Protein AF-A0A8J5NIU8-F1 (afdb_monomer)

Secondary structure (DSSP, 8-state):
-HHHHHHT--TTS-HHHHHHHTTPPPHHHHHHHHHHHHHHHHHTS-TTSHHHH------SS---HHHHHHHTTTTT--SBPP--S-SS-TTPPPPPEEE--STTHHHHHHH-----S---PEEEEEEEEEEEETTEEEEEEEEEE--S-SSS--EEEEEEEEEEETTT--HHHHHHHHHHHHHHHS-TT--SEEEEEEES-HHHHHHHHS--S-TTHHHHHHHHHHHHHHHTTT-EEEEEE--TT-TT-HHHHHHHHHHHHTTSTT---SS-PPBPHHHHHHHHHHHHHHHHS-SSS---HHHHHHSPPPPPHHHHHHHHHHHHHS---TTTTPPPPPS-EEEEETTTSHHHHHHHHHHHHTT--GGGEEEEESS----GGGSSTTGGGSEEEE--TT-HHHHHHHHHSPPPTTTTTS-EEEEE------SS---GGG-HHHHIIIIIIHHHHHHHHHHTT-SEEEEE--GGGSPPPPB----TTSPPBTSEEEE-STTTTSPPPPGGGSSSHHHHHHHHHHHHHHHT-BTTBEEEEEEE-SSEE-STTSTTTHHHHT-SEEEES-TT-EE--EEHHHHHHHHHHHHHHHTSTT-SSTT-EEEE--BSS-EEHHHHHHHHHHH-SS--EEEEPPHHHHHHHHHHHHHHHHHHHHSGGGTTTSPP--THHHH-SHHHHHHTSEEEE--HHHHS-GGGTS-----SSBHHHHHHHHHHHHHHHTTT--STT-------HHHHHHHHHHHHHSS--

Nearest PDB structures (foldseek):
  6wja-assembly1_B  TM=7.773E-01  e=9.728E-11  Pseudomonas protegens Pf-5
  4e5y-assembly1_B  TM=6.923E-01  e=1.668E-08  Homo sapiens
  4bl5-assembly6_C  TM=6.868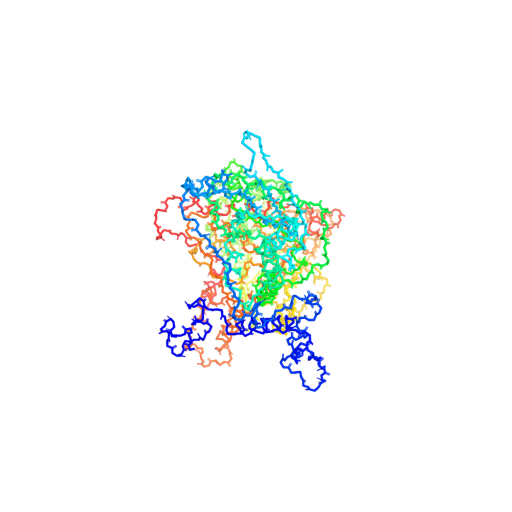E-01  e=4.290E-08  Homo sapiens
  4h8k-assembly1_B  TM=7.868E-01  e=2.751E-04  uncultured organism
  1yo6-assembly1_A  TM=6.611E-01  e=6.326E-05  Caenorhabditis elegans

Radius of gyration: 36.67 Å; Cα contacts (8 Å, |Δi|>4): 1417; chains: 1; bounding box: 88×66×106 Å

Mean predicted aligned error: 16.16 Å

InterPro domains:
  IPR002225 3-beta hydroxysteroid dehydrogenase/isomerase [PF01073] (343-615)
  IPR050425 NAD(P)-dependent dehydratase-like [PTHR10366] (341-588)

Structure (mmCIF, N/CA/C/O backbone):
data_AF-A0A8J5NIU8-F1
#
_entry.id   AF-A0A8J5NIU8-F1
#
loop_
_atom_site.group_PDB
_atom_site.id
_atom_site.type_symbol
_atom_site.label_atom_id
_atom_site.label_alt_id
_atom_site.label_comp_id
_atom_site.label_asym_id
_atom_site.label_entity_id
_atom_site.label_seq_id
_atom_site.pdbx_PDB_ins_code
_atom_site.Cartn_x
_atom_site.Cartn_y
_atom_site.Cartn_z
_atom_site.occupancy
_atom_site.B_iso_or_equiv
_atom_site.auth_seq_id
_atom_site.auth_comp_id
_atom_site.auth_asym_id
_atom_site.auth_atom_id
_atom_site.pdbx_PDB_model_num
ATOM 1 N N . MET A 1 1 ? 12.118 -25.922 -29.603 1.00 59.16 1 MET A N 1
ATOM 2 C CA . MET A 1 1 ? 13.255 -26.561 -30.304 1.00 59.16 1 MET A CA 1
ATOM 3 C C . MET A 1 1 ? 14.558 -25.790 -30.135 1.00 59.16 1 MET A C 1
ATOM 5 O O . MET A 1 1 ? 15.396 -26.284 -29.405 1.00 59.16 1 MET A O 1
ATOM 9 N N . GLY A 1 2 ? 14.747 -24.597 -30.721 1.00 68.94 2 GLY A N 1
ATOM 10 C CA . GLY A 1 2 ? 16.026 -23.865 -30.598 1.00 68.94 2 GLY A CA 1
ATOM 11 C C . GLY A 1 2 ? 16.422 -23.512 -29.156 1.00 68.94 2 GLY A C 1
ATOM 12 O O . GLY A 1 2 ? 17.541 -23.787 -28.751 1.00 68.94 2 GLY A O 1
ATOM 13 N N . ALA A 1 3 ? 15.480 -22.996 -28.360 1.00 67.81 3 ALA A N 1
ATOM 14 C CA . ALA A 1 3 ? 15.717 -22.670 -26.951 1.00 67.81 3 ALA A CA 1
ATOM 15 C C . ALA A 1 3 ? 16.052 -23.911 -26.102 1.00 67.81 3 ALA A C 1
ATOM 17 O O . ALA A 1 3 ? 17.012 -23.901 -25.348 1.00 67.81 3 ALA A O 1
ATOM 18 N N . GLN A 1 4 ? 15.328 -25.013 -26.316 1.00 75.69 4 GLN A N 1
ATOM 19 C CA . GLN A 1 4 ? 15.574 -26.304 -25.656 1.00 75.69 4 GLN A CA 1
ATOM 20 C C . GLN A 1 4 ? 16.931 -26.917 -26.041 1.00 75.69 4 GLN A C 1
ATOM 22 O O . GLN A 1 4 ? 17.578 -27.537 -25.210 1.00 75.69 4 GLN A O 1
ATOM 27 N N . ALA A 1 5 ? 17.381 -26.732 -27.286 1.00 75.69 5 ALA A N 1
ATOM 28 C CA . ALA A 1 5 ? 18.701 -27.185 -27.724 1.00 75.69 5 ALA A CA 1
ATOM 29 C C . ALA A 1 5 ? 19.840 -26.364 -27.096 1.00 75.69 5 ALA A C 1
ATOM 31 O O . ALA A 1 5 ? 20.907 -26.909 -26.845 1.00 75.69 5 ALA A O 1
ATOM 32 N N . ILE A 1 6 ? 19.608 -25.074 -26.831 1.00 74.31 6 ILE A N 1
ATOM 33 C CA . ILE A 1 6 ? 20.578 -24.176 -26.185 1.00 74.31 6 ILE A CA 1
ATOM 34 C C . ILE A 1 6 ? 20.682 -24.463 -24.684 1.00 74.31 6 ILE A C 1
ATOM 36 O O . ILE A 1 6 ? 21.781 -24.467 -24.143 1.00 74.31 6 ILE A O 1
ATOM 40 N N . THR A 1 7 ? 19.557 -24.730 -24.020 1.00 74.06 7 THR A N 1
ATOM 41 C CA . THR A 1 7 ? 19.513 -24.964 -22.567 1.00 74.06 7 THR A CA 1
ATOM 42 C C . THR A 1 7 ? 19.687 -26.429 -22.174 1.00 74.06 7 THR A C 1
ATOM 44 O O . THR A 1 7 ? 19.810 -26.730 -20.992 1.00 74.06 7 THR A O 1
ATOM 47 N N . GLY A 1 8 ? 19.656 -27.361 -23.133 1.00 75.19 8 GLY A N 1
ATOM 48 C CA . GLY A 1 8 ? 19.636 -28.802 -22.856 1.00 75.19 8 GLY A CA 1
ATOM 49 C C . GLY A 1 8 ? 18.342 -29.284 -22.186 1.00 75.19 8 GLY A C 1
ATOM 50 O O . GLY A 1 8 ? 18.283 -30.408 -21.693 1.00 75.19 8 GLY A O 1
ATOM 51 N N . ALA A 1 9 ? 17.301 -28.446 -22.151 1.00 72.88 9 ALA A N 1
ATOM 52 C CA . ALA A 1 9 ? 16.047 -28.743 -21.475 1.00 72.88 9 ALA A CA 1
ATOM 53 C C . ALA A 1 9 ? 15.277 -29.888 -22.156 1.00 72.88 9 ALA A C 1
ATOM 55 O O . ALA A 1 9 ? 15.188 -29.967 -23.387 1.00 72.88 9 ALA A O 1
ATOM 56 N N . PHE A 1 10 ? 14.656 -30.752 -21.346 1.00 74.94 10 PHE A N 1
ATOM 57 C CA . PHE A 1 10 ? 13.794 -31.828 -21.838 1.00 74.94 10 PHE A CA 1
ATOM 58 C C . PHE A 1 10 ? 12.667 -31.279 -22.726 1.00 74.94 10 PHE A C 1
ATOM 60 O O . PHE A 1 10 ? 12.157 -30.178 -22.511 1.00 74.94 10 PHE A O 1
ATOM 67 N N . LYS A 1 11 ? 12.208 -32.074 -23.703 1.00 69.75 11 LYS A N 1
ATOM 68 C CA . LYS A 1 11 ? 11.111 -31.682 -24.615 1.00 69.75 11 LYS A CA 1
ATOM 69 C C . LYS A 1 11 ? 9.807 -31.316 -23.888 1.00 69.75 11 LYS A C 1
ATOM 71 O O . LYS A 1 11 ? 8.988 -30.606 -24.461 1.00 69.75 11 LYS A O 1
ATOM 76 N N . THR A 1 12 ? 9.630 -31.800 -22.658 1.00 74.12 12 THR A N 1
ATOM 77 C CA . THR A 1 12 ? 8.483 -31.544 -21.773 1.00 74.12 12 THR A CA 1
ATOM 78 C C . THR A 1 12 ? 8.540 -30.187 -21.068 1.00 74.12 12 THR A C 1
ATOM 80 O O . THR A 1 12 ? 7.523 -29.741 -20.543 1.00 74.12 12 THR A O 1
ATOM 83 N N . VAL A 1 13 ? 9.694 -29.511 -21.059 1.00 63.22 13 VAL A N 1
ATOM 84 C CA . VAL A 1 13 ? 9.833 -28.171 -20.479 1.00 63.22 13 VAL A CA 1
ATOM 85 C C . VAL A 1 13 ? 9.058 -27.171 -21.330 1.00 63.22 13 VAL A C 1
ATOM 87 O O . VAL A 1 13 ? 9.212 -27.127 -22.555 1.00 63.22 13 VAL A O 1
ATOM 90 N N . SER A 1 14 ? 8.235 -26.359 -20.660 1.00 74.31 14 SER A N 1
ATOM 91 C CA . SER A 1 14 ? 7.465 -25.281 -21.284 1.00 74.31 14 SER A CA 1
ATOM 92 C C . SER A 1 14 ? 8.365 -24.409 -22.158 1.00 74.31 14 SER A C 1
ATOM 94 O O . SER A 1 14 ? 9.436 -23.975 -21.730 1.00 74.31 14 SER A O 1
ATOM 96 N N . MET A 1 15 ? 7.913 -24.121 -23.383 1.00 67.94 15 MET A N 1
ATOM 97 C CA . MET A 1 15 ? 8.676 -23.318 -24.342 1.00 67.94 15 MET A CA 1
ATOM 98 C C . MET A 1 15 ? 9.039 -21.946 -23.766 1.00 67.94 15 MET A C 1
ATOM 100 O O . MET A 1 15 ? 10.155 -21.496 -23.979 1.00 67.94 15 MET A O 1
ATOM 104 N N . ALA A 1 16 ? 8.140 -21.331 -22.992 1.00 62.81 16 ALA A N 1
ATOM 105 C CA . ALA A 1 16 ? 8.372 -20.027 -22.374 1.00 62.81 16 ALA A CA 1
ATOM 106 C C . ALA A 1 16 ? 9.516 -20.060 -21.344 1.00 62.81 16 ALA A C 1
ATOM 108 O O . ALA A 1 16 ? 10.327 -19.141 -21.301 1.00 62.81 16 ALA A O 1
ATOM 109 N N . VAL A 1 17 ? 9.622 -21.144 -20.565 1.00 61.44 17 VAL A N 1
ATOM 110 C CA . VAL A 1 17 ? 10.709 -21.347 -19.592 1.00 61.44 17 VAL A CA 1
ATOM 111 C C . VAL A 1 17 ? 12.023 -21.609 -20.320 1.00 61.44 17 VAL A C 1
ATOM 113 O O . VAL A 1 17 ? 13.028 -20.979 -20.022 1.00 61.44 17 VAL A O 1
ATOM 116 N N . ALA A 1 18 ? 12.009 -22.478 -21.335 1.00 73.44 18 ALA A N 1
ATOM 117 C CA . ALA A 1 18 ? 13.200 -22.736 -22.139 1.00 73.44 18 ALA A CA 1
ATOM 118 C C . ALA A 1 18 ? 13.691 -21.473 -22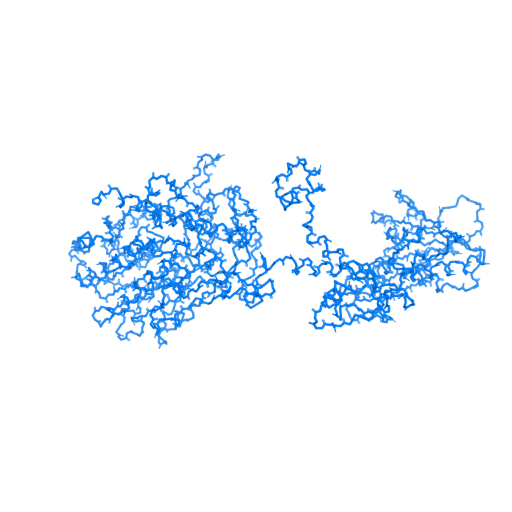.871 1.00 73.44 18 ALA A C 1
ATOM 120 O O . ALA A 1 18 ? 14.894 -21.277 -22.997 1.00 73.44 18 ALA A O 1
ATOM 121 N N . GLU A 1 19 ? 12.780 -20.626 -23.363 1.00 73.44 19 GLU A N 1
ATOM 122 C CA . GLU A 1 19 ? 13.100 -19.345 -24.004 1.00 73.44 19 GLU A CA 1
ATOM 123 C C . GLU A 1 19 ? 13.697 -18.341 -23.008 1.00 73.44 19 GLU A C 1
ATOM 125 O O . GLU A 1 19 ? 14.727 -17.745 -23.324 1.00 73.44 19 GLU A O 1
ATOM 130 N N . ALA A 1 20 ? 13.132 -18.219 -21.802 1.00 69.19 20 ALA A N 1
ATOM 131 C CA . ALA A 1 20 ? 13.665 -17.359 -20.745 1.00 69.19 20 ALA A CA 1
ATOM 132 C C . ALA A 1 20 ? 15.078 -17.782 -20.304 1.00 69.19 20 ALA A C 1
ATOM 134 O O . ALA A 1 20 ? 15.988 -16.955 -20.301 1.00 69.19 20 ALA A O 1
ATOM 135 N N . GLU A 1 21 ? 15.281 -19.073 -20.030 1.00 64.50 21 GLU A N 1
ATOM 136 C CA . GLU A 1 21 ? 16.586 -19.639 -19.652 1.00 64.50 21 GLU A CA 1
ATOM 137 C C . GLU A 1 21 ? 17.627 -19.513 -20.777 1.00 64.50 21 GLU A C 1
ATOM 139 O O . GLU A 1 21 ? 18.812 -19.308 -20.529 1.00 64.50 21 GLU A O 1
ATOM 144 N N . ALA A 1 22 ? 17.199 -19.577 -22.042 1.00 74.25 22 ALA A N 1
ATOM 145 C CA . ALA A 1 22 ? 18.083 -19.381 -23.191 1.00 74.25 22 ALA A CA 1
ATOM 146 C C . ALA A 1 22 ? 18.411 -17.899 -23.470 1.00 74.25 22 ALA A C 1
ATOM 148 O O . ALA A 1 22 ? 19.167 -17.611 -24.402 1.00 74.25 22 ALA A O 1
ATOM 149 N N . GLY A 1 23 ? 17.798 -16.951 -22.747 1.00 70.69 23 GLY A N 1
ATOM 150 C CA . GLY A 1 23 ? 17.877 -15.520 -23.055 1.00 70.69 23 GLY A CA 1
ATOM 151 C C . GLY A 1 23 ? 17.248 -15.154 -24.408 1.00 70.69 23 GLY A C 1
ATOM 152 O O . GLY A 1 23 ? 17.662 -14.189 -25.055 1.00 70.69 23 GLY A O 1
ATOM 153 N N . ILE A 1 24 ? 16.274 -15.940 -24.879 1.00 76.00 24 ILE A N 1
ATOM 154 C CA . ILE A 1 24 ? 15.608 -15.770 -26.174 1.00 76.00 24 ILE A CA 1
ATOM 155 C C . ILE A 1 24 ? 14.226 -15.158 -25.955 1.00 76.00 24 ILE A C 1
ATOM 157 O O . ILE A 1 24 ? 13.450 -15.614 -25.124 1.00 76.00 24 ILE A O 1
ATOM 161 N N . LEU A 1 25 ? 13.880 -14.152 -26.761 1.00 74.12 25 LEU A N 1
ATOM 162 C CA . LEU A 1 25 ? 12.541 -13.561 -26.721 1.00 74.12 25 LEU A CA 1
ATOM 163 C C . LEU A 1 25 ? 11.454 -14.587 -27.093 1.00 74.12 25 LEU A C 1
ATOM 165 O O . LEU A 1 25 ? 11.675 -15.389 -28.015 1.00 74.12 25 LEU A O 1
ATOM 169 N N . PRO A 1 26 ? 10.259 -14.506 -26.480 1.00 73.94 26 PRO A N 1
ATOM 170 C CA . PRO A 1 26 ? 9.149 -15.392 -26.794 1.00 73.94 26 PRO A CA 1
ATOM 171 C C . PRO A 1 26 ? 8.846 -15.471 -28.291 1.00 73.94 26 PRO A C 1
ATOM 173 O O . PRO A 1 26 ? 8.957 -14.484 -29.027 1.00 73.94 26 PRO A O 1
ATOM 176 N N . ILE A 1 27 ? 8.424 -16.642 -28.769 1.00 74.31 27 ILE A N 1
ATOM 177 C CA . ILE A 1 27 ? 8.133 -16.857 -30.197 1.00 74.31 27 ILE A CA 1
ATOM 178 C C . ILE A 1 27 ? 7.150 -15.824 -30.780 1.00 74.31 27 ILE A C 1
ATOM 180 O O . ILE A 1 27 ? 7.362 -15.335 -31.892 1.00 74.31 27 ILE A O 1
ATOM 184 N N . GLY A 1 28 ? 6.131 -15.419 -30.014 1.00 72.81 28 GLY A N 1
ATOM 185 C CA . GLY A 1 28 ? 5.175 -14.381 -30.411 1.00 72.81 28 GLY A CA 1
ATOM 186 C C . GLY A 1 28 ? 5.841 -13.025 -30.653 1.00 72.81 28 GLY A C 1
ATOM 187 O O . GLY A 1 28 ? 5.580 -12.379 -31.670 1.00 72.81 28 GLY A O 1
ATOM 188 N N . GLU A 1 29 ? 6.774 -12.628 -29.785 1.00 73.38 29 GLU A N 1
ATOM 189 C CA . GLU A 1 29 ? 7.573 -11.417 -29.974 1.00 73.38 29 GLU A CA 1
ATOM 190 C C . GLU A 1 29 ? 8.483 -11.521 -31.190 1.00 73.38 29 GLU A C 1
ATOM 192 O O . GLU A 1 29 ? 8.580 -10.577 -31.972 1.00 73.38 29 GLU A O 1
ATOM 197 N N . ARG A 1 30 ? 9.131 -12.668 -31.395 1.00 80.81 30 ARG A N 1
ATOM 198 C CA . ARG A 1 30 ? 10.005 -12.871 -32.556 1.00 80.81 30 ARG A CA 1
ATOM 199 C C . ARG A 1 30 ? 9.223 -12.776 -33.865 1.00 80.81 30 ARG A C 1
ATOM 201 O O . ARG A 1 30 ? 9.678 -12.096 -34.786 1.00 80.81 30 ARG A O 1
ATOM 208 N N . HIS A 1 31 ? 8.025 -13.360 -33.937 1.00 79.94 31 HIS A N 1
ATOM 209 C CA . HIS A 1 31 ? 7.132 -13.215 -35.092 1.00 79.94 31 HIS A CA 1
ATOM 210 C C . HIS A 1 31 ? 6.662 -11.777 -35.292 1.00 79.94 31 HIS A C 1
ATOM 212 O O . HIS A 1 31 ? 6.659 -11.276 -36.413 1.00 79.94 31 HIS A O 1
ATOM 218 N N . ALA A 1 32 ? 6.312 -11.092 -34.211 1.00 76.19 32 ALA A N 1
ATOM 219 C CA . ALA A 1 32 ? 5.931 -9.691 -34.233 1.00 76.19 32 ALA A CA 1
ATOM 220 C C . ALA A 1 32 ? 7.065 -8.776 -34.735 1.00 76.19 32 ALA A C 1
ATOM 222 O O . ALA A 1 32 ? 6.846 -7.944 -35.617 1.00 76.19 32 ALA A O 1
ATOM 223 N N . GLN A 1 33 ? 8.289 -8.958 -34.232 1.00 83.94 33 GLN A N 1
ATOM 224 C CA . GLN A 1 33 ? 9.471 -8.222 -34.687 1.00 83.94 33 GLN A CA 1
ATOM 225 C C . GLN A 1 33 ? 9.806 -8.546 -36.147 1.00 83.94 33 GLN A C 1
ATOM 227 O O . GLN A 1 33 ? 10.169 -7.646 -36.908 1.00 83.94 33 GLN A O 1
ATOM 232 N N . ALA A 1 34 ? 9.658 -9.810 -36.557 1.00 86.62 34 ALA A N 1
ATOM 233 C CA . ALA A 1 34 ? 9.805 -10.221 -37.949 1.00 86.62 34 ALA A CA 1
ATOM 234 C C . ALA A 1 34 ? 8.753 -9.551 -38.847 1.00 86.62 34 ALA A C 1
ATOM 236 O O . ALA A 1 34 ? 9.105 -9.055 -39.914 1.00 86.62 34 ALA A O 1
ATOM 237 N N . GLY A 1 35 ? 7.501 -9.453 -38.389 1.00 86.06 35 GLY A N 1
ATOM 238 C CA . GLY A 1 35 ? 6.416 -8.753 -39.077 1.00 86.06 35 GLY A CA 1
ATOM 239 C C . GLY A 1 35 ? 6.693 -7.259 -39.251 1.00 86.06 35 GLY A C 1
ATOM 240 O O . GLY A 1 35 ? 6.623 -6.750 -40.367 1.00 86.06 35 GLY A O 1
ATOM 241 N N . THR A 1 36 ? 7.104 -6.564 -38.185 1.00 86.38 36 THR A N 1
ATOM 242 C CA . THR A 1 36 ? 7.497 -5.144 -38.259 1.00 86.38 36 THR A CA 1
ATOM 243 C C . THR A 1 36 ? 8.701 -4.943 -39.184 1.00 86.38 36 THR A C 1
ATOM 245 O O . THR A 1 36 ? 8.710 -4.020 -39.995 1.00 86.38 36 THR A O 1
ATOM 248 N N . ARG A 1 37 ? 9.702 -5.833 -39.137 1.00 89.88 37 ARG A N 1
ATOM 249 C CA . ARG A 1 37 ? 10.855 -5.784 -40.049 1.00 89.88 37 ARG A CA 1
ATOM 250 C C . ARG A 1 37 ? 10.445 -6.000 -41.505 1.00 89.88 37 ARG A C 1
ATOM 252 O O . ARG A 1 37 ? 10.936 -5.281 -42.370 1.00 89.88 37 ARG A O 1
ATOM 259 N N . LEU A 1 38 ? 9.567 -6.965 -41.771 1.00 88.31 38 LEU A N 1
ATOM 260 C CA . LEU A 1 38 ? 9.036 -7.237 -43.104 1.00 88.31 38 LEU A CA 1
ATOM 261 C C . LEU A 1 38 ? 8.291 -6.017 -43.651 1.00 88.31 38 LEU A C 1
ATOM 263 O O . LEU A 1 38 ? 8.582 -5.587 -44.763 1.00 88.31 38 LEU A O 1
ATOM 267 N N . TYR A 1 39 ? 7.399 -5.429 -42.852 1.00 86.25 39 TYR A N 1
ATOM 268 C CA . TYR A 1 39 ? 6.626 -4.261 -43.260 1.00 86.25 39 TYR A CA 1
ATOM 269 C C . TYR A 1 39 ? 7.526 -3.061 -43.573 1.00 86.25 39 TYR A C 1
ATOM 271 O O . TYR A 1 39 ? 7.442 -2.497 -44.659 1.00 86.25 39 TYR A O 1
ATOM 279 N N . VAL A 1 40 ? 8.469 -2.730 -42.681 1.00 88.38 40 VAL A N 1
ATOM 280 C CA . VAL A 1 40 ? 9.448 -1.657 -42.923 1.00 88.38 40 VAL A CA 1
ATOM 281 C C . VAL A 1 40 ? 10.265 -1.926 -44.190 1.00 88.38 40 VAL A C 1
ATOM 283 O O . VAL A 1 40 ? 10.489 -1.010 -44.974 1.00 88.38 40 VAL A O 1
ATOM 286 N N . ASN A 1 41 ? 10.687 -3.173 -44.428 1.00 88.56 41 ASN A N 1
ATOM 287 C CA . ASN A 1 41 ? 11.424 -3.523 -45.642 1.00 88.56 41 ASN A CA 1
ATOM 288 C C . ASN A 1 41 ? 10.585 -3.300 -46.906 1.00 88.56 41 ASN A C 1
ATOM 290 O O . ASN A 1 41 ? 11.114 -2.759 -47.874 1.00 88.56 41 ASN A O 1
ATOM 294 N N . MET A 1 42 ? 9.300 -3.669 -46.897 1.00 86.44 42 MET A N 1
ATOM 295 C CA . MET A 1 42 ? 8.398 -3.443 -48.033 1.00 86.44 42 MET A CA 1
ATOM 296 C C . MET A 1 42 ? 8.282 -1.955 -48.377 1.00 86.44 42 MET A C 1
ATOM 298 O O . MET A 1 42 ? 8.332 -1.604 -49.552 1.00 86.44 42 MET A O 1
ATOM 302 N N . GLN A 1 43 ? 8.224 -1.089 -47.361 1.00 85.75 43 GLN A N 1
ATOM 303 C CA . GLN A 1 43 ? 8.151 0.366 -47.542 1.00 85.75 43 GLN A CA 1
ATOM 304 C C . GLN A 1 43 ? 9.456 0.990 -48.065 1.00 85.75 43 GLN A C 1
ATOM 306 O O . GLN A 1 43 ? 9.447 2.121 -48.540 1.00 85.75 43 GLN A O 1
ATOM 311 N N . THR A 1 44 ? 10.578 0.267 -47.995 1.00 90.00 44 THR A N 1
ATOM 312 C CA . THR A 1 44 ? 11.870 0.723 -48.539 1.00 90.00 44 THR A CA 1
ATOM 313 C C . THR A 1 44 ? 12.148 0.234 -49.958 1.00 90.00 44 THR A C 1
ATOM 315 O O . THR A 1 44 ? 13.189 0.559 -50.520 1.00 90.00 44 THR A O 1
ATOM 318 N N . LEU A 1 45 ? 11.264 -0.566 -50.556 1.00 90.06 45 LEU A N 1
ATOM 319 C CA . LEU A 1 45 ? 11.469 -1.074 -51.913 1.00 90.06 45 LEU A CA 1
ATOM 320 C C . LEU A 1 45 ? 11.253 0.030 -52.965 1.00 90.06 45 LEU A C 1
ATOM 322 O O . LEU A 1 45 ? 10.517 0.989 -52.720 1.00 90.06 45 LEU A O 1
ATOM 326 N N . PRO A 1 46 ? 11.853 -0.098 -54.165 1.00 87.31 46 PRO A N 1
ATOM 327 C CA . PRO A 1 46 ? 11.547 0.788 -55.283 1.00 87.31 46 PRO A CA 1
ATOM 328 C C . PRO A 1 46 ? 10.045 0.826 -55.568 1.00 87.31 46 PRO A C 1
ATOM 330 O O . PRO A 1 46 ? 9.380 -0.208 -55.528 1.00 87.31 46 PRO A O 1
ATOM 333 N N . LYS A 1 47 ? 9.509 1.998 -55.929 1.00 83.06 47 LYS A N 1
ATOM 334 C CA . LYS A 1 47 ? 8.072 2.165 -56.234 1.00 83.06 47 LYS A CA 1
ATOM 335 C C . LYS A 1 47 ? 7.580 1.286 -57.389 1.00 83.06 47 LYS A C 1
ATOM 337 O O . LYS A 1 47 ? 6.386 1.070 -57.517 1.00 83.06 47 LYS A O 1
ATOM 342 N N . THR A 1 48 ? 8.484 0.788 -58.228 1.00 84.31 48 THR A N 1
ATOM 343 C CA . THR A 1 48 ? 8.199 -0.156 -59.317 1.00 84.31 48 THR A CA 1
ATOM 344 C C . THR A 1 48 ? 8.071 -1.608 -58.842 1.00 84.31 48 THR A C 1
ATOM 346 O O . THR A 1 48 ? 7.648 -2.467 -59.610 1.00 84.31 48 THR A O 1
ATOM 349 N N . HIS A 1 49 ? 8.426 -1.910 -57.590 1.00 84.56 49 HIS A N 1
ATOM 350 C CA . HIS A 1 49 ? 8.378 -3.258 -57.040 1.00 84.56 49 HIS A CA 1
ATOM 351 C C . HIS A 1 49 ? 6.923 -3.675 -56.731 1.00 84.56 49 HIS A C 1
ATOM 353 O O . HIS A 1 49 ? 6.200 -2.913 -56.080 1.00 84.56 49 HIS A O 1
ATOM 359 N N . PRO A 1 50 ? 6.479 -4.898 -57.090 1.00 81.44 50 PRO A N 1
ATOM 360 C CA . PRO A 1 50 ? 5.110 -5.364 -56.827 1.00 81.44 50 PRO A CA 1
ATOM 361 C C . PRO A 1 50 ? 4.696 -5.243 -55.353 1.00 81.44 50 PRO A C 1
ATOM 363 O O . PRO A 1 50 ? 3.608 -4.785 -55.033 1.00 81.44 50 PRO A O 1
ATOM 366 N N . LEU A 1 51 ? 5.606 -5.565 -54.427 1.00 80.38 51 LEU A N 1
ATOM 367 C CA . LEU A 1 51 ? 5.350 -5.433 -52.986 1.00 80.38 51 LEU A CA 1
ATOM 368 C C . LEU A 1 51 ? 5.230 -3.985 -52.475 1.00 80.38 51 LEU A C 1
ATOM 370 O O . LEU A 1 51 ? 4.619 -3.783 -51.432 1.00 80.38 51 LEU A O 1
ATOM 374 N N . ALA A 1 52 ? 5.787 -2.998 -53.185 1.00 74.81 52 ALA A N 1
ATOM 375 C CA . ALA A 1 52 ? 5.653 -1.577 -52.842 1.00 74.81 52 ALA A CA 1
ATOM 376 C C . ALA A 1 52 ? 4.349 -0.968 -53.389 1.00 74.81 52 ALA A C 1
ATOM 378 O O . ALA A 1 52 ? 3.879 0.053 -52.897 1.00 74.81 52 ALA A O 1
ATOM 379 N N . THR A 1 53 ? 3.767 -1.595 -54.416 1.00 67.44 53 THR A N 1
ATOM 380 C CA . THR A 1 53 ? 2.530 -1.156 -55.086 1.00 67.44 53 THR A CA 1
ATOM 381 C C . THR A 1 53 ? 1.283 -1.885 -54.589 1.00 67.44 53 THR A C 1
ATOM 383 O O . THR A 1 53 ? 0.165 -1.493 -54.933 1.00 67.44 53 THR A O 1
ATOM 386 N N . LEU A 1 54 ? 1.451 -2.914 -53.750 1.00 66.44 54 LEU A N 1
ATOM 387 C CA . LEU A 1 54 ? 0.360 -3.629 -53.095 1.00 66.44 54 LEU A CA 1
ATOM 388 C C . LEU A 1 54 ? -0.450 -2.677 -52.207 1.00 66.44 54 LEU A C 1
ATOM 390 O O . LEU A 1 54 ? -0.092 -2.395 -51.064 1.00 66.44 54 LEU A O 1
ATOM 394 N N . ARG A 1 55 ? -1.595 -2.224 -52.722 1.00 60.69 55 ARG A N 1
ATOM 395 C CA . ARG A 1 55 ? -2.633 -1.602 -51.902 1.00 60.69 55 ARG A CA 1
ATOM 396 C C . ARG A 1 55 ? -3.339 -2.689 -51.116 1.00 60.69 55 ARG A C 1
ATOM 398 O O . ARG A 1 55 ? -4.022 -3.545 -51.682 1.00 60.69 55 ARG A O 1
ATOM 405 N N . VAL A 1 56 ? -3.179 -2.638 -49.805 1.00 63.44 56 VAL A N 1
ATOM 406 C CA . VAL A 1 56 ? -3.934 -3.476 -48.888 1.00 63.44 56 VAL A CA 1
ATOM 407 C C . VAL A 1 56 ? -5.417 -3.135 -49.031 1.00 63.44 56 VAL A C 1
ATOM 409 O O . VAL A 1 56 ? -5.837 -2.024 -48.727 1.00 63.44 56 VAL A O 1
ATOM 412 N N . ARG A 1 57 ? -6.210 -4.083 -49.538 1.00 59.56 57 ARG A N 1
ATOM 413 C CA . ARG A 1 57 ? -7.671 -3.968 -49.566 1.00 59.56 57 ARG A CA 1
ATOM 414 C C . ARG A 1 57 ? -8.238 -4.546 -48.279 1.00 59.56 57 ARG A C 1
ATOM 416 O O . ARG A 1 57 ? -7.957 -5.695 -47.934 1.00 59.56 57 ARG A O 1
ATOM 423 N N . GLU A 1 58 ? -9.054 -3.762 -47.592 1.00 59.00 58 GLU A N 1
ATOM 424 C CA . GLU A 1 58 ? -9.866 -4.257 -46.490 1.00 59.00 58 GLU A CA 1
ATOM 425 C C . GLU A 1 58 ? -11.008 -5.095 -47.062 1.00 59.00 58 GLU A C 1
ATOM 427 O O . GLU A 1 58 ? -11.842 -4.604 -47.822 1.00 59.00 58 GLU A O 1
ATOM 432 N N . THR A 1 59 ? -11.048 -6.382 -46.723 1.00 59.19 59 THR A N 1
ATOM 433 C CA . THR A 1 59 ? -12.228 -7.205 -46.999 1.00 59.19 59 THR A CA 1
ATOM 434 C C . THR A 1 59 ? -12.886 -7.551 -45.673 1.00 59.19 59 THR A C 1
ATOM 436 O O . THR A 1 59 ? -12.233 -8.059 -44.763 1.00 59.19 59 THR A O 1
ATOM 439 N N . ARG A 1 60 ? -14.191 -7.276 -45.554 1.00 56.00 60 ARG A N 1
ATOM 440 C CA . ARG A 1 60 ? -14.957 -7.471 -44.309 1.00 56.00 60 ARG A CA 1
ATOM 441 C C . ARG A 1 60 ? -15.033 -8.935 -43.853 1.00 56.00 60 ARG A C 1
ATOM 443 O O . ARG A 1 60 ? -15.367 -9.189 -42.704 1.00 56.00 60 ARG A O 1
ATOM 450 N N . ARG A 1 61 ? -14.745 -9.893 -44.744 1.00 65.44 61 ARG A N 1
ATOM 451 C CA . ARG A 1 61 ? -14.891 -11.335 -44.484 1.00 65.44 61 ARG A CA 1
ATOM 452 C C . ARG A 1 61 ? -13.589 -12.008 -44.038 1.00 65.44 61 ARG A C 1
ATOM 454 O O . ARG A 1 61 ? -13.645 -12.886 -43.187 1.00 65.44 61 ARG A O 1
ATOM 461 N N . TYR A 1 62 ? -12.433 -11.595 -44.577 1.00 66.19 62 TYR A N 1
ATOM 462 C CA . TYR A 1 62 ? -11.123 -12.158 -44.228 1.00 66.19 62 TYR A CA 1
ATOM 463 C C . TYR A 1 62 ? -10.015 -11.095 -44.257 1.00 66.19 62 TYR A C 1
ATOM 465 O O . TYR A 1 62 ? -9.694 -10.514 -45.294 1.00 66.19 62 TYR A O 1
ATOM 473 N N . MET A 1 63 ? -9.369 -10.879 -43.112 1.00 70.31 63 MET A N 1
ATOM 474 C CA . MET A 1 63 ? -8.194 -10.011 -43.003 1.00 70.31 63 MET A CA 1
ATOM 475 C C . MET A 1 63 ? -6.918 -10.815 -43.253 1.00 70.31 63 MET A C 1
ATOM 477 O O . MET A 1 63 ? -6.537 -11.648 -42.425 1.00 70.31 63 MET A O 1
ATOM 481 N N . SER A 1 64 ? -6.245 -10.555 -44.378 1.00 76.12 64 SER A N 1
ATOM 482 C CA . SER A 1 64 ? -4.968 -11.208 -44.689 1.00 76.12 64 SER A CA 1
ATOM 483 C C . SER A 1 64 ? -3.876 -10.814 -43.673 1.00 76.12 64 SER A C 1
ATOM 485 O O . SER A 1 64 ? -3.937 -9.719 -43.106 1.00 76.12 64 SER A O 1
ATOM 487 N N . PRO A 1 65 ? -2.845 -11.648 -43.438 1.00 75.06 65 PRO A N 1
ATOM 488 C CA . PRO A 1 65 ? -1.726 -11.283 -42.563 1.00 75.06 65 PRO A CA 1
ATOM 489 C C . PRO A 1 65 ? -1.022 -9.983 -42.979 1.00 75.06 65 PRO A C 1
ATOM 491 O O . PRO A 1 65 ? -0.663 -9.181 -42.121 1.00 75.06 65 PRO A O 1
ATOM 494 N N . LEU A 1 66 ? -0.889 -9.734 -44.288 1.00 76.56 66 LEU A N 1
ATOM 495 C CA . LEU A 1 66 ? -0.349 -8.477 -44.817 1.00 76.56 66 LEU A CA 1
ATOM 496 C C . LEU A 1 66 ? -1.268 -7.290 -44.507 1.00 76.56 66 LEU A C 1
ATOM 498 O O . LEU A 1 66 ? -0.780 -6.229 -44.131 1.00 76.56 66 LEU A O 1
ATOM 502 N N . THR A 1 67 ? -2.588 -7.486 -44.590 1.00 76.62 67 THR A N 1
ATOM 503 C CA . THR A 1 67 ? -3.578 -6.467 -44.217 1.00 76.62 67 THR A CA 1
ATOM 504 C C . THR A 1 67 ? -3.471 -6.098 -42.743 1.00 76.62 67 THR A C 1
ATOM 506 O O . THR A 1 67 ? -3.415 -4.921 -42.405 1.00 76.62 67 THR A O 1
ATOM 509 N N . LYS A 1 68 ? -3.359 -7.100 -41.865 1.00 74.56 68 LYS A N 1
ATOM 510 C CA . LYS A 1 68 ? -3.180 -6.890 -40.422 1.00 74.56 68 LYS A CA 1
ATOM 511 C C . LYS A 1 68 ? -1.885 -6.139 -40.104 1.00 74.56 68 LYS A C 1
ATOM 513 O O . LYS A 1 68 ? -1.889 -5.266 -39.244 1.00 74.56 68 LYS A O 1
ATOM 518 N N . LEU A 1 69 ? -0.788 -6.469 -40.791 1.00 76.31 69 LEU A N 1
ATOM 519 C CA . LEU A 1 69 ? 0.498 -5.784 -40.617 1.00 76.31 69 LEU A CA 1
ATOM 520 C C . LEU A 1 69 ? 0.456 -4.331 -41.097 1.00 76.31 69 LEU A C 1
ATOM 522 O O . LEU A 1 69 ? 1.041 -3.477 -40.440 1.00 76.31 69 LEU A O 1
ATOM 526 N N . ALA A 1 70 ? -0.232 -4.056 -42.206 1.00 75.56 70 ALA A N 1
ATOM 527 C CA . ALA A 1 70 ? -0.378 -2.698 -42.714 1.00 75.56 70 ALA A CA 1
ATOM 528 C C . ALA A 1 70 ? -1.232 -1.826 -41.792 1.00 75.56 70 ALA A C 1
ATOM 530 O O . ALA A 1 70 ? -0.793 -0.742 -41.431 1.00 75.56 70 ALA A O 1
ATOM 531 N N . LEU A 1 71 ? -2.380 -2.331 -41.328 1.00 74.94 71 LEU A N 1
ATOM 532 C CA . LEU A 1 71 ? -3.234 -1.621 -40.368 1.00 74.94 71 LEU A CA 1
ATOM 533 C C . LEU A 1 71 ? -2.515 -1.337 -39.045 1.00 74.94 71 LEU A C 1
ATOM 535 O O . LEU A 1 71 ? -2.653 -0.258 -38.482 1.00 74.94 71 LEU A O 1
ATOM 539 N N . ALA A 1 72 ? -1.693 -2.275 -38.565 1.00 71.44 72 ALA A N 1
ATOM 540 C CA . ALA A 1 72 ? -0.911 -2.094 -37.340 1.00 71.44 72 ALA A CA 1
ATOM 541 C C . ALA A 1 72 ? 0.171 -0.998 -37.441 1.00 71.44 72 ALA A C 1
ATOM 543 O O . ALA A 1 72 ? 0.776 -0.636 -36.431 1.00 71.44 72 ALA A O 1
ATOM 544 N N . HIS A 1 73 ? 0.463 -0.512 -38.647 1.00 72.81 73 HIS A N 1
ATOM 545 C CA . HIS A 1 73 ? 1.521 0.454 -38.926 1.00 72.81 73 HIS A CA 1
ATOM 546 C C . HIS A 1 73 ? 1.040 1.605 -39.828 1.00 72.81 73 HIS A C 1
ATOM 548 O O . HIS A 1 73 ? 1.869 2.306 -40.417 1.00 72.81 73 HIS A O 1
ATOM 554 N N . ASP A 1 74 ? -0.278 1.792 -39.943 1.00 67.25 74 ASP A N 1
ATOM 555 C CA . ASP A 1 74 ? -0.890 2.838 -40.759 1.00 67.25 74 ASP A CA 1
ATOM 556 C C . ASP A 1 74 ? -0.551 4.233 -40.206 1.00 67.25 74 ASP A C 1
ATOM 558 O O . ASP A 1 74 ? -0.466 4.428 -38.993 1.00 67.25 74 ASP A O 1
ATOM 562 N N . GLY A 1 75 ? -0.240 5.183 -41.090 1.00 63.38 75 GLY A N 1
ATOM 563 C CA . GLY A 1 75 ? 0.221 6.537 -40.730 1.00 63.38 75 GLY A CA 1
ATOM 564 C C . GLY A 1 75 ? 1.586 6.643 -40.016 1.00 63.38 75 GLY A C 1
ATOM 565 O O . GLY A 1 75 ? 2.101 7.742 -39.835 1.00 63.38 75 GLY A O 1
ATOM 566 N N . ALA A 1 76 ? 2.223 5.534 -39.618 1.00 64.94 76 ALA A N 1
ATOM 567 C CA . ALA A 1 76 ? 3.485 5.562 -38.863 1.00 64.94 76 ALA A CA 1
ATOM 568 C C . ALA A 1 76 ? 4.741 5.706 -39.750 1.00 64.94 76 ALA A C 1
ATOM 570 O O . ALA A 1 76 ? 5.821 6.088 -39.276 1.00 64.94 76 ALA A O 1
ATOM 571 N N . ILE A 1 77 ? 4.618 5.367 -41.034 1.00 70.75 77 ILE A N 1
ATOM 572 C CA . ILE A 1 77 ? 5.724 5.283 -41.988 1.00 70.75 77 ILE A CA 1
ATOM 573 C C . ILE A 1 77 ? 5.409 6.148 -43.204 1.00 70.75 77 ILE A C 1
ATOM 575 O O . ILE A 1 77 ? 4.516 5.831 -43.982 1.00 70.75 77 ILE A O 1
ATOM 579 N N . GLU A 1 78 ? 6.196 7.202 -43.404 1.00 70.25 78 GLU A N 1
ATOM 580 C CA . GLU A 1 78 ? 6.037 8.127 -44.524 1.00 70.25 78 GLU A CA 1
ATOM 581 C C . GLU A 1 78 ? 7.408 8.507 -45.088 1.00 70.25 78 GLU A C 1
ATOM 583 O O . GLU A 1 78 ? 8.376 8.656 -44.350 1.00 70.25 78 GLU A O 1
ATOM 588 N N . ARG A 1 79 ? 7.517 8.701 -46.409 1.00 83.31 79 ARG A N 1
ATOM 589 C CA . ARG A 1 79 ? 8.755 9.206 -47.045 1.00 83.31 79 ARG A CA 1
ATOM 590 C C . ARG A 1 79 ? 9.999 8.341 -46.740 1.00 83.31 79 ARG A C 1
ATOM 592 O O . ARG A 1 79 ? 11.090 8.870 -46.533 1.00 83.31 79 ARG A O 1
ATOM 599 N N . MET A 1 80 ? 9.846 7.014 -46.703 1.00 87.38 80 MET A N 1
ATOM 600 C CA . MET A 1 80 ? 10.958 6.079 -46.469 1.00 87.38 80 MET A CA 1
ATOM 601 C C . MET A 1 80 ? 12.031 6.163 -47.555 1.00 87.38 80 MET A C 1
ATOM 603 O O . MET A 1 80 ? 11.734 6.393 -48.729 1.00 87.38 80 MET A O 1
ATOM 607 N N . GLU A 1 81 ? 13.286 5.931 -47.166 1.00 90.44 81 GLU A N 1
ATOM 608 C CA . GLU A 1 81 ? 14.369 5.750 -48.133 1.00 90.44 81 GLU A CA 1
ATOM 609 C C . GLU A 1 81 ? 14.121 4.549 -49.056 1.00 90.44 81 GLU A C 1
ATOM 611 O O . GLU A 1 81 ? 13.561 3.531 -48.648 1.00 90.44 81 GLU A O 1
ATOM 616 N N . THR A 1 82 ? 14.595 4.648 -50.298 1.00 90.94 82 THR A N 1
ATOM 617 C CA . THR A 1 82 ? 14.586 3.527 -51.242 1.00 90.94 82 THR A CA 1
ATOM 618 C C . THR A 1 82 ? 15.896 2.749 -51.147 1.00 90.94 82 THR A C 1
ATOM 620 O O . THR A 1 82 ? 16.972 3.312 -51.356 1.00 90.94 82 THR A O 1
ATOM 623 N N . ILE A 1 83 ? 15.793 1.453 -50.858 1.00 90.31 83 ILE A N 1
ATOM 624 C CA . ILE A 1 83 ? 16.903 0.508 -50.758 1.00 90.31 83 ILE A CA 1
ATOM 625 C C . ILE A 1 83 ? 16.801 -0.480 -51.916 1.00 90.31 83 ILE A C 1
ATOM 627 O O . ILE A 1 83 ? 15.876 -1.288 -52.006 1.00 90.31 83 ILE A O 1
ATOM 631 N N . GLU A 1 84 ? 17.787 -0.417 -52.797 1.00 88.44 84 GLU A N 1
ATOM 632 C CA . GLU A 1 84 ? 17.956 -1.328 -53.918 1.00 88.44 84 GLU A CA 1
ATOM 633 C C . GLU A 1 84 ? 18.718 -2.593 -53.476 1.00 88.44 84 GLU A C 1
ATOM 635 O O . GLU A 1 84 ? 19.478 -2.556 -52.496 1.00 88.44 84 GLU A O 1
ATOM 640 N N . PRO A 1 85 ? 18.553 -3.726 -54.190 1.00 84.56 85 PRO A N 1
ATOM 641 C CA . PRO A 1 85 ? 19.299 -4.956 -53.909 1.00 84.56 85 PRO A CA 1
ATOM 642 C C . PRO A 1 85 ? 20.818 -4.742 -53.870 1.00 84.56 85 PRO A C 1
ATOM 644 O O . PRO A 1 85 ? 21.502 -5.301 -53.013 1.00 84.56 85 PRO A O 1
ATOM 647 N N . TYR A 1 86 ? 21.328 -3.872 -54.746 1.00 83.81 86 TYR A N 1
ATOM 648 C CA . TYR A 1 86 ? 22.731 -3.484 -54.806 1.00 83.81 86 TYR A CA 1
ATOM 649 C C . TYR A 1 86 ? 22.848 -1.961 -54.745 1.00 83.81 86 TYR A C 1
ATOM 651 O O . TYR A 1 86 ? 22.275 -1.259 -55.571 1.00 83.81 86 TYR A O 1
ATOM 659 N N . ALA A 1 87 ? 23.608 -1.445 -53.775 1.00 84.62 87 ALA A N 1
ATOM 660 C CA . ALA A 1 87 ? 23.854 -0.006 -53.647 1.00 84.62 87 ALA A CA 1
ATOM 661 C C . ALA A 1 87 ? 24.704 0.542 -54.808 1.00 84.62 87 ALA A C 1
ATOM 663 O O . ALA A 1 87 ? 24.574 1.703 -55.190 1.00 84.62 87 ALA A O 1
ATOM 664 N N . LEU A 1 88 ? 25.595 -0.302 -55.337 1.00 87.56 88 LEU A N 1
ATOM 665 C CA . LEU A 1 88 ? 26.490 -0.039 -56.458 1.00 87.56 88 LEU A CA 1
ATOM 666 C C . LEU A 1 88 ? 26.532 -1.280 -57.363 1.00 87.56 88 LEU A C 1
ATOM 668 O O . LEU A 1 88 ? 26.319 -2.388 -56.867 1.00 87.56 88 LEU A O 1
ATOM 672 N N . PRO A 1 89 ? 26.835 -1.130 -58.663 1.00 84.69 89 PRO A N 1
ATOM 673 C CA . PRO A 1 89 ? 27.019 -2.274 -59.548 1.00 84.69 89 PRO A CA 1
ATOM 674 C C . PRO A 1 89 ? 28.119 -3.230 -59.041 1.00 84.69 89 PRO A C 1
ATOM 676 O O . PRO A 1 89 ? 29.129 -2.747 -58.530 1.00 84.69 89 PRO A O 1
ATOM 679 N N . PRO A 1 90 ? 27.991 -4.559 -59.215 1.00 78.50 90 PRO A N 1
ATOM 680 C CA . PRO A 1 90 ? 28.956 -5.536 -58.689 1.00 78.50 90 PRO A CA 1
ATOM 681 C C . PRO A 1 90 ? 30.402 -5.359 -59.174 1.00 78.50 90 PRO A C 1
ATOM 683 O O . PRO A 1 90 ? 31.340 -5.706 -58.467 1.00 78.50 90 PRO A O 1
ATOM 686 N N . TRP A 1 91 ? 30.589 -4.810 -60.375 1.00 79.81 91 TRP A N 1
ATOM 687 C CA . TRP A 1 91 ? 31.900 -4.520 -60.968 1.00 79.81 91 TRP A CA 1
ATOM 688 C C . TRP A 1 91 ? 32.489 -3.177 -60.510 1.00 79.81 91 TRP A C 1
ATOM 690 O O . TRP A 1 91 ? 33.499 -2.720 -61.045 1.00 79.81 91 TRP A O 1
ATOM 700 N N . HIS A 1 92 ? 31.843 -2.490 -59.566 1.00 81.81 92 HIS A N 1
ATOM 701 C CA . HIS A 1 92 ? 32.301 -1.194 -59.102 1.00 81.81 92 HIS A CA 1
ATOM 702 C C . HIS A 1 92 ? 33.452 -1.327 -58.099 1.00 81.81 92 HIS A C 1
ATOM 704 O O . HIS A 1 92 ? 33.346 -2.053 -57.114 1.00 81.81 92 HIS A O 1
ATOM 710 N N . ARG A 1 93 ? 34.555 -0.600 -58.320 1.00 81.69 93 ARG A N 1
ATOM 711 C CA . ARG A 1 93 ? 35.698 -0.607 -57.398 1.00 81.69 93 ARG A CA 1
ATOM 712 C C . ARG A 1 93 ? 35.304 0.068 -56.084 1.00 81.69 93 ARG A C 1
ATOM 714 O O . ARG A 1 93 ? 34.832 1.201 -56.092 1.00 81.69 93 ARG A O 1
ATOM 721 N N . HIS A 1 94 ? 35.486 -0.632 -54.968 1.00 84.88 94 HIS A N 1
ATOM 722 C CA . HIS A 1 94 ? 35.197 -0.091 -53.641 1.00 84.88 94 HIS A CA 1
ATOM 723 C C . HIS A 1 94 ? 36.309 0.850 -53.167 1.00 84.88 94 HIS A C 1
ATOM 725 O O . HIS A 1 94 ? 37.483 0.639 -53.477 1.00 84.88 94 HIS A O 1
ATOM 731 N N . MET A 1 95 ? 35.931 1.873 -52.400 1.00 83.31 95 MET A N 1
ATOM 732 C CA . MET A 1 95 ? 36.880 2.817 -51.804 1.00 83.31 95 MET A CA 1
ATOM 733 C C . MET A 1 95 ? 37.735 2.127 -50.738 1.00 83.31 95 MET A C 1
ATOM 735 O O . MET A 1 95 ? 37.249 1.278 -49.986 1.00 83.31 95 MET A O 1
ATOM 739 N N . VAL A 1 96 ? 39.006 2.517 -50.663 1.00 78.75 96 VAL A N 1
ATOM 740 C CA . VAL A 1 96 ? 39.941 2.015 -49.652 1.00 78.75 96 VAL A CA 1
ATOM 741 C C . VAL A 1 96 ? 39.653 2.710 -48.320 1.00 78.75 96 VAL A C 1
ATOM 743 O O . VAL A 1 96 ? 39.575 3.938 -48.262 1.00 78.75 96 VAL A O 1
ATOM 746 N N . VAL A 1 97 ? 39.468 1.912 -47.264 1.00 83.38 97 VAL A N 1
ATOM 747 C CA . VAL A 1 97 ? 39.282 2.390 -45.888 1.00 83.38 97 VAL A CA 1
ATOM 748 C C . VAL A 1 97 ? 40.420 1.873 -45.020 1.00 83.38 97 VAL A C 1
ATOM 750 O O . VAL A 1 97 ? 40.579 0.660 -44.875 1.00 83.38 97 VAL A O 1
ATOM 753 N N . GLU A 1 98 ? 41.155 2.793 -44.411 1.00 82.56 98 GLU A N 1
ATOM 754 C CA . GLU A 1 98 ? 42.210 2.518 -43.438 1.00 82.56 98 GLU A CA 1
ATOM 755 C C . GLU A 1 98 ? 41.634 2.591 -42.014 1.00 82.56 98 GLU A C 1
ATOM 757 O O . GLU A 1 98 ? 40.844 3.484 -41.690 1.00 82.56 98 GLU A O 1
ATOM 762 N N . TYR A 1 99 ? 41.994 1.622 -41.167 1.00 77.00 99 TYR A N 1
ATOM 763 C CA . TYR A 1 99 ? 41.591 1.575 -39.760 1.00 77.00 99 TYR A CA 1
ATOM 764 C C . TYR A 1 99 ? 42.831 1.723 -38.887 1.00 77.00 99 TYR A C 1
ATOM 766 O O . TYR A 1 99 ? 43.556 0.749 -38.692 1.00 77.00 99 TYR A O 1
ATOM 774 N N . ASP A 1 100 ? 43.044 2.915 -38.339 1.00 65.00 100 ASP A N 1
ATOM 775 C CA . ASP A 1 100 ? 44.173 3.154 -37.445 1.00 65.00 100 ASP A CA 1
ATOM 776 C C . ASP A 1 100 ? 43.886 2.573 -36.061 1.00 65.00 100 ASP A C 1
ATOM 778 O O . ASP A 1 100 ? 42.927 2.970 -35.389 1.00 65.00 100 ASP A O 1
ATOM 782 N N . LEU A 1 101 ? 44.721 1.627 -35.633 1.00 54.53 101 LEU A N 1
ATOM 783 C CA . LEU A 1 101 ? 44.703 1.070 -34.278 1.00 54.53 101 LEU A CA 1
ATOM 784 C C . LEU A 1 101 ? 45.721 1.760 -33.350 1.00 54.53 101 LEU A C 1
ATOM 786 O O . LEU A 1 101 ? 45.557 1.695 -32.132 1.00 54.53 101 LEU A O 1
ATOM 790 N N . ASP A 1 102 ? 46.699 2.480 -33.911 1.00 56.09 102 ASP A N 1
ATOM 791 C CA . ASP A 1 102 ? 47.819 3.073 -33.175 1.00 56.09 102 ASP A CA 1
ATOM 792 C C . ASP A 1 102 ? 47.595 4.554 -32.831 1.00 56.09 102 ASP A C 1
ATOM 794 O O . ASP A 1 102 ? 47.001 5.327 -33.589 1.00 56.09 102 ASP A O 1
ATOM 798 N N . LYS A 1 103 ? 48.071 4.971 -31.648 1.00 52.56 103 LYS A N 1
ATOM 799 C CA . LYS A 1 103 ? 47.873 6.335 -31.121 1.00 52.56 103 LYS A CA 1
ATOM 800 C C . LYS A 1 103 ? 48.606 7.412 -31.933 1.00 52.56 103 LYS A C 1
ATOM 802 O O . LYS A 1 103 ? 48.120 8.540 -32.007 1.00 52.56 103 LYS A O 1
ATOM 807 N N . GLU A 1 104 ? 49.729 7.067 -32.553 1.00 51.50 104 GLU A N 1
ATOM 808 C CA . GLU A 1 104 ? 50.586 7.993 -33.308 1.00 51.50 104 GLU A CA 1
ATOM 809 C C . GLU A 1 104 ? 49.967 8.358 -34.669 1.00 51.50 104 GLU A C 1
ATOM 811 O O . GLU A 1 104 ? 49.964 9.524 -35.057 1.00 51.50 104 GLU A O 1
ATOM 816 N N . ALA A 1 105 ? 49.290 7.403 -35.316 1.00 55.06 105 ALA A N 1
ATOM 817 C CA . ALA A 1 105 ? 48.643 7.541 -36.624 1.00 55.06 105 ALA A CA 1
ATOM 818 C C . ALA A 1 105 ? 47.635 8.711 -36.721 1.00 55.06 105 ALA A C 1
ATOM 820 O O . ALA A 1 105 ? 47.542 9.369 -37.753 1.00 55.06 105 ALA A O 1
ATOM 821 N N . ALA A 1 106 ? 46.913 9.036 -35.641 1.00 54.81 106 ALA A N 1
ATOM 822 C CA . ALA A 1 106 ? 45.919 10.117 -35.659 1.00 54.81 106 ALA A CA 1
ATOM 823 C C . ALA A 1 106 ? 46.515 11.533 -35.588 1.00 54.81 106 ALA A C 1
ATOM 825 O O . ALA A 1 106 ? 45.864 12.474 -36.043 1.00 54.81 106 ALA A O 1
ATOM 826 N N . ALA A 1 107 ? 47.724 11.687 -35.031 1.00 53.94 107 ALA A N 1
ATOM 827 C CA . ALA A 1 107 ? 48.445 12.959 -35.050 1.00 53.94 107 ALA A CA 1
ATOM 828 C C . ALA A 1 107 ? 48.929 13.271 -36.476 1.00 53.94 107 ALA A C 1
ATOM 830 O O . ALA A 1 107 ? 48.777 14.399 -36.940 1.00 53.94 107 ALA A O 1
ATOM 831 N N . TYR A 1 108 ? 49.375 12.243 -37.210 1.00 56.75 108 TYR A N 1
ATOM 832 C CA . TYR A 1 108 ? 49.741 12.342 -38.628 1.00 56.75 108 TYR A CA 1
ATOM 833 C C . TYR A 1 108 ? 48.556 12.708 -39.534 1.00 56.75 108 TYR A C 1
ATOM 835 O O . TYR A 1 108 ? 48.725 13.457 -40.491 1.00 56.75 108 TYR A O 1
ATOM 843 N N . VAL A 1 109 ? 47.331 12.269 -39.208 1.00 58.91 109 VAL A N 1
ATOM 844 C CA . VAL A 1 109 ? 46.105 12.702 -39.917 1.00 58.91 109 VAL A CA 1
ATOM 845 C C . VAL A 1 109 ? 45.816 14.196 -39.720 1.00 58.91 109 VAL A C 1
ATOM 847 O O . VAL A 1 109 ? 45.127 14.798 -40.540 1.00 58.91 109 VAL A O 1
ATOM 850 N N . ASP A 1 110 ? 46.313 14.807 -38.642 1.00 56.66 110 ASP A N 1
ATOM 851 C CA . ASP A 1 110 ? 46.105 16.224 -38.333 1.00 56.66 110 ASP A CA 1
ATOM 852 C C . ASP A 1 110 ? 47.195 17.123 -38.950 1.00 56.66 110 ASP A C 1
ATOM 854 O O . ASP A 1 110 ? 46.891 18.240 -39.388 1.00 56.66 110 ASP A O 1
ATOM 858 N N . THR A 1 111 ? 48.441 16.632 -39.020 1.00 55.81 111 THR A N 1
ATOM 859 C CA . THR A 1 111 ? 49.611 17.354 -39.559 1.00 55.81 111 THR A CA 1
ATOM 860 C C . THR A 1 111 ? 49.865 17.108 -41.050 1.00 55.81 111 THR A C 1
ATOM 862 O O . THR A 1 111 ? 50.353 18.009 -41.728 1.00 55.81 111 THR A O 1
ATOM 865 N N . GLY A 1 112 ? 49.463 15.950 -41.588 1.00 54.31 112 GLY A N 1
ATOM 866 C CA . GLY A 1 112 ? 49.688 15.540 -42.982 1.00 54.31 112 GLY A CA 1
ATOM 867 C C . GLY A 1 112 ? 51.011 14.801 -43.244 1.00 54.31 112 GLY A C 1
ATOM 868 O O . GLY A 1 112 ? 51.305 14.466 -44.392 1.00 54.31 112 GLY A O 1
ATOM 869 N N . ASP A 1 113 ? 51.802 14.508 -42.210 1.00 48.06 113 ASP A N 1
ATOM 870 C CA . ASP A 1 113 ? 53.166 13.966 -42.347 1.00 48.06 113 ASP A CA 1
ATOM 871 C C . ASP A 1 113 ? 53.222 12.428 -42.407 1.00 48.06 113 ASP A C 1
ATOM 873 O O . ASP A 1 113 ? 53.953 11.795 -41.654 1.00 48.06 113 ASP A O 1
ATOM 877 N N . ASP A 1 114 ? 52.462 11.808 -43.311 1.00 43.09 114 ASP A N 1
ATOM 878 C CA . ASP A 1 114 ? 52.638 10.385 -43.659 1.00 43.09 114 ASP A CA 1
ATOM 879 C C . ASP A 1 114 ? 53.247 10.241 -45.064 1.00 43.09 114 ASP A C 1
ATOM 881 O O . ASP A 1 114 ? 52.697 9.588 -45.952 1.00 43.09 114 ASP A O 1
ATOM 885 N N . VAL A 1 115 ? 54.365 10.936 -45.312 1.00 41.88 115 VAL A N 1
ATOM 886 C CA . VAL A 1 115 ? 55.138 10.778 -46.550 1.00 41.88 115 VAL A CA 1
ATOM 887 C C . VAL A 1 115 ? 56.632 10.755 -46.243 1.00 41.88 115 VAL A C 1
ATOM 889 O O . VAL A 1 115 ? 57.263 11.781 -46.007 1.00 41.88 115 VAL A O 1
ATOM 892 N N . THR A 1 116 ? 57.223 9.571 -46.367 1.00 38.69 116 THR A N 1
ATOM 893 C CA . THR A 1 116 ? 58.611 9.400 -46.804 1.00 38.69 116 THR A CA 1
ATOM 894 C C . THR A 1 116 ? 58.830 10.184 -48.102 1.00 38.69 116 THR A C 1
ATOM 896 O O . THR A 1 116 ? 58.404 9.691 -49.138 1.00 38.69 116 THR A O 1
ATOM 899 N N . GLU A 1 117 ? 59.392 11.397 -48.048 1.00 39.53 117 GLU A N 1
ATOM 900 C CA . GLU A 1 117 ? 60.114 12.208 -49.069 1.00 39.53 117 GLU A CA 1
ATOM 901 C C . GLU A 1 117 ? 59.898 12.011 -50.605 1.00 39.53 117 GLU A C 1
ATOM 903 O O . GLU A 1 117 ? 60.662 12.544 -51.403 1.00 39.53 117 GLU A O 1
ATOM 908 N N . THR A 1 118 ? 58.866 11.319 -51.096 1.00 40.00 118 THR A N 1
ATOM 909 C CA . THR A 1 118 ? 58.770 10.881 -52.505 1.00 40.00 118 THR A CA 1
ATOM 910 C C . THR A 1 118 ? 57.440 11.171 -53.203 1.00 40.00 118 THR A C 1
ATOM 912 O O . THR A 1 118 ? 57.324 10.889 -54.394 1.00 40.00 118 THR A O 1
ATOM 915 N N . SER A 1 119 ? 56.449 11.809 -52.562 1.00 46.59 119 SER A N 1
ATOM 916 C CA . SER A 1 119 ? 55.218 12.230 -53.259 1.00 46.59 119 SER A CA 1
ATOM 917 C C . SER A 1 119 ? 55.063 13.754 -53.339 1.00 46.59 119 SER A C 1
ATOM 919 O O . SER A 1 119 ? 54.682 14.400 -52.369 1.00 46.59 119 SER A O 1
ATOM 921 N N . ASN A 1 120 ? 55.249 14.323 -54.535 1.00 49.81 120 ASN A N 1
ATOM 922 C CA . ASN A 1 120 ? 55.008 15.738 -54.881 1.00 49.81 120 ASN A CA 1
ATOM 923 C C . ASN A 1 120 ? 53.513 16.175 -54.840 1.00 49.81 120 ASN A C 1
ATOM 925 O O . ASN A 1 120 ? 53.154 17.219 -55.391 1.00 49.81 120 ASN A O 1
ATOM 929 N N . MET A 1 121 ? 52.609 15.391 -54.238 1.00 54.88 121 MET A N 1
ATOM 930 C CA . MET A 1 121 ? 51.167 15.679 -54.185 1.00 54.88 121 MET A CA 1
ATOM 931 C C . MET A 1 121 ? 50.795 16.466 -52.924 1.00 54.88 121 MET A C 1
ATOM 933 O O . MET A 1 121 ? 51.078 16.055 -51.804 1.00 54.88 121 MET A O 1
ATOM 937 N N . ARG A 1 122 ? 50.094 17.591 -53.096 1.00 68.62 122 ARG A N 1
ATOM 938 C CA . ARG A 1 122 ? 49.581 18.402 -51.979 1.00 68.62 122 ARG A CA 1
ATOM 939 C C . ARG A 1 122 ? 48.356 17.721 -51.344 1.00 68.62 122 ARG A C 1
ATOM 941 O O . ARG A 1 122 ? 47.440 17.340 -52.077 1.00 68.62 122 ARG A O 1
ATOM 948 N N . GLN A 1 123 ? 48.293 17.633 -50.014 1.00 77.00 123 GLN A N 1
ATOM 949 C CA . GLN A 1 123 ? 47.208 16.932 -49.312 1.00 77.00 123 GLN A CA 1
ATOM 950 C C . GLN A 1 123 ? 46.026 17.846 -48.938 1.00 77.00 123 GLN A C 1
ATOM 952 O O . GLN A 1 123 ? 46.182 19.037 -48.648 1.00 77.00 123 GLN A O 1
ATOM 957 N N . VAL A 1 124 ? 44.822 17.269 -48.924 1.00 84.88 124 VAL A N 1
ATOM 958 C CA . VAL A 1 124 ? 43.602 17.890 -48.398 1.00 84.88 124 VAL A CA 1
ATOM 959 C C . VAL A 1 124 ? 42.998 16.979 -47.335 1.00 84.88 124 VAL A C 1
ATOM 961 O O . VAL A 1 124 ? 42.571 15.863 -47.624 1.00 84.88 124 VAL A O 1
ATOM 964 N N . LEU A 1 125 ? 42.944 17.478 -46.104 1.00 86.44 125 LEU A N 1
ATOM 965 C CA . LEU A 1 125 ? 42.464 16.757 -44.932 1.00 86.44 125 LEU A CA 1
ATOM 966 C C . LEU A 1 125 ? 41.030 17.182 -44.622 1.00 86.44 125 LEU A C 1
ATOM 968 O O . LEU A 1 125 ? 40.733 18.368 -44.469 1.00 86.44 125 LEU A O 1
ATOM 972 N N . ILE A 1 126 ? 40.127 16.216 -44.520 1.00 89.75 126 ILE A N 1
ATOM 973 C CA . ILE A 1 126 ? 38.712 16.438 -44.229 1.00 89.75 126 ILE A CA 1
ATOM 974 C C . ILE A 1 126 ? 38.371 15.693 -42.949 1.00 89.75 126 ILE A C 1
ATOM 976 O O . ILE A 1 126 ? 38.528 14.481 -42.884 1.00 89.75 126 ILE A O 1
ATOM 980 N N . ALA A 1 127 ? 37.828 16.389 -41.955 1.00 91.12 127 ALA A N 1
ATOM 981 C CA . ALA A 1 127 ? 37.246 15.754 -40.780 1.00 91.12 127 ALA A CA 1
ATOM 982 C C . ALA A 1 127 ? 35.732 15.913 -40.786 1.00 91.12 127 ALA A C 1
ATOM 984 O O . ALA A 1 127 ? 35.217 17.023 -40.931 1.00 91.12 127 ALA A O 1
ATOM 985 N N . THR A 1 128 ? 35.024 14.806 -40.589 1.00 93.75 128 THR A N 1
ATOM 986 C CA . THR A 1 128 ? 33.559 14.768 -40.540 1.00 93.75 128 THR A CA 1
ATOM 987 C C . THR A 1 128 ? 33.073 14.286 -39.172 1.00 93.75 128 THR A C 1
ATOM 989 O O . THR A 1 128 ? 33.803 13.608 -38.440 1.00 93.75 128 THR A O 1
ATOM 992 N N . SER A 1 129 ? 31.879 14.726 -38.766 1.00 93.38 129 SER A N 1
ATOM 993 C CA . SER A 1 129 ? 31.251 14.289 -37.521 1.00 93.38 129 SER A CA 1
ATOM 994 C C . SER A 1 129 ? 29.730 14.433 -37.542 1.00 93.38 129 SER A C 1
ATOM 996 O O . SER A 1 129 ? 29.177 15.324 -38.187 1.00 93.38 129 SER A O 1
ATOM 998 N N . ALA A 1 130 ? 29.052 13.608 -36.748 1.00 93.19 130 ALA A N 1
ATOM 999 C CA . ALA A 1 130 ? 27.620 13.690 -36.487 1.00 93.19 130 ALA A CA 1
ATOM 1000 C C . ALA A 1 130 ? 27.292 14.057 -35.029 1.00 93.19 130 ALA A C 1
ATOM 1002 O O . ALA A 1 130 ? 28.015 13.719 -34.087 1.00 93.19 130 ALA A O 1
ATOM 1003 N N . SER A 1 131 ? 26.142 14.694 -34.810 1.00 92.56 131 SER A N 1
ATOM 1004 C CA . SER A 1 131 ? 25.565 14.993 -33.494 1.00 92.56 131 SER A CA 1
ATOM 1005 C C . SER A 1 131 ? 24.102 14.558 -33.450 1.00 92.56 131 SER A C 1
ATOM 1007 O O . SER A 1 131 ? 23.378 14.720 -34.426 1.00 92.56 131 SER A O 1
ATOM 1009 N N . ALA A 1 132 ? 23.659 14.016 -32.315 1.00 91.00 132 ALA A N 1
ATOM 1010 C CA . ALA A 1 132 ? 22.261 13.669 -32.072 1.00 91.00 132 ALA A CA 1
ATOM 1011 C C . ALA A 1 132 ? 21.866 14.111 -30.655 1.00 91.00 132 ALA A C 1
ATOM 1013 O O . ALA A 1 132 ? 22.128 13.398 -29.685 1.00 91.00 132 ALA A O 1
ATOM 1014 N N . ARG A 1 133 ? 21.280 15.305 -30.533 1.00 88.25 133 ARG A N 1
ATOM 1015 C CA . ARG A 1 133 ? 20.862 15.933 -29.265 1.00 88.25 133 ARG A CA 1
ATOM 1016 C C . ARG A 1 133 ? 19.652 16.838 -29.501 1.00 88.25 133 ARG A C 1
ATOM 1018 O O . ARG A 1 133 ? 19.361 17.166 -30.643 1.00 88.25 133 ARG A O 1
ATOM 1025 N N . ASN A 1 134 ? 18.948 17.220 -28.436 1.00 85.88 134 ASN A N 1
ATOM 1026 C CA . ASN A 1 134 ? 17.794 18.133 -28.503 1.00 85.88 134 ASN A CA 1
ATOM 1027 C C . ASN A 1 134 ? 16.697 17.685 -29.492 1.00 85.88 134 ASN A C 1
ATOM 1029 O O . ASN A 1 134 ? 16.086 18.500 -30.169 1.00 85.88 134 ASN A O 1
ATOM 1033 N N . GLY A 1 135 ? 16.490 16.370 -29.636 1.00 86.06 135 GLY A N 1
ATOM 1034 C CA . GLY A 1 135 ? 15.526 15.814 -30.595 1.00 86.06 135 GLY A CA 1
ATOM 1035 C C . GLY A 1 135 ? 15.950 15.893 -32.068 1.00 86.06 135 GLY A C 1
ATOM 1036 O O . GLY A 1 135 ? 15.238 15.367 -32.917 1.00 86.06 135 GLY A O 1
ATOM 1037 N N . LEU A 1 136 ? 17.120 16.458 -32.374 1.00 90.19 136 LEU A N 1
ATOM 1038 C CA . LEU A 1 136 ? 17.635 16.652 -33.727 1.00 90.19 136 LEU A CA 1
ATOM 1039 C C . LEU A 1 136 ? 18.887 15.814 -33.991 1.00 90.19 136 LEU A C 1
ATOM 1041 O O . LEU A 1 136 ? 19.619 15.413 -33.081 1.00 90.19 136 LEU A O 1
ATOM 1045 N N . VAL A 1 137 ? 19.140 15.579 -35.272 1.00 91.31 137 VAL A N 1
ATOM 1046 C CA . VAL A 1 137 ? 20.355 14.971 -35.800 1.00 91.31 137 VAL A CA 1
ATOM 1047 C C . VAL A 1 137 ? 20.969 15.933 -36.807 1.00 91.31 137 VAL A C 1
ATOM 1049 O O . VAL A 1 137 ? 20.303 16.397 -37.732 1.00 91.31 137 VAL A O 1
ATOM 1052 N N . GLY A 1 138 ? 22.248 16.230 -36.619 1.00 92.00 138 GLY A N 1
ATOM 1053 C CA . GLY A 1 138 ? 23.004 17.164 -37.440 1.00 92.00 138 GLY A CA 1
ATOM 1054 C C . GLY A 1 138 ? 24.371 16.612 -37.801 1.00 92.00 138 GLY A C 1
ATOM 1055 O O . GLY A 1 138 ? 24.896 15.708 -37.145 1.00 92.00 138 GLY A O 1
ATOM 1056 N N . MET A 1 139 ? 24.933 17.170 -38.861 1.00 93.44 139 MET A N 1
ATOM 1057 C CA . MET A 1 139 ? 26.230 16.808 -39.405 1.00 93.44 139 MET A CA 1
ATOM 1058 C C . MET A 1 139 ? 27.128 18.037 -39.470 1.00 93.44 139 MET A C 1
ATOM 1060 O O . MET A 1 139 ? 26.649 19.163 -39.617 1.00 93.44 139 MET A O 1
ATOM 1064 N N . GLY A 1 140 ? 28.430 17.820 -39.377 1.00 92.25 140 GLY A N 1
ATOM 1065 C CA . GLY A 1 140 ? 29.406 18.884 -39.509 1.00 92.25 140 GLY A CA 1
ATOM 1066 C C . GLY A 1 140 ? 30.751 18.372 -39.979 1.00 92.25 140 GLY A C 1
ATOM 1067 O O . GLY A 1 140 ? 31.025 17.169 -39.972 1.00 92.25 140 GLY A O 1
ATOM 1068 N N . GLY A 1 141 ? 31.590 19.306 -40.396 1.00 92.06 141 GLY A N 1
ATOM 1069 C CA . GLY A 1 141 ? 32.963 18.991 -40.721 1.00 92.06 141 GLY A CA 1
ATOM 1070 C C . GLY A 1 141 ? 33.778 20.165 -41.212 1.00 92.06 141 GLY A C 1
ATOM 1071 O O . GLY A 1 141 ? 33.307 21.298 -41.336 1.00 92.06 141 GLY A O 1
ATOM 1072 N N . ILE A 1 142 ? 35.051 19.858 -41.401 1.00 90.19 142 ILE A N 1
ATOM 1073 C CA . ILE A 1 142 ? 36.141 20.807 -41.549 1.00 90.19 142 ILE A CA 1
ATOM 1074 C C . ILE A 1 142 ? 37.031 20.319 -42.683 1.00 90.19 142 ILE A C 1
ATOM 1076 O O . ILE A 1 142 ? 37.392 19.144 -42.717 1.00 90.19 142 ILE A O 1
ATOM 1080 N N . VAL A 1 143 ? 37.397 21.225 -43.583 1.00 88.56 143 VAL A N 1
ATOM 1081 C CA . VAL A 1 143 ? 38.346 20.968 -44.670 1.00 88.56 143 VAL A CA 1
ATOM 1082 C C . VAL A 1 143 ? 39.595 21.804 -44.426 1.00 88.56 143 VAL A C 1
ATOM 1084 O O . VAL A 1 143 ? 39.499 23.023 -44.287 1.00 88.56 143 VAL A O 1
ATOM 1087 N N . ARG A 1 144 ? 40.760 21.161 -44.389 1.00 85.94 144 ARG A N 1
ATOM 1088 C CA . ARG A 1 144 ? 42.081 21.779 -44.237 1.00 85.94 144 ARG A CA 1
ATOM 1089 C C . ARG A 1 144 ? 42.947 21.440 -45.450 1.00 85.94 144 ARG A C 1
ATOM 1091 O O . ARG A 1 144 ? 42.935 20.312 -45.929 1.00 85.94 144 ARG A O 1
ATOM 1098 N N . ASN A 1 145 ? 43.707 22.412 -45.943 1.00 79.88 145 ASN A N 1
ATOM 1099 C CA . ASN A 1 145 ? 44.665 22.227 -47.037 1.00 79.88 145 ASN A CA 1
ATOM 1100 C C . ASN A 1 145 ? 46.084 22.435 -46.496 1.00 79.88 145 ASN A C 1
ATOM 1102 O O . ASN A 1 145 ? 46.346 23.459 -45.867 1.00 79.88 145 ASN A O 1
ATOM 1106 N N . THR A 1 146 ? 46.988 21.480 -46.723 1.00 68.94 146 THR A N 1
ATOM 1107 C CA . THR A 1 146 ? 48.353 21.502 -46.161 1.00 68.94 146 THR A CA 1
ATOM 1108 C C . THR A 1 146 ? 49.365 22.265 -47.027 1.00 68.94 146 THR A C 1
ATOM 1110 O O . THR A 1 146 ? 50.539 22.340 -46.692 1.00 68.94 146 THR A O 1
ATOM 1113 N N . ALA A 1 147 ? 48.933 22.893 -48.128 1.00 57.50 147 ALA A N 1
ATOM 1114 C CA . ALA A 1 147 ? 49.824 23.509 -49.119 1.00 57.50 147 ALA A CA 1
ATOM 1115 C C . ALA A 1 147 ? 50.507 24.844 -48.723 1.00 57.50 147 ALA A C 1
ATOM 1117 O O . ALA A 1 147 ? 51.224 25.395 -49.557 1.00 57.50 147 ALA A O 1
ATOM 1118 N N . SER A 1 148 ? 50.317 25.366 -47.505 1.00 48.38 148 SER A N 1
ATOM 1119 C CA . SER A 1 148 ? 50.910 26.641 -47.062 1.00 48.38 148 SER A CA 1
ATOM 1120 C C . SER A 1 148 ? 51.590 26.480 -45.700 1.00 48.38 148 SER A C 1
ATOM 1122 O O . SER A 1 148 ? 50.914 26.400 -44.677 1.00 48.38 148 SER A O 1
ATOM 1124 N N . GLY A 1 149 ? 52.925 26.424 -45.693 1.00 46.53 149 GLY A N 1
ATOM 1125 C CA . GLY A 1 149 ? 53.766 26.247 -44.502 1.00 46.53 149 GLY A CA 1
ATOM 1126 C C . GLY A 1 149 ? 53.776 27.453 -43.556 1.00 46.53 149 GLY A C 1
ATOM 1127 O O . GLY A 1 149 ? 54.755 28.188 -43.496 1.00 46.53 149 GLY A O 1
ATOM 1128 N N . GLY A 1 150 ? 52.696 27.653 -42.802 1.00 41.94 150 GLY A N 1
ATOM 1129 C CA . GLY A 1 150 ? 52.617 28.645 -41.730 1.00 41.94 150 GLY A CA 1
ATOM 1130 C C . GLY A 1 150 ? 51.672 28.193 -40.618 1.00 41.94 150 GLY A C 1
ATOM 1131 O O . GLY A 1 150 ? 50.610 27.645 -40.892 1.00 41.94 150 GLY A O 1
ATOM 1132 N N . ALA A 1 151 ? 52.065 28.436 -39.366 1.00 41.75 151 ALA A N 1
ATOM 1133 C CA . ALA A 1 151 ? 51.474 27.930 -38.120 1.00 41.75 151 ALA A CA 1
ATOM 1134 C C . ALA A 1 151 ? 50.054 28.440 -37.761 1.00 41.75 151 ALA A C 1
ATOM 1136 O O . ALA A 1 151 ? 49.674 28.412 -36.593 1.00 41.75 151 ALA A O 1
ATOM 1137 N N . ASN A 1 152 ? 49.247 28.876 -38.733 1.00 48.44 152 ASN A N 1
ATOM 1138 C CA . ASN A 1 152 ? 47.842 29.223 -38.518 1.00 48.44 152 ASN A CA 1
ATOM 1139 C C . ASN A 1 152 ? 46.919 28.175 -39.149 1.00 48.44 152 ASN A C 1
ATOM 1141 O O . ASN A 1 152 ? 47.173 27.650 -40.227 1.00 48.44 152 ASN A O 1
ATOM 1145 N N . ASP A 1 153 ? 45.839 27.869 -38.434 1.00 56.38 153 ASP A N 1
ATOM 1146 C CA . ASP A 1 153 ? 44.824 26.853 -38.719 1.00 56.38 153 ASP A CA 1
ATOM 1147 C C . ASP A 1 153 ? 44.212 27.036 -40.130 1.00 56.38 153 ASP A C 1
ATOM 1149 O O . ASP A 1 153 ? 43.193 27.705 -40.283 1.00 56.38 153 ASP A O 1
ATOM 1153 N N . ASN A 1 154 ? 44.849 26.455 -41.162 1.00 68.06 154 ASN A N 1
ATOM 1154 C CA . ASN A 1 154 ? 44.506 26.533 -42.598 1.00 68.06 154 ASN A CA 1
ATOM 1155 C C . ASN A 1 154 ? 43.183 25.814 -42.947 1.00 68.06 154 ASN A C 1
ATOM 1157 O O . ASN A 1 154 ? 43.110 24.974 -43.851 1.00 68.06 154 ASN A O 1
ATOM 1161 N N . ILE A 1 155 ? 42.119 26.101 -42.199 1.00 75.81 155 ILE A N 1
ATOM 1162 C CA . ILE A 1 155 ? 40.765 25.629 -42.459 1.00 75.81 155 ILE A CA 1
ATOM 1163 C C . ILE A 1 155 ? 40.212 26.412 -43.649 1.00 75.81 155 ILE A C 1
ATOM 1165 O O . ILE A 1 155 ? 39.934 27.604 -43.552 1.00 75.81 155 ILE A O 1
ATOM 1169 N N . VAL A 1 156 ? 40.024 25.718 -44.766 1.00 80.19 156 VAL A N 1
ATOM 1170 C CA . VAL A 1 156 ? 39.537 26.286 -46.029 1.00 80.19 156 VAL A CA 1
ATOM 1171 C C . VAL A 1 156 ? 38.012 26.341 -46.060 1.00 80.19 156 VAL A C 1
ATOM 1173 O O . VAL A 1 156 ? 37.434 27.229 -46.678 1.00 80.19 156 VAL A O 1
ATOM 1176 N N . ALA A 1 157 ? 37.343 25.405 -45.383 1.00 83.81 157 ALA A N 1
ATOM 1177 C CA . ALA A 1 157 ? 35.890 25.387 -45.296 1.00 83.81 157 ALA A CA 1
ATOM 1178 C C . ALA A 1 157 ? 35.406 24.723 -44.007 1.00 83.81 157 ALA A C 1
ATOM 1180 O O . ALA A 1 157 ? 36.009 23.772 -43.501 1.00 83.81 157 ALA A O 1
ATOM 1181 N N . LYS A 1 158 ? 34.271 25.212 -43.507 1.00 90.38 158 LYS A N 1
ATOM 1182 C CA . LYS A 1 158 ? 33.498 24.604 -42.423 1.00 90.38 158 LYS A CA 1
ATOM 1183 C C . LYS A 1 158 ? 32.084 24.391 -42.917 1.00 90.38 158 LYS A C 1
ATOM 1185 O O . LYS A 1 158 ? 31.561 25.213 -43.666 1.00 90.38 158 LYS A O 1
ATOM 1190 N N . TYR A 1 159 ? 31.459 23.318 -42.470 1.00 87.12 159 TYR A N 1
ATOM 1191 C CA . TYR A 1 159 ? 30.061 23.083 -42.764 1.00 87.12 159 TYR A CA 1
ATOM 1192 C C . TYR A 1 159 ? 29.336 22.535 -41.548 1.00 87.12 159 TYR A C 1
ATOM 1194 O O . TYR A 1 159 ? 29.888 21.784 -40.744 1.00 87.12 159 TYR A O 1
ATOM 1202 N N . SER A 1 160 ? 28.074 22.926 -41.448 1.00 91.44 160 SER A N 1
ATOM 1203 C CA . SER A 1 160 ? 27.154 22.556 -40.387 1.00 91.44 160 SER A CA 1
ATOM 1204 C C . SER A 1 160 ? 25.765 22.508 -41.005 1.00 91.44 160 SER A C 1
ATOM 1206 O O . SER A 1 160 ? 25.346 23.466 -41.654 1.00 91.44 160 SER A O 1
ATOM 1208 N N . ALA A 1 161 ? 25.081 21.375 -40.880 1.00 90.94 161 ALA A N 1
ATOM 1209 C CA . ALA A 1 161 ? 23.748 21.208 -41.442 1.00 90.94 161 ALA A CA 1
ATOM 1210 C C . ALA A 1 161 ? 22.905 20.259 -40.593 1.00 90.94 161 ALA A C 1
ATOM 1212 O O . ALA A 1 161 ? 23.340 19.167 -40.216 1.00 90.94 161 ALA A O 1
ATOM 1213 N N . THR A 1 162 ? 21.671 20.666 -40.309 1.00 92.12 162 THR A N 1
ATOM 1214 C CA . THR A 1 162 ? 20.685 19.819 -39.635 1.00 92.12 162 THR A CA 1
ATOM 1215 C C . THR A 1 162 ? 20.086 18.850 -40.646 1.00 92.12 162 THR A C 1
ATOM 1217 O O . THR A 1 162 ? 19.544 19.269 -41.676 1.00 92.12 162 THR A O 1
ATOM 1220 N N . LEU A 1 163 ? 20.193 17.554 -40.346 1.00 87.81 163 LEU A N 1
ATOM 1221 C CA . LEU A 1 163 ? 19.719 16.479 -41.211 1.00 87.81 163 LEU A CA 1
ATOM 1222 C C . LEU A 1 163 ? 18.232 16.194 -40.984 1.00 87.81 163 LEU A C 1
ATOM 1224 O O . LEU A 1 163 ? 17.501 15.983 -41.943 1.00 87.81 163 LEU A O 1
ATOM 1228 N N . GLY A 1 164 ? 17.776 16.186 -39.730 1.00 89.81 164 GLY A N 1
ATOM 1229 C CA . GLY A 1 164 ? 16.382 15.887 -39.411 1.00 89.81 164 GLY A CA 1
ATOM 1230 C C . GLY A 1 164 ? 16.146 15.538 -37.944 1.00 89.81 164 GLY A C 1
ATOM 1231 O O . GLY A 1 164 ? 17.074 15.608 -37.134 1.00 89.81 164 GLY A O 1
ATOM 1232 N N . PRO A 1 165 ? 14.915 15.154 -37.584 1.00 88.31 165 PRO A N 1
ATOM 1233 C CA . PRO A 1 165 ? 14.581 14.758 -36.225 1.00 88.31 165 PRO A CA 1
ATOM 1234 C C . PRO A 1 165 ? 15.128 13.357 -35.888 1.00 88.31 165 PRO A C 1
ATOM 1236 O O . PRO A 1 165 ? 15.383 12.518 -36.757 1.00 88.31 165 PRO A O 1
ATOM 1239 N N . ARG A 1 166 ? 15.351 13.095 -34.595 1.00 88.75 166 ARG A N 1
ATOM 1240 C CA . ARG A 1 166 ? 16.013 11.879 -34.069 1.00 88.75 166 ARG A CA 1
ATOM 1241 C C . ARG A 1 166 ? 15.184 10.596 -34.210 1.00 88.75 166 ARG A C 1
ATOM 1243 O O . ARG A 1 166 ? 15.716 9.493 -34.057 1.00 88.75 166 ARG A O 1
ATOM 1250 N N . ASP A 1 167 ? 13.890 10.720 -34.462 1.00 86.06 167 ASP A N 1
ATOM 1251 C CA . ASP A 1 167 ? 12.976 9.611 -34.736 1.00 86.06 167 ASP A CA 1
ATOM 1252 C C . ASP A 1 167 ? 12.944 9.211 -36.225 1.00 86.06 167 ASP A C 1
ATOM 1254 O O . ASP A 1 167 ? 12.464 8.123 -36.556 1.00 86.06 167 ASP A O 1
ATOM 1258 N N . GLU A 1 168 ? 13.497 10.040 -37.114 1.00 87.69 168 GLU A N 1
ATOM 1259 C CA . GLU A 1 168 ? 13.626 9.759 -38.551 1.00 87.69 168 GLU A CA 1
ATOM 1260 C C . GLU A 1 168 ? 15.080 9.483 -38.964 1.00 87.69 168 GLU A C 1
ATOM 1262 O O . GLU A 1 168 ? 15.339 8.626 -39.812 1.00 87.69 168 GLU A O 1
ATOM 1267 N N . GLN A 1 169 ? 16.042 10.152 -38.324 1.00 89.62 169 GLN A N 1
ATOM 1268 C CA . GLN A 1 169 ? 17.465 10.116 -38.661 1.00 89.62 169 GLN A CA 1
ATOM 1269 C C . GLN A 1 169 ? 18.331 9.635 -37.490 1.00 89.62 169 GLN A C 1
ATOM 1271 O O . GLN A 1 169 ? 17.916 9.614 -36.332 1.00 89.62 169 GLN A O 1
ATOM 1276 N N . ASN A 1 170 ? 19.563 9.216 -37.783 1.00 90.62 170 ASN A N 1
ATOM 1277 C CA . ASN A 1 170 ? 20.524 8.793 -36.764 1.00 90.62 170 ASN A CA 1
ATOM 1278 C C . ASN A 1 170 ? 21.943 9.288 -37.081 1.00 90.62 170 ASN A C 1
ATOM 1280 O O . ASN A 1 170 ? 22.224 9.751 -38.184 1.00 90.62 170 ASN A O 1
ATOM 1284 N N . ALA A 1 171 ? 22.846 9.186 -36.103 1.00 90.69 171 ALA A N 1
ATOM 1285 C CA . ALA A 1 171 ? 24.218 9.675 -36.243 1.00 90.69 171 ALA A CA 1
ATOM 1286 C C . ALA A 1 171 ? 25.000 8.989 -37.381 1.00 90.69 171 ALA A C 1
ATOM 1288 O O . ALA A 1 171 ? 25.881 9.601 -37.968 1.00 90.69 171 ALA A O 1
ATOM 1289 N N . TYR A 1 172 ? 24.669 7.739 -37.721 1.00 92.69 172 TYR A N 1
ATOM 1290 C CA . TYR A 1 172 ? 25.256 7.045 -38.870 1.00 92.69 172 TYR A CA 1
ATOM 1291 C C . TYR A 1 172 ? 24.834 7.686 -40.203 1.00 92.69 172 TYR A C 1
ATOM 1293 O O . TYR A 1 172 ? 25.691 7.929 -41.047 1.00 92.69 172 TYR A O 1
ATOM 1301 N N . MET A 1 173 ? 23.555 8.040 -40.362 1.00 91.81 173 MET A N 1
ATOM 1302 C CA . MET A 1 173 ? 23.061 8.741 -41.555 1.00 91.81 173 MET A CA 1
ATOM 1303 C C . MET A 1 173 ? 23.682 10.130 -41.698 1.00 91.81 173 MET A C 1
ATOM 1305 O O . MET A 1 173 ? 24.127 10.497 -42.781 1.00 91.81 173 MET A O 1
ATOM 1309 N N . ALA A 1 174 ? 23.773 10.874 -40.594 1.00 92.19 174 ALA A N 1
ATOM 1310 C CA . ALA A 1 174 ? 24.418 12.185 -40.576 1.00 92.19 174 ALA A CA 1
ATOM 1311 C C . ALA A 1 174 ? 25.894 12.134 -40.958 1.00 92.19 174 ALA A C 1
ATOM 1313 O O . ALA A 1 174 ? 26.370 13.045 -41.627 1.00 92.19 174 ALA A O 1
ATOM 1314 N N . GLU A 1 175 ? 26.608 11.071 -40.599 1.00 93.81 175 GLU A N 1
ATOM 1315 C CA . GLU A 1 175 ? 27.996 10.930 -41.022 1.00 93.81 175 GLU A CA 1
ATOM 1316 C C . GLU A 1 175 ? 28.125 10.678 -42.531 1.00 93.81 175 GLU A C 1
ATOM 1318 O O . GLU A 1 175 ? 28.947 11.308 -43.194 1.00 93.81 175 GLU A O 1
ATOM 1323 N N . LEU A 1 176 ? 27.297 9.786 -43.091 1.00 93.31 176 LEU A N 1
ATOM 1324 C CA . LEU A 1 176 ? 27.304 9.506 -44.530 1.00 93.31 176 LEU A CA 1
ATOM 1325 C C . LEU A 1 176 ? 26.974 10.760 -45.347 1.00 93.31 176 LEU A C 1
ATOM 1327 O O . LEU A 1 176 ? 27.652 11.060 -46.327 1.00 93.31 176 LEU A O 1
ATOM 1331 N N . GLU A 1 177 ? 25.963 11.513 -44.921 1.00 92.12 177 GLU A N 1
ATOM 1332 C CA . GLU A 1 177 ? 25.575 12.770 -45.564 1.00 92.12 177 GLU A CA 1
ATOM 1333 C C . GLU A 1 177 ? 26.655 13.852 -45.407 1.00 92.12 177 GLU A C 1
ATOM 1335 O O . GLU A 1 177 ? 26.882 14.626 -46.336 1.00 92.12 177 GLU A O 1
ATOM 1340 N N . ALA A 1 178 ? 27.392 13.875 -44.287 1.00 92.62 178 ALA A N 1
ATOM 1341 C CA . ALA A 1 178 ? 28.529 14.780 -44.115 1.00 92.62 178 ALA A CA 1
ATOM 1342 C C . ALA A 1 178 ? 29.625 14.495 -45.147 1.00 92.62 178 ALA A C 1
ATOM 1344 O O . ALA A 1 178 ? 30.102 15.422 -45.800 1.00 92.62 178 ALA A O 1
ATOM 1345 N N . ILE A 1 179 ? 30.003 13.226 -45.318 1.00 93.94 179 ILE A N 1
ATOM 1346 C CA . ILE A 1 179 ? 31.020 12.822 -46.298 1.00 93.94 179 ILE A CA 1
ATOM 1347 C C . ILE A 1 179 ? 30.539 13.134 -47.722 1.00 93.94 179 ILE A C 1
ATOM 1349 O O . ILE A 1 179 ? 31.283 13.721 -48.511 1.00 93.94 179 ILE A O 1
ATOM 1353 N N . ALA A 1 180 ? 29.282 12.803 -48.043 1.00 93.00 180 ALA A N 1
ATOM 1354 C CA . ALA A 1 180 ? 28.679 13.110 -49.339 1.00 93.00 180 ALA A CA 1
ATOM 1355 C C . ALA A 1 180 ? 28.705 14.616 -49.630 1.00 93.00 180 ALA A C 1
ATOM 1357 O O . ALA A 1 180 ? 29.091 15.038 -50.722 1.00 93.00 180 ALA A O 1
ATOM 1358 N N . MET A 1 181 ? 28.339 15.432 -48.638 1.00 90.19 181 MET A N 1
ATOM 1359 C CA . MET A 1 181 ? 28.300 16.879 -48.775 1.00 90.19 181 MET A CA 1
ATOM 1360 C C . MET A 1 181 ? 29.683 17.472 -49.023 1.00 90.19 181 MET A C 1
ATOM 1362 O O . MET A 1 181 ? 29.804 18.324 -49.902 1.00 90.19 181 MET A O 1
ATOM 1366 N N . VAL A 1 182 ? 30.721 17.023 -48.310 1.00 90.56 182 VAL A N 1
ATOM 1367 C CA . VAL A 1 182 ? 32.077 17.539 -48.548 1.00 90.56 182 VAL A CA 1
ATOM 1368 C C . VAL A 1 182 ? 32.523 17.244 -49.964 1.00 90.56 182 VAL A C 1
ATOM 1370 O O . VAL A 1 182 ? 32.888 18.167 -50.683 1.00 90.56 182 VAL A O 1
ATOM 1373 N N . LEU A 1 183 ? 32.442 15.983 -50.394 1.00 90.94 183 LEU A N 1
ATOM 1374 C CA . LEU A 1 183 ? 32.894 15.589 -51.728 1.00 90.94 183 LEU A CA 1
ATOM 1375 C C . LEU A 1 183 ? 32.104 16.295 -52.837 1.00 90.94 183 LEU A C 1
ATOM 1377 O O . LEU A 1 183 ? 32.666 16.603 -53.890 1.00 90.94 183 LEU A O 1
ATOM 1381 N N . ARG A 1 184 ? 30.818 16.585 -52.601 1.00 90.50 184 ARG A N 1
ATOM 1382 C CA . ARG A 1 184 ? 29.973 17.373 -53.506 1.00 90.50 184 ARG A CA 1
ATOM 1383 C C . ARG A 1 184 ? 30.452 18.818 -53.629 1.00 90.50 184 ARG A C 1
ATOM 1385 O O . ARG A 1 184 ? 30.532 19.322 -54.747 1.00 90.50 184 ARG A O 1
ATOM 1392 N N . CYS A 1 185 ? 30.777 19.464 -52.512 1.00 87.50 185 CYS A N 1
ATOM 1393 C CA . CYS A 1 185 ? 31.175 20.873 -52.470 1.00 87.50 185 CYS A CA 1
ATOM 1394 C C . CYS A 1 185 ? 32.631 21.130 -52.896 1.00 87.50 185 CYS A C 1
ATOM 1396 O O . CYS A 1 185 ? 33.024 22.288 -53.018 1.00 87.50 185 CYS A O 1
ATOM 1398 N N . MET A 1 186 ? 33.432 20.087 -53.135 1.00 87.00 186 MET A N 1
ATOM 1399 C CA . MET A 1 186 ? 34.785 20.243 -53.678 1.00 87.00 186 MET A CA 1
ATOM 1400 C C . MET A 1 186 ? 34.751 20.811 -55.110 1.00 87.00 186 MET A C 1
ATOM 1402 O O . MET A 1 186 ? 33.899 20.392 -55.901 1.00 87.00 186 MET A O 1
ATOM 1406 N N . PRO A 1 187 ? 35.671 21.733 -55.457 1.00 83.94 187 PRO A N 1
ATOM 1407 C CA . PRO A 1 187 ? 35.687 22.392 -56.760 1.00 83.94 187 PRO A CA 1
ATOM 1408 C C . PRO A 1 187 ? 36.073 21.427 -57.889 1.00 83.94 187 PRO A C 1
ATOM 1410 O O . PRO A 1 187 ? 36.980 20.611 -57.737 1.00 83.94 187 PRO A O 1
ATOM 1413 N N . ASP A 1 188 ? 35.428 21.571 -59.050 1.00 75.69 188 ASP A N 1
ATOM 1414 C CA . ASP A 1 188 ? 35.634 20.691 -60.214 1.00 75.69 188 ASP A CA 1
ATOM 1415 C C . ASP A 1 188 ? 37.041 20.809 -60.836 1.00 75.69 188 ASP A C 1
ATOM 1417 O O . ASP A 1 188 ? 37.501 19.889 -61.507 1.00 75.69 188 ASP A O 1
ATOM 1421 N N . GLY A 1 189 ? 37.751 21.916 -60.590 1.00 75.81 189 GLY A N 1
ATOM 1422 C CA . GLY A 1 189 ? 39.124 22.149 -61.059 1.00 75.81 189 GLY A CA 1
ATOM 1423 C C . GLY A 1 189 ? 40.227 21.590 -60.151 1.00 75.81 189 GLY A C 1
ATOM 1424 O O . GLY A 1 189 ? 41.402 21.856 -60.396 1.00 75.81 189 GLY A O 1
ATOM 1425 N N . LEU A 1 190 ? 39.886 20.865 -59.078 1.00 81.94 190 LEU A N 1
ATOM 1426 C CA . LEU A 1 190 ? 40.881 20.283 -58.176 1.00 81.94 190 LEU A CA 1
ATOM 1427 C C . LEU A 1 190 ? 41.637 19.158 -58.893 1.00 81.94 190 LEU A C 1
ATOM 1429 O O . LEU A 1 190 ? 41.023 18.183 -59.323 1.00 81.94 190 LEU A O 1
ATOM 1433 N N . GLN A 1 191 ? 42.959 19.277 -59.012 1.00 82.81 191 GLN A N 1
ATOM 1434 C CA . GLN A 1 191 ? 43.795 18.268 -59.662 1.00 82.81 191 GLN A CA 1
ATOM 1435 C C . GLN A 1 191 ? 45.047 17.949 -58.844 1.00 82.81 191 GLN A C 1
ATOM 1437 O O . GLN A 1 191 ? 45.579 18.821 -58.145 1.00 82.81 191 GLN A O 1
ATOM 1442 N N . HIS A 1 192 ? 45.528 16.712 -58.987 1.00 82.50 192 HIS A N 1
ATOM 1443 C CA . HIS A 1 192 ? 46.771 16.204 -58.399 1.00 82.50 192 HIS A CA 1
ATOM 1444 C C . HIS A 1 192 ? 46.859 16.362 -56.863 1.00 82.50 192 HIS A C 1
ATOM 1446 O O . HIS A 1 192 ? 47.865 16.844 -56.334 1.00 82.50 192 HIS A O 1
ATOM 1452 N N . ARG A 1 193 ? 45.794 15.997 -56.134 1.00 83.06 193 ARG A N 1
ATOM 1453 C CA . ARG A 1 193 ? 45.727 16.030 -54.659 1.00 83.06 193 ARG A CA 1
ATOM 1454 C C . ARG A 1 193 ? 45.520 14.649 -54.047 1.00 83.06 193 ARG A C 1
ATOM 1456 O O . ARG A 1 193 ? 44.825 13.822 -54.630 1.00 83.06 193 ARG A O 1
ATOM 1463 N N . ASP A 1 194 ? 46.048 14.450 -52.839 1.00 85.31 194 ASP A N 1
ATOM 1464 C CA . ASP A 1 194 ? 45.656 13.329 -51.970 1.00 85.31 194 ASP A CA 1
ATOM 1465 C C . ASP A 1 194 ? 44.608 13.821 -50.960 1.00 85.31 194 ASP A C 1
ATOM 1467 O O . ASP A 1 194 ? 44.863 14.739 -50.179 1.00 85.31 194 ASP A O 1
ATOM 1471 N N . ILE A 1 195 ? 43.393 13.282 -51.037 1.00 88.25 195 ILE A N 1
ATOM 1472 C CA . ILE A 1 195 ? 42.232 13.702 -50.250 1.00 88.25 195 ILE A CA 1
ATOM 1473 C C . ILE A 1 195 ? 41.962 12.640 -49.188 1.00 88.25 195 ILE A C 1
ATOM 1475 O O . ILE A 1 195 ? 41.524 11.533 -49.503 1.00 88.25 195 ILE A O 1
ATOM 1479 N N . ILE A 1 196 ? 42.155 12.995 -47.920 1.00 88.31 196 ILE A N 1
ATOM 1480 C CA . ILE A 1 196 ? 41.940 12.091 -46.788 1.00 88.31 196 ILE A CA 1
ATOM 1481 C C . ILE A 1 196 ? 40.681 12.527 -46.044 1.00 88.31 196 ILE A C 1
ATOM 1483 O O . ILE A 1 196 ? 40.614 13.632 -45.507 1.00 88.31 196 ILE A O 1
ATOM 1487 N N . VAL A 1 197 ? 39.678 11.651 -45.992 1.00 90.62 197 VAL A N 1
ATOM 1488 C CA . VAL A 1 197 ? 38.443 11.866 -45.229 1.00 90.62 197 VAL A CA 1
ATOM 1489 C C . VAL A 1 197 ? 38.487 11.049 -43.944 1.00 90.62 197 VAL A C 1
ATOM 1491 O O . VAL A 1 197 ? 38.366 9.826 -43.963 1.00 90.62 197 VAL A O 1
ATOM 1494 N N . ALA A 1 198 ? 38.623 11.739 -42.819 1.00 89.94 198 ALA A N 1
ATOM 1495 C CA . ALA A 1 198 ? 38.705 11.168 -41.488 1.00 89.94 198 ALA A CA 1
ATOM 1496 C C . ALA A 1 198 ? 37.370 11.270 -40.730 1.00 89.94 198 ALA A C 1
ATOM 1498 O O . ALA A 1 198 ? 36.706 12.314 -40.700 1.00 89.94 198 ALA A O 1
ATOM 1499 N N . THR A 1 199 ? 36.978 10.179 -40.071 1.00 89.38 199 THR A N 1
ATOM 1500 C CA . THR A 1 199 ? 35.793 10.129 -39.199 1.00 89.38 199 THR A CA 1
ATOM 1501 C C . THR A 1 199 ? 35.993 9.174 -38.026 1.00 89.38 199 THR A C 1
ATOM 1503 O O . THR A 1 199 ? 36.701 8.171 -38.113 1.00 89.38 199 THR A O 1
ATOM 1506 N N . ARG A 1 200 ? 35.304 9.462 -36.915 1.00 88.25 200 ARG A N 1
ATOM 1507 C CA . ARG A 1 200 ? 35.210 8.562 -35.754 1.00 88.25 200 ARG A CA 1
ATOM 1508 C C . ARG A 1 200 ? 34.100 7.512 -35.896 1.00 88.25 200 ARG A C 1
ATOM 1510 O O . ARG A 1 200 ? 34.022 6.582 -35.093 1.00 88.25 200 ARG A O 1
ATOM 1517 N N . ASN A 1 201 ? 33.233 7.619 -36.904 1.00 89.50 201 ASN A N 1
ATOM 1518 C CA . ASN A 1 201 ? 32.096 6.723 -37.090 1.00 89.50 201 ASN A CA 1
ATOM 1519 C C . ASN A 1 201 ? 32.482 5.491 -37.920 1.00 89.50 201 ASN A C 1
ATOM 1521 O O . ASN A 1 201 ? 32.357 5.457 -39.147 1.00 89.50 201 ASN A O 1
ATOM 1525 N N . ARG A 1 202 ? 32.919 4.439 -37.222 1.00 89.12 202 ARG A N 1
ATOM 1526 C CA . ARG A 1 202 ? 33.338 3.175 -37.843 1.00 89.12 202 ARG A CA 1
ATOM 1527 C C . ARG A 1 202 ? 32.251 2.561 -38.728 1.00 89.12 202 ARG A C 1
ATOM 1529 O O . ARG A 1 202 ? 32.554 2.040 -39.797 1.00 89.12 202 ARG A O 1
ATOM 1536 N N . SER A 1 203 ? 30.990 2.642 -38.302 1.00 89.31 203 SER A N 1
ATOM 1537 C CA . SER A 1 203 ? 29.855 2.053 -39.018 1.00 89.31 203 SER A CA 1
ATOM 1538 C C . SER A 1 203 ? 29.625 2.711 -40.380 1.00 89.31 203 SER A C 1
ATOM 1540 O O . SER A 1 203 ? 29.332 2.014 -41.349 1.00 89.31 203 SER A O 1
ATOM 1542 N N . ALA A 1 204 ? 29.793 4.036 -40.475 1.00 90.81 204 ALA A N 1
ATOM 1543 C CA . ALA A 1 204 ? 29.669 4.771 -41.734 1.00 90.81 204 ALA A CA 1
ATOM 1544 C C . ALA A 1 204 ? 30.748 4.342 -42.740 1.00 90.81 204 ALA A C 1
ATOM 1546 O O . ALA A 1 204 ? 30.437 4.011 -43.884 1.00 90.81 204 ALA A O 1
ATOM 1547 N N . LEU A 1 205 ? 32.003 4.241 -42.292 1.00 90.94 205 LEU A N 1
ATOM 1548 C CA . LEU A 1 205 ? 33.109 3.789 -43.139 1.00 90.94 205 LEU A CA 1
ATOM 1549 C C . LEU A 1 205 ? 32.974 2.328 -43.569 1.00 90.94 205 LEU A C 1
ATOM 1551 O O . LEU A 1 205 ? 33.221 2.004 -44.728 1.00 90.94 205 LEU A O 1
ATOM 1555 N N . GLN A 1 206 ? 32.518 1.445 -42.678 1.00 90.19 206 GLN A N 1
ATOM 1556 C CA . GLN A 1 206 ? 32.227 0.054 -43.033 1.00 90.19 206 GLN A CA 1
ATOM 1557 C C . GLN A 1 206 ? 31.143 -0.047 -44.112 1.00 90.19 206 GLN A C 1
ATOM 1559 O O . GLN A 1 206 ? 31.269 -0.858 -45.032 1.00 90.19 206 GLN A O 1
ATOM 1564 N N . ALA A 1 207 ? 30.106 0.791 -44.030 1.00 90.44 207 ALA A N 1
ATOM 1565 C CA . ALA A 1 207 ? 29.045 0.838 -45.028 1.00 90.44 207 ALA A CA 1
ATOM 1566 C C . ALA A 1 207 ? 29.535 1.351 -46.392 1.00 90.44 207 ALA A C 1
ATOM 1568 O O . ALA A 1 207 ? 29.088 0.840 -47.419 1.00 90.44 207 ALA A O 1
ATOM 1569 N N . ILE A 1 208 ? 30.472 2.307 -46.412 1.00 90.69 208 ILE A N 1
ATOM 1570 C CA . ILE A 1 208 ? 31.123 2.801 -47.637 1.00 90.69 208 ILE A CA 1
ATOM 1571 C C . ILE A 1 208 ? 32.071 1.746 -48.222 1.00 90.69 208 ILE A C 1
ATOM 1573 O O . ILE A 1 208 ? 32.048 1.522 -49.430 1.00 90.69 208 ILE A O 1
ATOM 1577 N N . ALA A 1 209 ? 32.874 1.070 -47.392 1.00 89.62 209 ALA A N 1
ATOM 1578 C CA . ALA A 1 209 ? 33.819 0.035 -47.826 1.00 89.62 209 ALA A CA 1
ATOM 1579 C C . ALA A 1 209 ? 33.120 -1.188 -48.430 1.00 89.62 209 ALA A C 1
ATOM 1581 O O . ALA A 1 209 ? 33.630 -1.827 -49.351 1.00 89.62 209 ALA A O 1
ATOM 1582 N N . LYS A 1 210 ? 31.960 -1.553 -47.872 1.00 88.06 210 LYS A N 1
ATOM 1583 C CA . LYS A 1 210 ? 31.155 -2.697 -48.314 1.00 88.06 210 LYS A CA 1
ATOM 1584 C C . LYS A 1 210 ? 29.693 -2.272 -48.492 1.00 88.06 210 LYS A C 1
ATOM 1586 O O . LYS A 1 210 ? 28.870 -2.557 -47.619 1.00 88.06 210 LYS A O 1
ATOM 1591 N N . PRO A 1 211 ? 29.347 -1.621 -49.617 1.00 88.25 211 PRO A N 1
ATOM 1592 C CA . PRO A 1 211 ? 27.982 -1.185 -49.901 1.00 88.25 211 PRO A CA 1
ATOM 1593 C C . PRO A 1 211 ? 27.040 -2.376 -50.140 1.00 88.25 211 PRO A C 1
ATOM 1595 O O . PRO A 1 211 ? 26.971 -2.915 -51.241 1.00 88.25 211 PRO A O 1
ATOM 1598 N N . ARG A 1 212 ? 26.315 -2.819 -49.105 1.00 84.50 212 ARG A N 1
ATOM 1599 C CA . ARG A 1 212 ? 25.315 -3.901 -49.187 1.00 84.50 212 ARG A CA 1
ATOM 1600 C C . ARG A 1 212 ? 23.887 -3.335 -49.212 1.00 84.50 212 ARG A C 1
ATOM 1602 O O . ARG A 1 212 ? 23.658 -2.136 -49.392 1.00 84.50 212 ARG A O 1
ATOM 1609 N N . GLN A 1 213 ? 22.904 -4.210 -49.011 1.00 87.50 213 GLN A N 1
ATOM 1610 C CA . GLN A 1 213 ? 21.505 -3.849 -48.799 1.00 87.50 213 GLN A CA 1
ATOM 1611 C C . GLN A 1 213 ? 21.299 -3.266 -47.384 1.00 87.50 213 GLN A C 1
ATOM 1613 O O . GLN A 1 213 ? 20.961 -3.973 -46.433 1.00 87.50 213 GLN A O 1
ATOM 1618 N N . GLN A 1 214 ? 21.544 -1.965 -47.229 1.00 88.94 214 GLN A N 1
ATOM 1619 C CA . GLN A 1 214 ? 21.569 -1.270 -45.936 1.00 88.94 214 GLN A CA 1
ATOM 1620 C C . GLN A 1 214 ? 20.939 0.127 -45.999 1.00 88.94 214 GLN A C 1
ATOM 1622 O O . GLN A 1 214 ? 20.592 0.614 -47.066 1.00 88.94 214 GLN A O 1
ATOM 1627 N N . SER A 1 215 ? 20.784 0.763 -44.839 1.00 91.88 215 SER A N 1
ATOM 1628 C CA . SER A 1 215 ? 20.301 2.147 -44.715 1.00 91.88 215 SER A CA 1
ATOM 1629 C C . SER A 1 215 ? 21.379 3.127 -45.203 1.00 91.88 215 SER A C 1
ATOM 1631 O O . SER A 1 215 ? 22.568 2.886 -44.964 1.00 91.88 215 SER A O 1
ATOM 1633 N N . GLY A 1 216 ? 20.992 4.209 -45.880 1.00 90.44 216 GLY A N 1
ATOM 1634 C CA . GLY A 1 216 ? 21.913 5.236 -46.380 1.00 90.44 216 GLY A CA 1
ATOM 1635 C C . GLY A 1 216 ? 22.465 4.996 -47.788 1.00 90.44 216 GLY A C 1
ATOM 1636 O O . GLY A 1 216 ? 23.439 5.638 -48.176 1.00 90.44 216 GLY A O 1
ATOM 1637 N N . GLN A 1 217 ? 21.859 4.108 -48.587 1.00 91.94 217 GLN A N 1
ATOM 1638 C CA . GLN A 1 217 ? 22.315 3.850 -49.964 1.00 91.94 217 GLN A CA 1
ATOM 1639 C C . GLN A 1 217 ? 22.292 5.094 -50.862 1.00 91.94 217 GLN A C 1
ATOM 1641 O O . GLN A 1 217 ? 23.111 5.200 -51.773 1.00 91.94 217 GLN A O 1
ATOM 1646 N N . GLY A 1 218 ? 21.368 6.033 -50.627 1.00 90.12 218 GLY A N 1
ATOM 1647 C CA . GLY A 1 218 ? 21.345 7.322 -51.325 1.00 90.12 218 GLY A CA 1
ATOM 1648 C C . GLY A 1 218 ? 22.656 8.086 -51.133 1.00 90.12 218 GLY A C 1
ATOM 1649 O O . GLY A 1 218 ? 23.368 8.326 -52.107 1.00 90.12 218 GLY A O 1
ATOM 1650 N N . ALA A 1 219 ? 23.017 8.354 -49.876 1.00 91.44 219 ALA A N 1
ATOM 1651 C CA . ALA A 1 219 ? 24.259 9.028 -49.510 1.00 91.44 219 ALA A CA 1
ATOM 1652 C C . ALA A 1 219 ? 25.501 8.280 -50.022 1.00 91.44 219 ALA A C 1
ATOM 1654 O O . ALA A 1 219 ? 26.385 8.890 -50.612 1.00 91.44 219 ALA A O 1
ATOM 1655 N N . ILE A 1 220 ? 25.550 6.947 -49.894 1.00 93.12 220 ILE A N 1
ATOM 1656 C CA . ILE A 1 220 ? 26.677 6.143 -50.402 1.00 93.12 220 ILE A CA 1
ATOM 1657 C C . ILE A 1 220 ? 26.841 6.316 -51.920 1.00 93.12 220 ILE A C 1
ATOM 1659 O O . ILE A 1 220 ? 27.955 6.516 -52.400 1.00 93.12 220 ILE A O 1
ATOM 1663 N N . ARG A 1 221 ? 25.749 6.299 -52.695 1.00 92.19 221 ARG A N 1
ATOM 1664 C CA . ARG A 1 221 ? 25.816 6.547 -54.146 1.00 92.19 221 ARG A CA 1
ATOM 1665 C C . ARG A 1 221 ? 26.323 7.950 -54.468 1.00 92.19 221 ARG A C 1
ATOM 1667 O O . ARG A 1 221 ? 27.087 8.096 -55.420 1.00 92.19 221 ARG A O 1
ATOM 1674 N N . GLU A 1 222 ? 25.933 8.963 -53.694 1.00 92.38 222 GLU A N 1
ATOM 1675 C CA . GLU A 1 222 ? 26.470 10.321 -53.851 1.00 92.38 222 GLU A CA 1
ATOM 1676 C C . GLU A 1 222 ? 27.972 10.376 -53.558 1.00 92.38 222 GLU A C 1
ATOM 1678 O O . GLU A 1 222 ? 28.717 10.917 -54.374 1.00 92.38 222 GLU A O 1
ATOM 1683 N N . ILE A 1 223 ? 28.432 9.748 -52.468 1.00 93.88 223 ILE A N 1
ATOM 1684 C CA . ILE A 1 223 ? 29.858 9.648 -52.113 1.00 93.88 223 ILE A CA 1
ATOM 1685 C C . ILE A 1 223 ? 30.652 9.069 -53.285 1.00 93.88 223 ILE A C 1
ATOM 1687 O O . ILE A 1 223 ? 31.579 9.709 -53.772 1.00 93.88 223 ILE A O 1
ATOM 1691 N N . TYR A 1 224 ? 30.252 7.904 -53.801 1.00 93.06 224 TYR A N 1
ATOM 1692 C CA . TYR A 1 224 ? 30.951 7.247 -54.911 1.00 93.06 224 TYR A CA 1
ATOM 1693 C C . TYR A 1 224 ? 30.871 8.029 -56.229 1.00 93.06 224 TYR A C 1
ATOM 1695 O O . TYR A 1 224 ? 31.795 7.972 -57.043 1.00 93.06 224 TYR A O 1
ATOM 1703 N N . ARG A 1 225 ? 29.773 8.755 -56.474 1.00 92.19 225 ARG A N 1
ATOM 1704 C CA . ARG A 1 225 ? 29.622 9.616 -57.656 1.00 92.19 225 ARG A CA 1
ATOM 1705 C C . ARG A 1 225 ? 30.586 10.800 -57.595 1.00 92.19 225 ARG A C 1
ATOM 1707 O O . ARG A 1 225 ? 31.278 11.070 -58.574 1.00 92.19 225 ARG A O 1
ATOM 1714 N N . HIS A 1 226 ? 30.632 11.496 -56.460 1.00 92.50 226 HIS A N 1
ATOM 1715 C CA . HIS A 1 226 ? 31.483 12.670 -56.278 1.00 92.50 226 HIS A CA 1
ATOM 1716 C C . HIS A 1 226 ? 32.958 12.302 -56.122 1.00 92.50 226 HIS A C 1
ATOM 1718 O O . HIS A 1 226 ? 33.809 13.016 -56.645 1.00 92.50 226 HIS A O 1
ATOM 1724 N N . ALA A 1 227 ? 33.262 11.159 -55.509 1.00 90.81 227 ALA A N 1
ATOM 1725 C CA . ALA A 1 227 ? 34.611 10.617 -55.473 1.00 90.81 227 ALA A CA 1
ATOM 1726 C C . ALA A 1 227 ? 35.149 10.360 -56.885 1.00 90.81 227 ALA A C 1
ATOM 1728 O O . ALA A 1 227 ? 36.178 10.913 -57.254 1.00 90.81 227 ALA A O 1
ATOM 1729 N N . ARG A 1 228 ? 34.392 9.646 -57.729 1.00 88.94 228 ARG A N 1
ATOM 1730 C CA . ARG A 1 228 ? 34.776 9.414 -59.131 1.00 88.94 228 ARG A CA 1
ATOM 1731 C C . ARG A 1 228 ? 34.945 10.694 -59.936 1.00 88.94 228 ARG A C 1
ATOM 1733 O O . ARG A 1 228 ? 35.800 10.763 -60.814 1.00 88.94 228 ARG A O 1
ATOM 1740 N N . ARG A 1 229 ? 34.108 11.703 -59.677 1.00 89.88 229 ARG A N 1
ATOM 1741 C CA . ARG A 1 229 ? 34.255 13.025 -60.302 1.00 89.88 229 ARG A CA 1
ATOM 1742 C C . ARG A 1 229 ? 35.628 13.619 -59.983 1.00 89.88 229 ARG A C 1
ATOM 1744 O O . ARG A 1 229 ? 36.279 14.114 -60.892 1.00 89.88 229 ARG A O 1
ATOM 1751 N N . LEU A 1 230 ? 36.057 13.539 -58.726 1.00 88.81 230 LEU A N 1
ATOM 1752 C CA . LEU A 1 230 ? 37.348 14.051 -58.273 1.00 88.81 230 LEU A CA 1
ATOM 1753 C C . LEU A 1 230 ? 38.520 13.185 -58.761 1.00 88.81 230 LEU A C 1
ATOM 1755 O O . LEU A 1 230 ? 39.543 13.732 -59.157 1.00 88.81 230 LEU A O 1
ATOM 1759 N N . GLU A 1 231 ? 38.377 11.861 -58.827 1.00 87.69 231 GLU A N 1
ATOM 1760 C CA . GLU A 1 231 ? 39.418 10.953 -59.343 1.00 87.69 231 GLU A CA 1
ATOM 1761 C C . GLU A 1 231 ? 39.791 11.244 -60.809 1.00 87.69 231 GLU A C 1
ATOM 1763 O O . GLU A 1 231 ? 40.948 11.084 -61.191 1.00 87.69 231 GLU A O 1
ATOM 1768 N N . LYS A 1 232 ? 38.855 11.757 -61.628 1.00 86.44 232 LYS A N 1
ATOM 1769 C CA . LYS A 1 232 ? 39.144 12.195 -63.011 1.00 86.44 232 LYS A CA 1
ATOM 1770 C C . LYS A 1 232 ? 40.190 13.314 -63.096 1.00 86.44 232 LYS A C 1
ATOM 1772 O O . LYS A 1 232 ? 40.815 13.462 -64.139 1.00 86.44 232 LYS A O 1
ATOM 1777 N N . GLY A 1 233 ? 40.377 14.089 -62.027 1.00 82.69 233 GLY A N 1
ATOM 1778 C CA . GLY A 1 233 ? 41.410 15.123 -61.915 1.00 82.69 233 GLY A CA 1
ATOM 1779 C C . GLY A 1 233 ? 42.769 14.599 -61.439 1.00 82.69 233 GLY A C 1
ATOM 1780 O O . GLY A 1 233 ? 43.562 15.379 -60.916 1.00 82.69 233 GLY A O 1
ATOM 1781 N N . SER A 1 234 ? 43.029 13.291 -61.540 1.00 83.50 234 SER A N 1
ATOM 1782 C CA . SER A 1 234 ? 44.220 12.638 -60.970 1.00 83.50 234 SER A CA 1
ATOM 1783 C C . SER A 1 234 ? 44.345 12.843 -59.452 1.00 83.50 234 SER A C 1
ATOM 1785 O O . SER A 1 234 ? 45.449 12.980 -58.931 1.00 83.50 234 SER A O 1
ATOM 1787 N N . ASN A 1 235 ? 43.215 12.916 -58.737 1.00 87.19 235 ASN A N 1
ATOM 1788 C CA . ASN A 1 235 ? 43.199 12.970 -57.274 1.00 87.19 235 ASN A CA 1
ATOM 1789 C C . ASN A 1 235 ? 43.065 11.561 -56.689 1.00 87.19 235 ASN A C 1
ATOM 1791 O O . ASN A 1 235 ? 42.320 10.737 -57.223 1.00 87.19 235 ASN A O 1
ATOM 1795 N N . THR A 1 236 ? 43.711 11.319 -55.554 1.00 86.38 236 THR A N 1
ATOM 1796 C CA . THR A 1 236 ? 43.543 10.096 -54.759 1.00 86.38 236 THR A CA 1
ATOM 1797 C C . THR A 1 236 ? 42.596 10.387 -53.601 1.00 86.38 236 THR A C 1
ATOM 1799 O O . THR A 1 236 ? 42.665 11.462 -53.012 1.00 86.38 236 THR A O 1
ATOM 1802 N N . ILE A 1 237 ? 41.681 9.466 -53.283 1.00 88.69 237 ILE A N 1
ATOM 1803 C CA . ILE A 1 237 ? 40.758 9.615 -52.149 1.00 88.69 237 ILE A CA 1
ATOM 1804 C C . ILE A 1 237 ? 40.922 8.429 -51.209 1.00 88.69 237 ILE A C 1
ATOM 1806 O O . ILE A 1 237 ? 40.699 7.282 -51.602 1.00 88.69 237 ILE A O 1
ATOM 1810 N N . LYS A 1 238 ? 41.250 8.717 -49.951 1.00 88.56 238 LYS A N 1
ATOM 1811 C CA . LYS A 1 238 ? 41.368 7.734 -48.875 1.00 88.56 238 LYS A CA 1
ATOM 1812 C C . LYS A 1 238 ? 40.376 8.052 -47.770 1.00 88.56 238 LYS A C 1
ATOM 1814 O O . LYS A 1 238 ? 40.140 9.208 -47.422 1.00 88.56 238 LYS A O 1
ATOM 1819 N N . MET A 1 239 ? 39.788 7.006 -47.212 1.00 89.62 239 MET A N 1
ATOM 1820 C CA . MET A 1 239 ? 38.874 7.103 -46.081 1.00 89.62 239 MET A CA 1
ATOM 1821 C C . MET A 1 239 ? 39.578 6.544 -44.850 1.00 89.62 239 MET A C 1
ATOM 1823 O O . MET A 1 239 ? 40.106 5.436 -44.906 1.00 89.62 239 MET A O 1
ATOM 1827 N N . ARG A 1 240 ? 39.573 7.273 -43.735 1.00 87.50 240 ARG A N 1
ATOM 1828 C CA . ARG A 1 240 ? 40.347 6.897 -42.550 1.00 87.50 240 ARG A CA 1
ATOM 1829 C C . ARG A 1 240 ? 39.489 6.903 -41.296 1.00 87.50 240 ARG A C 1
ATOM 1831 O O . ARG A 1 240 ? 38.820 7.889 -40.976 1.00 87.50 240 ARG A O 1
ATOM 1838 N N . TRP A 1 241 ? 39.473 5.775 -40.594 1.00 87.62 241 TRP A N 1
ATOM 1839 C CA . TRP A 1 241 ? 38.829 5.683 -39.291 1.00 87.62 241 TRP A CA 1
ATOM 1840 C C . TRP A 1 241 ? 39.803 6.104 -38.197 1.00 87.62 241 TRP A C 1
ATOM 1842 O O . TRP A 1 241 ? 40.897 5.558 -38.106 1.00 87.62 241 TRP A O 1
ATOM 1852 N N . VAL A 1 242 ? 39.366 7.021 -37.335 1.00 82.50 242 VAL A N 1
ATOM 1853 C CA . VAL A 1 242 ? 40.146 7.481 -36.182 1.00 82.50 242 VAL A CA 1
ATOM 1854 C C . VAL A 1 242 ? 39.430 7.087 -34.894 1.00 82.50 242 VAL A C 1
ATOM 1856 O O . VAL A 1 242 ? 38.232 7.341 -34.736 1.00 82.50 242 VAL A O 1
ATOM 1859 N N . SER A 1 243 ? 40.155 6.483 -33.948 1.00 74.56 243 SER A N 1
ATOM 1860 C CA . SER A 1 243 ? 39.582 6.088 -32.657 1.00 74.56 243 SER A CA 1
ATOM 1861 C C . SER A 1 243 ? 39.066 7.288 -31.852 1.00 74.56 243 SER A C 1
ATOM 1863 O O . SER A 1 243 ? 39.651 8.373 -31.842 1.00 74.56 243 SER A O 1
ATOM 1865 N N . SER A 1 244 ? 37.972 7.086 -31.113 1.00 65.62 244 SER A N 1
ATOM 1866 C CA . SER A 1 244 ? 37.416 8.090 -30.200 1.00 65.62 244 SER A CA 1
ATOM 1867 C C . SER A 1 244 ? 38.282 8.352 -28.967 1.00 65.62 244 SER A C 1
ATOM 1869 O O . SER A 1 244 ? 38.114 9.396 -28.347 1.00 65.62 244 SER A O 1
ATOM 1871 N N . THR A 1 245 ? 39.174 7.422 -28.611 1.00 63.53 245 THR A N 1
ATOM 1872 C CA . THR A 1 245 ? 40.100 7.531 -27.468 1.00 63.53 245 THR A CA 1
ATOM 1873 C C . THR A 1 245 ? 41.347 8.353 -27.776 1.00 63.53 245 THR A C 1
ATOM 1875 O O . THR A 1 245 ? 42.168 8.564 -26.889 1.00 63.53 245 THR A O 1
ATOM 1878 N N . ASN A 1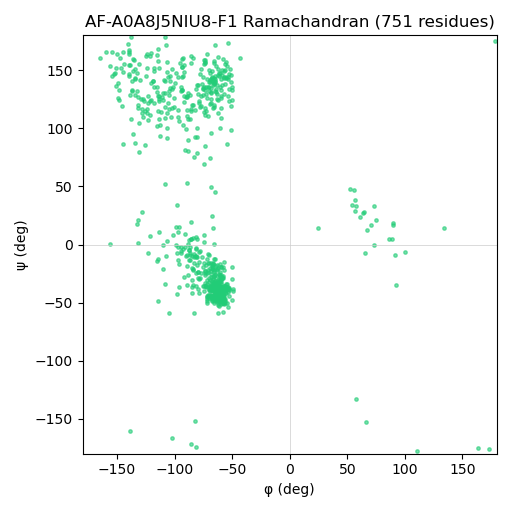 246 ? 41.510 8.797 -29.025 1.00 64.62 246 ASN A N 1
ATOM 1879 C CA . ASN A 1 246 ? 42.678 9.553 -29.437 1.00 64.62 246 ASN A CA 1
ATOM 1880 C C . ASN A 1 246 ? 42.397 11.062 -29.389 1.00 64.62 246 ASN A C 1
ATOM 1882 O O . ASN A 1 246 ? 41.651 11.604 -30.217 1.00 64.62 246 ASN A O 1
ATOM 1886 N N . GLU A 1 247 ? 42.965 11.727 -28.384 1.00 62.38 247 GLU A N 1
ATOM 1887 C CA . GLU A 1 247 ? 42.797 13.164 -28.135 1.00 62.38 247 GLU A CA 1
ATOM 1888 C C . GLU A 1 247 ? 43.593 14.037 -29.117 1.00 62.38 247 GLU A C 1
ATOM 1890 O O . GLU A 1 247 ? 43.259 15.206 -29.291 1.00 62.38 247 GLU A O 1
ATOM 1895 N N . SER A 1 248 ? 44.566 13.459 -29.831 1.00 65.69 248 SER A N 1
ATOM 1896 C CA . SER A 1 248 ? 45.405 14.162 -30.811 1.00 65.69 248 SER A CA 1
ATOM 1897 C C . SER A 1 248 ? 44.685 14.538 -32.113 1.00 65.69 248 SER A C 1
ATOM 1899 O O . SER A 1 248 ? 45.200 15.348 -32.871 1.00 65.69 248 SER A O 1
ATOM 1901 N N . PHE A 1 249 ? 43.480 14.011 -32.376 1.00 74.62 249 PHE A N 1
ATOM 1902 C CA . PHE A 1 249 ? 42.697 14.338 -33.576 1.00 74.62 249 PHE A CA 1
ATOM 1903 C C . PHE A 1 249 ? 41.897 15.642 -33.400 1.00 74.62 249 PHE A C 1
ATOM 1905 O O . PHE A 1 249 ? 40.671 15.629 -33.207 1.00 74.62 249 PHE A O 1
ATOM 1912 N N . THR A 1 250 ? 42.581 16.787 -33.461 1.00 79.19 250 THR A N 1
ATOM 1913 C CA . THR A 1 250 ? 41.994 18.110 -33.185 1.00 79.19 250 THR A CA 1
ATOM 1914 C C . THR A 1 250 ? 40.988 18.540 -34.256 1.00 79.19 250 THR A C 1
ATOM 1916 O O . THR A 1 250 ? 39.947 19.123 -33.929 1.00 79.19 250 THR A O 1
ATOM 1919 N N . LEU A 1 251 ? 41.214 18.184 -35.528 1.00 81.19 251 LEU A N 1
ATOM 1920 C CA . LEU A 1 251 ? 40.247 18.399 -36.612 1.00 81.19 251 LEU A CA 1
ATOM 1921 C C . LEU A 1 251 ? 38.898 17.715 -36.345 1.00 81.19 251 LEU A C 1
ATOM 1923 O O . LEU A 1 251 ? 37.844 18.303 -36.603 1.00 81.19 251 LEU A O 1
ATOM 1927 N N . GLY A 1 252 ? 38.905 16.510 -35.769 1.00 83.88 252 GLY A N 1
ATOM 1928 C CA . GLY A 1 252 ? 37.684 15.800 -35.383 1.00 83.88 252 GLY A CA 1
ATOM 1929 C C . GLY A 1 252 ? 36.888 16.507 -34.295 1.00 83.88 252 GLY A C 1
ATOM 1930 O O . GLY A 1 252 ? 35.657 16.518 -34.337 1.00 83.88 252 GLY A O 1
ATOM 1931 N N . VAL A 1 253 ? 37.574 17.136 -33.336 1.00 85.81 253 VAL A N 1
ATOM 1932 C CA . VAL A 1 253 ? 36.928 17.948 -32.293 1.00 85.81 253 VAL A CA 1
ATOM 1933 C C . VAL A 1 253 ? 36.243 19.161 -32.920 1.00 85.81 253 VAL A C 1
ATOM 1935 O O . VAL A 1 253 ? 35.082 19.436 -32.617 1.00 85.81 253 VAL A O 1
ATOM 1938 N N . LYS A 1 254 ? 36.905 19.839 -33.864 1.00 87.62 254 LYS A N 1
ATOM 1939 C CA . LYS A 1 254 ? 36.322 20.977 -34.595 1.00 87.62 254 LYS A CA 1
ATOM 1940 C C . LYS A 1 254 ? 35.115 20.554 -35.441 1.00 87.62 254 LYS A C 1
ATOM 1942 O O . LYS A 1 254 ? 34.071 21.198 -35.366 1.00 87.62 254 LYS A O 1
ATOM 1947 N N . ALA A 1 255 ? 35.205 19.429 -36.153 1.00 89.25 255 ALA A N 1
ATOM 1948 C CA . ALA A 1 255 ? 34.080 18.847 -36.891 1.00 89.25 255 ALA A CA 1
ATOM 1949 C C . ALA A 1 255 ? 32.896 18.502 -35.971 1.00 89.25 255 ALA A C 1
ATOM 1951 O O . ALA A 1 255 ? 31.739 18.759 -36.310 1.00 89.25 255 ALA A O 1
ATOM 1952 N N . LYS A 1 256 ? 33.175 17.980 -34.769 1.00 92.25 256 LYS A N 1
ATOM 1953 C CA . LYS A 1 256 ? 32.152 17.698 -33.754 1.00 92.25 256 LYS A CA 1
ATOM 1954 C C . LYS A 1 256 ? 31.475 18.967 -33.242 1.00 92.25 256 LYS A C 1
ATOM 1956 O O . LYS A 1 256 ? 30.267 18.944 -32.999 1.00 92.25 256 LYS A O 1
ATOM 1961 N N . THR A 1 257 ? 32.221 20.057 -33.079 1.00 91.50 257 THR A N 1
ATOM 1962 C CA . THR A 1 257 ? 31.669 21.364 -32.697 1.00 91.50 257 THR A CA 1
ATOM 1963 C C . THR A 1 257 ? 30.712 21.890 -33.762 1.00 91.50 257 THR A C 1
ATOM 1965 O O . THR A 1 257 ? 29.601 22.291 -33.422 1.00 91.50 257 THR A O 1
ATOM 1968 N N . GLU A 1 258 ? 31.070 21.802 -35.045 1.00 92.56 258 GLU A N 1
ATOM 1969 C CA . GLU A 1 258 ? 30.155 22.183 -36.130 1.00 92.56 258 GLU A CA 1
ATOM 1970 C C . GLU A 1 258 ? 28.903 21.291 -36.161 1.00 92.56 258 GLU A C 1
ATOM 1972 O O . GLU A 1 258 ? 27.784 21.798 -36.213 1.00 92.56 258 GLU A O 1
ATOM 1977 N N . ALA A 1 259 ? 29.050 19.973 -35.989 1.00 91.56 259 ALA A N 1
ATOM 1978 C CA . ALA A 1 259 ? 27.902 19.067 -35.901 1.00 91.56 259 ALA A CA 1
ATOM 1979 C C . ALA A 1 259 ? 26.987 19.383 -34.700 1.00 91.56 259 ALA A C 1
ATOM 1981 O O . ALA A 1 259 ? 25.770 19.198 -34.761 1.00 91.56 259 ALA A O 1
ATOM 1982 N N . ARG A 1 260 ? 27.554 19.869 -33.586 1.00 92.19 260 ARG A N 1
ATOM 1983 C CA . ARG A 1 260 ? 26.789 20.315 -32.414 1.00 92.19 260 ARG A CA 1
ATOM 1984 C C . ARG A 1 260 ? 25.981 21.575 -32.717 1.00 92.19 260 ARG A C 1
ATOM 1986 O O . ARG A 1 260 ? 24.811 21.593 -32.331 1.00 92.19 260 ARG A O 1
ATOM 1993 N N . LYS A 1 261 ? 26.535 22.554 -33.440 1.00 91.19 261 LYS A N 1
ATOM 1994 C CA . LYS A 1 261 ? 25.787 23.751 -33.875 1.00 91.19 261 LYS A CA 1
ATOM 1995 C C . LYS A 1 261 ? 24.534 23.374 -34.667 1.00 91.19 261 LYS A C 1
ATOM 1997 O O . LYS A 1 261 ? 23.456 23.867 -34.378 1.00 91.19 261 LYS A O 1
ATOM 2002 N N . ALA A 1 262 ? 24.633 22.378 -35.552 1.00 89.00 262 ALA A N 1
ATOM 2003 C CA . ALA A 1 262 ? 23.499 21.840 -36.318 1.00 89.00 262 ALA A CA 1
ATOM 2004 C C . ALA A 1 262 ? 22.406 21.130 -35.482 1.00 89.00 262 ALA A C 1
ATOM 2006 O O . ALA A 1 262 ? 21.448 20.592 -36.039 1.00 89.00 262 ALA A O 1
ATOM 2007 N N . THR A 1 263 ? 22.553 21.064 -34.158 1.00 89.38 263 THR A N 1
ATOM 2008 C CA . THR A 1 263 ? 21.604 20.423 -33.228 1.00 89.38 263 THR A CA 1
ATOM 2009 C C . THR A 1 263 ? 21.276 21.322 -32.033 1.00 89.38 263 THR A C 1
ATOM 2011 O O . THR A 1 263 ? 20.898 20.837 -30.965 1.00 89.38 263 THR A O 1
ATOM 2014 N N . GLU A 1 264 ? 21.482 22.630 -32.170 1.00 90.00 264 GLU A N 1
ATOM 2015 C CA . GLU A 1 264 ? 21.032 23.620 -31.190 1.00 90.00 264 GLU A CA 1
ATOM 2016 C C . GLU A 1 264 ? 19.511 23.817 -31.260 1.00 90.00 264 GLU A C 1
ATOM 2018 O O . GLU A 1 264 ? 18.856 23.474 -32.248 1.00 90.00 264 GLU A O 1
ATOM 2023 N N . SER A 1 265 ? 18.930 24.301 -30.163 1.00 77.25 265 SER A N 1
ATOM 2024 C CA . SER A 1 265 ? 17.486 24.516 -30.062 1.00 77.25 265 SER A CA 1
ATOM 2025 C C . SER A 1 265 ? 17.038 25.568 -31.082 1.00 77.25 265 SER A C 1
ATOM 2027 O O . SER A 1 265 ? 17.565 26.675 -31.091 1.00 77.25 265 SER A O 1
ATOM 2029 N N . GLY A 1 266 ? 16.068 25.224 -31.933 1.00 77.06 266 GLY A N 1
ATOM 2030 C CA . GLY A 1 266 ? 15.544 26.110 -32.983 1.00 77.06 266 GLY A CA 1
ATOM 2031 C C . GLY A 1 266 ? 16.098 25.857 -34.392 1.00 77.06 266 GLY A C 1
ATOM 2032 O O . GLY A 1 266 ? 15.583 26.432 -35.349 1.00 77.06 266 GLY A O 1
ATOM 2033 N N . CYS A 1 267 ? 17.088 24.972 -34.561 1.00 82.31 267 CYS A N 1
ATOM 2034 C CA . CYS A 1 267 ? 17.562 24.583 -35.891 1.00 82.31 267 CYS A CA 1
ATOM 2035 C C . CYS A 1 267 ? 16.493 23.794 -36.670 1.00 82.31 267 CYS A C 1
ATOM 2037 O O . CYS A 1 267 ? 15.864 22.881 -36.134 1.00 82.31 267 CYS A O 1
ATOM 2039 N N . GLN A 1 268 ? 16.329 24.107 -37.959 1.00 77.81 268 GLN A N 1
ATOM 2040 C CA . GLN A 1 268 ? 15.409 23.407 -38.860 1.00 77.81 268 GLN A CA 1
ATOM 2041 C C . GLN A 1 268 ? 16.163 22.521 -39.856 1.00 77.81 268 GLN A C 1
ATOM 2043 O O . GLN A 1 268 ? 17.287 22.8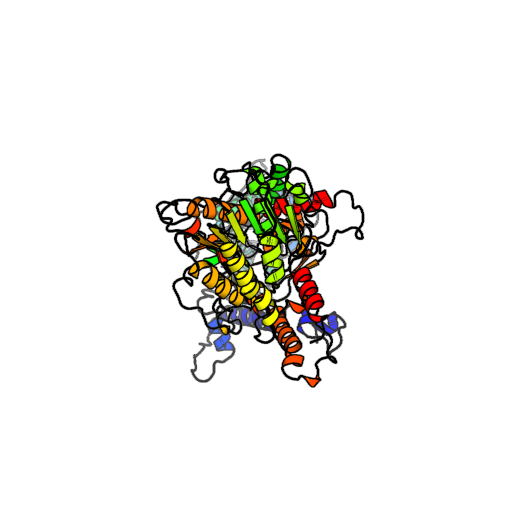22 -40.258 1.00 77.81 268 GLN A O 1
ATOM 2048 N N . ALA A 1 269 ? 15.536 21.414 -40.257 1.00 76.50 269 ALA A N 1
ATOM 2049 C CA . ALA A 1 269 ? 16.106 20.500 -41.237 1.00 76.50 269 ALA A CA 1
ATOM 2050 C C . ALA A 1 269 ? 16.261 21.190 -42.601 1.00 76.50 269 ALA A C 1
ATOM 2052 O O . ALA A 1 269 ? 15.340 21.832 -43.099 1.00 76.50 269 ALA A O 1
ATOM 2053 N N . THR A 1 270 ? 17.428 21.024 -43.222 1.00 62.91 270 THR A N 1
ATOM 2054 C CA . THR A 1 270 ? 17.776 21.699 -44.488 1.00 62.91 270 THR A CA 1
ATOM 2055 C C . THR A 1 270 ? 17.030 21.149 -45.713 1.00 62.91 270 THR A C 1
ATOM 2057 O O . THR A 1 270 ? 16.957 21.813 -46.744 1.00 62.91 270 THR A O 1
ATOM 2060 N N . LYS A 1 271 ? 16.452 19.945 -45.611 1.00 64.12 271 LYS A N 1
ATOM 2061 C CA . LYS A 1 271 ? 15.554 19.303 -46.589 1.00 64.12 271 LYS A CA 1
ATOM 2062 C C . LYS A 1 271 ? 14.491 18.508 -45.823 1.00 64.12 271 LYS A C 1
ATOM 2064 O O . LYS A 1 271 ? 14.801 18.080 -44.713 1.00 64.12 271 LYS A O 1
ATOM 2069 N N . PRO A 1 272 ? 13.291 18.243 -46.383 1.00 59.38 272 PRO A N 1
ATOM 2070 C CA . PRO A 1 272 ? 12.354 17.302 -45.774 1.00 59.38 272 PRO A CA 1
ATOM 2071 C C . PRO A 1 272 ? 13.042 15.931 -45.692 1.00 59.38 272 PRO A C 1
ATOM 2073 O O . PRO A 1 272 ? 13.286 15.316 -46.736 1.00 59.38 272 PRO A O 1
ATOM 2076 N N . PRO A 1 273 ? 13.416 15.457 -44.492 1.00 65.62 273 PRO A N 1
ATOM 2077 C CA . PRO A 1 273 ? 14.240 14.270 -44.387 1.00 65.62 273 PRO A CA 1
ATOM 2078 C C . PRO A 1 273 ? 13.415 13.060 -44.803 1.00 65.62 273 PRO A C 1
ATOM 2080 O O . PRO A 1 273 ? 12.255 12.925 -44.417 1.00 65.62 273 PRO A O 1
ATOM 2083 N N . HIS A 1 274 ? 14.008 12.182 -45.608 1.00 80.62 274 HIS A N 1
ATOM 2084 C CA . HIS A 1 274 ? 13.461 10.842 -45.757 1.00 80.62 274 HIS A CA 1
ATOM 2085 C C . HIS A 1 274 ? 13.587 10.114 -44.417 1.00 80.62 274 HIS A C 1
ATOM 2087 O O . HIS A 1 274 ? 14.455 10.426 -43.601 1.00 80.62 274 HIS A O 1
ATOM 2093 N N . GLN A 1 275 ? 12.754 9.113 -44.192 1.00 88.12 275 GLN A N 1
ATOM 2094 C CA . GLN A 1 275 ? 12.858 8.279 -43.006 1.00 88.12 275 GLN A CA 1
ATOM 2095 C C . GLN A 1 275 ? 13.888 7.173 -43.246 1.00 88.12 275 GLN A C 1
ATOM 2097 O O . GLN A 1 275 ? 13.748 6.359 -44.163 1.00 88.12 275 GLN A O 1
ATOM 2102 N N . ALA A 1 276 ? 14.945 7.142 -42.430 1.00 89.19 276 ALA A N 1
ATOM 2103 C CA . ALA A 1 276 ? 15.964 6.107 -42.531 1.00 89.19 276 ALA A CA 1
ATOM 2104 C C . ALA A 1 276 ? 15.406 4.774 -42.012 1.00 89.19 276 ALA A C 1
ATOM 2106 O O . ALA A 1 276 ? 14.907 4.691 -40.883 1.00 89.19 276 ALA A O 1
ATOM 2107 N N . ARG A 1 277 ? 15.552 3.700 -42.799 1.00 91.44 277 ARG A N 1
ATOM 2108 C CA . ARG A 1 277 ? 15.100 2.340 -42.467 1.00 91.44 277 ARG A CA 1
ATOM 2109 C C . ARG A 1 277 ? 15.578 1.917 -41.090 1.00 91.44 277 ARG A C 1
ATOM 2111 O O . ARG A 1 277 ? 14.807 1.391 -40.293 1.00 91.44 277 ARG A O 1
ATOM 2118 N N . SER A 1 278 ? 16.865 2.126 -40.826 1.00 88.00 278 SER A N 1
ATOM 2119 C CA . SER A 1 278 ? 17.507 1.744 -39.569 1.00 88.00 278 SER A CA 1
ATOM 2120 C C . SER A 1 278 ? 16.881 2.456 -38.364 1.00 88.00 278 SER A C 1
ATOM 2122 O O . SER A 1 278 ? 16.628 1.825 -37.337 1.00 88.00 278 SER A O 1
ATOM 2124 N N . THR A 1 279 ? 16.568 3.747 -38.501 1.00 87.75 279 THR A N 1
ATOM 2125 C CA . THR A 1 279 ? 15.943 4.547 -37.442 1.00 87.75 279 THR A CA 1
ATOM 2126 C C . THR A 1 279 ? 14.489 4.155 -37.238 1.00 87.75 279 THR A C 1
ATOM 2128 O O . THR A 1 279 ? 14.119 3.840 -36.108 1.00 87.75 279 THR A O 1
ATOM 2131 N N . ARG A 1 280 ? 13.683 4.094 -38.306 1.00 88.69 280 ARG A N 1
ATOM 2132 C CA . ARG A 1 280 ? 12.262 3.738 -38.193 1.00 88.69 280 ARG A CA 1
ATOM 2133 C C . ARG A 1 280 ? 12.050 2.325 -37.689 1.00 88.69 280 ARG A C 1
ATOM 2135 O O . ARG A 1 280 ? 11.234 2.126 -36.797 1.00 88.69 280 ARG A O 1
ATOM 2142 N N . LEU A 1 281 ? 12.839 1.360 -38.163 1.00 88.38 281 LEU A N 1
ATOM 2143 C CA . LEU A 1 281 ? 12.791 0.001 -37.633 1.00 88.38 281 LEU A CA 1
ATOM 2144 C C . LEU A 1 281 ? 13.096 -0.014 -36.131 1.00 88.38 281 LEU A C 1
ATOM 2146 O O . LEU A 1 281 ? 12.372 -0.642 -35.368 1.00 88.38 281 LEU A O 1
ATOM 2150 N N . ARG A 1 282 ? 14.135 0.702 -35.687 1.00 88.50 282 ARG A N 1
ATOM 2151 C CA . ARG A 1 282 ? 14.485 0.792 -34.263 1.00 88.50 282 ARG A CA 1
ATOM 2152 C C . ARG A 1 282 ? 13.375 1.448 -33.437 1.00 88.50 282 ARG A C 1
ATOM 2154 O O . ARG A 1 282 ? 13.070 0.944 -32.361 1.00 88.50 282 ARG A O 1
ATOM 2161 N N . VAL A 1 283 ? 12.782 2.541 -33.923 1.00 85.44 283 VAL A N 1
ATOM 2162 C CA . VAL A 1 283 ? 11.686 3.253 -33.243 1.00 85.44 283 VAL A CA 1
ATOM 2163 C C . VAL A 1 283 ? 10.450 2.365 -33.133 1.00 85.44 283 VAL A C 1
ATOM 2165 O O . VAL A 1 283 ? 9.941 2.197 -32.031 1.00 85.44 283 VAL A O 1
ATOM 2168 N N . LEU A 1 284 ? 10.024 1.726 -34.225 1.00 83.31 284 LEU A N 1
ATOM 2169 C CA . LEU A 1 284 ? 8.854 0.845 -34.234 1.00 83.31 284 LEU A CA 1
ATOM 2170 C C . LEU A 1 284 ? 9.064 -0.398 -33.366 1.00 83.31 284 LEU A C 1
ATOM 2172 O O . LEU A 1 284 ? 8.164 -0.792 -32.633 1.00 83.31 284 LEU A O 1
ATOM 2176 N N . LEU A 1 285 ? 10.258 -0.999 -33.385 1.00 82.75 285 LEU A N 1
ATOM 2177 C CA . LEU A 1 285 ? 10.581 -2.112 -32.489 1.00 82.75 285 LEU A CA 1
ATOM 2178 C C . LEU A 1 285 ? 10.610 -1.669 -31.017 1.00 82.75 285 LEU A C 1
ATOM 2180 O O . LEU A 1 285 ? 10.185 -2.433 -30.156 1.00 82.75 285 LEU A O 1
ATOM 2184 N N . ALA A 1 286 ? 11.070 -0.450 -30.715 1.00 76.19 286 ALA A N 1
ATOM 2185 C CA . ALA A 1 286 ? 11.072 0.093 -29.356 1.00 76.19 286 ALA A CA 1
ATOM 2186 C C . ALA A 1 286 ? 9.658 0.444 -28.861 1.00 76.19 286 ALA A C 1
ATOM 2188 O O . ALA A 1 286 ? 9.301 0.070 -27.749 1.00 76.19 286 ALA A O 1
ATOM 2189 N N . GLN A 1 287 ? 8.836 1.100 -29.686 1.00 72.25 287 GLN A N 1
ATOM 2190 C CA . GLN A 1 287 ? 7.414 1.340 -29.406 1.00 72.25 287 GLN A CA 1
ATOM 2191 C C . GLN A 1 287 ? 6.673 0.020 -29.207 1.00 72.25 287 GLN A C 1
ATOM 2193 O O . GLN A 1 287 ? 5.894 -0.124 -28.275 1.00 72.25 287 GLN A O 1
ATOM 2198 N N . ARG A 1 288 ? 6.970 -0.984 -30.031 1.00 67.06 288 ARG A N 1
ATOM 2199 C CA . ARG A 1 288 ? 6.358 -2.301 -29.910 1.00 67.06 288 ARG A CA 1
ATOM 2200 C C . ARG A 1 288 ? 6.793 -3.055 -28.661 1.00 67.06 288 ARG A C 1
ATOM 2202 O O . ARG A 1 288 ? 5.965 -3.731 -28.071 1.00 67.06 288 ARG A O 1
ATOM 2209 N N . ARG A 1 289 ? 8.052 -2.933 -28.234 1.00 59.94 289 ARG A N 1
ATOM 2210 C CA . ARG A 1 289 ? 8.476 -3.441 -26.920 1.00 59.94 289 ARG A CA 1
ATOM 2211 C C . ARG A 1 289 ? 7.684 -2.781 -25.793 1.00 59.94 289 ARG A C 1
ATOM 2213 O O . ARG A 1 289 ? 7.323 -3.478 -24.866 1.00 59.94 289 ARG A O 1
ATOM 2220 N N . ARG A 1 290 ? 7.350 -1.490 -25.902 1.00 51.59 290 ARG A N 1
ATOM 2221 C CA . ARG A 1 290 ? 6.465 -0.817 -24.932 1.00 51.59 290 ARG A CA 1
ATOM 2222 C C . ARG A 1 290 ? 5.015 -1.316 -24.996 1.00 51.59 290 ARG A C 1
ATOM 2224 O O . ARG A 1 290 ? 4.388 -1.430 -23.963 1.00 51.59 290 ARG A O 1
ATOM 2231 N N . LEU A 1 291 ? 4.509 -1.639 -26.190 1.00 45.22 291 LEU A N 1
ATOM 2232 C CA . LEU A 1 291 ? 3.126 -2.100 -26.412 1.00 45.22 291 LEU A CA 1
ATOM 2233 C C . LEU A 1 291 ? 2.898 -3.611 -26.201 1.00 45.22 291 LEU A C 1
ATOM 2235 O O . LEU A 1 291 ? 1.752 -4.034 -26.111 1.00 45.22 291 LEU A O 1
ATOM 2239 N N . MET A 1 292 ? 3.951 -4.437 -26.244 1.00 39.72 292 MET A N 1
ATOM 2240 C CA . MET A 1 292 ? 3.878 -5.905 -26.087 1.00 39.72 292 MET A CA 1
ATOM 2241 C C . MET A 1 292 ? 4.488 -6.410 -24.781 1.00 39.72 292 MET A C 1
ATOM 2243 O O . MET A 1 292 ? 4.419 -7.603 -24.500 1.00 39.72 292 MET A O 1
ATOM 2247 N N . VAL A 1 293 ? 5.012 -5.508 -23.953 1.00 33.38 293 VAL A N 1
ATOM 2248 C CA . VAL A 1 293 ? 4.751 -5.649 -22.525 1.00 33.38 293 VAL A CA 1
ATOM 2249 C C . VAL A 1 293 ? 3.224 -5.581 -22.451 1.00 33.38 293 VAL A C 1
ATOM 2251 O O . VAL A 1 293 ? 2.632 -4.599 -22.898 1.00 33.38 293 VAL A O 1
ATOM 2254 N N . LEU A 1 294 ? 2.563 -6.649 -21.988 1.00 31.16 294 LEU A N 1
ATOM 2255 C CA . LEU A 1 294 ? 1.199 -6.519 -21.462 1.00 31.16 294 LEU A CA 1
ATOM 2256 C C . LEU A 1 294 ? 1.165 -5.257 -20.566 1.00 31.16 294 LEU A C 1
ATOM 2258 O O . LEU A 1 294 ? 2.224 -4.842 -20.096 1.00 31.16 294 LEU A O 1
ATOM 2262 N N . PRO A 1 295 ? 0.025 -4.638 -20.237 1.00 37.34 295 PRO A N 1
ATOM 2263 C CA . PRO A 1 295 ? -0.028 -3.660 -19.143 1.00 37.34 295 PRO A CA 1
ATOM 2264 C C . PRO A 1 295 ? 0.267 -4.321 -17.767 1.00 37.34 295 PRO A C 1
ATOM 2266 O O . PRO A 1 295 ? -0.427 -4.112 -16.786 1.00 37.34 295 PRO A O 1
ATOM 2269 N N . GLU A 1 296 ? 1.300 -5.158 -17.689 1.00 38.91 296 GLU A N 1
ATOM 2270 C CA . GLU A 1 296 ? 1.877 -5.815 -16.530 1.00 38.91 296 GLU A CA 1
ATOM 2271 C C . GLU A 1 296 ? 2.920 -4.919 -15.834 1.00 38.91 296 GLU A C 1
ATOM 2273 O O . GLU A 1 296 ? 3.551 -5.372 -14.885 1.00 38.91 296 GLU A O 1
ATOM 2278 N N . SER A 1 297 ? 3.118 -3.659 -16.257 1.00 48.78 297 SER A N 1
ATOM 2279 C CA . SER A 1 297 ? 4.066 -2.755 -15.577 1.00 48.78 297 SER A CA 1
ATOM 2280 C C . SER A 1 297 ? 3.840 -1.244 -15.723 1.00 48.78 297 SER A C 1
ATOM 2282 O O . SER A 1 297 ? 4.609 -0.474 -15.144 1.00 48.78 297 SER A O 1
ATOM 2284 N N . GLU A 1 298 ? 2.809 -0.773 -16.435 1.00 58.94 298 GLU A N 1
ATOM 2285 C CA . GLU A 1 298 ? 2.531 0.668 -16.521 1.00 58.94 298 GLU A CA 1
ATOM 2286 C C . GLU A 1 298 ? 1.315 1.048 -15.673 1.00 58.94 298 GLU A C 1
ATOM 2288 O O . GLU A 1 298 ? 0.209 0.540 -15.843 1.00 58.94 298 GLU A O 1
ATOM 2293 N N . THR A 1 299 ? 1.541 1.960 -14.727 1.00 75.69 299 THR A N 1
ATOM 2294 C CA . THR A 1 299 ? 0.487 2.652 -13.985 1.00 75.69 299 THR A CA 1
ATOM 2295 C C . THR A 1 299 ? -0.409 3.419 -14.976 1.00 75.69 299 THR A C 1
ATOM 2297 O O . THR A 1 299 ? 0.140 4.216 -15.746 1.00 75.69 299 THR A O 1
ATOM 2300 N N . PRO A 1 300 ? -1.751 3.263 -14.952 1.00 81.38 300 PRO A N 1
ATOM 2301 C CA . PRO A 1 300 ? -2.655 4.025 -15.813 1.00 81.38 300 PRO A CA 1
ATOM 2302 C C . PRO A 1 300 ? -2.380 5.535 -15.723 1.00 81.38 300 PRO A C 1
ATOM 2304 O O . PRO A 1 300 ? -2.135 6.023 -14.616 1.00 81.38 300 PRO A O 1
ATOM 2307 N N . PRO A 1 301 ? -2.427 6.310 -16.827 1.00 80.06 301 PRO A N 1
ATOM 2308 C CA . PRO A 1 301 ? -2.035 7.723 -16.823 1.00 80.06 301 PRO A CA 1
ATOM 2309 C C . PRO A 1 301 ? -2.742 8.573 -15.761 1.00 80.06 301 PRO A C 1
ATOM 2311 O O . PRO A 1 301 ? -2.117 9.443 -15.161 1.00 80.06 301 PRO A O 1
ATOM 2314 N N . GLN A 1 302 ? -4.021 8.297 -15.497 1.00 84.81 302 GLN A N 1
ATOM 2315 C CA . GLN A 1 302 ? -4.830 8.972 -14.479 1.00 84.81 302 GLN A CA 1
ATOM 2316 C C . GLN A 1 302 ? -4.265 8.737 -13.073 1.00 84.81 302 GLN A C 1
ATOM 2318 O O . GLN A 1 302 ? -4.117 9.669 -12.290 1.00 84.81 302 GLN A O 1
ATOM 2323 N N . VAL A 1 303 ? -3.879 7.497 -12.773 1.00 87.50 303 VAL A N 1
ATOM 2324 C CA . VAL A 1 303 ? -3.252 7.124 -11.499 1.00 87.50 303 VAL A CA 1
ATOM 2325 C C . VAL A 1 303 ? -1.812 7.649 -11.434 1.00 87.50 303 VAL A C 1
ATOM 2327 O O . VAL A 1 303 ? -1.352 8.111 -10.391 1.00 87.50 303 VAL A O 1
ATOM 2330 N N . GLY A 1 304 ? -1.107 7.654 -12.567 1.00 85.88 304 GLY A N 1
ATOM 2331 C CA . GLY A 1 304 ? 0.245 8.192 -12.700 1.00 85.88 304 GLY A CA 1
ATOM 2332 C C . GLY A 1 304 ? 0.351 9.698 -12.438 1.00 85.88 304 GLY A C 1
ATOM 2333 O O . GLY A 1 304 ? 1.437 10.167 -12.113 1.00 85.88 304 GLY A O 1
ATOM 2334 N N . GLN A 1 305 ? -0.749 10.450 -12.539 1.00 87.94 305 GLN A N 1
ATOM 2335 C CA . GLN A 1 305 ? -0.810 11.869 -12.158 1.00 87.94 305 GLN A CA 1
ATOM 2336 C C . GLN A 1 305 ? -0.993 12.076 -10.649 1.00 87.94 305 GLN A C 1
ATOM 2338 O O . GLN A 1 305 ? -0.625 13.128 -10.134 1.00 87.94 305 GLN A O 1
ATOM 2343 N N . LEU A 1 306 ? -1.555 11.087 -9.947 1.00 89.56 306 LEU A N 1
ATOM 2344 C CA . LEU A 1 306 ? -1.811 11.145 -8.506 1.00 89.56 306 LEU A CA 1
ATOM 2345 C C . LEU A 1 306 ? -0.613 10.660 -7.682 1.00 89.56 306 LEU A C 1
ATOM 2347 O O . LEU A 1 306 ? -0.468 11.054 -6.527 1.00 89.56 306 LEU A O 1
ATOM 2351 N N . ARG A 1 307 ? 0.235 9.797 -8.255 1.00 88.81 307 ARG A N 1
ATOM 2352 C CA . ARG A 1 307 ? 1.377 9.207 -7.544 1.00 88.81 307 ARG A CA 1
ATOM 2353 C C . ARG A 1 307 ? 2.455 10.236 -7.193 1.00 88.81 307 ARG A C 1
ATOM 2355 O O . ARG A 1 307 ? 2.714 11.179 -7.944 1.00 88.81 307 ARG A O 1
ATOM 2362 N N . GLY A 1 308 ? 3.140 9.992 -6.079 1.00 87.75 308 GLY A N 1
ATOM 2363 C CA . GLY A 1 308 ? 4.327 10.740 -5.681 1.00 87.75 308 GLY A CA 1
ATOM 2364 C C . GLY A 1 308 ? 5.508 10.563 -6.638 1.00 87.75 308 GLY A C 1
ATOM 2365 O O . GLY A 1 308 ? 5.499 9.736 -7.553 1.00 87.75 308 GLY A O 1
ATOM 2366 N N . LYS A 1 309 ? 6.565 11.355 -6.423 1.00 89.62 309 LYS A N 1
ATOM 2367 C CA . LYS A 1 309 ? 7.841 11.131 -7.115 1.00 89.62 309 LYS A CA 1
ATOM 2368 C C . LYS A 1 309 ? 8.436 9.791 -6.652 1.00 89.62 309 LYS A C 1
ATOM 2370 O O . LYS A 1 309 ? 8.398 9.544 -5.446 1.00 89.62 309 LYS A O 1
ATOM 2375 N N . PRO A 1 310 ? 9.016 8.984 -7.561 1.00 91.00 310 PRO A N 1
ATOM 2376 C CA . PRO A 1 310 ? 9.684 7.744 -7.181 1.00 91.00 310 PRO A CA 1
ATOM 2377 C C . PRO A 1 310 ? 10.779 7.979 -6.140 1.00 91.00 310 PRO A C 1
ATOM 2379 O O . PRO A 1 310 ? 11.485 8.993 -6.202 1.00 91.00 310 PRO A O 1
ATOM 2382 N N . TRP A 1 311 ? 10.936 7.045 -5.209 1.00 95.38 311 TRP A N 1
ATOM 2383 C CA . TRP A 1 311 ? 11.956 7.133 -4.168 1.00 95.38 311 TRP A CA 1
ATOM 2384 C C . TRP A 1 311 ? 13.324 6.731 -4.719 1.00 95.38 311 TRP A C 1
ATOM 2386 O O . TRP A 1 311 ? 13.506 5.622 -5.218 1.00 95.38 311 TRP A O 1
ATOM 2396 N N . THR A 1 312 ? 14.305 7.635 -4.641 1.00 94.88 312 THR A N 1
ATOM 2397 C CA . THR A 1 312 ? 15.687 7.324 -5.036 1.00 94.88 312 THR A CA 1
ATOM 2398 C C . THR A 1 312 ? 16.496 6.825 -3.838 1.00 94.88 312 THR A C 1
ATOM 2400 O O . THR A 1 312 ? 16.192 7.196 -2.699 1.00 94.88 312 THR A O 1
ATOM 2403 N N . PRO A 1 313 ? 17.562 6.032 -4.053 1.00 96.19 313 PRO A N 1
ATOM 2404 C CA . PRO A 1 313 ? 18.448 5.611 -2.969 1.00 96.19 313 PRO A CA 1
ATOM 2405 C C . PRO A 1 313 ? 19.032 6.780 -2.163 1.00 96.19 313 PRO A C 1
ATOM 2407 O O . PRO A 1 313 ? 19.223 6.663 -0.957 1.00 96.19 313 PRO A O 1
ATOM 2410 N N . GLU A 1 314 ? 19.306 7.919 -2.803 1.00 97.44 314 GLU A N 1
ATOM 2411 C CA . GLU A 1 314 ? 19.815 9.125 -2.137 1.00 97.44 314 GLU A CA 1
ATOM 2412 C C . GLU A 1 314 ? 18.763 9.740 -1.214 1.00 97.44 314 GLU A C 1
ATOM 2414 O O . GLU A 1 314 ? 19.086 10.086 -0.080 1.00 97.44 314 GLU A O 1
ATOM 2419 N N . LEU A 1 315 ? 17.509 9.833 -1.675 1.00 97.44 315 LEU A N 1
ATOM 2420 C CA . LEU A 1 315 ? 16.395 10.311 -0.855 1.00 97.44 315 LEU A CA 1
ATOM 2421 C C . LEU A 1 315 ? 16.220 9.426 0.381 1.00 97.44 315 LEU A C 1
ATOM 2423 O O . LEU A 1 315 ? 16.137 9.938 1.489 1.00 97.44 315 LEU A O 1
ATOM 2427 N N . LEU A 1 316 ? 16.217 8.107 0.188 1.00 98.38 316 LEU A N 1
ATOM 2428 C CA . LEU A 1 316 ? 16.024 7.128 1.256 1.00 98.38 316 LEU A CA 1
ATOM 2429 C C . LEU A 1 316 ? 17.114 7.214 2.330 1.00 98.38 316 LEU A C 1
ATOM 2431 O O . LEU A 1 316 ? 16.797 7.298 3.514 1.00 98.38 316 LEU A O 1
ATOM 2435 N N . ARG A 1 317 ? 18.393 7.245 1.928 1.00 97.88 317 ARG A N 1
ATOM 2436 C CA . ARG A 1 317 ? 19.515 7.389 2.873 1.00 97.88 317 ARG A CA 1
ATOM 2437 C C . ARG A 1 317 ? 19.469 8.725 3.602 1.00 97.88 317 ARG A C 1
ATOM 2439 O O . ARG A 1 317 ? 19.653 8.760 4.811 1.00 97.88 317 ARG A O 1
ATOM 2446 N N . HIS A 1 318 ? 19.157 9.806 2.888 1.00 98.00 318 HIS A N 1
ATOM 2447 C CA . HIS A 1 318 ? 19.011 11.114 3.510 1.00 98.00 318 HIS A CA 1
ATOM 2448 C C . HIS A 1 318 ? 17.880 11.130 4.548 1.00 98.00 318 HIS A C 1
ATOM 2450 O O . HIS A 1 318 ? 18.082 11.610 5.659 1.00 98.00 318 HIS A O 1
ATOM 2456 N N . THR A 1 319 ? 16.709 10.570 4.227 1.00 98.06 319 THR A N 1
ATOM 2457 C CA . THR A 1 319 ? 15.604 10.451 5.187 1.00 98.06 319 THR A CA 1
ATOM 2458 C C . THR A 1 319 ? 16.004 9.609 6.399 1.00 98.06 319 THR A C 1
ATOM 2460 O O . THR A 1 319 ? 15.699 10.006 7.519 1.00 98.06 319 THR A O 1
ATOM 2463 N N . TYR A 1 320 ? 16.728 8.503 6.202 1.00 98.00 320 TYR A N 1
ATOM 2464 C CA . TYR A 1 320 ? 17.246 7.676 7.297 1.00 98.00 320 TYR A CA 1
ATOM 2465 C C . TYR A 1 320 ? 18.153 8.489 8.235 1.00 98.00 320 TYR A C 1
ATOM 2467 O O . TYR A 1 320 ? 17.927 8.516 9.441 1.00 98.00 320 TYR A O 1
ATOM 2475 N N . GLU A 1 321 ? 19.132 9.218 7.690 1.00 97.44 321 GLU A N 1
ATOM 2476 C CA . GLU A 1 321 ? 20.039 10.078 8.471 1.00 97.44 321 GLU A CA 1
ATOM 2477 C C . GLU A 1 321 ? 19.299 11.196 9.222 1.00 97.44 321 GLU A C 1
ATOM 2479 O O . GLU A 1 321 ? 19.678 11.568 10.336 1.00 97.44 321 GLU A O 1
ATOM 2484 N N . VAL A 1 322 ? 18.257 11.767 8.610 1.00 97.56 322 VAL A N 1
ATOM 2485 C CA . VAL A 1 322 ? 17.428 12.803 9.238 1.00 97.56 322 VAL A CA 1
ATOM 2486 C C . VAL A 1 322 ? 16.642 12.222 10.408 1.00 97.56 322 VAL A C 1
ATOM 2488 O O . VAL A 1 322 ? 16.674 12.801 11.493 1.00 97.56 322 VAL A O 1
ATOM 2491 N N . LEU A 1 323 ? 15.985 11.076 10.218 1.00 96.88 323 LEU A N 1
ATOM 2492 C CA . LEU A 1 323 ? 15.193 10.421 11.262 1.00 96.88 323 LEU A CA 1
ATOM 2493 C C . LEU A 1 323 ? 16.055 9.857 12.395 1.00 96.88 323 LEU A C 1
ATOM 2495 O O . LEU A 1 323 ? 15.604 9.791 13.536 1.00 96.88 323 LEU A O 1
ATOM 2499 N N . GLU A 1 324 ? 17.305 9.490 12.116 1.00 94.56 324 GLU A N 1
ATOM 2500 C CA . GLU A 1 324 ? 18.252 9.081 13.154 1.00 94.56 324 GLU A CA 1
ATOM 2501 C C . GLU A 1 324 ? 18.593 10.243 14.097 1.00 94.56 324 GLU A C 1
ATOM 2503 O O . GLU A 1 324 ? 18.682 10.053 15.309 1.00 94.56 324 GLU A O 1
ATOM 2508 N N . LYS A 1 325 ? 18.727 11.459 13.553 1.00 95.38 325 LYS A N 1
ATOM 2509 C CA . LYS A 1 325 ? 19.015 12.678 14.327 1.00 95.38 325 LYS A CA 1
ATOM 2510 C C . LYS A 1 325 ? 17.773 13.286 14.974 1.00 95.38 325 LYS A C 1
ATOM 2512 O O . LYS A 1 325 ? 17.864 13.847 16.061 1.00 95.38 325 LYS A O 1
ATOM 2517 N N . SER A 1 326 ? 16.633 13.213 14.295 1.00 94.25 326 SER A N 1
ATOM 2518 C CA . SER A 1 326 ? 15.357 13.773 14.731 1.00 94.25 326 SER A CA 1
ATOM 2519 C C . SER A 1 326 ? 14.253 12.736 14.512 1.00 94.25 326 SER A C 1
ATOM 2521 O O . SER A 1 326 ? 13.613 12.757 13.457 1.00 94.25 326 SER A O 1
ATOM 2523 N N . PRO A 1 327 ? 14.018 11.836 15.487 1.00 91.94 327 PRO A N 1
ATOM 2524 C CA . PRO A 1 327 ? 12.963 10.832 15.397 1.00 91.94 327 PRO A CA 1
ATOM 2525 C C . PRO A 1 327 ? 11.582 11.453 15.170 1.00 91.94 327 PRO A C 1
ATOM 2527 O O . PRO A 1 327 ? 11.330 12.606 15.535 1.00 91.94 327 PRO A O 1
ATOM 2530 N N . ILE A 1 328 ? 10.672 10.668 14.589 1.00 92.75 328 ILE A N 1
ATOM 2531 C CA . ILE A 1 328 ? 9.295 11.102 14.340 1.00 92.75 328 ILE A CA 1
ATOM 2532 C C . ILE A 1 328 ? 8.630 11.457 15.671 1.00 92.75 328 ILE A C 1
ATOM 2534 O O . ILE A 1 328 ? 8.572 10.649 16.596 1.00 92.75 328 ILE A O 1
ATOM 2538 N N . ASN A 1 329 ? 8.087 12.670 15.751 1.00 90.19 329 ASN A N 1
ATOM 2539 C CA . ASN A 1 329 ? 7.315 13.101 16.905 1.00 90.19 329 ASN A CA 1
ATOM 2540 C C . ASN A 1 329 ? 5.868 12.597 16.796 1.00 90.19 329 ASN A C 1
ATOM 2542 O O . ASN A 1 329 ? 5.004 13.272 16.232 1.00 90.19 329 ASN A O 1
ATOM 2546 N N . PHE A 1 330 ? 5.596 11.424 17.369 1.00 88.44 330 PHE A N 1
ATOM 2547 C CA . PHE A 1 330 ? 4.243 10.859 17.434 1.00 88.44 330 PHE A CA 1
ATOM 2548 C C . PHE A 1 330 ? 3.295 11.615 18.380 1.00 88.44 330 PHE A C 1
ATOM 2550 O O . PHE A 1 330 ? 2.086 11.376 18.346 1.00 88.44 330 PHE A O 1
ATOM 2557 N N . ASP A 1 331 ? 3.823 12.556 19.161 1.00 86.62 331 ASP A N 1
ATOM 2558 C CA . ASP A 1 331 ? 3.071 13.384 20.106 1.00 86.62 331 ASP A CA 1
ATOM 2559 C C . ASP A 1 331 ? 2.660 14.730 19.479 1.00 86.62 331 ASP A C 1
ATOM 2561 O O . ASP A 1 331 ? 1.931 15.531 20.077 1.00 86.62 331 ASP A O 1
ATOM 2565 N N . GLY A 1 332 ? 3.119 15.002 18.252 1.00 74.44 332 GLY A N 1
ATOM 2566 C CA . GLY A 1 332 ? 2.809 16.223 17.522 1.00 74.44 332 GLY A CA 1
ATOM 2567 C C . GLY A 1 332 ? 1.315 16.339 17.225 1.00 74.44 332 GLY A C 1
ATOM 2568 O O . GLY A 1 332 ? 0.708 15.434 16.677 1.00 74.44 332 GLY A O 1
ATOM 2569 N N . HIS A 1 333 ? 0.693 17.475 17.545 1.00 80.81 333 HIS A N 1
ATOM 2570 C CA . HIS A 1 333 ? -0.714 17.749 17.204 1.00 80.81 333 HIS A CA 1
ATOM 2571 C C . HIS A 1 333 ? -1.740 16.721 17.727 1.00 80.81 333 HIS A C 1
ATOM 2573 O O . HIS A 1 333 ? -2.803 16.560 17.119 1.00 80.81 333 HIS A O 1
ATOM 2579 N N . LEU A 1 334 ? -1.476 16.053 18.855 1.00 94.56 334 LEU A N 1
ATOM 2580 C CA . LEU A 1 334 ? -2.506 15.259 19.527 1.00 94.56 334 LEU A CA 1
ATOM 2581 C C . LEU A 1 334 ? -3.644 16.168 20.038 1.00 94.56 334 LEU A C 1
ATOM 2583 O O . LEU A 1 334 ? -3.376 17.257 20.559 1.00 94.56 334 LEU A O 1
ATOM 2587 N N . PRO A 1 335 ? -4.920 15.747 19.936 1.00 93.88 335 PRO A N 1
ATOM 2588 C CA . PRO A 1 335 ? -6.020 16.459 20.577 1.00 93.88 335 PRO A CA 1
ATOM 2589 C C . PRO A 1 335 ? -5.804 16.580 22.094 1.00 93.88 335 PRO A C 1
ATOM 2591 O O . PRO A 1 335 ? -5.225 15.666 22.694 1.00 93.88 335 PRO A O 1
ATOM 2594 N N . PRO A 1 336 ? -6.304 17.652 22.739 1.00 93.62 336 PRO A N 1
ATOM 2595 C CA . PRO A 1 336 ? -6.167 17.833 24.179 1.00 93.62 336 PRO A CA 1
ATOM 2596 C C . PRO A 1 336 ? -6.646 16.616 24.972 1.00 93.62 336 PRO A C 1
ATOM 2598 O O . PRO A 1 336 ? -7.606 15.938 24.596 1.00 93.62 336 PRO A O 1
ATOM 2601 N N . LYS A 1 337 ? -5.990 16.364 26.105 1.00 95.94 337 LYS A N 1
ATOM 2602 C CA . LYS A 1 337 ? -6.408 15.336 27.057 1.00 95.94 337 LYS A CA 1
ATOM 2603 C C . LYS A 1 337 ? -7.869 15.515 27.457 1.00 95.94 337 LYS A C 1
ATOM 2605 O O . LYS A 1 337 ? -8.265 16.596 27.890 1.00 95.94 337 LYS A O 1
ATOM 2610 N N . LEU A 1 338 ? -8.620 14.418 27.445 1.00 96.62 338 LEU A N 1
ATOM 2611 C CA . LEU A 1 338 ? -9.931 14.342 28.079 1.00 96.62 338 LEU A CA 1
ATOM 2612 C C . LEU A 1 338 ? -9.841 13.567 29.403 1.00 96.62 338 LEU A C 1
ATOM 2614 O O . LEU A 1 338 ? -9.137 12.557 29.504 1.00 96.62 338 LEU A O 1
ATOM 2618 N N . ASN A 1 339 ? -10.572 14.025 30.422 1.00 96.44 339 ASN A N 1
ATOM 2619 C CA . ASN A 1 339 ? -10.659 13.366 31.731 1.00 96.44 339 ASN A CA 1
ATOM 2620 C C . ASN A 1 339 ? -11.646 12.195 31.675 1.00 96.44 339 ASN A C 1
ATOM 2622 O O . ASN A 1 339 ? -12.805 12.325 32.064 1.00 96.44 339 ASN A O 1
ATOM 2626 N N . ARG A 1 340 ? -11.189 11.069 31.123 1.00 97.75 340 ARG A N 1
ATOM 2627 C CA . ARG A 1 340 ? -12.021 9.905 30.797 1.00 97.75 340 ARG A CA 1
ATOM 2628 C C . ARG A 1 340 ? -11.296 8.603 31.137 1.00 97.75 340 ARG A C 1
ATOM 2630 O O . ARG A 1 340 ? -10.079 8.595 31.341 1.00 97.75 340 ARG A O 1
ATOM 2637 N N . ARG A 1 341 ? -12.061 7.517 31.205 1.00 98.38 341 ARG A N 1
ATOM 2638 C CA . ARG A 1 341 ? -11.574 6.134 31.182 1.00 98.38 341 ARG A CA 1
ATOM 2639 C C . ARG A 1 341 ? -11.592 5.618 29.748 1.00 98.38 341 ARG A C 1
ATOM 2641 O O . ARG A 1 341 ? -12.411 6.063 28.943 1.00 98.38 341 ARG A O 1
ATOM 2648 N N . TYR A 1 342 ? -10.716 4.668 29.451 1.00 98.81 342 TYR A N 1
ATOM 2649 C CA . TYR A 1 342 ? -10.517 4.139 28.110 1.00 98.81 342 TYR A CA 1
ATOM 2650 C C . TYR A 1 342 ? -10.444 2.622 28.137 1.00 98.81 342 TYR A C 1
ATOM 2652 O O . TYR A 1 342 ? -9.630 2.057 28.864 1.00 98.81 342 TYR A O 1
ATOM 2660 N N . ILE A 1 343 ? -11.244 1.968 27.299 1.00 98.88 343 ILE A N 1
ATOM 2661 C CA . ILE A 1 343 ? -11.045 0.557 26.958 1.00 98.88 343 ILE A CA 1
ATOM 2662 C C . ILE A 1 343 ? -10.592 0.489 25.503 1.00 98.88 343 ILE A C 1
ATOM 2664 O O . ILE A 1 343 ? -11.276 0.997 24.615 1.00 98.88 343 ILE A O 1
ATOM 2668 N N . VAL A 1 344 ? -9.446 -0.143 25.257 1.00 98.88 344 VAL A N 1
ATOM 2669 C CA . VAL A 1 344 ? -8.904 -0.353 23.911 1.00 98.88 344 VAL A CA 1
ATOM 2670 C C . VAL A 1 344 ? -8.936 -1.844 23.610 1.00 98.88 344 VAL A C 1
ATOM 2672 O O . VAL A 1 344 ? -8.103 -2.608 24.099 1.00 98.88 344 VAL A O 1
ATOM 2675 N N . THR A 1 345 ? -9.915 -2.271 22.810 1.00 98.75 345 THR A N 1
ATOM 2676 C CA . THR A 1 345 ? -9.948 -3.662 22.333 1.00 98.75 345 THR A CA 1
ATOM 2677 C C . THR A 1 345 ? -9.013 -3.818 21.136 1.00 98.75 345 THR A C 1
ATOM 2679 O O . THR A 1 345 ? -9.023 -2.978 20.228 1.00 98.75 345 THR A O 1
ATOM 2682 N N . GLY A 1 346 ? -8.197 -4.873 21.124 1.00 97.12 346 GLY A N 1
ATOM 2683 C CA . GLY A 1 346 ? -7.076 -4.990 20.185 1.00 97.12 346 GLY A CA 1
ATOM 2684 C C . GLY A 1 346 ? -5.897 -4.082 20.564 1.00 97.12 346 GLY A C 1
ATOM 2685 O O . GLY A 1 346 ? -5.111 -3.693 19.699 1.00 97.12 346 GLY A O 1
ATOM 2686 N N . GLY A 1 347 ? -5.821 -3.664 21.835 1.00 96.81 347 GLY A N 1
ATOM 2687 C CA . GLY A 1 347 ? -4.849 -2.683 22.327 1.00 96.81 347 GLY A CA 1
ATOM 2688 C C . GLY A 1 347 ? -3.394 -3.154 22.308 1.00 96.81 347 GLY A C 1
ATOM 2689 O O . GLY A 1 347 ? -2.509 -2.308 22.326 1.00 96.81 347 GLY A O 1
ATOM 2690 N N . ASN A 1 348 ? -3.138 -4.459 22.187 1.00 94.88 348 ASN A N 1
ATOM 2691 C CA . ASN A 1 348 ? -1.789 -4.999 21.980 1.00 94.88 348 ASN A CA 1
ATOM 2692 C C . ASN A 1 348 ? -1.437 -5.141 20.484 1.00 94.88 348 ASN A C 1
ATOM 2694 O O . ASN A 1 348 ? -0.333 -5.557 20.131 1.00 94.88 348 ASN A O 1
ATOM 2698 N N . GLY A 1 349 ? -2.369 -4.809 19.585 1.00 92.94 349 GLY A N 1
ATOM 2699 C CA . GLY A 1 349 ? -2.166 -4.805 18.139 1.00 92.94 349 GLY A CA 1
ATOM 2700 C C . GLY A 1 349 ? -1.476 -3.544 17.603 1.00 92.94 349 GLY A C 1
ATOM 2701 O O . GLY A 1 349 ? -1.055 -2.651 18.338 1.00 92.94 349 GLY A O 1
ATOM 2702 N N . LEU A 1 350 ? -1.385 -3.444 16.272 1.00 93.56 350 LEU A N 1
ATOM 2703 C CA . LEU A 1 350 ? -0.725 -2.321 15.596 1.00 93.56 350 LEU A CA 1
ATOM 2704 C C . LEU A 1 350 ? -1.419 -0.977 15.882 1.00 93.56 350 LEU A C 1
ATOM 2706 O O . LEU A 1 350 ? -0.806 -0.064 16.427 1.00 93.56 350 LEU A O 1
ATOM 2710 N N . VAL A 1 351 ? -2.703 -0.855 15.533 1.00 96.44 351 VAL A N 1
ATOM 2711 C CA . VAL A 1 351 ? -3.467 0.393 15.716 1.00 96.44 351 VAL A CA 1
ATOM 2712 C C . VAL A 1 351 ? -3.773 0.637 17.192 1.00 96.44 351 VAL A C 1
ATOM 2714 O O . VAL A 1 351 ? -3.523 1.730 17.693 1.00 96.44 351 VAL A O 1
ATOM 2717 N N . GLY A 1 352 ? -4.279 -0.380 17.899 1.00 97.38 352 GLY A N 1
ATOM 2718 C CA . GLY A 1 352 ? -4.625 -0.268 19.315 1.00 97.38 352 GLY A CA 1
ATOM 2719 C C . GLY A 1 352 ? -3.434 0.118 20.194 1.00 97.38 352 GLY A C 1
ATOM 2720 O O . GLY A 1 352 ? -3.586 0.986 21.051 1.00 97.38 352 GLY A O 1
ATOM 2721 N N . GLY A 1 353 ? -2.241 -0.418 19.915 1.00 96.69 353 GLY A N 1
ATOM 2722 C CA . GLY A 1 353 ? -1.019 -0.048 20.628 1.00 96.69 353 GLY A CA 1
ATOM 2723 C C . GLY A 1 353 ? -0.676 1.431 20.473 1.00 96.69 353 GLY A C 1
ATOM 2724 O O . GLY A 1 353 ? -0.446 2.120 21.462 1.00 96.69 353 GLY A O 1
ATOM 2725 N N . TYR A 1 354 ? -0.757 1.969 19.252 1.00 97.44 354 TYR A N 1
ATOM 2726 C CA . TYR A 1 354 ? -0.553 3.404 19.036 1.00 97.44 354 TYR A CA 1
ATOM 2727 C C . TYR A 1 354 ? -1.630 4.275 19.696 1.00 97.44 354 TYR A C 1
ATOM 2729 O O . TYR A 1 354 ? -1.309 5.371 20.147 1.00 97.44 354 TYR A O 1
ATOM 2737 N N . ILE A 1 355 ? -2.881 3.805 19.812 1.00 98.50 355 ILE A N 1
ATOM 2738 C CA . ILE A 1 355 ? -3.912 4.513 20.592 1.00 98.50 355 ILE A CA 1
ATOM 2739 C C . ILE A 1 355 ? -3.491 4.594 22.061 1.00 98.50 355 ILE A C 1
ATOM 2741 O O . ILE A 1 355 ? -3.547 5.674 22.644 1.00 98.50 355 ILE A O 1
ATOM 2745 N N . VAL A 1 356 ? -3.038 3.486 22.658 1.00 98.44 356 VAL A N 1
ATOM 2746 C CA . VAL A 1 356 ? -2.554 3.467 24.050 1.00 98.44 356 VAL A CA 1
ATOM 2747 C C . VAL A 1 356 ? -1.385 4.436 24.228 1.00 98.44 356 VAL A C 1
ATOM 2749 O O . VAL A 1 356 ? -1.435 5.290 25.114 1.00 98.44 356 VAL A O 1
ATOM 2752 N N . LEU A 1 357 ? -0.377 4.363 23.356 1.00 97.12 357 LEU A N 1
ATOM 2753 C CA . LEU A 1 357 ? 0.801 5.233 23.407 1.00 97.12 357 LEU A CA 1
ATOM 2754 C C . LEU A 1 357 ? 0.425 6.716 23.294 1.00 97.12 357 LEU A C 1
ATOM 2756 O O . LEU A 1 357 ? 0.854 7.520 24.115 1.00 97.12 357 LEU A O 1
ATOM 2760 N N . GLN A 1 358 ? -0.443 7.085 22.350 1.00 97.94 358 GLN A N 1
ATOM 2761 C CA . GLN A 1 358 ? -0.859 8.480 22.169 1.00 97.94 358 GLN A CA 1
ATOM 2762 C C . GLN A 1 358 ? -1.783 8.984 23.288 1.00 97.94 358 GLN A C 1
ATOM 2764 O O . GLN A 1 358 ? -1.743 10.164 23.642 1.00 97.94 358 GLN A O 1
ATOM 2769 N N . LEU A 1 359 ? -2.600 8.112 23.893 1.00 98.44 359 LEU A N 1
ATOM 2770 C CA . LEU A 1 359 ? -3.364 8.456 25.096 1.00 98.44 359 LEU A CA 1
ATOM 2771 C C . LEU A 1 359 ? -2.423 8.821 26.249 1.00 98.44 359 LEU A C 1
ATOM 2773 O O . LEU A 1 359 ? -2.647 9.839 26.915 1.00 98.44 359 LEU A O 1
ATOM 2777 N N . LEU A 1 360 ? -1.381 8.017 26.470 1.00 97.88 360 LEU A N 1
ATOM 2778 C CA . LEU A 1 360 ? -0.352 8.276 27.478 1.00 97.88 360 LEU A CA 1
ATOM 2779 C C . LEU A 1 360 ? 0.421 9.561 27.161 1.00 97.88 360 LEU A C 1
ATOM 2781 O O . LEU A 1 360 ? 0.566 10.407 28.043 1.00 97.88 360 LEU A O 1
ATOM 2785 N N . ALA A 1 361 ? 0.822 9.753 25.902 1.00 96.62 361 ALA A N 1
ATOM 2786 C CA . ALA A 1 361 ? 1.555 10.928 25.436 1.00 96.62 361 ALA A CA 1
ATOM 2787 C C . ALA A 1 361 ? 0.792 12.242 25.658 1.00 96.62 361 ALA A C 1
ATOM 2789 O O . ALA A 1 361 ? 1.363 13.219 26.138 1.00 96.62 361 ALA A O 1
ATOM 2790 N N . ARG A 1 362 ? -0.532 12.267 25.431 1.00 95.94 362 ARG A N 1
ATOM 2791 C CA . ARG A 1 362 ? -1.362 13.441 25.772 1.00 95.94 362 ARG A CA 1
ATOM 2792 C C . ARG A 1 362 ? -1.621 13.600 27.280 1.00 95.94 362 ARG A C 1
ATOM 2794 O O . ARG A 1 362 ? -2.435 14.427 27.677 1.00 95.94 362 ARG A O 1
ATOM 2801 N N . GLY A 1 363 ? -0.974 12.814 28.141 1.00 96.44 363 GLY A N 1
ATOM 2802 C CA . GLY A 1 363 ? -1.028 12.935 29.601 1.00 96.44 363 GLY A CA 1
ATOM 2803 C C . GLY A 1 363 ? -2.149 12.143 30.282 1.00 96.44 363 GLY A C 1
ATOM 2804 O O . GLY A 1 363 ? -2.523 12.455 31.423 1.00 96.44 363 GLY A O 1
ATOM 2805 N N . THR A 1 364 ? -2.737 11.148 29.612 1.00 97.56 364 THR A N 1
ATOM 2806 C CA . THR A 1 364 ? -3.704 10.235 30.247 1.00 97.56 364 THR A CA 1
ATOM 2807 C C . THR A 1 364 ? -2.962 9.304 31.212 1.00 97.56 364 THR A C 1
ATOM 2809 O O . THR A 1 364 ? -2.010 8.654 30.796 1.00 97.56 364 THR A O 1
ATOM 2812 N N . PRO A 1 365 ? -3.358 9.204 32.494 1.00 97.62 365 PRO A N 1
ATOM 2813 C CA . PRO A 1 365 ? -2.709 8.280 33.422 1.00 97.62 365 PRO A CA 1
ATOM 2814 C C . PRO A 1 365 ? -2.924 6.812 33.007 1.00 97.62 365 PRO A C 1
ATOM 2816 O O . PRO A 1 365 ? -4.054 6.481 32.642 1.00 97.62 365 PRO A O 1
ATOM 2819 N N . PRO A 1 366 ? -1.930 5.913 33.164 1.00 98.00 366 PRO A N 1
ATOM 2820 C CA . PRO A 1 366 ? -2.070 4.491 32.821 1.00 98.00 366 PRO A CA 1
ATOM 2821 C C . PRO A 1 366 ? -3.282 3.817 33.468 1.00 98.00 366 PRO A C 1
ATOM 2823 O O . PRO A 1 366 ? -4.016 3.097 32.806 1.00 98.00 366 PRO A O 1
ATOM 2826 N N . ARG A 1 367 ? -3.575 4.153 34.735 1.00 97.25 367 ARG A N 1
ATOM 2827 C CA . ARG A 1 367 ? -4.748 3.646 35.475 1.00 97.25 367 ARG A CA 1
ATOM 2828 C C . ARG A 1 367 ? -6.102 3.950 34.819 1.00 97.25 367 ARG A C 1
ATOM 2830 O O . ARG A 1 367 ? -7.094 3.328 35.177 1.00 97.25 367 ARG A O 1
ATOM 2837 N N . CYS A 1 368 ? -6.169 4.932 33.918 1.00 98.44 368 CYS A N 1
ATOM 2838 C CA . CYS A 1 368 ? -7.387 5.275 33.184 1.00 98.44 368 CYS A CA 1
ATOM 2839 C C . CYS A 1 368 ? -7.550 4.465 31.894 1.00 98.44 368 CYS A C 1
ATOM 2841 O O . CYS A 1 368 ? -8.566 4.625 31.224 1.00 98.44 368 CYS A O 1
ATOM 2843 N N . ILE A 1 369 ? -6.571 3.641 31.523 1.00 98.69 369 ILE A N 1
ATOM 2844 C CA . ILE A 1 369 ? -6.554 2.874 30.281 1.00 98.69 369 ILE A CA 1
ATOM 2845 C C . ILE A 1 369 ? -6.596 1.388 30.636 1.00 98.69 369 ILE A C 1
ATOM 2847 O O . ILE A 1 369 ? -5.891 0.929 31.533 1.00 98.69 369 ILE A O 1
ATOM 2851 N N . ARG A 1 370 ? -7.426 0.639 29.914 1.00 98.56 370 ARG A N 1
ATOM 2852 C CA . ARG A 1 370 ? -7.481 -0.819 29.962 1.00 98.56 370 ARG A CA 1
ATOM 2853 C C . ARG A 1 370 ? -7.358 -1.382 28.555 1.00 98.56 370 ARG A C 1
ATOM 2855 O O . ARG A 1 370 ? -8.147 -1.044 27.671 1.00 98.56 370 ARG A O 1
ATOM 2862 N N . ILE A 1 371 ? -6.392 -2.265 28.363 1.00 98.81 371 ILE A N 1
ATOM 2863 C CA . ILE A 1 371 ? -6.216 -3.057 27.153 1.00 98.81 371 ILE A CA 1
ATOM 2864 C C . ILE A 1 371 ? -7.025 -4.343 27.290 1.00 98.81 371 ILE A C 1
ATOM 2866 O O . ILE A 1 371 ? -6.928 -5.060 28.285 1.00 98.81 371 ILE A O 1
ATOM 2870 N N . VAL A 1 372 ? -7.807 -4.641 26.258 1.00 98.69 372 VAL A N 1
ATOM 2871 C CA . VAL A 1 372 ? -8.560 -5.888 26.118 1.00 98.69 372 VAL A CA 1
ATOM 2872 C C . VAL A 1 372 ? -8.089 -6.552 24.832 1.00 98.69 372 VAL A C 1
ATOM 2874 O O . VAL A 1 372 ? -8.310 -6.031 23.740 1.00 98.69 372 VAL A O 1
ATOM 2877 N N . ASP A 1 373 ? -7.393 -7.674 24.936 1.00 98.00 373 ASP A N 1
ATOM 2878 C CA . ASP A 1 373 ? -6.790 -8.326 23.771 1.00 98.00 373 ASP A CA 1
ATOM 2879 C C . ASP A 1 373 ? -6.692 -9.834 23.984 1.00 98.00 373 ASP A C 1
ATOM 2881 O O . ASP A 1 373 ? -6.564 -10.290 25.117 1.00 98.00 373 ASP A O 1
ATOM 2885 N N . VAL A 1 374 ? -6.720 -10.617 22.910 1.00 95.38 374 VAL A N 1
ATOM 2886 C CA . VAL A 1 374 ? -6.650 -12.084 22.983 1.00 95.38 374 VAL A CA 1
ATOM 2887 C C . VAL A 1 374 ? -5.259 -12.575 23.397 1.00 95.38 374 VAL A C 1
ATOM 2889 O O . VAL A 1 374 ? -5.129 -13.683 23.921 1.00 95.38 374 VAL A O 1
ATOM 2892 N N . ARG A 1 375 ? -4.227 -11.742 23.200 1.00 91.25 375 ARG A N 1
ATOM 2893 C CA . ARG A 1 375 ? -2.828 -12.042 23.530 1.00 91.25 375 ARG A CA 1
ATOM 2894 C C . ARG A 1 375 ? -2.116 -10.874 24.205 1.00 91.25 375 ARG A C 1
ATOM 2896 O O . ARG A 1 375 ? -2.525 -9.721 24.061 1.00 91.25 375 ARG A O 1
ATOM 2903 N N . GLU A 1 376 ? -1.024 -11.177 24.899 1.00 90.81 376 GLU A N 1
ATOM 2904 C CA . GLU A 1 376 ? -0.084 -10.176 25.409 1.00 90.81 376 GLU A CA 1
ATOM 2905 C C . GLU A 1 376 ? 0.628 -9.434 24.266 1.00 90.81 376 GLU A C 1
ATOM 2907 O O . GLU A 1 376 ? 0.701 -9.917 23.133 1.00 90.81 376 GLU A O 1
ATOM 2912 N N . THR A 1 377 ? 1.149 -8.238 24.555 1.00 88.25 377 THR A N 1
ATOM 2913 C CA . THR A 1 377 ? 1.890 -7.448 23.564 1.00 88.25 377 THR A CA 1
ATOM 2914 C C . THR A 1 377 ? 3.215 -8.111 23.207 1.00 88.25 377 THR A C 1
ATOM 2916 O O . THR A 1 377 ? 3.969 -8.518 24.086 1.00 88.25 377 THR A O 1
ATOM 2919 N N . GLU A 1 378 ? 3.527 -8.165 21.913 1.00 83.81 378 GLU A N 1
ATOM 2920 C CA . GLU A 1 378 ? 4.856 -8.500 21.376 1.00 83.81 378 GLU A CA 1
ATOM 2921 C C . GLU A 1 378 ? 5.671 -7.243 21.030 1.00 83.81 378 GLU A C 1
ATOM 2923 O O . GLU A 1 378 ? 6.802 -7.360 20.567 1.00 83.81 378 GLU A O 1
ATOM 2928 N N . ARG A 1 379 ? 5.087 -6.052 21.209 1.00 86.88 379 ARG A N 1
ATOM 2929 C CA . ARG A 1 379 ? 5.731 -4.772 20.920 1.00 86.88 379 ARG A CA 1
ATOM 2930 C C . ARG A 1 379 ? 6.488 -4.286 22.146 1.00 86.88 379 ARG A C 1
ATOM 2932 O O . ARG A 1 379 ? 5.893 -4.173 23.222 1.00 86.88 379 ARG A O 1
ATOM 2939 N N . ASP A 1 380 ? 7.760 -3.964 21.967 1.00 87.19 380 ASP A N 1
ATOM 2940 C CA . ASP A 1 380 ? 8.623 -3.518 23.062 1.00 87.19 380 ASP A CA 1
ATOM 2941 C C . ASP A 1 380 ? 8.224 -2.123 23.572 1.00 87.19 380 ASP A C 1
ATOM 2943 O O . ASP A 1 380 ? 8.249 -1.872 24.775 1.00 87.19 380 ASP A O 1
ATOM 2947 N N . ASP A 1 381 ? 7.688 -1.265 22.696 1.00 89.00 381 ASP A N 1
ATOM 2948 C CA . ASP A 1 381 ? 7.172 0.065 23.053 1.00 89.00 381 ASP A CA 1
ATOM 2949 C C . ASP A 1 381 ? 5.987 0.045 24.042 1.00 89.00 381 ASP A C 1
ATOM 2951 O O . ASP A 1 381 ? 5.743 1.029 24.741 1.00 89.00 381 ASP A O 1
ATOM 2955 N N . LEU A 1 382 ? 5.275 -1.080 24.158 1.00 93.06 382 LEU A N 1
ATOM 2956 C CA . LEU A 1 382 ? 4.210 -1.288 25.144 1.00 93.06 382 LEU A CA 1
ATOM 2957 C C . LEU A 1 382 ? 4.690 -1.985 26.429 1.00 93.06 382 LEU A C 1
ATOM 2959 O O . LEU A 1 382 ? 3.917 -2.095 27.381 1.00 93.06 382 LEU A O 1
ATOM 2963 N N . ARG A 1 383 ? 5.939 -2.463 26.472 1.00 92.62 383 ARG A N 1
ATOM 2964 C CA . ARG A 1 383 ? 6.522 -3.214 27.603 1.00 92.62 383 ARG A CA 1
ATOM 2965 C C . ARG A 1 383 ? 7.382 -2.356 28.526 1.00 92.62 383 ARG A C 1
ATOM 2967 O O . ARG A 1 383 ? 7.870 -2.850 29.540 1.00 92.62 383 ARG A O 1
ATOM 2974 N N . GLU A 1 384 ? 7.522 -1.071 28.221 1.00 89.50 384 GLU A N 1
ATOM 2975 C CA . GLU A 1 384 ? 8.362 -0.143 28.972 1.00 89.50 384 GLU A CA 1
ATOM 2976 C C . GLU A 1 384 ? 7.580 1.084 29.476 1.00 89.50 384 GLU A C 1
ATOM 2978 O O . GLU A 1 384 ? 6.460 1.388 29.051 1.00 89.50 384 GLU A O 1
ATOM 2983 N N . GLY A 1 385 ? 8.173 1.803 30.435 1.00 94.19 385 GLY A N 1
ATOM 2984 C CA . GLY A 1 385 ? 7.682 3.097 30.912 1.00 94.19 385 GLY A CA 1
ATOM 2985 C C . GLY A 1 385 ? 6.248 3.088 31.461 1.00 94.19 385 GLY A C 1
ATOM 2986 O O . GLY A 1 385 ? 5.878 2.268 32.304 1.00 94.19 385 GLY A O 1
ATOM 2987 N N . LEU A 1 386 ? 5.445 4.066 31.028 1.00 96.19 386 LEU A N 1
ATOM 2988 C CA . LEU A 1 386 ? 4.039 4.197 31.429 1.00 96.19 386 LEU A CA 1
ATOM 2989 C C . LEU A 1 386 ? 3.132 3.155 30.760 1.00 96.19 386 LEU A C 1
ATOM 2991 O O . LEU A 1 386 ? 2.093 2.822 31.328 1.00 96.19 386 LEU A O 1
ATOM 2995 N N . ALA A 1 387 ? 3.506 2.645 29.583 1.00 96.31 387 ALA A N 1
ATOM 2996 C CA . ALA A 1 387 ? 2.700 1.674 28.847 1.00 96.31 387 ALA A CA 1
ATOM 2997 C C . ALA A 1 387 ? 2.651 0.319 29.566 1.00 96.31 387 ALA A C 1
ATOM 2999 O O . ALA A 1 387 ? 1.568 -0.240 29.719 1.00 96.31 387 ALA A O 1
ATOM 3000 N N . ALA A 1 388 ? 3.770 -0.122 30.150 1.00 96.38 388 ALA A N 1
ATOM 3001 C CA . ALA A 1 388 ? 3.829 -1.321 30.994 1.00 96.38 388 ALA A CA 1
ATOM 3002 C C . ALA A 1 388 ? 2.934 -1.275 32.247 1.00 96.38 388 ALA A C 1
ATOM 3004 O O . ALA A 1 388 ? 2.678 -2.306 32.863 1.00 96.38 388 ALA A O 1
ATOM 3005 N N . GLN A 1 389 ? 2.468 -0.089 32.653 1.00 97.31 389 GLN A N 1
ATOM 3006 C CA . GLN A 1 389 ? 1.584 0.091 33.811 1.00 97.31 389 GLN A CA 1
ATOM 3007 C C . GLN A 1 389 ? 0.095 0.074 33.435 1.00 97.31 389 GLN A C 1
ATOM 3009 O O . GLN A 1 389 ? -0.760 0.208 34.313 1.00 97.31 389 GLN A O 1
ATOM 3014 N N . VAL A 1 390 ? -0.231 -0.013 32.142 1.00 98.00 390 VAL A N 1
ATOM 3015 C CA . VAL A 1 390 ? -1.612 -0.055 31.656 1.00 98.00 390 VAL A CA 1
ATOM 3016 C C . VAL A 1 390 ? -2.229 -1.412 31.987 1.00 98.00 390 VAL A C 1
ATOM 3018 O O . VAL A 1 390 ? -1.614 -2.455 31.790 1.00 98.00 390 VAL A O 1
ATOM 3021 N N . ASP A 1 391 ? -3.466 -1.399 32.488 1.00 97.50 391 ASP A N 1
ATOM 3022 C CA . ASP A 1 391 ? -4.179 -2.624 32.844 1.00 97.50 391 ASP A CA 1
ATOM 3023 C C . ASP A 1 391 ? -4.434 -3.484 31.598 1.00 97.50 391 ASP A C 1
ATOM 3025 O O . ASP A 1 391 ? -4.960 -2.982 30.605 1.00 97.50 391 ASP A O 1
ATOM 3029 N N . TYR A 1 392 ? -4.119 -4.776 31.658 1.00 97.81 392 TYR A N 1
ATOM 3030 C CA . TYR A 1 392 ? -4.356 -5.731 30.576 1.00 97.81 392 TYR A CA 1
ATOM 3031 C C . TYR A 1 392 ? -5.325 -6.829 31.025 1.00 97.81 392 TYR A C 1
ATOM 3033 O O . TYR A 1 392 ? -5.207 -7.381 32.120 1.00 97.81 392 TYR A O 1
ATOM 3041 N N . VAL A 1 393 ? -6.297 -7.153 30.168 1.00 98.00 393 VAL A N 1
ATOM 3042 C CA . VAL A 1 393 ? -7.227 -8.268 30.362 1.00 98.00 393 VAL A CA 1
ATOM 3043 C C . VAL A 1 393 ? -7.245 -9.145 29.114 1.00 98.00 393 VAL A C 1
ATOM 3045 O O . VAL A 1 393 ? -7.735 -8.731 28.057 1.00 98.00 393 VAL A O 1
ATOM 3048 N N . GLN A 1 394 ? -6.754 -10.378 29.246 1.00 97.75 394 GLN A N 1
ATOM 3049 C CA . GLN A 1 394 ? -6.799 -11.356 28.165 1.00 97.75 394 GLN A CA 1
ATOM 3050 C C . GLN A 1 394 ? -8.246 -11.733 27.842 1.00 97.75 394 GLN A C 1
ATOM 3052 O O . GLN A 1 394 ? -8.967 -12.230 28.703 1.00 97.75 394 GLN A O 1
ATOM 3057 N N . THR A 1 395 ? -8.692 -11.460 26.617 1.00 97.62 395 THR A N 1
ATOM 3058 C CA . THR A 1 395 ? -10.101 -11.600 26.231 1.00 97.62 395 THR A CA 1
ATOM 3059 C C . THR A 1 395 ? -10.246 -11.968 24.760 1.00 97.62 395 THR A C 1
ATOM 3061 O O . THR A 1 395 ? -9.782 -11.241 23.882 1.00 97.62 395 THR A O 1
ATOM 3064 N N . ASP A 1 396 ? -10.976 -13.047 24.485 1.00 96.50 396 ASP A N 1
ATOM 3065 C CA . ASP A 1 396 ? -11.498 -13.333 23.149 1.00 96.50 396 ASP A CA 1
ATOM 3066 C C . ASP A 1 396 ? -12.842 -12.615 22.953 1.00 96.50 396 ASP A C 1
ATOM 3068 O O . ASP A 1 396 ? -13.833 -12.911 23.628 1.00 96.50 396 ASP A O 1
ATOM 3072 N N . ILE A 1 397 ? -12.888 -11.681 21.998 1.00 97.88 397 ILE A N 1
ATOM 3073 C CA . ILE A 1 397 ? -14.089 -10.888 21.717 1.00 97.88 397 ILE A CA 1
ATOM 3074 C C . ILE A 1 397 ? -15.254 -11.716 21.156 1.00 97.88 397 ILE A C 1
ATOM 3076 O O . ILE A 1 397 ? -16.400 -11.261 21.197 1.00 97.88 397 ILE A O 1
ATOM 3080 N N . THR A 1 398 ? -15.004 -12.931 20.658 1.00 97.06 398 THR A N 1
ATOM 3081 C CA . THR A 1 398 ? -16.071 -13.838 20.210 1.00 97.06 398 THR A CA 1
ATOM 3082 C C . THR A 1 398 ? -16.920 -14.345 21.382 1.00 97.06 398 THR A C 1
ATOM 3084 O O . THR A 1 398 ? -18.111 -14.622 21.208 1.00 97.06 398 THR A O 1
ATOM 3087 N N . SER A 1 399 ? -16.358 -14.373 22.597 1.00 97.69 399 SER A N 1
ATOM 3088 C CA . SER A 1 399 ? -17.052 -14.763 23.821 1.00 97.69 399 SER A CA 1
ATOM 3089 C C . SER A 1 399 ? -17.734 -13.566 24.481 1.00 97.69 399 SER A C 1
ATOM 3091 O O . SER A 1 399 ? -17.098 -12.710 25.097 1.00 97.69 399 SER A O 1
ATOM 3093 N N . LYS A 1 400 ? -19.070 -13.528 24.415 1.00 97.44 400 LYS A N 1
ATOM 3094 C CA . LYS A 1 400 ? -19.877 -12.483 25.070 1.00 97.44 400 LYS A CA 1
ATOM 3095 C C . LYS A 1 400 ? -19.601 -12.389 26.577 1.00 97.44 400 LYS A C 1
ATOM 3097 O O . LYS A 1 400 ? -19.562 -11.284 27.109 1.00 97.44 400 LYS A O 1
ATOM 3102 N N . ALA A 1 401 ? -19.420 -13.530 27.246 1.00 97.81 401 ALA A N 1
ATOM 3103 C CA . ALA A 1 401 ? -19.133 -13.582 28.678 1.00 97.81 401 ALA A CA 1
ATOM 3104 C C . ALA A 1 401 ? -17.765 -12.961 28.993 1.00 97.81 401 ALA A C 1
ATOM 3106 O O . ALA A 1 401 ? -17.698 -12.035 29.793 1.00 97.81 401 ALA A O 1
ATOM 3107 N N . ALA A 1 402 ? -16.712 -13.371 28.275 1.00 98.00 402 ALA A N 1
ATOM 3108 C CA . ALA A 1 402 ? -15.362 -12.850 28.497 1.00 98.00 402 ALA A CA 1
ATOM 3109 C C . ALA A 1 402 ? -15.285 -11.330 28.269 1.00 98.00 402 ALA A C 1
ATOM 3111 O O . ALA A 1 402 ? -14.674 -10.609 29.055 1.00 98.00 402 ALA A O 1
ATOM 3112 N N . VAL A 1 403 ? -15.958 -10.822 27.228 1.00 98.62 403 VAL A N 1
ATOM 3113 C CA . VAL A 1 403 ? -16.068 -9.374 26.989 1.00 98.62 403 VAL A CA 1
ATOM 3114 C C . VAL A 1 403 ? -16.810 -8.682 28.133 1.00 98.62 403 VAL A C 1
ATOM 3116 O O . VAL A 1 403 ? -16.365 -7.634 28.599 1.00 98.62 403 VAL A O 1
ATOM 3119 N N . GLY A 1 404 ? -17.919 -9.259 28.605 1.00 98.38 404 GLY A N 1
ATOM 3120 C CA . GLY A 1 404 ? -18.674 -8.733 29.743 1.00 98.38 404 GLY A CA 1
ATOM 3121 C C . GLY A 1 404 ? -17.817 -8.617 31.005 1.00 98.38 404 GLY A C 1
ATOM 3122 O O . GLY A 1 404 ? -17.808 -7.557 31.634 1.00 98.38 404 GLY A O 1
ATOM 3123 N N . ASP A 1 405 ? -17.039 -9.652 31.319 1.00 98.19 405 ASP A N 1
ATOM 3124 C CA . ASP A 1 405 ? -16.155 -9.693 32.488 1.00 98.19 405 ASP A CA 1
ATOM 3125 C C . ASP A 1 405 ? -15.030 -8.652 32.378 1.00 98.19 405 ASP A C 1
ATOM 3127 O O . ASP A 1 405 ? -14.788 -7.878 33.309 1.00 98.19 405 ASP A O 1
ATOM 3131 N N . ALA A 1 406 ? -14.389 -8.553 31.209 1.00 98.38 406 ALA A N 1
ATOM 3132 C CA . ALA A 1 406 ? -13.320 -7.586 30.960 1.00 98.38 406 ALA A CA 1
ATOM 3133 C C . ALA A 1 406 ? -13.797 -6.126 31.068 1.00 98.38 406 ALA A C 1
ATOM 3135 O O . ALA A 1 406 ? -13.097 -5.264 31.617 1.00 98.38 406 ALA A O 1
ATOM 3136 N N . PHE A 1 407 ? -15.003 -5.840 30.570 1.00 98.56 407 PHE A N 1
ATOM 3137 C CA . PHE A 1 407 ? -15.603 -4.505 30.621 1.00 98.56 407 PHE A CA 1
ATOM 3138 C C . PHE A 1 407 ? -16.104 -4.156 32.027 1.00 98.56 407 PHE A C 1
ATOM 3140 O O . PHE A 1 407 ? -15.964 -3.010 32.457 1.00 98.56 407 PHE A O 1
ATOM 3147 N N . SER A 1 408 ? -16.619 -5.142 32.765 1.00 97.69 408 SER A N 1
ATOM 3148 C CA . SER A 1 408 ? -17.156 -4.961 34.122 1.00 97.69 408 SER A CA 1
ATOM 3149 C C . SER A 1 408 ? -16.082 -4.950 35.209 1.00 97.69 408 SER A C 1
ATOM 3151 O O . SER A 1 408 ? -16.377 -4.586 36.349 1.00 97.69 408 SER A O 1
ATOM 3153 N N . LYS A 1 409 ? -14.832 -5.315 34.879 1.00 97.62 409 LYS A N 1
ATOM 3154 C CA . LYS A 1 409 ? -13.709 -5.283 35.823 1.00 97.62 409 LYS A CA 1
ATOM 3155 C C . LYS A 1 409 ? -13.647 -3.910 36.524 1.00 97.62 409 LYS A C 1
ATOM 3157 O O . LYS A 1 409 ? -13.573 -2.884 35.832 1.00 97.62 409 LYS A O 1
ATOM 3162 N N . PRO A 1 410 ? -13.666 -3.861 37.871 1.00 96.94 410 PRO A N 1
ATOM 3163 C CA . PRO A 1 410 ? -13.728 -2.607 38.613 1.00 96.94 410 PRO A CA 1
ATOM 3164 C C . PRO A 1 410 ? -12.602 -1.639 38.245 1.00 96.94 410 PRO A C 1
ATOM 3166 O O . PRO A 1 410 ? -11.474 -2.045 37.964 1.00 96.94 410 PRO A O 1
ATOM 3169 N N . TRP A 1 411 ? -12.919 -0.348 38.239 1.00 97.62 411 TRP A N 1
ATOM 3170 C CA . TRP A 1 411 ? -11.937 0.728 38.104 1.00 97.62 411 TRP A CA 1
ATOM 3171 C C . TRP A 1 411 ? -11.507 1.219 39.487 1.00 97.62 411 TRP A C 1
ATOM 3173 O O . TRP A 1 411 ? -12.240 1.037 40.460 1.00 97.62 411 TRP A O 1
ATOM 3183 N N . ASP A 1 412 ? -10.351 1.884 39.575 1.00 93.94 412 ASP A N 1
ATOM 3184 C CA . ASP A 1 412 ? -9.963 2.605 40.794 1.00 93.94 412 ASP A CA 1
ATOM 3185 C C . ASP A 1 412 ? -11.103 3.575 41.189 1.00 93.94 412 ASP A C 1
ATOM 3187 O O . ASP A 1 412 ? -11.546 4.367 40.343 1.00 93.94 412 ASP A O 1
ATOM 3191 N N . PRO A 1 413 ? -11.595 3.535 42.447 1.00 95.06 413 PRO A N 1
ATOM 3192 C CA . PRO A 1 413 ? -12.681 4.392 42.919 1.00 95.06 413 PRO A CA 1
ATOM 3193 C C . PRO A 1 413 ? -12.488 5.882 42.612 1.00 95.06 413 PRO A C 1
ATOM 3195 O O . PRO A 1 413 ? -13.466 6.589 42.380 1.00 95.06 413 PRO A O 1
ATOM 3198 N N . LYS A 1 414 ? -11.238 6.363 42.544 1.00 95.06 414 LYS A N 1
ATOM 3199 C CA . LYS A 1 414 ? -10.906 7.764 42.234 1.00 95.06 414 LYS A CA 1
ATOM 3200 C C . LYS A 1 414 ? -11.251 8.180 40.803 1.00 95.06 414 LYS A C 1
ATOM 3202 O O . LYS A 1 414 ? -11.339 9.374 40.530 1.00 95.06 414 LYS A O 1
ATOM 3207 N N . ILE A 1 415 ? -11.386 7.225 39.884 1.00 96.06 415 ILE A N 1
ATOM 3208 C CA . ILE A 1 415 ? -11.659 7.474 38.459 1.00 96.06 415 ILE A CA 1
ATOM 3209 C C . ILE A 1 415 ? -12.932 6.782 37.964 1.00 96.06 415 ILE A C 1
ATOM 3211 O O . ILE A 1 415 ? -13.335 7.012 36.828 1.00 96.06 415 ILE A O 1
ATOM 3215 N N . ALA A 1 416 ? -13.566 5.942 38.787 1.00 95.00 416 ALA A N 1
ATOM 3216 C CA . ALA A 1 416 ? -14.729 5.142 38.406 1.00 95.00 416 ALA A CA 1
ATOM 3217 C C . ALA A 1 416 ? -15.922 5.985 37.918 1.00 95.00 416 ALA A C 1
ATOM 3219 O O . ALA A 1 416 ? -16.694 5.517 37.086 1.00 95.00 416 ALA A O 1
ATOM 3220 N N . SER A 1 417 ? -16.048 7.229 38.391 1.00 95.62 417 SER A N 1
ATOM 3221 C CA . SER A 1 417 ? -17.091 8.177 37.976 1.00 95.62 417 SER A CA 1
ATOM 3222 C C . SER A 1 417 ? -16.799 8.906 36.661 1.00 95.62 417 SER A C 1
ATOM 3224 O O . SER A 1 417 ? -17.677 9.595 36.147 1.00 95.62 417 SER A O 1
ATOM 3226 N N . LEU A 1 418 ? -15.587 8.789 36.105 1.00 97.81 418 LEU A N 1
ATOM 3227 C CA . LEU A 1 418 ? -15.249 9.457 34.851 1.00 97.81 418 LEU A CA 1
ATOM 3228 C C . LEU A 1 418 ? -16.007 8.822 33.669 1.00 97.81 418 LEU A C 1
ATOM 3230 O O . LEU A 1 418 ? -16.190 7.597 33.655 1.00 97.81 418 LEU A O 1
ATOM 3234 N N . PRO A 1 419 ? -16.372 9.612 32.641 1.00 98.12 419 PRO A N 1
ATOM 3235 C CA . PRO A 1 419 ? -16.935 9.096 31.393 1.00 98.12 419 PRO A CA 1
ATOM 3236 C C . PRO A 1 419 ? -16.032 8.051 30.731 1.00 98.12 419 PRO A C 1
ATOM 3238 O O . PRO A 1 419 ? -14.819 8.038 30.968 1.00 98.12 419 PRO A O 1
ATOM 3241 N N . LEU A 1 420 ? -16.601 7.194 29.885 1.00 98.69 420 LEU A N 1
ATOM 3242 C CA . LEU A 1 420 ? -15.891 6.061 29.294 1.00 98.69 420 LEU A CA 1
ATOM 3243 C C . LEU A 1 420 ? -15.907 6.141 27.764 1.00 98.69 420 LEU A C 1
ATOM 3245 O O . LEU A 1 420 ? -16.957 6.205 27.128 1.00 98.69 420 LEU A O 1
ATOM 3249 N N . THR A 1 421 ? -14.711 6.125 27.180 1.00 98.81 421 THR A N 1
ATOM 3250 C CA . THR A 1 421 ? -14.486 5.976 25.739 1.00 98.81 421 THR A CA 1
ATOM 3251 C C . THR A 1 421 ? -14.051 4.542 25.442 1.00 98.81 421 THR A C 1
ATOM 3253 O O . THR A 1 421 ? -13.152 4.011 26.097 1.00 98.81 421 THR A O 1
ATOM 3256 N N . VAL A 1 422 ? -14.634 3.924 24.417 1.00 98.94 422 VAL A N 1
ATOM 3257 C CA . VAL A 1 422 ? -14.188 2.622 23.909 1.00 98.94 422 VAL A CA 1
ATOM 3258 C C . VAL A 1 422 ? -13.616 2.781 22.506 1.00 98.94 422 VAL A C 1
ATOM 3260 O O . VAL A 1 422 ? -14.294 3.251 21.591 1.00 98.94 422 VAL A O 1
ATOM 3263 N N . PHE A 1 423 ? -12.365 2.357 22.334 1.00 98.94 423 PHE A N 1
ATOM 3264 C CA . PHE A 1 423 ? -11.726 2.221 21.031 1.00 98.94 423 PHE A CA 1
ATOM 3265 C C . PHE A 1 423 ? -11.743 0.750 20.613 1.00 98.94 423 PHE A C 1
ATOM 3267 O O . PHE A 1 423 ? -11.178 -0.113 21.293 1.00 98.94 423 PHE A O 1
ATOM 3274 N N . HIS A 1 424 ? -12.413 0.448 19.500 1.00 98.88 424 HIS A N 1
ATOM 3275 C CA . HIS A 1 424 ? -12.546 -0.921 19.007 1.00 98.88 424 HIS A CA 1
ATOM 3276 C C . HIS A 1 424 ? -11.693 -1.181 17.771 1.00 98.88 424 HIS A C 1
ATOM 3278 O O . HIS A 1 424 ? -12.093 -0.824 16.663 1.00 98.88 424 HIS A O 1
ATOM 3284 N N . THR A 1 425 ? -10.535 -1.821 17.967 1.00 98.19 425 THR A N 1
ATOM 3285 C CA . THR A 1 425 ? -9.556 -2.102 16.899 1.00 98.19 425 THR A CA 1
ATOM 3286 C C . THR A 1 425 ? -9.366 -3.598 16.617 1.00 98.19 425 THR A C 1
ATOM 3288 O O . THR A 1 425 ? -8.827 -3.960 15.572 1.00 98.19 425 THR A O 1
ATOM 3291 N N . ALA A 1 426 ? -9.844 -4.471 17.512 1.00 97.00 426 ALA A N 1
ATOM 3292 C CA . ALA A 1 426 ? -9.743 -5.921 17.368 1.00 97.00 426 ALA A CA 1
ATOM 3293 C C . ALA A 1 426 ? -10.496 -6.428 16.127 1.00 97.00 426 ALA A C 1
ATOM 3295 O O . ALA A 1 426 ? -11.693 -6.187 15.968 1.00 97.00 426 ALA A O 1
ATOM 3296 N N . ALA A 1 427 ? -9.784 -7.139 15.254 1.00 94.19 427 ALA A N 1
ATOM 3297 C CA . ALA A 1 427 ? -10.321 -7.787 14.065 1.00 94.19 427 ALA A CA 1
ATOM 3298 C C . ALA A 1 427 ? -9.318 -8.807 13.516 1.00 94.19 427 ALA A C 1
ATOM 3300 O O . ALA A 1 427 ? -8.117 -8.695 13.756 1.00 94.19 427 ALA A O 1
ATOM 3301 N N . ILE A 1 428 ? -9.805 -9.742 12.706 1.00 92.12 428 ILE A N 1
ATOM 3302 C CA . ILE A 1 428 ? -8.965 -10.588 11.855 1.00 92.12 428 ILE A CA 1
ATOM 3303 C C . ILE A 1 428 ? -9.029 -10.130 10.403 1.00 92.12 428 ILE A C 1
ATOM 3305 O O . ILE A 1 428 ? -10.069 -9.693 9.897 1.00 92.12 428 ILE A O 1
ATOM 3309 N N . ILE A 1 429 ? -7.893 -10.255 9.724 1.00 89.69 429 ILE A N 1
ATOM 3310 C CA . ILE A 1 429 ? -7.726 -9.875 8.326 1.00 89.69 429 ILE A CA 1
ATOM 3311 C C . ILE A 1 429 ? -7.245 -11.111 7.578 1.00 89.69 429 ILE A C 1
ATOM 3313 O O . ILE A 1 429 ? -6.095 -11.510 7.714 1.00 89.69 429 ILE A O 1
ATOM 3317 N N . ILE A 1 430 ? -8.130 -11.708 6.782 1.00 87.00 430 ILE A N 1
ATOM 3318 C CA . ILE A 1 430 ? -7.788 -12.805 5.871 1.00 87.00 430 ILE A CA 1
ATOM 3319 C C . ILE A 1 430 ? -7.943 -12.261 4.445 1.00 87.00 430 ILE A C 1
ATOM 3321 O O . ILE A 1 430 ? -9.060 -12.222 3.915 1.00 87.00 430 ILE A O 1
ATOM 3325 N N . PRO A 1 431 ? -6.856 -11.752 3.839 1.00 76.38 431 PRO A N 1
ATOM 3326 C CA . PRO A 1 431 ? -6.884 -11.219 2.492 1.00 76.38 431 PRO A CA 1
ATOM 3327 C C . PRO A 1 431 ? -7.110 -12.363 1.500 1.00 76.38 431 PRO A C 1
ATOM 3329 O O . PRO A 1 431 ? -6.627 -13.479 1.676 1.00 76.38 431 PRO A O 1
ATOM 3332 N N . GLY A 1 432 ? -7.879 -12.092 0.449 1.00 84.19 432 GLY A N 1
ATOM 3333 C CA . GLY A 1 432 ? -8.072 -13.023 -0.662 1.00 84.19 432 GLY A CA 1
ATOM 3334 C C . GLY A 1 432 ? -9.270 -13.965 -0.561 1.00 84.19 432 GLY A C 1
ATOM 3335 O O . GLY A 1 432 ? -9.901 -14.227 -1.587 1.00 84.19 432 GLY A O 1
ATOM 3336 N N . ALA A 1 433 ? -9.631 -14.431 0.637 1.00 89.69 433 ALA A N 1
ATOM 3337 C CA . ALA A 1 433 ? -10.738 -15.369 0.817 1.00 89.69 433 ALA A CA 1
ATOM 3338 C C . ALA A 1 433 ? -12.098 -14.688 0.583 1.00 89.69 433 ALA A C 1
ATOM 3340 O O . ALA A 1 433 ? -12.541 -13.867 1.385 1.00 89.69 433 ALA A O 1
ATOM 3341 N N . ARG A 1 434 ? -12.786 -15.039 -0.508 1.00 92.38 434 ARG A N 1
ATOM 3342 C CA . ARG A 1 434 ? -14.094 -14.457 -0.894 1.00 92.38 434 ARG A CA 1
ATOM 3343 C C . ARG A 1 434 ? -15.266 -15.437 -0.858 1.00 92.38 434 ARG A C 1
ATOM 3345 O O . ARG A 1 434 ? -16.426 -15.043 -0.943 1.00 92.38 434 ARG A O 1
ATOM 3352 N N . SER A 1 435 ? -14.973 -16.729 -0.747 1.00 91.56 435 SER A N 1
ATOM 3353 C CA . SER A 1 435 ? -15.992 -17.775 -0.748 1.00 91.56 435 SER A CA 1
ATOM 3354 C C . SER A 1 435 ? -16.829 -17.756 0.529 1.00 91.56 435 SER A C 1
ATOM 3356 O O . SER A 1 435 ? -16.299 -17.641 1.637 1.00 91.56 435 SER A O 1
ATOM 3358 N N . LYS A 1 436 ? -18.140 -17.979 0.381 1.00 91.81 436 LYS A N 1
ATOM 3359 C CA . LYS A 1 436 ? -19.079 -18.101 1.505 1.00 91.81 436 LYS A CA 1
ATOM 3360 C C . LYS A 1 436 ? -18.754 -19.226 2.480 1.00 91.81 436 LYS A C 1
ATOM 3362 O O . LYS A 1 436 ? -19.029 -19.088 3.666 1.00 91.81 436 LYS A O 1
ATOM 3367 N N . TYR A 1 437 ? -18.119 -20.294 2.001 1.00 89.44 437 TYR A N 1
ATOM 3368 C CA . TYR A 1 437 ? -17.713 -21.416 2.847 1.00 89.44 437 TYR A CA 1
ATOM 3369 C C . TYR A 1 437 ? -16.650 -21.023 3.879 1.00 89.44 437 TYR A C 1
ATOM 3371 O O . TYR A 1 437 ? -16.597 -21.609 4.951 1.00 89.44 437 TYR A O 1
ATOM 3379 N N . LEU A 1 438 ? -15.856 -19.990 3.581 1.00 89.38 438 LEU A N 1
ATOM 3380 C CA . LEU A 1 438 ? -14.760 -19.508 4.425 1.00 89.38 438 LEU A CA 1
ATOM 3381 C C . LEU A 1 438 ? -15.165 -18.282 5.263 1.00 89.38 438 LEU A C 1
ATOM 3383 O O . LEU A 1 438 ? -14.310 -17.541 5.735 1.00 89.38 438 LEU A O 1
ATOM 3387 N N . TYR A 1 439 ? -16.465 -17.986 5.381 1.00 93.19 439 TYR A N 1
ATOM 3388 C CA . TYR A 1 439 ? -16.920 -16.756 6.038 1.00 93.19 439 TYR A CA 1
ATOM 3389 C C . TYR A 1 439 ? -16.924 -16.833 7.555 1.00 93.19 439 TYR A C 1
ATOM 3391 O O . TYR A 1 439 ? -16.627 -15.844 8.216 1.00 93.19 439 TYR A O 1
ATOM 3399 N N . LYS A 1 440 ? -17.305 -18.001 8.079 1.00 93.88 440 LYS A N 1
ATOM 3400 C CA . LYS A 1 440 ? -17.771 -18.179 9.456 1.00 93.88 440 LYS A CA 1
ATOM 3401 C C . LYS A 1 440 ? -16.794 -17.616 10.485 1.00 93.88 440 LYS A C 1
ATOM 3403 O O . LYS A 1 440 ? -17.217 -16.926 11.401 1.00 93.88 440 LYS A O 1
ATOM 3408 N N . PHE A 1 441 ? -15.501 -17.875 10.307 1.00 92.31 441 PHE A N 1
ATOM 3409 C CA . PHE A 1 441 ? -14.468 -17.384 11.215 1.00 92.31 441 PHE A CA 1
ATOM 3410 C C . PHE A 1 441 ? -14.303 -15.856 11.142 1.00 92.31 441 PHE A C 1
ATOM 3412 O O . PHE A 1 441 ? -14.314 -15.169 12.160 1.00 92.31 441 PHE A O 1
ATOM 3419 N N . THR A 1 442 ? -14.240 -15.287 9.931 1.00 94.06 442 THR A N 1
ATOM 3420 C CA . THR A 1 442 ? -14.210 -13.825 9.742 1.00 94.06 442 THR A CA 1
ATOM 3421 C C . THR A 1 442 ? -15.450 -13.148 10.326 1.00 94.06 442 THR A C 1
ATOM 3423 O O . THR A 1 442 ? -15.338 -12.105 10.963 1.00 94.06 442 THR A O 1
ATOM 3426 N N . GLU A 1 443 ? -16.627 -13.742 10.148 1.00 96.44 443 GLU A N 1
ATOM 3427 C CA . GLU A 1 443 ? -17.888 -13.257 10.710 1.00 96.44 443 GLU A CA 1
ATOM 3428 C C . GLU A 1 443 ? -17.913 -13.324 12.243 1.00 96.44 443 GLU A C 1
ATOM 3430 O O . GLU A 1 443 ? -18.282 -12.340 12.889 1.00 96.44 443 GLU A O 1
ATOM 3435 N N . SER A 1 444 ? -17.494 -14.447 12.840 1.00 97.19 444 SER A N 1
ATOM 3436 C CA . SER A 1 444 ? -17.533 -14.633 14.295 1.00 97.19 444 SER A CA 1
ATOM 3437 C C . SER A 1 444 ? -16.683 -13.598 15.024 1.00 97.19 444 SER A C 1
ATOM 3439 O O . SER A 1 444 ? -17.088 -13.088 16.065 1.00 97.19 444 SER A O 1
ATOM 3441 N N . VAL A 1 445 ? -15.532 -13.232 14.461 1.00 96.88 445 VAL A N 1
ATOM 3442 C CA . VAL A 1 445 ? -14.664 -12.215 15.058 1.00 96.88 445 VAL A CA 1
ATOM 3443 C C . VAL A 1 445 ? -15.117 -10.804 14.683 1.00 96.88 445 VAL A C 1
ATOM 3445 O O . VAL A 1 445 ? -15.434 -10.006 15.561 1.00 96.88 445 VAL A O 1
ATOM 3448 N N . ASN A 1 446 ? -15.177 -10.479 13.389 1.00 98.25 446 ASN A N 1
ATOM 3449 C CA . ASN A 1 446 ? -15.336 -9.090 12.947 1.00 98.25 446 ASN A CA 1
ATOM 3450 C C . ASN A 1 446 ? -16.775 -8.579 13.036 1.00 98.25 446 ASN A C 1
ATOM 3452 O O . ASN A 1 446 ? -16.966 -7.373 13.069 1.00 98.25 446 ASN A O 1
ATOM 3456 N N . VAL A 1 447 ? -17.784 -9.455 13.019 1.00 98.44 447 VAL A N 1
ATOM 3457 C CA . VAL A 1 447 ? -19.193 -9.049 13.139 1.00 98.44 447 VAL A CA 1
ATOM 3458 C C . VAL A 1 447 ? -19.701 -9.374 14.533 1.00 98.44 447 VAL A C 1
ATOM 3460 O O . VAL A 1 447 ? -20.128 -8.476 15.258 1.00 98.44 447 VAL A O 1
ATOM 3463 N N . GLN A 1 448 ? -19.652 -10.647 14.930 1.00 98.44 448 GLN A N 1
ATOM 3464 C CA . GLN A 1 448 ? -20.197 -11.055 16.224 1.00 98.44 448 GLN A CA 1
ATOM 3465 C C . GLN A 1 448 ? -19.350 -10.527 17.389 1.00 98.44 448 GLN A C 1
ATOM 3467 O O . GLN A 1 448 ? -19.916 -10.037 18.366 1.00 98.44 448 GLN A O 1
ATOM 3472 N N . GLY A 1 449 ? -18.021 -10.521 17.264 1.00 98.44 449 GLY A N 1
ATOM 3473 C CA . GLY A 1 449 ? -17.144 -9.890 18.249 1.00 98.44 449 GLY A CA 1
ATOM 3474 C C . GLY A 1 449 ? -17.403 -8.390 18.398 1.00 98.44 449 GLY A C 1
ATOM 3475 O O . GLY A 1 449 ? -17.546 -7.904 19.520 1.00 98.44 449 GLY A O 1
ATOM 3476 N N . THR A 1 450 ? -17.590 -7.659 17.294 1.00 98.75 450 THR A N 1
ATOM 3477 C CA . THR A 1 450 ? -17.987 -6.241 17.350 1.00 98.75 450 THR A CA 1
ATOM 3478 C C . THR A 1 450 ? -19.337 -6.048 18.040 1.00 98.75 450 THR A C 1
ATOM 3480 O O . THR A 1 450 ? -19.450 -5.164 18.884 1.00 98.75 450 THR A O 1
ATOM 3483 N N . LYS A 1 451 ? -20.345 -6.893 17.769 1.00 98.62 451 LYS A N 1
ATOM 3484 C CA . LYS A 1 451 ? -21.636 -6.844 18.486 1.00 98.62 451 LYS A CA 1
ATOM 3485 C C . LYS A 1 451 ? -21.466 -7.041 19.991 1.00 98.62 451 LYS A C 1
ATOM 3487 O O . LYS A 1 451 ? -22.078 -6.313 20.769 1.00 98.62 451 LYS A O 1
ATOM 3492 N N . ASN A 1 452 ? -20.641 -8.005 20.403 1.00 98.75 452 ASN A N 1
ATOM 3493 C CA . ASN A 1 452 ? -20.379 -8.275 21.817 1.00 98.75 452 ASN A CA 1
ATOM 3494 C C . ASN A 1 452 ? -19.730 -7.061 22.498 1.00 98.75 452 ASN A C 1
ATOM 3496 O O . ASN A 1 452 ? -20.188 -6.630 23.554 1.00 98.75 452 ASN A O 1
ATOM 3500 N N . VAL A 1 453 ? -18.703 -6.485 21.866 1.00 98.81 453 VAL A N 1
ATOM 3501 C CA . VAL A 1 453 ? -17.985 -5.304 22.366 1.00 98.81 453 VAL A CA 1
ATOM 3502 C C . VAL A 1 453 ? -18.903 -4.081 22.432 1.00 98.81 453 VAL A C 1
ATOM 3504 O O . VAL A 1 453 ? -18.898 -3.367 23.433 1.00 98.81 453 VAL A O 1
ATOM 3507 N N . LEU A 1 454 ? -19.737 -3.859 21.415 1.00 98.31 454 LEU A N 1
ATOM 3508 C CA . LEU A 1 454 ? -20.693 -2.751 21.368 1.00 98.31 454 LEU A CA 1
ATOM 3509 C C . LEU A 1 454 ? -21.755 -2.875 22.473 1.00 98.31 454 LEU A C 1
ATOM 3511 O O . LEU A 1 454 ? -21.992 -1.922 23.215 1.00 98.31 454 LEU A O 1
ATOM 3515 N N . ALA A 1 455 ? -22.321 -4.073 22.653 1.00 98.44 455 ALA A N 1
ATOM 3516 C CA . ALA A 1 455 ? -23.291 -4.349 23.710 1.00 98.44 455 ALA A CA 1
ATOM 3517 C C . ALA A 1 455 ? -22.687 -4.192 25.115 1.00 98.44 455 ALA A C 1
ATOM 3519 O O . ALA A 1 455 ? -23.309 -3.586 25.986 1.00 98.44 455 ALA A O 1
ATOM 3520 N N . ALA A 1 456 ? -21.469 -4.697 25.337 1.00 98.75 456 ALA A N 1
ATOM 3521 C CA . ALA A 1 456 ? -20.775 -4.551 26.614 1.00 98.75 456 ALA A CA 1
ATOM 3522 C C . ALA A 1 456 ? -20.441 -3.086 26.918 1.00 98.75 456 ALA A C 1
ATOM 3524 O O . ALA A 1 456 ? -20.635 -2.645 28.045 1.00 98.75 456 ALA A O 1
ATOM 3525 N N . SER A 1 457 ? -20.019 -2.318 25.907 1.00 98.62 457 SER A N 1
ATOM 3526 C CA . SER A 1 457 ? -19.746 -0.878 26.034 1.00 98.62 457 SER A CA 1
ATOM 3527 C C . SER A 1 457 ? -20.972 -0.119 26.533 1.00 98.62 457 SER A C 1
ATOM 3529 O O . SER A 1 457 ? -20.876 0.641 27.496 1.00 98.62 457 SER A O 1
ATOM 3531 N N . ARG A 1 458 ? -22.135 -0.379 25.923 1.00 97.12 458 ARG A N 1
ATOM 3532 C CA . ARG A 1 458 ? -23.416 0.206 26.336 1.00 97.12 458 ARG A CA 1
ATOM 3533 C C . ARG A 1 458 ? -23.781 -0.217 27.764 1.00 97.12 458 ARG A C 1
ATOM 3535 O O . ARG A 1 458 ? -24.170 0.622 28.569 1.00 97.12 458 ARG A O 1
ATOM 3542 N N . ALA A 1 459 ? -23.607 -1.497 28.102 1.00 97.75 459 ALA A N 1
ATOM 3543 C CA . ALA A 1 459 ? -23.945 -2.033 29.422 1.00 97.75 459 ALA A CA 1
ATOM 3544 C C . ALA A 1 459 ? -23.131 -1.403 30.567 1.00 97.75 459 ALA A C 1
ATOM 3546 O O . ALA A 1 459 ? -23.669 -1.203 31.653 1.00 97.75 459 ALA A O 1
ATOM 3547 N N . VAL A 1 460 ? -21.861 -1.056 30.329 1.00 97.62 460 VAL A N 1
ATOM 3548 C CA . VAL A 1 460 ? -21.005 -0.388 31.331 1.00 97.62 460 VAL A CA 1
ATOM 3549 C C . VAL A 1 460 ? -21.066 1.144 31.271 1.00 97.62 460 VAL A C 1
ATOM 3551 O O . VAL A 1 460 ? -20.279 1.818 31.938 1.00 97.62 460 VAL A O 1
ATOM 3554 N N . GLY A 1 461 ? -21.992 1.701 30.483 1.00 97.12 461 GLY A N 1
ATOM 3555 C CA . GLY A 1 461 ? -22.241 3.140 30.407 1.00 97.12 461 GLY A CA 1
ATOM 3556 C C . GLY A 1 461 ? -21.163 3.932 29.667 1.00 97.12 461 GLY A C 1
ATOM 3557 O O . GLY A 1 461 ? -20.888 5.072 30.040 1.00 97.12 461 GLY A O 1
ATOM 3558 N N . ALA A 1 462 ? -20.522 3.351 28.648 1.00 98.38 462 ALA A N 1
ATOM 3559 C CA . ALA A 1 462 ? -19.703 4.133 27.724 1.00 98.38 462 ALA A CA 1
ATOM 3560 C C . ALA A 1 462 ? -20.576 5.146 26.973 1.00 98.38 462 ALA A C 1
ATOM 3562 O O . ALA A 1 462 ? -21.655 4.793 26.510 1.00 98.38 462 ALA A O 1
ATOM 3563 N N . ASP A 1 463 ? -20.096 6.379 26.819 1.00 97.69 463 ASP A N 1
ATOM 3564 C CA . ASP A 1 463 ? -20.790 7.448 26.086 1.00 97.69 463 ASP A CA 1
ATOM 3565 C C . ASP A 1 463 ? -20.138 7.768 24.728 1.00 97.69 463 ASP A C 1
ATOM 3567 O O . ASP A 1 463 ? -20.724 8.497 23.922 1.00 97.69 463 ASP A O 1
ATOM 3571 N N . ILE A 1 464 ? -18.946 7.213 24.458 1.00 98.62 464 ILE A N 1
ATOM 3572 C CA . ILE A 1 464 ? -18.245 7.309 23.167 1.00 98.62 464 ILE A CA 1
ATOM 3573 C C . ILE A 1 464 ? -17.735 5.933 22.724 1.00 98.62 464 ILE A C 1
ATOM 3575 O O . ILE A 1 464 ? -17.042 5.245 23.478 1.00 98.62 464 ILE A O 1
ATOM 3579 N N . PHE A 1 465 ? -17.997 5.578 21.463 1.00 98.81 465 PHE A N 1
ATOM 3580 C CA . PHE A 1 465 ? -17.489 4.364 20.821 1.00 98.81 465 PHE A CA 1
ATOM 3581 C C . PHE A 1 465 ? -16.894 4.662 19.440 1.00 98.81 465 PHE A C 1
ATOM 3583 O O . PHE A 1 465 ? -17.589 5.086 18.522 1.00 98.81 465 PHE A O 1
ATOM 3590 N N . SER A 1 466 ? -15.601 4.409 19.261 1.00 98.69 466 SER A N 1
ATOM 3591 C CA . SER A 1 466 ? -14.884 4.703 18.016 1.00 98.69 466 SER A CA 1
ATOM 3592 C C . SER A 1 466 ? -14.226 3.428 17.493 1.00 98.69 466 SER A C 1
ATOM 3594 O O . SER A 1 466 ? -13.326 2.880 18.131 1.00 98.69 466 SER A O 1
ATOM 3596 N N . SER A 1 467 ? -14.690 2.921 16.347 1.00 98.75 467 SER A N 1
ATOM 3597 C CA . SER A 1 467 ? -14.250 1.627 15.804 1.00 98.75 467 SER A CA 1
ATOM 3598 C C . SER A 1 467 ? -13.379 1.751 14.559 1.00 98.75 467 SER A C 1
ATOM 3600 O O . SER A 1 467 ? -13.608 2.600 13.698 1.00 98.75 467 SER A O 1
ATOM 3602 N N . THR A 1 468 ? -12.357 0.905 14.452 1.00 98.62 468 THR A N 1
ATOM 3603 C CA . THR A 1 468 ? -11.540 0.772 13.246 1.00 98.62 468 THR A CA 1
ATOM 3604 C C . THR A 1 468 ? -12.266 -0.112 12.226 1.00 98.62 468 THR A C 1
ATOM 3606 O O . THR A 1 468 ? -12.258 -1.348 12.290 1.00 98.62 468 THR A O 1
ATOM 3609 N N . SER A 1 469 ? -12.889 0.549 11.259 1.00 97.75 469 SER A N 1
ATOM 3610 C CA . SER A 1 469 ? -13.444 -0.028 10.037 1.00 97.75 469 SER A CA 1
ATOM 3611 C C . SER A 1 469 ? -12.332 -0.212 8.983 1.00 97.75 469 SER A C 1
ATOM 3613 O O . SER A 1 469 ? -11.172 -0.438 9.330 1.00 97.75 469 SER A O 1
ATOM 3615 N N . SER A 1 470 ? -12.640 -0.175 7.685 1.00 96.94 470 SER A N 1
ATOM 3616 C CA . SER A 1 470 ? -11.640 -0.249 6.615 1.00 96.94 470 SER A CA 1
ATOM 3617 C C . SER A 1 470 ? -12.088 0.483 5.357 1.00 96.94 470 SER A C 1
ATOM 3619 O O . SER A 1 470 ? -13.206 0.286 4.890 1.00 96.94 470 SER A O 1
ATOM 3621 N N . ALA A 1 471 ? -11.187 1.248 4.732 1.00 96.75 471 ALA A N 1
ATOM 3622 C CA . ALA A 1 471 ? -11.462 1.859 3.430 1.00 96.75 471 ALA A CA 1
ATOM 3623 C C . ALA A 1 471 ? -11.656 0.800 2.325 1.00 96.75 471 ALA A C 1
ATOM 3625 O O . ALA A 1 471 ? -12.307 1.054 1.310 1.00 96.75 471 ALA A O 1
ATOM 3626 N N . SER A 1 472 ? -11.195 -0.431 2.579 1.00 94.19 472 SER A N 1
ATOM 3627 C CA . SER A 1 472 ? -11.360 -1.581 1.688 1.00 94.19 472 SER A CA 1
ATOM 3628 C C . SER A 1 472 ? -12.822 -2.013 1.497 1.00 94.19 472 SER A C 1
ATOM 3630 O O . SER A 1 472 ? -13.108 -2.792 0.592 1.00 94.19 472 SER A O 1
ATOM 3632 N N . ILE A 1 473 ? -13.754 -1.503 2.316 1.00 96.12 473 ILE A N 1
ATOM 3633 C CA . ILE A 1 473 ? -15.202 -1.708 2.152 1.00 96.12 473 ILE A CA 1
ATOM 3634 C C . ILE A 1 473 ? -15.684 -1.230 0.781 1.00 96.12 473 ILE A C 1
ATOM 3636 O O . ILE A 1 473 ? -16.560 -1.871 0.214 1.00 96.12 473 ILE A O 1
ATOM 3640 N N . SER A 1 474 ? -15.114 -0.149 0.245 1.00 95.38 474 SER A N 1
ATOM 3641 C CA . SER A 1 474 ? -15.513 0.445 -1.042 1.00 95.38 474 SER A CA 1
ATOM 3642 C C . SER A 1 474 ? -15.056 -0.376 -2.260 1.00 95.38 474 SER A C 1
ATOM 3644 O O . SER A 1 474 ? -15.703 -0.356 -3.312 1.00 95.38 474 SER A O 1
ATOM 3646 N N . ILE A 1 475 ? -13.992 -1.173 -2.103 1.00 95.75 475 ILE A N 1
ATOM 3647 C CA . ILE A 1 475 ? -13.327 -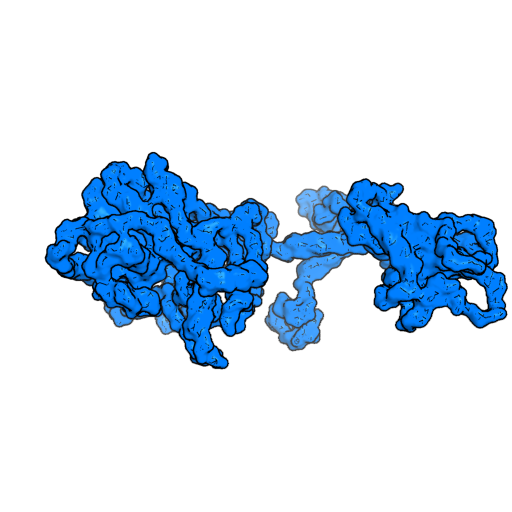1.896 -3.192 1.00 95.75 475 ILE A CA 1
ATOM 3648 C C . ILE A 1 475 ? -14.270 -2.941 -3.800 1.00 95.75 475 ILE A C 1
ATOM 3650 O O . ILE A 1 475 ? -14.902 -3.735 -3.093 1.00 95.75 475 ILE A O 1
ATOM 3654 N N . ARG A 1 476 ? -14.340 -2.945 -5.132 1.00 95.81 476 ARG A N 1
ATOM 3655 C CA . ARG A 1 476 ? -15.017 -3.944 -5.967 1.00 95.81 476 ARG A CA 1
ATOM 3656 C C . ARG A 1 476 ? -14.008 -4.958 -6.517 1.00 95.81 476 ARG A C 1
ATOM 3658 O O . ARG A 1 476 ? -12.875 -4.565 -6.798 1.00 95.81 476 ARG A O 1
ATOM 3665 N N . PRO A 1 477 ? -14.402 -6.231 -6.717 1.00 94.00 477 PRO A N 1
ATOM 3666 C CA . PRO A 1 477 ? -13.593 -7.209 -7.434 1.00 94.00 477 PRO A CA 1
ATOM 3667 C C . PRO A 1 477 ? -13.111 -6.674 -8.784 1.00 94.00 477 PRO A C 1
ATOM 3669 O O . PRO A 1 477 ? -13.894 -6.097 -9.548 1.00 94.00 477 PRO A O 1
ATOM 3672 N N . VAL A 1 478 ? -11.834 -6.902 -9.087 1.00 90.88 478 VAL A N 1
ATOM 3673 C CA . VAL A 1 478 ? -11.288 -6.610 -10.415 1.00 90.88 478 VAL A CA 1
ATOM 3674 C C . VAL A 1 478 ? -11.785 -7.649 -11.420 1.00 90.88 478 VAL A C 1
ATOM 3676 O O . VAL A 1 478 ? -11.733 -8.856 -11.171 1.00 90.88 478 VAL A O 1
ATOM 3679 N N . GLU A 1 479 ? -12.258 -7.192 -12.576 1.00 86.31 479 GLU A N 1
ATOM 3680 C CA . GLU A 1 479 ? -12.632 -8.076 -13.683 1.00 86.31 479 GLU A CA 1
ATOM 3681 C C . GLU A 1 479 ? -11.402 -8.261 -14.582 1.00 86.31 479 GLU A C 1
ATOM 3683 O O . GLU A 1 479 ? -11.227 -7.571 -15.582 1.00 86.31 479 GLU A O 1
ATOM 3688 N N . ALA A 1 480 ? -10.501 -9.163 -14.176 1.00 76.69 480 ALA A N 1
ATOM 3689 C CA . ALA A 1 480 ? -9.188 -9.337 -14.808 1.00 76.69 480 ALA A CA 1
ATOM 3690 C C . ALA A 1 480 ? -9.232 -9.971 -16.214 1.00 76.69 480 ALA A C 1
ATOM 3692 O O . ALA A 1 480 ? -8.314 -9.784 -17.011 1.00 76.69 480 ALA A O 1
ATOM 3693 N N . PHE A 1 481 ? -10.288 -10.725 -16.537 1.00 77.50 481 PHE A N 1
ATOM 3694 C CA . PHE A 1 481 ? -10.432 -11.417 -17.821 1.00 77.50 481 PHE A CA 1
ATOM 3695 C C . PHE A 1 481 ? -11.108 -10.518 -18.861 1.00 77.50 481 PHE A C 1
ATOM 3697 O O . PHE A 1 481 ? -12.303 -10.635 -19.124 1.00 77.50 481 PHE A O 1
ATOM 3704 N N . VAL A 1 482 ? -10.325 -9.623 -19.461 1.00 71.50 482 VAL A N 1
ATOM 3705 C CA . VAL A 1 482 ? -10.758 -8.727 -20.544 1.00 71.50 482 VAL A CA 1
ATOM 3706 C C . VAL A 1 482 ? -10.044 -9.047 -21.859 1.00 71.50 482 VAL A C 1
ATOM 3708 O O . VAL A 1 482 ? -9.091 -9.826 -21.901 1.00 71.50 482 VAL A O 1
ATOM 3711 N N . ALA A 1 483 ? -10.516 -8.465 -22.965 1.00 61.62 483 ALA A N 1
ATOM 3712 C CA . ALA A 1 483 ? -9.811 -8.568 -24.240 1.00 61.62 483 ALA A CA 1
ATOM 3713 C C . ALA A 1 483 ? -8.381 -7.988 -24.113 1.00 61.62 483 ALA A C 1
ATOM 3715 O O . ALA A 1 483 ? -8.216 -6.991 -23.415 1.00 61.62 483 ALA A O 1
ATOM 3716 N N . PRO A 1 484 ? -7.359 -8.523 -24.814 1.00 58.69 484 PRO A N 1
ATOM 3717 C CA . PRO A 1 484 ? -5.952 -8.125 -24.625 1.00 58.69 484 PRO A CA 1
ATOM 3718 C C . PRO A 1 484 ? -5.621 -6.635 -24.822 1.00 58.69 484 PRO A C 1
ATOM 3720 O O . PRO A 1 484 ? -4.535 -6.196 -24.465 1.00 58.69 484 PRO A O 1
ATOM 3723 N N . TRP A 1 485 ? -6.523 -5.872 -25.440 1.00 62.69 485 TRP A N 1
ATOM 3724 C CA . TRP A 1 485 ? -6.394 -4.438 -25.720 1.00 62.69 485 TRP A CA 1
ATOM 3725 C C . TRP A 1 485 ? -7.280 -3.557 -24.824 1.00 62.69 485 TRP A C 1
ATOM 3727 O O . TRP A 1 485 ? -7.343 -2.350 -25.041 1.00 62.69 485 TRP A O 1
ATOM 3737 N N . ALA A 1 486 ? -8.008 -4.142 -23.872 1.00 62.25 486 ALA A N 1
ATOM 3738 C CA . ALA A 1 486 ? -8.880 -3.427 -22.950 1.00 62.25 486 ALA A CA 1
ATOM 3739 C C . ALA A 1 486 ? -8.253 -3.367 -21.552 1.00 62.25 486 ALA A C 1
ATOM 3741 O O . ALA A 1 486 ? -7.608 -4.316 -21.110 1.00 62.25 486 ALA A O 1
ATOM 3742 N N . GLU A 1 487 ? -8.466 -2.256 -20.849 1.00 72.00 487 GLU A N 1
ATOM 3743 C CA . GLU A 1 487 ? -8.121 -2.154 -19.431 1.00 72.00 487 GLU A CA 1
ATOM 3744 C C . GLU A 1 487 ? -9.087 -3.025 -18.604 1.00 72.00 487 GLU A C 1
ATOM 3746 O O . GLU A 1 487 ? -10.298 -2.994 -18.863 1.00 72.00 487 GLU A O 1
ATOM 3751 N N . PRO A 1 488 ? -8.598 -3.805 -17.620 1.00 81.62 488 PRO A N 1
ATOM 3752 C CA . PRO A 1 488 ? -9.471 -4.545 -16.722 1.00 81.62 488 PRO A CA 1
ATOM 3753 C C . PRO A 1 488 ? -10.409 -3.601 -15.969 1.00 81.62 488 PRO A C 1
ATOM 3755 O O . PRO A 1 488 ? -10.011 -2.545 -15.472 1.00 81.62 488 PRO A O 1
ATOM 3758 N N . LYS A 1 489 ? -11.678 -3.978 -15.843 1.00 85.75 489 LYS A N 1
ATOM 3759 C CA . LYS A 1 489 ? -12.629 -3.145 -15.107 1.00 85.75 489 LYS A CA 1
ATOM 3760 C C . LYS A 1 489 ? -12.283 -3.163 -13.618 1.00 85.75 489 LYS A C 1
ATOM 3762 O O . LYS A 1 489 ? -11.936 -4.207 -13.064 1.00 85.75 489 LYS A O 1
ATOM 3767 N N . HIS A 1 490 ? -12.401 -1.998 -12.984 1.00 90.75 490 HIS A N 1
ATOM 3768 C CA . HIS A 1 490 ? -11.991 -1.762 -11.597 1.00 90.75 490 HIS A CA 1
ATOM 3769 C C . HIS A 1 490 ? -10.485 -1.990 -11.338 1.00 90.75 490 HIS A C 1
ATOM 3771 O O . HIS A 1 490 ? -10.094 -2.248 -10.200 1.00 90.75 490 HIS A O 1
ATOM 3777 N N . TYR A 1 491 ? -9.632 -1.885 -12.368 1.00 88.19 491 TYR A N 1
ATOM 3778 C CA . TYR A 1 491 ? -8.171 -1.964 -12.217 1.00 88.19 491 TYR A CA 1
ATOM 3779 C C . TYR A 1 491 ? -7.572 -0.799 -11.418 1.00 88.19 491 TYR A C 1
ATOM 3781 O O . TYR A 1 491 ? -6.490 -0.918 -10.842 1.00 88.19 491 TYR A O 1
ATOM 3789 N N . TRP A 1 492 ? -8.283 0.324 -11.349 1.00 91.44 492 TRP A N 1
ATOM 3790 C CA . TRP A 1 492 ? -8.010 1.369 -10.379 1.00 91.44 492 TRP A CA 1
ATOM 3791 C C . TRP A 1 492 ? -9.307 1.855 -9.738 1.00 91.44 492 TRP A C 1
ATOM 3793 O O . TRP A 1 492 ? -10.353 1.898 -10.392 1.00 91.44 492 TRP A O 1
ATOM 3803 N N . GLN A 1 493 ? -9.255 2.156 -8.441 1.00 94.81 493 GLN A N 1
ATOM 3804 C CA . GLN A 1 493 ? -10.427 2.513 -7.642 1.00 94.81 493 GLN A CA 1
ATOM 3805 C C . GLN A 1 493 ? -10.070 3.567 -6.592 1.00 94.81 493 GLN A C 1
ATOM 3807 O O . GLN A 1 493 ? -8.951 3.601 -6.074 1.00 94.81 493 GLN A O 1
ATOM 3812 N N . VAL A 1 494 ? -11.044 4.416 -6.266 1.00 94.81 494 VAL A N 1
ATOM 3813 C CA . VAL A 1 494 ? -10.950 5.361 -5.149 1.00 94.81 494 VAL A CA 1
ATOM 3814 C C . VAL A 1 494 ? -11.576 4.719 -3.918 1.00 94.81 494 VAL A C 1
ATOM 3816 O O . VAL A 1 494 ? -12.669 4.160 -4.001 1.00 94.81 494 VAL A O 1
ATOM 3819 N N . MET A 1 495 ? -10.880 4.791 -2.787 1.00 95.81 495 MET A N 1
ATOM 3820 C CA . MET A 1 495 ? -11.399 4.368 -1.495 1.00 95.81 495 MET A CA 1
ATOM 3821 C C . MET A 1 495 ? -11.927 5.585 -0.739 1.00 95.81 495 MET A C 1
ATOM 3823 O O . MET A 1 495 ? -11.151 6.435 -0.298 1.00 95.81 495 MET A O 1
ATOM 3827 N N . ASP A 1 496 ? -13.247 5.661 -0.600 1.00 94.56 496 ASP A N 1
ATOM 3828 C CA . ASP A 1 496 ? -13.959 6.763 0.046 1.00 94.56 496 ASP A CA 1
ATOM 3829 C C . ASP A 1 496 ? -15.108 6.246 0.939 1.00 94.56 496 ASP A C 1
ATOM 3831 O O . ASP A 1 496 ? -15.085 5.099 1.402 1.00 94.56 496 ASP A O 1
ATOM 3835 N N . THR A 1 497 ? -16.072 7.112 1.257 1.00 95.88 497 THR A N 1
ATOM 3836 C CA . THR A 1 497 ? -17.254 6.815 2.082 1.00 95.88 497 THR A CA 1
ATOM 3837 C C . THR A 1 497 ? -18.573 6.883 1.306 1.00 95.88 497 THR A C 1
ATOM 3839 O O . THR A 1 497 ? -19.636 6.819 1.916 1.00 95.88 497 THR A O 1
ATOM 3842 N N . GLN A 1 498 ? -18.557 6.973 -0.030 1.00 94.38 498 GLN A N 1
ATOM 3843 C CA . GLN A 1 498 ? -19.775 7.146 -0.840 1.00 94.38 498 GLN A CA 1
ATOM 3844 C C . GLN A 1 498 ? -20.703 5.922 -0.840 1.00 94.38 498 GLN A C 1
ATOM 3846 O O . GLN A 1 498 ? -21.858 6.004 -1.272 1.00 94.38 498 GLN A O 1
ATOM 3851 N N . ASP A 1 499 ? -20.205 4.759 -0.418 1.00 94.38 499 ASP A N 1
ATOM 3852 C CA . ASP A 1 499 ? -21.025 3.573 -0.181 1.00 94.38 499 ASP A CA 1
ATOM 3853 C C . ASP A 1 499 ? -21.837 3.674 1.118 1.00 94.38 499 ASP A C 1
ATOM 3855 O O . ASP A 1 499 ? -22.835 2.969 1.260 1.00 94.38 499 ASP A O 1
ATOM 3859 N N . PHE A 1 500 ? -21.456 4.555 2.051 1.00 95.50 500 PHE A N 1
ATOM 3860 C CA . PHE A 1 500 ? -22.056 4.596 3.378 1.00 95.50 500 PHE A CA 1
ATOM 3861 C C . PHE A 1 500 ? -23.536 5.007 3.340 1.00 95.50 500 PHE A C 1
ATOM 3863 O O . PHE A 1 500 ? -24.352 4.375 3.992 1.00 95.50 500 PHE A O 1
ATOM 3870 N N . ASP A 1 501 ? -23.971 5.951 2.520 1.00 92.88 501 ASP A N 1
ATOM 3871 C CA . ASP A 1 501 ? -25.404 6.309 2.512 1.00 92.88 501 ASP A CA 1
ATOM 3872 C C . ASP A 1 501 ? -26.278 5.342 1.684 1.00 92.88 501 ASP A C 1
ATOM 3874 O O . ASP A 1 501 ? -27.479 5.551 1.518 1.00 92.88 501 ASP A O 1
ATOM 3878 N N . LYS A 1 502 ? -25.689 4.262 1.153 1.00 95.31 502 LYS A N 1
ATOM 3879 C CA . LYS A 1 502 ? -26.363 3.260 0.315 1.00 95.31 502 LYS A CA 1
ATOM 3880 C C . LYS A 1 502 ? -26.587 1.951 1.085 1.00 95.31 502 LYS A C 1
ATOM 3882 O O . LYS A 1 502 ? -25.846 1.658 2.028 1.00 95.31 502 LYS A O 1
ATOM 3887 N N . PRO A 1 503 ? -27.568 1.120 0.679 1.00 95.62 503 PRO A N 1
ATOM 3888 C CA . PRO A 1 503 ? -27.695 -0.239 1.195 1.00 95.62 503 PRO A CA 1
ATOM 3889 C C . PRO A 1 503 ? -26.381 -1.016 1.073 1.00 95.62 503 PRO A C 1
ATOM 3891 O O . PRO A 1 503 ? -25.579 -0.764 0.169 1.00 95.62 503 PRO A O 1
ATOM 3894 N N . LEU A 1 504 ? -26.166 -1.971 1.983 1.00 96.12 504 LEU A N 1
ATOM 3895 C CA . LEU A 1 504 ? -25.060 -2.914 1.836 1.00 96.12 504 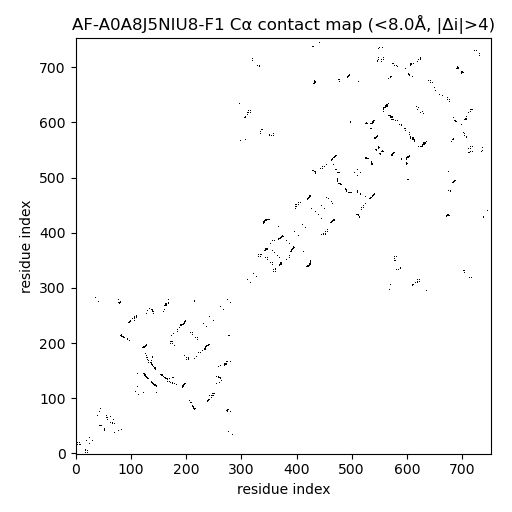LEU A CA 1
ATOM 3896 C C . LEU A 1 504 ? -25.177 -3.625 0.487 1.00 96.12 504 LEU A C 1
ATOM 3898 O O . LEU A 1 504 ? -26.270 -3.993 0.062 1.00 96.12 504 LEU A O 1
ATOM 3902 N N . ARG A 1 505 ? -24.035 -3.777 -0.180 1.00 95.25 505 ARG A N 1
ATOM 3903 C CA . ARG A 1 505 ? -23.964 -4.439 -1.481 1.00 95.25 505 ARG A CA 1
ATOM 3904 C C . ARG A 1 505 ? -24.166 -5.939 -1.321 1.00 95.25 505 ARG A C 1
ATOM 3906 O O . ARG A 1 505 ? -23.979 -6.484 -0.229 1.00 95.25 505 ARG A O 1
ATOM 3913 N N . GLU A 1 506 ? -24.457 -6.607 -2.428 1.00 94.06 506 GLU A N 1
ATOM 3914 C CA . GLU A 1 506 ? -24.414 -8.064 -2.444 1.00 94.06 506 GLU A CA 1
ATOM 3915 C C . GLU A 1 506 ? -22.990 -8.552 -2.159 1.00 94.06 506 GLU A C 1
ATOM 3917 O O . GLU A 1 506 ? -21.993 -7.879 -2.447 1.00 94.06 506 GLU A O 1
ATOM 3922 N N . ARG A 1 507 ? -22.877 -9.740 -1.565 1.00 91.88 507 ARG A N 1
ATOM 3923 C CA . ARG A 1 507 ? -21.601 -10.277 -1.078 1.00 91.88 507 ARG A CA 1
ATOM 3924 C C . ARG A 1 507 ? -20.545 -10.350 -2.182 1.00 91.88 507 ARG A C 1
ATOM 3926 O O . ARG A 1 507 ? -19.378 -10.050 -1.943 1.00 91.88 507 ARG A O 1
ATOM 3933 N N . GLU A 1 508 ? -20.960 -10.746 -3.376 1.00 91.06 508 GLU A N 1
ATOM 3934 C CA . GLU A 1 508 ? -20.124 -10.924 -4.560 1.00 91.06 508 GLU A CA 1
ATOM 3935 C C . GLU A 1 508 ? -19.567 -9.597 -5.095 1.00 91.06 508 GLU A C 1
ATOM 3937 O O . GLU A 1 508 ? -18.592 -9.603 -5.843 1.00 91.06 508 GLU A O 1
ATOM 3942 N N . GLU A 1 509 ? -20.144 -8.456 -4.703 1.00 94.19 509 GLU A N 1
ATOM 3943 C CA . GLU A 1 509 ? -19.647 -7.125 -5.062 1.00 94.19 509 GLU A CA 1
ATOM 3944 C C . GLU A 1 509 ? -18.513 -6.635 -4.150 1.00 94.19 509 GLU A C 1
ATOM 3946 O O . GLU A 1 509 ? -17.898 -5.604 -4.439 1.00 94.19 509 GLU A O 1
ATOM 3951 N N . TYR A 1 510 ? -18.213 -7.358 -3.068 1.00 95.19 510 TYR A N 1
ATOM 3952 C CA . TYR A 1 510 ? -17.033 -7.142 -2.237 1.00 95.19 510 TYR A CA 1
ATOM 3953 C C . TYR A 1 510 ? -15.887 -8.047 -2.697 1.00 95.19 510 TYR A C 1
ATOM 3955 O O . TYR A 1 510 ? -16.087 -9.202 -3.066 1.00 95.19 510 TYR A O 1
ATOM 3963 N N . PHE A 1 511 ? -14.649 -7.553 -2.627 1.00 94.31 511 PHE A N 1
ATOM 3964 C CA . PHE A 1 511 ? -13.494 -8.332 -3.090 1.00 94.31 511 PHE A CA 1
ATOM 3965 C C . PHE A 1 511 ? -13.199 -9.586 -2.246 1.00 94.31 511 PHE A C 1
ATOM 3967 O O . PHE A 1 511 ? -12.608 -10.539 -2.753 1.00 94.31 511 PHE A O 1
ATOM 3974 N N . ALA A 1 512 ? -13.563 -9.575 -0.958 1.00 94.62 512 ALA A N 1
ATOM 3975 C CA . ALA A 1 512 ? -13.312 -10.664 -0.018 1.00 94.62 512 ALA A CA 1
ATOM 3976 C C . ALA A 1 512 ? -14.243 -10.608 1.203 1.00 94.62 512 ALA A C 1
ATOM 3978 O O . ALA A 1 512 ? -14.834 -9.574 1.523 1.00 94.62 512 ALA A O 1
ATOM 3979 N N . ASN A 1 513 ? -14.277 -11.713 1.949 1.00 95.94 513 ASN A N 1
ATOM 3980 C CA . ASN A 1 513 ? -15.012 -11.892 3.203 1.00 95.94 513 ASN A CA 1
ATOM 3981 C C . ASN A 1 513 ? -14.671 -10.828 4.248 1.00 95.94 513 ASN A C 1
ATOM 3983 O O . ASN A 1 513 ? -15.552 -10.375 4.979 1.00 95.94 513 ASN A O 1
ATOM 3987 N N . TYR A 1 514 ? -13.406 -10.406 4.293 1.00 95.31 514 TYR A N 1
ATOM 3988 C CA . TYR A 1 514 ? -12.955 -9.334 5.171 1.00 95.31 514 TYR A CA 1
ATOM 3989 C C . TYR A 1 514 ? -13.752 -8.040 4.950 1.00 95.31 514 TYR A C 1
ATOM 3991 O O . TYR A 1 514 ? -14.317 -7.503 5.904 1.00 95.31 514 TYR A O 1
ATOM 3999 N N . ALA A 1 515 ? -13.886 -7.584 3.700 1.00 96.25 515 ALA A N 1
ATOM 4000 C CA . ALA A 1 515 ? -14.620 -6.360 3.381 1.00 96.25 515 ALA A CA 1
ATOM 4001 C C . ALA A 1 515 ? -16.110 -6.466 3.715 1.00 96.25 515 ALA A C 1
ATOM 4003 O O . ALA A 1 515 ? -16.664 -5.532 4.287 1.00 96.25 515 ALA A O 1
ATOM 4004 N N . VAL A 1 516 ? -16.729 -7.621 3.443 1.00 97.25 516 VAL A N 1
ATOM 4005 C CA . VAL A 1 516 ? -18.124 -7.903 3.828 1.00 97.25 516 VAL A CA 1
ATOM 4006 C C . VAL A 1 516 ? -18.294 -7.771 5.343 1.00 97.25 516 VAL A C 1
ATOM 4008 O O . VAL A 1 516 ? -19.178 -7.062 5.816 1.00 97.25 516 VAL A O 1
ATOM 4011 N N . SER A 1 517 ? -17.418 -8.422 6.117 1.00 97.75 517 SER A N 1
ATOM 4012 C CA . SER A 1 517 ? -17.483 -8.397 7.582 1.00 97.75 517 SER A CA 1
ATOM 4013 C C . SER A 1 517 ? -17.315 -6.988 8.155 1.00 97.75 517 SER A C 1
ATOM 4015 O O . SER A 1 517 ? -18.078 -6.595 9.033 1.00 97.75 517 SER A O 1
ATOM 4017 N N . LYS A 1 518 ? -16.379 -6.196 7.613 1.00 97.88 518 LYS A N 1
ATOM 4018 C CA . LYS A 1 518 ? -16.149 -4.813 8.042 1.00 97.88 518 LYS A CA 1
ATOM 4019 C C . LYS A 1 518 ? -17.296 -3.889 7.648 1.00 97.88 518 LYS A C 1
ATOM 4021 O O . LYS A 1 518 ? -17.664 -3.044 8.453 1.00 97.88 518 LYS A O 1
ATOM 4026 N N . ALA A 1 519 ? -17.903 -4.087 6.477 1.00 98.06 519 ALA A N 1
ATOM 4027 C CA . ALA A 1 519 ? -19.081 -3.331 6.063 1.00 98.06 519 ALA A CA 1
ATOM 4028 C C . ALA A 1 519 ? -20.254 -3.557 7.026 1.00 98.06 519 ALA A C 1
ATOM 4030 O O . ALA A 1 519 ? -20.846 -2.598 7.509 1.00 98.06 519 ALA A O 1
ATOM 4031 N N . ILE A 1 520 ? -20.551 -4.816 7.366 1.00 98.38 520 ILE A N 1
ATOM 4032 C CA . ILE A 1 520 ? -21.621 -5.155 8.316 1.00 98.38 520 ILE A CA 1
ATOM 4033 C C . ILE A 1 520 ? -21.315 -4.588 9.709 1.00 98.38 520 ILE A C 1
ATOM 4035 O O . ILE A 1 520 ? -22.183 -3.965 10.317 1.00 98.38 520 ILE A O 1
ATOM 4039 N N . ALA A 1 521 ? -20.089 -4.771 10.205 1.00 98.56 521 ALA A N 1
ATOM 4040 C CA . ALA A 1 521 ? -19.667 -4.253 11.505 1.00 98.56 521 ALA A CA 1
ATOM 4041 C C . ALA A 1 521 ? -19.791 -2.724 11.591 1.00 98.56 521 ALA A C 1
ATOM 4043 O O . ALA A 1 521 ? -20.313 -2.204 12.573 1.00 98.56 521 ALA A O 1
ATOM 4044 N N . GLU A 1 522 ? -19.384 -2.008 10.542 1.00 98.69 522 GLU A N 1
ATOM 4045 C CA . GLU A 1 522 ? -19.515 -0.555 10.464 1.00 98.69 522 GLU A CA 1
ATOM 4046 C C . GLU A 1 522 ? -20.978 -0.104 10.523 1.00 98.69 522 GLU A C 1
ATOM 4048 O O . GLU A 1 522 ? -21.296 0.828 11.260 1.00 98.69 522 GLU A O 1
ATOM 4053 N N . ARG A 1 523 ? -21.889 -0.790 9.813 1.00 98.12 523 ARG A N 1
ATOM 4054 C CA . ARG A 1 523 ? -23.330 -0.499 9.908 1.00 98.12 523 ARG A CA 1
ATOM 4055 C C . ARG A 1 523 ? -23.854 -0.656 11.318 1.00 98.12 523 ARG A C 1
ATOM 4057 O O . ARG A 1 523 ? -24.584 0.212 11.775 1.00 98.12 523 ARG A O 1
ATOM 4064 N N . LEU A 1 524 ? -23.477 -1.737 11.992 1.00 98.31 524 LEU A N 1
ATOM 4065 C CA . LEU A 1 524 ? -23.908 -2.001 13.362 1.00 98.31 524 LEU A CA 1
ATOM 4066 C C . LEU A 1 524 ? -23.419 -0.906 14.311 1.00 98.31 524 LEU A C 1
ATOM 4068 O O . LEU A 1 524 ? -24.206 -0.382 15.087 1.00 98.31 524 LEU A O 1
ATOM 4072 N N . VAL A 1 525 ? -22.145 -0.517 14.212 1.00 98.62 525 VAL A N 1
ATOM 4073 C CA . VAL A 1 525 ? -21.580 0.544 15.055 1.00 98.62 525 VAL A CA 1
ATOM 4074 C C . VAL A 1 525 ? -22.286 1.873 14.810 1.00 98.62 525 VAL A C 1
ATOM 4076 O O . VAL A 1 525 ? -22.746 2.498 15.761 1.00 98.62 525 VAL A O 1
ATOM 4079 N N . CYS A 1 526 ? -22.392 2.309 13.554 1.00 98.06 526 CYS A N 1
ATOM 4080 C CA . CYS A 1 526 ? -22.969 3.609 13.224 1.00 98.06 526 CYS A CA 1
ATOM 4081 C C . CYS A 1 526 ? -24.488 3.681 13.461 1.00 98.06 526 CYS A C 1
ATOM 4083 O O . CYS A 1 526 ? -24.989 4.759 13.767 1.00 98.06 526 CYS A O 1
ATOM 4085 N N . ALA A 1 527 ? -25.218 2.565 13.348 1.00 97.44 527 ALA A N 1
ATOM 4086 C CA . ALA A 1 527 ? -26.659 2.513 13.612 1.00 97.44 527 ALA A CA 1
ATOM 4087 C C . ALA A 1 527 ? -27.008 2.619 15.106 1.00 97.44 527 ALA A C 1
ATOM 4089 O O . ALA A 1 527 ? -28.099 3.063 15.443 1.00 97.44 527 ALA A O 1
ATOM 4090 N N . GLU A 1 528 ? -26.083 2.251 15.994 1.00 96.50 528 GLU A N 1
ATOM 4091 C CA . GLU A 1 528 ? -26.245 2.363 17.452 1.00 96.50 528 GLU A CA 1
ATOM 4092 C C . GLU A 1 528 ? -25.958 3.778 17.984 1.00 96.50 528 GLU A C 1
ATOM 4094 O O . GLU A 1 528 ? -25.932 3.991 19.195 1.00 96.50 528 GLU A O 1
ATOM 4099 N N . ASN A 1 529 ? -25.728 4.747 17.094 1.00 96.94 529 ASN A N 1
ATOM 4100 C CA . ASN A 1 529 ? -25.474 6.126 17.473 1.00 96.94 529 ASN A CA 1
ATOM 4101 C C . ASN A 1 529 ? -26.719 6.800 18.069 1.00 96.94 529 ASN A C 1
ATOM 4103 O O . ASN A 1 529 ? -27.731 6.981 17.393 1.00 96.94 529 ASN A O 1
ATOM 4107 N N . GLU A 1 530 ? -26.592 7.291 19.296 1.00 94.88 530 GLU A N 1
ATOM 4108 C CA . GLU A 1 530 ? -27.627 8.039 20.013 1.00 94.88 530 GLU A CA 1
ATOM 4109 C C . GLU A 1 530 ? -26.988 9.143 20.883 1.00 94.88 530 GLU A C 1
ATOM 4111 O O . GLU A 1 530 ? -25.780 9.115 21.126 1.00 94.88 530 GLU A O 1
ATOM 4116 N N . PRO A 1 531 ? -27.754 10.131 21.389 1.00 93.25 531 PRO A N 1
ATOM 4117 C CA . PRO A 1 531 ? -27.188 11.231 22.179 1.00 93.25 531 PRO A CA 1
ATOM 4118 C C . PRO A 1 531 ? -26.379 10.787 23.411 1.00 93.25 531 PRO A C 1
ATOM 4120 O O . PRO A 1 531 ? -25.364 11.402 23.733 1.00 93.25 531 PRO A O 1
ATOM 4123 N N . SER A 1 532 ? -26.804 9.709 24.077 1.00 93.94 532 SER A N 1
ATOM 4124 C CA . SER A 1 532 ? -26.136 9.102 25.239 1.00 93.94 532 SER A CA 1
ATOM 4125 C C . SER A 1 532 ? -24.964 8.188 24.885 1.00 93.94 532 SER A C 1
ATOM 4127 O O . SER A 1 532 ? -24.144 7.906 25.756 1.00 93.94 532 SER A O 1
ATOM 4129 N N . PHE A 1 533 ? -24.871 7.729 23.636 1.00 97.19 533 PHE A N 1
ATOM 4130 C CA . PHE A 1 533 ? -23.864 6.782 23.172 1.00 97.19 533 PHE A CA 1
ATOM 4131 C C . PHE A 1 533 ? -23.465 7.124 21.739 1.00 97.19 533 PHE A C 1
ATOM 4133 O O . PHE A 1 533 ? -24.036 6.645 20.758 1.00 97.19 533 PHE A O 1
ATOM 4140 N N . ARG A 1 534 ? -22.489 8.024 21.628 1.00 98.00 534 ARG A N 1
ATOM 4141 C CA . ARG A 1 534 ? -22.054 8.587 20.350 1.00 98.00 534 ARG A CA 1
ATOM 4142 C C . ARG A 1 534 ? -21.043 7.655 19.714 1.00 98.00 534 ARG A C 1
ATOM 4144 O O . ARG A 1 534 ? -19.988 7.382 20.295 1.00 98.00 534 ARG A O 1
ATOM 4151 N N . THR A 1 535 ? -21.362 7.164 18.526 1.00 98.25 535 THR A N 1
ATOM 4152 C CA . THR A 1 535 ? -20.563 6.138 17.856 1.00 98.25 535 THR A CA 1
ATOM 4153 C C . THR A 1 535 ? -20.041 6.618 16.508 1.00 98.25 535 THR A C 1
ATOM 4155 O O . THR A 1 535 ? -20.517 7.603 15.949 1.00 98.25 535 THR A O 1
ATOM 4158 N N . GLY A 1 536 ? -19.057 5.920 15.951 1.00 98.12 536 GLY A N 1
ATOM 4159 C CA . GLY A 1 536 ? -18.641 6.108 14.563 1.00 98.12 536 GLY A CA 1
ATOM 4160 C C . GLY A 1 536 ? -17.386 5.310 14.238 1.00 98.12 536 GLY A C 1
ATOM 4161 O O . GLY A 1 536 ? -16.872 4.560 15.077 1.00 98.12 536 GLY A O 1
ATOM 4162 N N . CYS A 1 537 ? -16.883 5.477 13.017 1.00 98.69 537 CYS A N 1
ATOM 4163 C CA . CYS A 1 537 ? -15.809 4.636 12.503 1.00 98.69 537 CYS A CA 1
ATOM 4164 C C . CYS A 1 537 ? -14.672 5.424 11.844 1.00 98.69 537 CYS A C 1
ATOM 4166 O O . CYS A 1 537 ? -14.881 6.432 11.177 1.00 98.69 537 CYS A O 1
ATOM 4168 N N . ILE A 1 538 ? -13.455 4.901 11.956 1.00 98.75 538 ILE A N 1
ATOM 4169 C CA . ILE A 1 538 ? -12.318 5.307 11.126 1.00 98.75 538 ILE A CA 1
ATOM 4170 C C . ILE A 1 538 ? -12.081 4.207 10.097 1.00 98.75 538 ILE A C 1
ATOM 4172 O O . ILE A 1 538 ? -12.045 3.033 10.451 1.00 98.75 538 ILE A O 1
ATOM 4176 N N . ARG A 1 539 ? -11.930 4.574 8.825 1.00 98.44 539 ARG A N 1
ATOM 4177 C CA . ARG A 1 539 ? -11.602 3.700 7.696 1.00 98.44 539 ARG A CA 1
ATOM 4178 C C . ARG A 1 539 ? -10.141 3.945 7.290 1.00 98.44 539 ARG A C 1
ATOM 4180 O O . ARG A 1 539 ? -9.878 4.816 6.463 1.00 98.44 539 ARG A O 1
ATOM 4187 N N . PRO A 1 540 ? -9.168 3.200 7.835 1.00 97.75 540 PRO A N 1
ATOM 4188 C CA . PRO A 1 540 ? -7.793 3.293 7.364 1.00 97.75 540 PRO A CA 1
ATOM 4189 C C . PRO A 1 540 ? -7.707 2.936 5.878 1.00 97.75 540 PRO A C 1
ATOM 4191 O O . PRO A 1 540 ? -8.395 2.007 5.428 1.00 97.75 540 PRO A O 1
ATOM 4194 N N . GLY A 1 541 ? -6.844 3.646 5.148 1.00 93.31 541 GLY A N 1
ATOM 4195 C CA . GLY A 1 541 ? -6.349 3.232 3.838 1.00 93.31 541 GLY A CA 1
ATOM 4196 C C . GLY A 1 541 ? -5.734 1.826 3.862 1.00 93.31 541 GLY A C 1
ATOM 4197 O O . GLY A 1 541 ? -5.592 1.186 4.906 1.00 93.31 541 GLY A O 1
ATOM 4198 N N . ASN A 1 542 ? -5.390 1.315 2.687 1.00 86.25 542 ASN A N 1
ATOM 4199 C CA . ASN A 1 542 ? -4.860 -0.036 2.517 1.00 86.25 542 ASN A CA 1
ATOM 4200 C C . ASN A 1 542 ? -3.407 0.089 2.033 1.00 86.25 542 ASN A C 1
ATOM 4202 O O . ASN A 1 542 ? -3.220 0.757 1.035 1.00 86.25 542 ASN A O 1
ATOM 4206 N N . GLY A 1 543 ? -2.359 -0.510 2.598 1.00 87.88 543 GLY A N 1
ATOM 4207 C CA . GLY A 1 543 ? -2.279 -1.302 3.824 1.00 87.88 543 GLY A CA 1
ATOM 4208 C C . GLY A 1 543 ? -1.909 -0.478 5.061 1.00 87.88 543 GLY A C 1
ATOM 4209 O O . GLY A 1 543 ? -1.361 0.621 4.960 1.00 87.88 543 GLY A O 1
ATOM 4210 N N . ILE A 1 544 ? -2.216 -1.038 6.235 1.00 94.38 544 ILE A N 1
ATOM 4211 C CA . ILE A 1 544 ? -1.839 -0.464 7.530 1.00 94.38 544 ILE A CA 1
ATOM 4212 C C . ILE A 1 544 ? -0.471 -1.020 7.929 1.00 94.38 544 ILE A C 1
ATOM 4214 O O . ILE A 1 544 ? -0.293 -2.240 7.950 1.00 94.38 544 ILE A O 1
ATOM 4218 N N . TYR A 1 545 ? 0.470 -0.138 8.246 1.00 95.44 545 TYR A N 1
ATOM 4219 C CA . TYR A 1 545 ? 1.845 -0.487 8.612 1.00 95.44 545 TYR A CA 1
ATOM 4220 C C . TYR A 1 545 ? 2.326 0.367 9.795 1.00 95.44 545 TYR A C 1
ATOM 4222 O O . TYR A 1 545 ? 1.575 1.199 10.308 1.00 95.44 545 TYR A O 1
ATOM 4230 N N . GLY A 1 546 ? 3.550 0.148 10.258 1.00 92.88 546 GLY A N 1
ATOM 4231 C CA . GLY A 1 546 ? 4.185 0.970 11.287 1.00 92.88 546 GLY A CA 1
ATOM 4232 C C . GLY A 1 546 ? 4.865 0.186 12.396 1.00 92.88 546 GLY A C 1
ATOM 4233 O O . GLY A 1 546 ? 5.140 0.750 13.443 1.00 92.88 546 GLY A O 1
ATOM 4234 N N . HIS A 1 547 ? 5.084 -1.115 12.225 1.00 88.50 547 HIS A N 1
ATOM 4235 C CA . HIS A 1 547 ? 5.844 -1.910 13.186 1.00 88.50 547 HIS A CA 1
ATOM 4236 C C . HIS A 1 547 ? 6.486 -3.098 12.459 1.00 88.50 547 HIS A C 1
ATOM 4238 O O . HIS A 1 547 ? 5.838 -3.661 11.581 1.00 88.50 547 HIS A O 1
ATOM 4244 N N . PRO A 1 548 ? 7.683 -3.572 12.843 1.00 82.69 548 PRO A N 1
ATOM 4245 C CA . PRO A 1 548 ? 8.313 -4.767 12.260 1.00 82.69 548 PRO A CA 1
ATOM 4246 C C . PRO A 1 548 ? 7.442 -6.037 12.172 1.00 82.69 548 PRO A C 1
ATOM 4248 O O . PRO A 1 548 ? 7.724 -6.930 11.379 1.00 82.69 548 PRO A O 1
ATOM 4251 N N . SER A 1 549 ? 6.362 -6.121 12.956 1.00 78.69 549 SER A N 1
ATOM 4252 C CA . SER A 1 549 ? 5.374 -7.214 12.910 1.00 78.69 549 SER A CA 1
ATOM 4253 C C . SER A 1 549 ? 4.224 -7.004 11.914 1.00 78.69 549 SER A C 1
ATOM 4255 O O . SER A 1 549 ? 3.319 -7.839 11.824 1.00 78.69 549 SER A O 1
ATOM 4257 N N . ASP A 1 550 ? 4.210 -5.886 11.187 1.00 86.38 550 ASP A N 1
ATOM 4258 C CA . ASP A 1 550 ? 3.203 -5.602 10.175 1.00 86.38 550 ASP A CA 1
ATOM 4259 C C . ASP A 1 550 ? 3.391 -6.449 8.906 1.00 86.38 550 ASP A C 1
ATOM 4261 O O . ASP A 1 550 ? 4.456 -6.999 8.619 1.00 86.38 550 ASP A O 1
ATOM 4265 N N . ASN A 1 551 ? 2.311 -6.578 8.134 1.00 83.69 551 ASN A N 1
ATOM 4266 C CA . ASN A 1 551 ? 2.359 -7.352 6.899 1.00 83.69 551 ASN A CA 1
ATOM 4267 C C . ASN A 1 551 ? 3.012 -6.603 5.723 1.00 83.69 551 ASN A C 1
ATOM 4269 O O . ASN A 1 551 ? 3.717 -7.263 4.962 1.00 83.69 551 ASN A O 1
ATOM 4273 N N . PRO A 1 552 ? 2.755 -5.297 5.485 1.00 87.88 552 PRO A N 1
ATOM 4274 C CA . PRO A 1 552 ? 3.251 -4.639 4.274 1.00 87.88 552 PRO A CA 1
ATOM 4275 C C . PRO A 1 552 ? 4.771 -4.451 4.231 1.00 87.88 552 PRO A C 1
ATOM 4277 O O . PRO A 1 552 ? 5.343 -4.553 3.150 1.00 87.88 552 PRO A O 1
ATOM 4280 N N . ILE A 1 553 ? 5.411 -4.174 5.372 1.00 92.31 553 ILE A N 1
ATOM 4281 C CA . ILE A 1 553 ? 6.841 -3.850 5.478 1.00 92.31 553 ILE A CA 1
ATOM 4282 C C . ILE A 1 553 ? 7.576 -4.939 6.262 1.00 92.31 553 ILE A C 1
ATOM 4284 O O . ILE A 1 553 ? 8.583 -5.464 5.786 1.00 92.31 553 ILE A O 1
ATOM 4288 N N . GLY A 1 554 ? 7.044 -5.338 7.420 1.00 88.44 554 GLY A N 1
ATOM 4289 C CA . GLY A 1 554 ? 7.647 -6.347 8.295 1.00 88.44 554 GLY A CA 1
ATOM 4290 C C . GLY A 1 554 ? 7.889 -7.687 7.597 1.00 88.44 554 GLY A C 1
ATOM 4291 O O . GLY A 1 554 ? 8.997 -8.224 7.625 1.00 88.44 554 GLY A O 1
ATOM 4292 N N . ASN A 1 555 ? 6.895 -8.193 6.857 1.00 85.69 555 ASN A N 1
ATOM 4293 C CA . ASN A 1 555 ? 7.062 -9.432 6.083 1.00 85.69 555 ASN A CA 1
ATOM 4294 C C . ASN A 1 555 ? 8.112 -9.323 4.966 1.00 85.69 555 ASN A C 1
ATOM 4296 O O . ASN A 1 555 ? 8.689 -10.347 4.598 1.00 85.69 555 ASN A O 1
ATOM 4300 N N . LEU A 1 556 ? 8.340 -8.131 4.398 1.00 90.31 556 LEU A N 1
ATOM 4301 C CA . LEU A 1 556 ? 9.388 -7.931 3.392 1.00 90.31 556 LEU A CA 1
ATOM 4302 C C . LEU A 1 556 ? 10.770 -7.995 4.043 1.00 90.31 556 LEU A C 1
ATOM 4304 O O . LEU A 1 556 ? 11.646 -8.678 3.523 1.00 90.31 556 LEU A O 1
ATOM 4308 N N . LEU A 1 557 ? 10.937 -7.348 5.199 1.00 90.12 557 LEU A N 1
ATOM 4309 C CA . LEU A 1 557 ? 12.184 -7.348 5.972 1.00 90.12 557 LEU A CA 1
ATOM 4310 C C . LEU A 1 557 ? 12.570 -8.748 6.473 1.00 90.12 557 LEU A C 1
ATOM 4312 O O . LEU A 1 557 ? 13.746 -9.118 6.483 1.00 90.12 557 LEU A O 1
ATOM 4316 N N . ALA A 1 558 ? 11.573 -9.567 6.812 1.00 85.94 558 ALA A N 1
ATOM 4317 C CA . ALA A 1 558 ? 11.778 -10.943 7.252 1.00 85.94 558 ALA A CA 1
ATOM 4318 C C . ALA A 1 558 ? 12.237 -11.907 6.133 1.00 85.94 558 ALA A C 1
ATOM 4320 O O . ALA A 1 558 ? 12.584 -13.052 6.426 1.00 85.94 558 ALA A O 1
ATOM 4321 N N . ARG A 1 559 ? 12.247 -11.494 4.854 1.00 84.38 559 ARG A N 1
ATOM 4322 C CA . ARG A 1 559 ? 12.538 -12.367 3.701 1.00 84.38 559 ARG A CA 1
ATOM 4323 C C . ARG A 1 559 ? 13.760 -11.901 2.926 1.00 84.38 559 ARG A C 1
ATOM 4325 O O . ARG A 1 559 ? 13.910 -10.728 2.626 1.00 84.38 559 ARG A O 1
ATOM 4332 N N . ASP A 1 560 ? 14.571 -12.855 2.478 1.00 84.25 560 ASP A N 1
ATOM 4333 C CA . ASP A 1 560 ? 15.703 -12.554 1.591 1.00 84.25 560 ASP A CA 1
ATOM 4334 C C . ASP A 1 560 ? 15.253 -12.319 0.139 1.00 84.25 560 ASP A C 1
ATOM 4336 O O . ASP A 1 560 ? 15.900 -11.613 -0.636 1.00 84.25 560 ASP A O 1
ATOM 4340 N N . VAL A 1 561 ? 14.149 -12.960 -0.262 1.00 85.25 561 VAL A N 1
ATOM 4341 C CA . VAL A 1 561 ? 13.627 -12.938 -1.631 1.00 85.25 561 VAL A CA 1
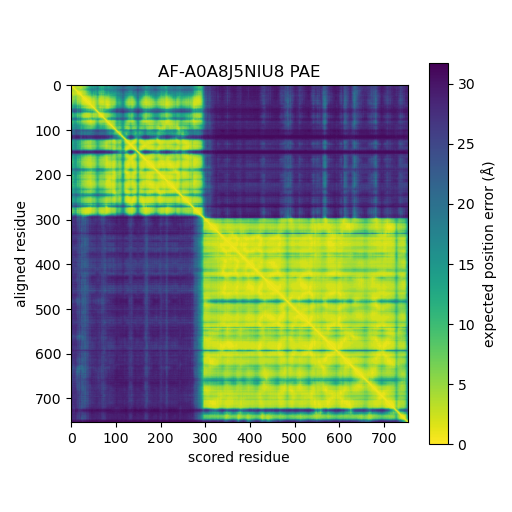ATOM 4342 C C . VAL A 1 561 ? 12.137 -12.641 -1.602 1.00 85.25 561 VAL A C 1
ATOM 4344 O O . VAL A 1 561 ? 11.356 -13.414 -1.049 1.00 85.25 561 VAL A O 1
ATOM 4347 N N . ASN A 1 562 ? 11.744 -11.552 -2.253 1.00 88.44 562 ASN A N 1
ATOM 4348 C CA . ASN A 1 562 ? 10.352 -11.180 -2.439 1.00 88.44 562 ASN A CA 1
ATOM 4349 C C . ASN A 1 562 ? 9.897 -11.530 -3.857 1.00 88.44 562 ASN A C 1
ATOM 4351 O O . ASN A 1 562 ? 10.412 -10.994 -4.838 1.00 88.44 562 ASN A O 1
ATOM 4355 N N . GLN A 1 563 ? 8.925 -12.431 -3.970 1.00 86.38 563 GLN A N 1
ATOM 4356 C CA . GLN A 1 563 ? 8.254 -12.728 -5.232 1.00 86.38 563 GLN A CA 1
ATOM 4357 C C . GLN A 1 563 ? 7.055 -11.793 -5.376 1.00 86.38 563 GLN A C 1
ATOM 4359 O O . GLN A 1 563 ? 6.118 -11.860 -4.587 1.00 86.38 563 GLN A O 1
ATOM 4364 N N . THR A 1 564 ? 7.078 -10.917 -6.377 1.00 88.12 564 THR A N 1
ATOM 4365 C CA . THR A 1 564 ? 6.050 -9.882 -6.552 1.00 88.12 564 THR A CA 1
ATOM 4366 C C . THR A 1 564 ? 5.618 -9.762 -8.003 1.00 88.12 564 THR A C 1
ATOM 4368 O O . THR A 1 564 ? 6.402 -9.992 -8.915 1.00 88.12 564 THR A O 1
ATOM 4371 N N . TRP A 1 565 ? 4.368 -9.380 -8.232 1.00 87.25 565 TRP A N 1
ATOM 4372 C CA . TRP A 1 565 ? 3.823 -9.069 -9.556 1.00 87.25 565 TRP A CA 1
ATOM 4373 C C . TRP A 1 565 ? 3.283 -7.634 -9.628 1.00 87.25 565 TRP A C 1
ATOM 4375 O O . TRP A 1 565 ? 2.645 -7.256 -10.607 1.00 87.25 565 TRP A O 1
ATOM 4385 N N . VAL A 1 566 ? 3.510 -6.835 -8.579 1.00 91.62 566 VAL A N 1
ATOM 4386 C CA . VAL A 1 566 ? 2.860 -5.530 -8.388 1.00 91.62 566 VAL A CA 1
ATOM 4387 C C . VAL A 1 566 ? 3.785 -4.340 -8.108 1.00 91.62 566 VAL A C 1
ATOM 4389 O O . VAL A 1 566 ? 3.325 -3.381 -7.494 1.00 91.62 566 VAL A O 1
ATOM 4392 N N . PRO A 1 567 ? 5.059 -4.297 -8.552 1.00 90.38 567 PRO A N 1
ATOM 4393 C CA . PRO A 1 567 ? 5.927 -3.153 -8.250 1.00 90.38 567 PRO A CA 1
ATOM 4394 C C . PRO A 1 567 ? 5.384 -1.816 -8.793 1.00 90.38 567 PRO A C 1
ATOM 4396 O O . PRO A 1 567 ? 5.676 -0.762 -8.238 1.00 90.38 567 PRO A O 1
ATOM 4399 N N . HIS A 1 568 ? 4.573 -1.840 -9.853 1.00 88.50 568 HIS A N 1
ATOM 4400 C CA . HIS A 1 568 ? 3.963 -0.665 -10.489 1.00 88.50 568 HIS A CA 1
ATOM 4401 C C . HIS A 1 568 ? 2.639 -0.215 -9.859 1.00 88.50 568 HIS A C 1
ATOM 4403 O O . HIS A 1 568 ? 2.110 0.837 -10.241 1.00 88.50 568 HIS A O 1
ATOM 4409 N N . ILE A 1 569 ? 2.073 -1.010 -8.946 1.00 92.75 569 ILE A N 1
ATOM 4410 C CA . ILE A 1 569 ? 0.786 -0.715 -8.319 1.00 92.75 569 ILE A CA 1
ATOM 4411 C C . ILE A 1 569 ? 0.934 0.474 -7.378 1.00 92.75 569 ILE A C 1
ATOM 4413 O O . ILE A 1 569 ? 1.869 0.531 -6.584 1.00 92.75 569 ILE A O 1
ATOM 4417 N N . VAL A 1 570 ? 0.002 1.420 -7.506 1.00 94.62 570 VAL A N 1
ATOM 4418 C CA . VAL A 1 570 ? -0.022 2.691 -6.772 1.00 94.62 570 VAL A CA 1
ATOM 4419 C C . VAL A 1 570 ? -1.081 2.619 -5.693 1.00 94.62 570 VAL A C 1
ATOM 4421 O O . VAL A 1 570 ? -2.229 2.284 -5.994 1.00 94.62 570 VAL A O 1
ATOM 4424 N N . GLN A 1 571 ? -0.700 2.952 -4.463 1.00 94.94 571 GLN A N 1
ATOM 4425 C CA . GLN A 1 571 ? -1.565 2.782 -3.315 1.00 94.94 571 GLN A CA 1
ATOM 4426 C C . GLN A 1 571 ? -1.240 3.739 -2.155 1.00 94.94 571 GLN A C 1
ATOM 4428 O O . GLN A 1 571 ? -0.084 4.086 -1.910 1.00 94.94 571 GLN A O 1
ATOM 4433 N N . ASN A 1 572 ? -2.279 4.182 -1.442 1.00 95.25 572 ASN A N 1
ATOM 4434 C CA . ASN A 1 572 ? -2.159 4.974 -0.214 1.00 95.25 572 ASN A CA 1
ATOM 4435 C C . ASN A 1 572 ? -2.006 4.071 1.012 1.00 95.25 572 ASN A C 1
ATOM 4437 O O . ASN A 1 572 ? -2.983 3.461 1.448 1.00 95.25 572 ASN A O 1
ATOM 4441 N N . PHE A 1 573 ? -0.811 4.029 1.595 1.00 95.69 573 PHE A N 1
ATOM 4442 C CA . PHE A 1 573 ? -0.590 3.355 2.873 1.00 95.69 573 PHE A CA 1
ATOM 4443 C C . PHE A 1 573 ? -0.948 4.274 4.042 1.00 95.69 573 PHE A C 1
ATOM 4445 O O . PHE A 1 573 ? -1.035 5.497 3.903 1.00 95.69 573 PHE A O 1
ATOM 4452 N N . VAL A 1 574 ? -1.174 3.671 5.207 1.00 97.50 574 VAL A N 1
ATOM 4453 C CA . VAL A 1 574 ? -1.441 4.423 6.430 1.00 97.50 574 VAL A CA 1
ATOM 4454 C C . VAL A 1 574 ? -0.722 3.819 7.627 1.00 97.50 574 VAL A C 1
ATOM 4456 O O . VAL A 1 574 ? -0.822 2.626 7.908 1.00 97.50 574 VAL A O 1
ATOM 4459 N N . HIS A 1 575 ? 0.004 4.656 8.349 1.00 97.62 575 HIS A N 1
ATOM 4460 C CA . HIS A 1 575 ? 0.732 4.271 9.541 1.00 97.62 575 HIS A CA 1
ATOM 4461 C C . HIS A 1 575 ? -0.222 4.086 10.732 1.00 97.62 575 HIS A C 1
ATOM 4463 O O . HIS A 1 575 ? -1.165 4.861 10.915 1.00 97.62 575 HIS A O 1
ATOM 4469 N N . GLY A 1 576 ? 0.043 3.114 11.608 1.00 96.69 576 GLY A N 1
ATOM 4470 C CA . GLY A 1 576 ? -0.771 2.842 12.799 1.00 96.69 576 GLY A CA 1
ATOM 4471 C C . GLY A 1 576 ? -0.953 4.073 13.698 1.00 96.69 576 GLY A C 1
ATOM 4472 O O . GLY A 1 576 ? -2.061 4.333 14.162 1.00 96.69 576 GLY A O 1
ATOM 4473 N N . ALA A 1 577 ? 0.091 4.892 13.854 1.00 96.81 577 ALA A N 1
ATOM 4474 C CA . ALA A 1 577 ? 0.030 6.172 14.574 1.00 96.81 577 ALA A CA 1
ATOM 4475 C C . ALA A 1 577 ? -0.912 7.206 13.920 1.00 96.81 577 ALA A C 1
ATOM 4477 O O . ALA A 1 577 ? -1.596 7.955 14.620 1.00 96.81 577 ALA A O 1
ATOM 4478 N N . ASN A 1 578 ? -0.994 7.225 12.587 1.00 97.75 578 ASN A N 1
ATOM 4479 C CA . ASN A 1 578 ? -1.904 8.095 11.839 1.00 97.75 578 ASN A CA 1
ATOM 4480 C C . ASN A 1 578 ? -3.365 7.648 11.973 1.00 97.75 578 ASN A C 1
ATOM 4482 O O . ASN A 1 578 ? -4.262 8.491 12.031 1.00 97.75 578 ASN A O 1
ATOM 4486 N N . VAL A 1 579 ? -3.610 6.340 12.077 1.00 98.31 579 VAL A N 1
ATOM 4487 C CA . VAL A 1 579 ? -4.938 5.801 12.405 1.00 98.31 579 VAL A CA 1
ATOM 4488 C C . VAL A 1 579 ? -5.307 6.107 13.859 1.00 98.31 579 VAL A C 1
ATOM 4490 O O . VAL A 1 579 ? -6.430 6.528 14.137 1.00 98.31 579 VAL A O 1
ATOM 4493 N N . ALA A 1 580 ? -4.367 5.932 14.789 1.00 98.12 580 ALA A N 1
ATOM 4494 C CA . ALA A 1 580 ? -4.583 6.200 16.205 1.00 98.12 580 ALA A CA 1
ATOM 4495 C C . ALA A 1 580 ? -4.949 7.668 16.463 1.00 98.12 580 ALA A C 1
ATOM 4497 O O . ALA A 1 580 ? -5.956 7.938 17.121 1.00 98.12 580 ALA A O 1
ATOM 4498 N N . VAL A 1 581 ? -4.233 8.621 15.853 1.00 97.81 581 VAL A N 1
ATOM 4499 C CA . VAL A 1 581 ? -4.548 10.040 16.060 1.00 97.81 581 VAL A CA 1
ATOM 4500 C C . VAL A 1 581 ? -5.907 10.397 15.457 1.00 97.81 581 VAL A C 1
ATOM 4502 O O . VAL A 1 581 ? -6.642 11.193 16.036 1.00 97.81 581 VAL A O 1
ATOM 4505 N N . ALA A 1 582 ? -6.304 9.762 14.347 1.00 98.19 582 ALA A N 1
ATOM 4506 C CA . ALA A 1 582 ? -7.642 9.928 13.783 1.00 98.19 582 ALA A CA 1
ATOM 4507 C C . ALA A 1 582 ? -8.740 9.477 14.757 1.00 98.19 582 ALA A C 1
ATOM 4509 O O . ALA A 1 582 ? -9.751 10.164 14.898 1.00 98.19 582 ALA A O 1
ATOM 4510 N N . HIS A 1 583 ? -8.527 8.371 15.480 1.00 98.62 583 HIS A N 1
ATOM 4511 C CA . HIS A 1 583 ? -9.433 7.943 16.546 1.00 98.62 583 HIS A CA 1
ATOM 4512 C C . HIS A 1 583 ? -9.526 8.973 17.676 1.00 98.62 583 HIS A C 1
ATOM 4514 O O . HIS A 1 583 ? -10.630 9.219 18.164 1.00 98.62 583 HIS A O 1
ATOM 4520 N N . LEU A 1 584 ? -8.413 9.604 18.062 1.00 98.31 584 LEU A N 1
ATOM 4521 C CA . LEU A 1 584 ? -8.411 10.661 19.078 1.00 98.31 584 LEU A CA 1
ATOM 4522 C C . LEU A 1 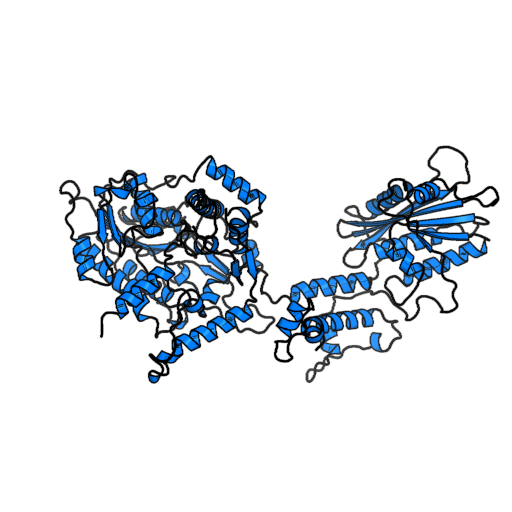584 ? -9.096 11.946 18.588 1.00 98.31 584 LEU A C 1
ATOM 4524 O O . LEU A 1 584 ? -9.818 12.578 19.357 1.00 98.31 584 LEU A O 1
ATOM 4528 N N . TYR A 1 585 ? -8.920 12.330 17.319 1.00 97.69 585 TYR A N 1
ATOM 4529 C CA . TYR A 1 585 ? -9.656 13.450 16.714 1.00 97.69 585 TYR A CA 1
ATOM 4530 C C . TYR A 1 585 ? -11.157 13.166 16.673 1.00 97.69 585 TYR A C 1
ATOM 4532 O O . TYR A 1 585 ? -11.967 14.034 17.000 1.00 97.69 585 TYR A O 1
ATOM 4540 N N . HIS A 1 586 ? -11.524 11.937 16.319 1.00 98.12 586 HIS A N 1
ATOM 4541 C CA . HIS A 1 586 ? -12.906 11.494 16.317 1.00 98.12 586 HIS A CA 1
ATOM 4542 C C . HIS A 1 586 ? -13.503 11.513 17.724 1.00 98.12 586 HIS A C 1
ATOM 4544 O O . HIS A 1 586 ? -14.557 12.105 17.914 1.00 98.12 586 HIS A O 1
ATOM 4550 N N . GLU A 1 587 ? -12.803 10.994 18.735 1.00 98.12 587 GLU A N 1
ATOM 4551 C CA . GLU A 1 587 ? -13.224 11.122 20.133 1.00 98.12 587 GLU A CA 1
ATOM 4552 C C . GLU A 1 587 ? -13.419 12.590 20.540 1.00 98.12 587 GLU A C 1
ATOM 4554 O O . GLU A 1 587 ? -14.457 12.941 21.096 1.00 98.12 587 GLU A O 1
ATOM 4559 N N . ALA A 1 588 ? -12.455 13.463 20.242 1.00 96.69 588 ALA A N 1
ATOM 4560 C CA . ALA A 1 588 ? -12.547 14.879 20.582 1.00 96.69 588 ALA A CA 1
ATOM 4561 C C . ALA A 1 588 ? -13.740 15.573 19.900 1.00 96.69 588 ALA A C 1
ATOM 4563 O O . ALA A 1 588 ? -14.318 16.500 20.472 1.00 96.69 588 ALA A O 1
ATOM 4564 N N . ALA A 1 589 ? -14.126 15.133 18.699 1.00 96.56 589 ALA A N 1
ATOM 4565 C CA . ALA A 1 589 ? -15.338 15.592 18.028 1.00 96.56 589 ALA A CA 1
ATOM 4566 C C . ALA A 1 589 ? -16.605 15.040 18.702 1.00 96.56 589 ALA A C 1
ATOM 4568 O O . ALA A 1 589 ? -17.510 15.816 19.001 1.00 96.56 589 ALA A O 1
ATOM 4569 N N . LEU A 1 590 ? -16.646 13.737 19.005 1.00 96.88 590 LEU A N 1
ATOM 4570 C CA . LEU A 1 590 ? -17.784 13.080 19.662 1.00 96.88 590 LEU A CA 1
ATOM 4571 C C . LEU A 1 590 ? -18.013 13.571 21.098 1.00 96.88 590 LEU A C 1
ATOM 4573 O O . LEU A 1 590 ? -19.140 13.559 21.580 1.00 96.88 590 LEU A O 1
ATOM 4577 N N . ALA A 1 591 ? -16.969 14.042 21.781 1.00 95.19 591 ALA A N 1
ATOM 4578 C CA . ALA A 1 591 ? -17.073 14.606 23.123 1.00 95.19 591 ALA A CA 1
ATOM 4579 C C . ALA A 1 591 ? -17.847 15.936 23.167 1.00 95.19 591 ALA A C 1
ATOM 4581 O O . ALA A 1 591 ? -18.328 16.318 24.234 1.00 95.19 591 ALA A O 1
ATOM 4582 N N . LYS A 1 592 ? -17.988 16.635 22.033 1.00 91.25 592 LYS A N 1
ATOM 4583 C CA . LYS A 1 592 ? -18.765 17.876 21.942 1.00 91.25 592 LYS A CA 1
ATOM 4584 C C . LYS A 1 592 ? -20.265 17.580 21.897 1.00 91.25 592 LYS A C 1
ATOM 4586 O O . LYS A 1 592 ? -20.704 16.542 21.399 1.00 91.25 592 LYS A O 1
ATOM 4591 N N . GLU A 1 593 ? -21.059 18.516 22.404 1.00 79.12 593 GLU A N 1
ATOM 4592 C CA . GLU A 1 593 ? -22.513 18.494 22.233 1.00 79.12 593 GLU A CA 1
ATOM 4593 C C . GLU A 1 593 ? -22.875 18.735 20.756 1.00 79.12 593 GLU A C 1
ATOM 4595 O O . GLU A 1 593 ? -22.195 19.498 20.069 1.00 79.12 593 GLU A O 1
ATOM 4600 N N . ASN A 1 594 ? -23.933 18.081 20.261 1.00 79.44 594 ASN A N 1
ATOM 4601 C CA . ASN A 1 594 ? -24.431 18.212 18.881 1.00 79.44 594 ASN A CA 1
ATOM 4602 C C . ASN A 1 594 ? -23.361 17.994 17.786 1.00 79.44 594 ASN A C 1
ATOM 4604 O O . ASN A 1 594 ? -23.242 18.776 16.841 1.00 79.44 594 ASN A O 1
ATOM 4608 N N . CYS A 1 595 ? -22.579 16.917 17.901 1.00 87.94 595 CYS A N 1
ATOM 4609 C CA . CYS A 1 595 ? -21.577 16.544 16.902 1.00 87.94 595 CYS A CA 1
ATOM 4610 C C . CYS A 1 595 ? -22.214 15.917 15.643 1.00 87.94 595 CYS A C 1
ATOM 4612 O O . CYS A 1 595 ? -22.994 14.971 15.716 1.00 87.94 595 CYS A O 1
ATOM 4614 N N . THR A 1 596 ? -21.862 16.423 14.460 1.00 92.88 596 THR A N 1
ATOM 4615 C CA . THR A 1 596 ? -22.352 15.921 13.159 1.00 92.88 596 THR A CA 1
ATOM 4616 C C . THR A 1 596 ? -21.521 14.758 12.607 1.00 92.88 596 THR A C 1
ATOM 4618 O O . THR A 1 596 ? -21.888 14.162 11.589 1.00 92.88 596 THR A O 1
ATOM 4621 N N . GLN A 1 597 ? -20.404 14.461 13.276 1.00 96.25 597 GLN A N 1
ATOM 4622 C CA . GLN A 1 597 ? -19.459 13.374 13.018 1.00 96.25 597 GLN A CA 1
ATOM 4623 C C . GLN A 1 597 ? -19.958 12.028 13.563 1.00 96.25 597 GLN A C 1
ATOM 4625 O O . GLN A 1 597 ? -19.551 10.976 13.077 1.00 96.25 597 GLN A O 1
ATOM 4630 N N . ALA A 1 598 ? -20.843 12.071 14.560 1.00 96.75 598 ALA A N 1
ATOM 4631 C CA . ALA A 1 598 ? -21.506 10.908 15.125 1.00 96.75 598 ALA A CA 1
ATOM 4632 C C . ALA A 1 598 ? -22.279 10.111 14.059 1.00 96.75 598 ALA A C 1
ATOM 4634 O O . ALA A 1 598 ? -22.866 10.674 13.133 1.00 96.75 598 ALA A O 1
ATOM 4635 N N . GLY A 1 599 ? -22.271 8.787 14.197 1.00 97.00 599 GLY A N 1
ATOM 4636 C CA . GLY A 1 599 ? -22.940 7.848 13.302 1.00 97.00 599 GLY A CA 1
ATOM 4637 C C . GLY A 1 599 ? -22.308 7.724 11.914 1.00 97.00 599 GLY A C 1
ATOM 4638 O O . GLY A 1 599 ? -22.970 7.220 11.010 1.00 97.00 599 GLY A O 1
ATOM 4639 N N . LYS A 1 600 ? -21.057 8.168 11.707 1.00 96.75 600 LYS A N 1
ATOM 4640 C CA . LYS A 1 600 ? -20.419 8.197 10.376 1.00 96.75 600 LYS A CA 1
ATOM 4641 C C . LYS A 1 600 ? -19.012 7.588 10.346 1.00 96.75 600 LYS A C 1
ATOM 4643 O O . LYS A 1 600 ? -18.328 7.552 11.373 1.00 96.75 600 LYS A O 1
ATOM 4648 N N . PRO A 1 601 ? -18.565 7.105 9.172 1.00 98.06 601 PRO A N 1
ATOM 4649 C CA . PRO A 1 601 ? -17.187 6.706 8.939 1.00 98.06 601 PRO A CA 1
ATOM 4650 C C . PRO A 1 601 ? -16.338 7.843 8.344 1.00 98.06 601 PRO A C 1
ATOM 4652 O O . PRO A 1 601 ? -16.837 8.669 7.582 1.00 98.06 601 PRO A O 1
ATOM 4655 N N . PHE A 1 602 ? -15.029 7.820 8.602 1.00 98.50 602 PHE A N 1
ATOM 4656 C CA . PHE A 1 602 ? -14.053 8.740 8.001 1.00 98.50 602 PHE A CA 1
ATOM 4657 C C . PHE A 1 602 ? -12.834 7.992 7.462 1.00 98.50 602 PHE A C 1
ATOM 4659 O O . PHE A 1 602 ? -12.201 7.239 8.202 1.00 98.50 602 PHE A O 1
ATOM 4666 N N . VAL A 1 603 ? -12.483 8.200 6.189 1.00 98.50 603 VAL A N 1
ATOM 4667 C CA . VAL A 1 603 ? -11.275 7.609 5.589 1.00 98.50 603 VAL A CA 1
ATOM 4668 C C . VAL A 1 603 ? -10.032 8.403 5.981 1.00 98.50 603 VAL A C 1
ATOM 4670 O O . VAL A 1 603 ? -10.058 9.630 5.961 1.00 98.50 603 VAL A O 1
ATOM 4673 N N . VAL A 1 604 ? -8.945 7.707 6.326 1.00 98.25 604 VAL A N 1
ATOM 4674 C CA . VAL A 1 604 ? -7.656 8.325 6.682 1.00 98.25 604 VAL A CA 1
ATOM 4675 C C . VAL A 1 604 ? -6.479 7.635 5.996 1.00 98.25 604 VAL A C 1
ATOM 4677 O O . VAL A 1 604 ? -6.465 6.412 5.839 1.00 98.25 604 VAL A O 1
ATOM 4680 N N . THR A 1 605 ? -5.482 8.426 5.603 1.00 97.50 605 THR A N 1
ATOM 4681 C CA . THR A 1 605 ? -4.222 7.988 4.986 1.00 97.50 605 THR A CA 1
ATOM 4682 C C . THR A 1 605 ? -3.056 8.808 5.536 1.00 97.50 605 THR A C 1
ATOM 4684 O O . THR A 1 605 ? -3.265 9.858 6.147 1.00 97.50 605 THR A O 1
ATOM 4687 N N . ASP A 1 606 ? -1.827 8.343 5.311 1.00 97.31 606 ASP A N 1
ATOM 4688 C CA . ASP A 1 606 ? -0.630 9.139 5.577 1.00 97.31 606 ASP A CA 1
ATOM 4689 C C . ASP A 1 606 ? -0.617 10.464 4.812 1.00 97.31 606 ASP A C 1
ATOM 4691 O O . ASP A 1 606 ? -1.293 10.639 3.795 1.00 97.31 606 ASP A O 1
ATOM 4695 N N . VAL A 1 607 ? 0.195 11.404 5.299 1.00 94.50 607 VAL A N 1
ATOM 4696 C CA . VAL A 1 607 ? 0.397 12.687 4.628 1.00 94.50 607 VAL A CA 1
ATOM 4697 C C . VAL A 1 607 ? 1.157 12.477 3.319 1.00 94.50 607 VAL A C 1
ATOM 4699 O O . VAL A 1 607 ? 2.224 11.866 3.289 1.00 94.50 607 VAL A O 1
ATOM 4702 N N . GLY A 1 608 ? 0.635 13.064 2.245 1.00 91.75 608 GLY A N 1
ATOM 4703 C CA . GLY A 1 608 ? 1.283 13.075 0.940 1.00 91.75 608 GLY A CA 1
ATOM 4704 C C . GLY A 1 608 ? 0.568 12.214 -0.103 1.00 91.75 608 GLY A C 1
ATOM 4705 O O . GLY A 1 608 ? -0.520 11.692 0.141 1.00 91.75 608 GLY A O 1
ATOM 4706 N N . PRO A 1 609 ? 1.141 12.133 -1.311 1.00 92.94 609 PRO A N 1
ATOM 4707 C CA . PRO A 1 609 ? 0.554 11.378 -2.409 1.00 92.94 609 PRO A CA 1
ATOM 4708 C C . PRO A 1 609 ? 0.713 9.859 -2.206 1.00 92.94 609 PRO A C 1
ATOM 4710 O O . PRO A 1 609 ? 1.624 9.432 -1.493 1.00 92.94 609 PRO A O 1
ATOM 4713 N N . PRO A 1 610 ? -0.114 9.028 -2.870 1.00 94.69 610 PRO A N 1
ATOM 4714 C CA . PRO A 1 610 ? 0.097 7.586 -2.910 1.00 94.69 610 PRO A CA 1
ATOM 4715 C C . PRO A 1 610 ? 1.460 7.223 -3.507 1.00 94.69 610 PRO A C 1
ATOM 4717 O O . PRO A 1 610 ? 1.988 7.913 -4.388 1.00 94.69 610 PRO A O 1
ATOM 4720 N N . ILE A 1 611 ? 1.991 6.095 -3.050 1.00 94.75 611 ILE A N 1
ATOM 4721 C CA . ILE A 1 611 ? 3.292 5.551 -3.447 1.00 94.75 611 ILE A CA 1
ATOM 4722 C C . ILE A 1 611 ? 3.104 4.323 -4.332 1.00 94.75 611 ILE A C 1
ATOM 4724 O O . ILE A 1 611 ? 1.987 3.829 -4.477 1.00 94.75 611 ILE A O 1
ATOM 4728 N N . THR A 1 612 ? 4.182 3.807 -4.916 1.00 94.00 612 THR A N 1
ATOM 4729 C CA . THR A 1 612 ? 4.175 2.473 -5.523 1.00 94.00 612 THR A CA 1
ATOM 4730 C C . THR A 1 612 ? 4.696 1.413 -4.557 1.00 94.00 612 THR A C 1
ATOM 4732 O O . THR A 1 612 ? 5.494 1.707 -3.668 1.00 94.00 612 THR A O 1
ATOM 4735 N N . PHE A 1 613 ? 4.322 0.148 -4.757 1.00 93.50 613 PHE A N 1
ATOM 4736 C CA . PHE A 1 613 ? 5.004 -0.954 -4.063 1.00 93.50 613 PHE A CA 1
ATOM 4737 C C . PHE A 1 613 ? 6.503 -1.004 -4.403 1.00 93.50 613 PHE A C 1
ATOM 4739 O O . PHE A 1 613 ? 7.311 -1.343 -3.544 1.00 93.50 613 PHE A O 1
ATOM 4746 N N . GLY A 1 614 ? 6.889 -0.622 -5.626 1.00 93.31 614 GLY A N 1
ATOM 4747 C CA . GLY A 1 614 ? 8.287 -0.503 -6.040 1.00 93.31 614 GLY A CA 1
ATOM 4748 C C . GLY A 1 614 ? 9.092 0.491 -5.198 1.00 93.31 614 GLY A C 1
ATOM 4749 O O . GLY A 1 614 ? 10.264 0.235 -4.921 1.00 93.31 614 GLY A O 1
ATOM 4750 N N . ASP A 1 615 ? 8.469 1.574 -4.729 1.00 95.25 615 ASP A N 1
ATOM 4751 C CA . ASP A 1 615 ? 9.101 2.524 -3.809 1.00 95.25 615 ASP A CA 1
ATOM 4752 C C . ASP A 1 615 ? 9.440 1.850 -2.467 1.00 95.25 615 ASP A C 1
ATOM 4754 O O . ASP A 1 615 ? 10.577 1.928 -2.001 1.00 95.25 615 ASP A O 1
ATOM 4758 N N . VAL A 1 616 ? 8.495 1.093 -1.894 1.00 95.88 616 VAL A N 1
ATOM 4759 C CA . VAL A 1 616 ? 8.713 0.307 -0.665 1.00 95.88 616 VAL A CA 1
ATOM 4760 C C . VAL A 1 616 ? 9.806 -0.740 -0.859 1.00 95.88 616 VAL A C 1
ATOM 4762 O O . VAL A 1 616 ? 10.694 -0.880 -0.023 1.00 95.88 616 VAL A O 1
ATOM 4765 N N . TYR A 1 617 ? 9.767 -1.465 -1.975 1.00 94.69 617 TYR A N 1
ATOM 4766 C CA . TYR A 1 617 ? 10.770 -2.477 -2.293 1.00 94.69 617 TYR A CA 1
ATOM 4767 C C . TYR A 1 617 ? 12.173 -1.878 -2.392 1.00 94.69 617 TYR A C 1
ATOM 4769 O O . TYR A 1 617 ? 13.123 -2.471 -1.888 1.00 94.69 617 TYR A O 1
ATOM 4777 N N . THR A 1 618 ? 12.286 -0.689 -2.987 1.00 94.81 618 THR A N 1
ATOM 4778 C CA . THR A 1 618 ? 13.546 0.058 -3.076 1.00 94.81 618 THR A CA 1
ATOM 4779 C C . THR A 1 618 ? 14.011 0.506 -1.690 1.00 94.81 618 THR A C 1
ATOM 4781 O O . THR A 1 618 ? 15.196 0.413 -1.390 1.00 94.81 618 THR A O 1
ATOM 4784 N N . ALA A 1 619 ? 13.098 0.942 -0.813 1.00 97.12 619 ALA A N 1
ATOM 4785 C CA . ALA A 1 619 ? 13.428 1.284 0.571 1.00 97.12 619 ALA A CA 1
ATOM 4786 C C . ALA A 1 619 ? 14.035 0.094 1.327 1.00 97.12 619 ALA A C 1
ATOM 4788 O O . ALA A 1 619 ? 15.102 0.238 1.921 1.00 97.12 619 ALA A O 1
ATOM 4789 N N . VAL A 1 620 ? 13.404 -1.083 1.254 1.00 95.56 620 VAL A N 1
ATOM 4790 C CA . VAL A 1 620 ? 13.914 -2.305 1.900 1.00 95.56 620 VAL A CA 1
ATOM 4791 C C . VAL A 1 620 ? 15.262 -2.722 1.303 1.00 95.56 620 VAL A C 1
ATOM 4793 O O . VAL A 1 620 ? 16.195 -2.979 2.055 1.00 95.56 620 VAL A O 1
ATOM 4796 N N . GLU A 1 621 ? 15.395 -2.726 -0.028 1.00 93.69 621 GLU A N 1
ATOM 4797 C CA . GLU A 1 621 ? 16.644 -3.080 -0.724 1.00 93.69 621 GLU A CA 1
ATOM 4798 C C . GLU A 1 621 ? 17.818 -2.156 -0.361 1.00 93.69 621 GLU A C 1
ATOM 4800 O O . GLU A 1 621 ? 18.953 -2.613 -0.242 1.00 93.69 621 GLU A O 1
ATOM 4805 N N . VAL A 1 622 ? 17.558 -0.856 -0.191 1.00 95.81 622 VAL A N 1
ATOM 4806 C CA . VAL A 1 622 ? 18.598 0.154 0.058 1.00 95.81 622 VAL A CA 1
ATOM 4807 C C . VAL A 1 622 ? 18.970 0.270 1.535 1.00 95.81 622 VAL A C 1
ATOM 4809 O O . VAL A 1 622 ? 20.132 0.552 1.833 1.00 95.81 622 VAL A O 1
ATOM 4812 N N . LEU A 1 623 ? 17.999 0.134 2.443 1.00 96.38 623 LEU A N 1
ATOM 4813 C CA . LEU A 1 623 ? 18.159 0.508 3.853 1.00 96.38 623 LEU A CA 1
ATOM 4814 C C . LEU A 1 623 ? 18.209 -0.678 4.818 1.00 96.38 623 LEU A C 1
ATOM 4816 O O . LEU A 1 623 ? 18.694 -0.500 5.933 1.00 96.38 623 LEU A O 1
ATOM 4820 N N . SER A 1 624 ? 17.701 -1.858 4.452 1.00 93.00 624 SER A N 1
ATOM 4821 C CA . SER A 1 624 ? 17.730 -3.009 5.361 1.00 93.00 624 SER A CA 1
ATOM 4822 C C . SER A 1 624 ? 19.163 -3.484 5.612 1.00 93.00 624 SER A C 1
ATOM 4824 O O . SER A 1 624 ? 19.981 -3.553 4.695 1.00 93.00 624 SER A O 1
ATOM 4826 N N . ILE A 1 625 ? 19.458 -3.873 6.855 1.00 90.81 625 ILE A N 1
ATOM 4827 C CA . ILE A 1 625 ? 20.717 -4.537 7.224 1.00 90.81 625 ILE A CA 1
ATOM 4828 C C . ILE A 1 625 ? 20.842 -5.942 6.607 1.00 90.81 625 ILE A C 1
ATOM 4830 O O . ILE A 1 625 ? 21.941 -6.492 6.502 1.00 90.81 625 ILE A O 1
ATOM 4834 N N . HIS A 1 626 ? 19.727 -6.540 6.180 1.00 88.19 626 HIS A N 1
ATOM 4835 C CA . HIS A 1 626 ? 19.706 -7.867 5.580 1.00 88.19 626 HIS A CA 1
ATOM 4836 C C . HIS A 1 626 ? 19.568 -7.817 4.054 1.00 88.19 626 HIS A C 1
ATOM 4838 O O . HIS A 1 626 ? 18.926 -6.916 3.518 1.00 88.19 626 HIS A O 1
ATOM 4844 N N . PRO A 1 627 ? 20.114 -8.818 3.333 1.00 85.75 627 PRO A N 1
ATOM 4845 C CA . PRO A 1 627 ? 19.928 -8.915 1.893 1.00 85.75 627 PRO A CA 1
ATOM 4846 C C . PRO A 1 627 ? 18.447 -9.024 1.534 1.00 85.75 627 PRO A C 1
ATOM 4848 O O . PRO A 1 627 ? 17.739 -9.861 2.088 1.00 85.75 627 PRO A O 1
ATOM 4851 N N . PHE A 1 628 ? 18.020 -8.239 0.553 1.00 88.31 628 PHE A N 1
ATOM 4852 C CA . PHE A 1 628 ? 16.675 -8.281 -0.002 1.00 88.31 628 PHE A CA 1
ATOM 4853 C C . PHE A 1 628 ? 16.760 -8.194 -1.523 1.00 88.31 628 PHE A C 1
ATOM 4855 O O . PHE A 1 628 ? 17.475 -7.353 -2.065 1.00 88.31 628 PHE A O 1
ATOM 4862 N N . ARG A 1 629 ? 16.047 -9.074 -2.231 1.00 84.56 629 ARG A N 1
ATOM 4863 C CA . ARG A 1 629 ? 15.937 -9.016 -3.695 1.00 84.56 629 ARG A CA 1
ATOM 4864 C C . ARG A 1 629 ? 14.514 -9.269 -4.161 1.00 84.56 629 ARG A C 1
ATOM 4866 O O . ARG A 1 629 ? 13.842 -10.179 -3.673 1.00 84.56 629 ARG A O 1
ATOM 4873 N N . ASN A 1 630 ? 14.092 -8.524 -5.176 1.00 81.38 630 ASN A N 1
ATOM 4874 C CA . ASN A 1 630 ? 12.793 -8.716 -5.809 1.00 81.38 630 ASN A CA 1
ATOM 4875 C C . ASN A 1 630 ? 12.905 -9.636 -7.026 1.00 81.38 630 ASN A C 1
ATOM 4877 O O . ASN A 1 630 ? 13.755 -9.446 -7.894 1.00 81.38 630 ASN A O 1
ATOM 4881 N N . VAL A 1 631 ? 12.006 -10.610 -7.109 1.00 83.06 631 VAL A N 1
ATOM 4882 C CA . VAL A 1 631 ? 11.805 -11.462 -8.280 1.00 83.06 631 VAL A CA 1
ATOM 4883 C C . VAL A 1 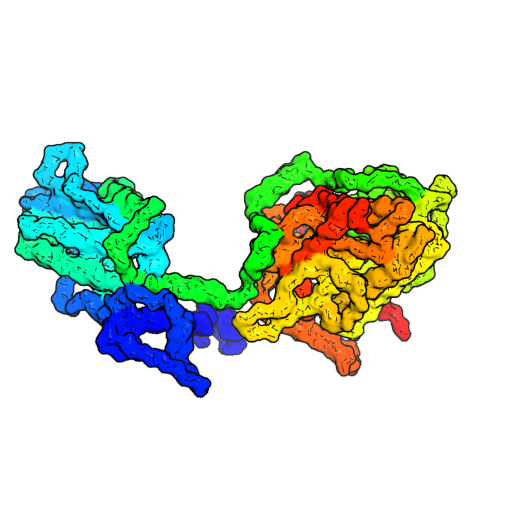631 ? 10.419 -11.164 -8.827 1.00 83.06 631 VAL A C 1
ATOM 4885 O O . VAL A 1 631 ? 9.414 -11.415 -8.160 1.00 83.06 631 VAL A O 1
ATOM 4888 N N . ILE A 1 632 ? 10.367 -10.613 -10.041 1.00 82.69 632 ILE A N 1
ATOM 4889 C CA . ILE A 1 632 ? 9.095 -10.291 -10.686 1.00 82.69 632 ILE A CA 1
ATOM 4890 C C . ILE A 1 632 ? 8.482 -11.573 -11.248 1.00 82.69 632 ILE A C 1
ATOM 4892 O O . ILE A 1 632 ? 9.060 -12.219 -12.121 1.00 82.69 632 ILE A O 1
ATOM 4896 N N . VAL A 1 633 ? 7.299 -11.924 -10.752 1.00 81.69 633 VAL A N 1
ATOM 4897 C CA . VAL A 1 633 ? 6.465 -12.999 -11.287 1.00 81.69 633 VAL A CA 1
ATOM 4898 C C . VAL A 1 633 ? 5.458 -12.379 -12.258 1.00 81.69 633 VAL A C 1
ATOM 4900 O O . VAL A 1 633 ? 4.813 -11.396 -11.894 1.00 81.69 633 VAL A O 1
ATOM 4903 N N . PRO A 1 634 ? 5.281 -12.926 -13.474 1.00 82.06 634 PRO A N 1
ATOM 4904 C CA . PRO A 1 634 ? 4.262 -12.446 -14.402 1.00 82.06 634 PRO A CA 1
ATOM 4905 C C . PRO A 1 634 ? 2.862 -12.400 -13.753 1.00 82.06 634 PRO A C 1
ATOM 4907 O O . PRO A 1 634 ? 2.392 -13.439 -13.271 1.00 82.06 634 PRO A O 1
ATOM 4910 N N . PRO A 1 635 ? 2.172 -11.241 -13.742 1.00 81.31 635 PRO A N 1
ATOM 4911 C CA . PRO A 1 635 ? 0.832 -11.090 -13.171 1.00 81.31 635 PRO A CA 1
ATOM 4912 C C . PRO A 1 635 ? -0.179 -12.142 -13.629 1.00 81.31 635 PRO A C 1
ATOM 4914 O O . PRO A 1 635 ? -0.954 -12.633 -12.810 1.00 81.31 635 PRO A O 1
ATOM 4917 N N . LEU A 1 636 ? -0.146 -12.556 -14.902 1.00 82.00 636 LEU A N 1
ATOM 4918 C CA . LEU A 1 636 ? -1.026 -13.621 -15.395 1.00 82.00 636 LEU A CA 1
ATOM 4919 C C . LEU A 1 636 ? -0.806 -14.963 -14.683 1.00 82.00 636 LEU A C 1
ATOM 4921 O O . LEU A 1 636 ? -1.775 -15.665 -14.396 1.00 82.00 636 LEU A O 1
ATOM 4925 N N . ILE A 1 637 ? 0.442 -15.320 -14.359 1.00 85.06 637 ILE A N 1
ATOM 4926 C CA . ILE A 1 637 ? 0.740 -16.550 -13.609 1.00 85.06 637 ILE A CA 1
ATOM 4927 C C . ILE A 1 637 ? 0.114 -16.458 -12.220 1.00 85.06 637 ILE A C 1
ATOM 4929 O O . ILE A 1 637 ? -0.565 -17.391 -11.796 1.00 85.06 637 ILE A O 1
ATOM 4933 N N . MET A 1 638 ? 0.278 -15.319 -11.544 1.00 86.38 638 MET A N 1
ATOM 4934 C CA . MET A 1 638 ? -0.317 -15.099 -10.226 1.00 86.38 638 MET A CA 1
ATOM 4935 C C . MET A 1 638 ? -1.845 -15.128 -10.274 1.00 86.38 638 MET A C 1
ATOM 4937 O O . MET A 1 638 ? -2.467 -15.774 -9.432 1.00 86.38 638 MET A O 1
ATOM 4941 N N . LEU A 1 639 ? -2.459 -14.530 -11.296 1.00 86.62 639 LEU A N 1
ATOM 4942 C CA . LEU A 1 639 ? -3.902 -14.597 -11.512 1.00 86.62 639 LEU A CA 1
ATOM 4943 C C . LEU A 1 639 ? -4.387 -16.052 -11.622 1.00 86.62 639 LEU A C 1
ATOM 4945 O O . LEU A 1 639 ? -5.289 -16.449 -10.886 1.00 86.62 639 LEU A O 1
ATOM 4949 N N . PHE A 1 640 ? -3.771 -16.879 -12.473 1.00 88.75 640 PHE A N 1
ATOM 4950 C CA . PHE A 1 640 ? -4.154 -18.292 -12.590 1.00 88.75 640 PHE A CA 1
ATOM 4951 C C . PHE A 1 640 ? -3.916 -19.072 -11.296 1.00 88.75 640 PHE A C 1
ATOM 4953 O O . PHE A 1 640 ? -4.794 -19.825 -10.869 1.00 88.75 640 PHE A O 1
ATOM 4960 N N . MET A 1 641 ? -2.772 -18.855 -10.642 1.00 90.75 641 MET A N 1
ATOM 4961 C CA . MET A 1 641 ? -2.447 -19.492 -9.366 1.00 90.75 641 MET A CA 1
ATOM 4962 C C . MET A 1 641 ? -3.513 -19.208 -8.311 1.00 90.75 641 MET A C 1
ATOM 4964 O O . MET A 1 641 ? -3.940 -20.135 -7.627 1.00 90.75 641 MET A O 1
ATOM 4968 N N . THR A 1 642 ? -4.017 -17.974 -8.232 1.00 91.94 642 THR A N 1
ATOM 4969 C CA . THR A 1 642 ? -5.052 -17.637 -7.246 1.00 91.94 642 THR A CA 1
ATOM 4970 C C . THR A 1 642 ? -6.351 -18.414 -7.444 1.00 91.94 642 THR A C 1
ATOM 4972 O O . THR A 1 642 ? -6.963 -18.855 -6.472 1.00 91.94 642 THR A O 1
ATOM 4975 N N . HIS A 1 643 ? -6.753 -18.660 -8.692 1.00 92.00 643 HIS A N 1
ATOM 4976 C CA . HIS A 1 643 ? -7.929 -19.477 -8.992 1.00 92.00 643 HIS A CA 1
ATOM 4977 C C . HIS A 1 643 ? -7.699 -20.971 -8.735 1.00 92.00 643 HIS A C 1
ATOM 4979 O O . HIS A 1 643 ? -8.616 -21.649 -8.274 1.00 92.00 643 HIS A O 1
ATOM 4985 N N . ILE A 1 644 ? -6.493 -21.485 -8.999 1.00 93.94 644 ILE A N 1
ATOM 4986 C CA . ILE A 1 644 ? -6.128 -22.883 -8.716 1.00 93.94 644 ILE A CA 1
ATOM 4987 C C . ILE A 1 644 ? -6.152 -23.143 -7.207 1.00 93.94 644 ILE A C 1
ATOM 4989 O O . ILE A 1 644 ? -6.749 -24.121 -6.757 1.00 93.94 644 ILE A O 1
ATOM 4993 N N . VAL A 1 645 ? -5.547 -22.248 -6.427 1.00 92.88 645 VAL A N 1
ATOM 4994 C CA . VAL A 1 645 ? -5.513 -22.337 -4.965 1.00 92.88 645 VAL A CA 1
ATOM 4995 C C . VAL A 1 645 ? -6.920 -22.221 -4.377 1.00 92.88 645 VAL A C 1
ATOM 4997 O O . VAL A 1 645 ? -7.304 -23.066 -3.572 1.00 92.88 645 VAL A O 1
ATOM 5000 N N . GLU A 1 646 ? -7.729 -21.244 -4.811 1.00 93.44 646 GLU A N 1
ATOM 5001 C CA . GLU A 1 646 ? -9.136 -21.139 -4.388 1.00 93.44 646 GLU A CA 1
ATOM 5002 C C . GLU A 1 646 ? -9.904 -22.425 -4.720 1.00 93.44 646 GLU A C 1
ATOM 5004 O O . GLU A 1 646 ? -10.599 -22.971 -3.865 1.00 93.44 646 GLU A O 1
ATOM 5009 N N . TRP A 1 647 ? -9.758 -22.958 -5.936 1.00 93.38 647 TRP A N 1
ATOM 5010 C CA . TRP A 1 647 ? -10.413 -24.206 -6.326 1.00 93.38 647 TRP A CA 1
ATOM 5011 C C . TRP A 1 647 ? -10.020 -25.375 -5.414 1.00 93.38 647 TRP A C 1
ATOM 5013 O O . TRP A 1 647 ? -10.905 -26.111 -4.972 1.00 93.38 647 TRP A O 1
ATOM 5023 N N . PHE A 1 648 ? -8.732 -25.507 -5.083 1.00 92.69 648 PHE A N 1
ATOM 5024 C CA . PHE A 1 648 ? -8.222 -26.553 -4.198 1.00 92.69 648 PHE A CA 1
ATOM 5025 C C . PHE A 1 648 ? -8.750 -26.408 -2.761 1.00 92.69 648 PHE A C 1
ATOM 5027 O O . PHE A 1 648 ? -9.272 -27.372 -2.205 1.00 92.69 648 PHE A O 1
ATOM 5034 N N . ILE A 1 649 ? -8.715 -25.200 -2.184 1.00 90.62 649 ILE A N 1
ATOM 5035 C CA . ILE A 1 649 ? -9.243 -24.914 -0.833 1.00 90.62 649 ILE A CA 1
ATOM 5036 C C . ILE A 1 649 ? -10.751 -25.207 -0.749 1.00 90.62 649 ILE A C 1
ATOM 5038 O O . ILE A 1 649 ? -11.266 -25.680 0.269 1.00 90.62 649 ILE A O 1
ATOM 5042 N N . LEU A 1 650 ? -11.494 -24.944 -1.825 1.00 91.62 650 LEU A N 1
ATOM 5043 C CA . LEU A 1 650 ? -12.937 -25.179 -1.872 1.00 91.62 650 LEU A CA 1
ATOM 5044 C C . LEU A 1 650 ? -13.312 -26.625 -2.213 1.00 91.62 650 LEU A C 1
ATOM 5046 O O . LEU A 1 650 ? -14.482 -26.987 -2.072 1.00 91.62 650 LEU A O 1
ATOM 5050 N N . LEU A 1 651 ? -12.362 -27.461 -2.632 1.00 90.94 651 LEU A N 1
ATOM 5051 C CA . LEU A 1 651 ? -12.636 -28.829 -3.059 1.00 90.94 651 LEU A CA 1
ATOM 5052 C C . LEU A 1 651 ? -13.230 -29.704 -1.932 1.00 90.94 651 LEU A C 1
ATOM 5054 O O . LEU A 1 651 ? -14.282 -30.295 -2.182 1.00 90.94 651 LEU A O 1
ATOM 5058 N N . PRO A 1 652 ? -12.704 -29.713 -0.685 1.00 89.31 652 PRO A N 1
ATOM 5059 C CA . PRO A 1 652 ? -13.329 -30.431 0.435 1.00 89.31 652 PRO A CA 1
ATOM 5060 C C . PRO A 1 652 ? -14.737 -29.934 0.794 1.00 89.31 652 PRO A C 1
ATOM 5062 O O . PRO A 1 652 ? -15.547 -30.687 1.322 1.00 89.31 652 PRO A O 1
ATOM 5065 N N . HIS A 1 653 ? -15.046 -28.666 0.509 1.00 87.31 653 HIS A N 1
ATOM 5066 C CA . HIS A 1 653 ? -16.364 -28.079 0.771 1.00 87.31 653 HIS A CA 1
ATOM 5067 C C . HIS A 1 653 ? -17.393 -28.475 -0.296 1.00 87.31 653 HIS A C 1
ATOM 5069 O O . HIS A 1 653 ? -18.584 -28.558 -0.009 1.00 87.31 653 HIS A O 1
ATOM 5075 N N . ARG A 1 654 ? -16.937 -28.714 -1.532 1.00 87.94 654 ARG A N 1
ATOM 5076 C CA . ARG A 1 654 ? -17.774 -29.186 -2.647 1.00 87.94 654 ARG A CA 1
ATOM 5077 C C . ARG A 1 654 ? -17.943 -30.703 -2.640 1.00 87.94 654 ARG A C 1
ATOM 5079 O O . ARG A 1 654 ? -19.003 -31.189 -3.019 1.00 87.94 654 ARG A O 1
ATOM 5086 N N . LEU A 1 655 ? -16.910 -31.432 -2.219 1.00 89.69 655 LEU A N 1
ATOM 5087 C CA . LEU A 1 655 ? -16.862 -32.891 -2.142 1.00 89.69 655 LEU A CA 1
ATOM 5088 C C . LEU A 1 655 ? -16.476 -33.314 -0.712 1.00 89.69 655 LEU A C 1
ATOM 5090 O O . LEU A 1 655 ? -15.296 -33.552 -0.441 1.00 89.69 655 LEU A O 1
ATOM 5094 N N . PRO A 1 656 ? -17.450 -33.421 0.214 1.00 87.00 656 PRO A N 1
ATOM 5095 C CA . PRO A 1 656 ? -17.179 -33.634 1.638 1.00 87.00 656 PRO A CA 1
ATOM 5096 C C . PRO A 1 656 ? -16.363 -34.887 1.972 1.00 87.00 656 PRO A C 1
ATOM 5098 O O . PRO A 1 656 ? -15.642 -34.884 2.962 1.00 87.00 656 PRO A O 1
ATOM 5101 N N . PHE A 1 657 ? -16.417 -35.939 1.148 1.00 88.56 657 PHE A N 1
ATOM 5102 C CA . PHE A 1 657 ? -15.630 -37.163 1.360 1.00 88.56 657 PHE A CA 1
ATOM 5103 C C . PHE A 1 657 ? -14.113 -36.957 1.205 1.00 88.56 657 PHE A C 1
ATOM 5105 O O . PHE A 1 657 ? -13.339 -37.798 1.646 1.00 88.56 657 PHE A O 1
ATOM 5112 N N . LEU A 1 658 ? -13.672 -35.850 0.592 1.00 85.88 658 LEU A N 1
ATOM 5113 C CA . LEU A 1 658 ? -12.255 -35.480 0.510 1.00 85.88 658 LEU A CA 1
ATOM 5114 C C . LEU A 1 658 ? -11.754 -34.770 1.777 1.00 85.88 658 LEU A C 1
ATOM 5116 O O . LEU A 1 658 ? -10.548 -34.554 1.928 1.00 85.88 658 LEU A O 1
ATOM 5120 N N . LYS A 1 659 ? -12.661 -34.396 2.688 1.00 81.25 659 LYS A N 1
ATOM 5121 C CA . LYS A 1 659 ? -12.316 -33.768 3.963 1.00 81.25 659 LYS A CA 1
ATOM 5122 C C . LYS A 1 659 ? -11.537 -34.772 4.821 1.00 81.25 659 LYS A C 1
ATOM 5124 O O . LYS A 1 659 ? -12.041 -35.845 5.125 1.00 81.25 659 LYS A O 1
ATOM 5129 N N . GLY A 1 660 ? -10.302 -34.424 5.180 1.00 77.12 660 GLY A N 1
ATOM 5130 C CA . GLY A 1 660 ? -9.376 -35.301 5.913 1.00 77.12 660 GLY A CA 1
ATOM 5131 C C . GLY A 1 660 ? -8.454 -36.157 5.033 1.00 77.12 660 GLY A C 1
ATOM 5132 O O . GLY A 1 660 ? -7.520 -36.749 5.560 1.00 77.12 660 GLY A O 1
ATOM 5133 N N . ILE A 1 661 ? -8.670 -36.195 3.710 1.00 84.94 661 ILE A N 1
ATOM 5134 C CA . ILE A 1 661 ? -7.772 -36.860 2.745 1.00 84.94 661 ILE A CA 1
ATOM 5135 C C . ILE A 1 661 ? -6.837 -35.839 2.090 1.00 84.94 661 ILE A C 1
ATOM 5137 O O . ILE A 1 661 ? -5.651 -36.103 1.900 1.00 84.94 661 ILE A O 1
ATOM 5141 N N . LEU A 1 662 ? -7.375 -34.675 1.715 1.00 84.31 662 LEU A N 1
ATOM 5142 C CA . LEU A 1 662 ? -6.585 -33.617 1.091 1.00 84.31 662 LEU A CA 1
ATOM 5143 C C . LEU A 1 662 ? -5.727 -32.878 2.127 1.00 84.31 662 LEU A C 1
ATOM 5145 O O . LEU A 1 662 ? -6.234 -32.559 3.207 1.00 84.31 662 LEU A O 1
ATOM 5149 N N . PRO A 1 663 ? -4.462 -32.557 1.794 1.00 84.25 663 PRO A N 1
ATOM 5150 C CA . PRO A 1 663 ? -3.616 -31.757 2.665 1.00 84.25 663 PRO A CA 1
ATOM 5151 C C . PRO A 1 663 ? -4.173 -30.336 2.800 1.00 84.25 663 PRO A C 1
ATOM 5153 O O . PRO A 1 663 ? -4.686 -29.755 1.841 1.00 84.25 663 PRO A O 1
ATOM 5156 N N . GLU A 1 664 ? -4.046 -29.769 3.996 1.00 81.38 664 GLU A N 1
ATOM 5157 C CA . GLU A 1 664 ? -4.432 -28.387 4.260 1.00 81.38 664 GLU A CA 1
ATOM 5158 C C . GLU A 1 664 ? -3.416 -27.409 3.652 1.00 81.38 664 GLU A C 1
ATOM 5160 O O . GLU A 1 664 ? -2.202 -27.587 3.776 1.00 81.38 664 GLU A O 1
ATOM 5165 N N . VAL A 1 665 ? -3.913 -26.357 2.996 1.00 83.50 665 VAL A N 1
ATOM 5166 C CA . VAL A 1 665 ? -3.072 -25.270 2.481 1.00 83.50 665 VAL A CA 1
ATOM 5167 C C . VAL A 1 665 ? -2.788 -24.292 3.620 1.00 83.50 665 VAL A C 1
ATOM 5169 O O . VAL A 1 665 ? -3.715 -23.652 4.112 1.00 83.50 665 VAL A O 1
ATOM 5172 N N . LYS A 1 666 ? -1.517 -24.161 4.011 1.00 79.69 666 LYS A N 1
ATOM 5173 C CA . LYS A 1 666 ? -1.065 -23.306 5.123 1.00 79.69 666 LYS A CA 1
ATOM 5174 C C . LYS A 1 666 ? -0.158 -22.164 4.657 1.00 79.69 666 LYS A C 1
ATOM 5176 O O . LYS A 1 666 ? 0.417 -22.230 3.566 1.00 79.69 666 LYS A O 1
ATOM 5181 N N . GLY A 1 667 ? 0.005 -21.153 5.510 1.00 76.94 667 GLY A N 1
ATOM 5182 C CA . GLY A 1 667 ? 0.936 -20.046 5.306 1.00 76.94 667 GLY A CA 1
ATOM 5183 C C . GLY A 1 667 ? 0.554 -19.164 4.119 1.00 76.94 667 GLY A C 1
ATOM 5184 O O . GLY A 1 667 ? -0.607 -19.085 3.723 1.00 76.94 667 GLY A O 1
ATOM 5185 N N . ASP A 1 668 ? 1.548 -18.520 3.505 1.00 76.69 668 ASP A N 1
ATOM 5186 C CA . ASP A 1 668 ? 1.340 -17.572 2.402 1.00 76.69 668 ASP A CA 1
ATOM 5187 C C . ASP A 1 668 ? 0.444 -18.113 1.288 1.00 76.69 668 ASP A C 1
ATOM 5189 O O . ASP A 1 668 ? -0.414 -17.388 0.783 1.00 76.69 668 ASP A O 1
ATOM 5193 N N . LEU A 1 669 ? 0.599 -19.392 0.929 1.00 83.88 669 LEU A N 1
ATOM 5194 C CA . LEU A 1 669 ? -0.161 -20.004 -0.158 1.00 83.88 669 LEU A CA 1
ATOM 5195 C C . LEU A 1 669 ? -1.670 -19.960 0.109 1.00 83.88 669 LEU A C 1
ATOM 5197 O O . LEU A 1 669 ? -2.441 -19.795 -0.830 1.00 83.88 669 LEU A O 1
ATOM 5201 N N . ARG A 1 670 ? -2.102 -20.013 1.375 1.00 84.12 670 ARG A N 1
ATOM 5202 C CA . ARG A 1 670 ? -3.515 -19.907 1.765 1.00 84.12 670 ARG A CA 1
ATOM 5203 C C . ARG A 1 670 ? -4.126 -18.555 1.384 1.00 84.12 670 ARG A C 1
ATOM 5205 O O . ARG A 1 670 ? -5.320 -18.472 1.090 1.00 84.12 670 ARG A O 1
ATOM 5212 N N . THR A 1 671 ? -3.313 -17.500 1.360 1.00 83.44 671 THR A N 1
ATOM 5213 C CA . THR A 1 671 ? -3.737 -16.131 1.020 1.00 83.44 671 THR A CA 1
ATOM 5214 C C . THR A 1 671 ? -3.782 -15.868 -0.485 1.00 83.44 671 THR A C 1
ATOM 5216 O O . THR A 1 671 ? -4.436 -14.917 -0.919 1.00 83.44 671 THR A O 1
ATOM 5219 N N . VAL A 1 672 ? -3.147 -16.726 -1.295 1.00 89.50 672 VAL A N 1
ATOM 5220 C CA . VAL A 1 672 ? -3.099 -16.632 -2.763 1.00 89.50 672 VAL A CA 1
ATOM 5221 C C . VAL A 1 672 ? -4.451 -17.052 -3.348 1.00 89.50 672 VAL A C 1
ATOM 5223 O O . VAL A 1 672 ? -4.597 -18.097 -3.962 1.00 89.50 672 VAL A O 1
ATOM 5226 N N . GLN A 1 673 ? -5.475 -16.232 -3.138 1.00 92.69 673 GLN A N 1
ATOM 5227 C CA . GLN A 1 673 ? -6.840 -16.400 -3.646 1.00 92.69 673 GLN A CA 1
ATOM 5228 C C . GLN A 1 673 ? -7.266 -15.140 -4.424 1.00 92.69 673 GLN A C 1
ATOM 5230 O O . GLN A 1 673 ? -6.638 -14.095 -4.263 1.00 92.69 673 GLN A O 1
ATOM 5235 N N . PRO A 1 674 ? -8.311 -15.173 -5.276 1.00 91.19 674 PRO A N 1
ATOM 5236 C CA . PRO A 1 674 ? -8.569 -14.093 -6.237 1.00 91.19 674 PRO A CA 1
ATOM 5237 C C . PRO A 1 674 ? -8.835 -12.717 -5.617 1.00 91.19 674 PRO A C 1
ATOM 5239 O O . PRO A 1 674 ? -8.556 -11.693 -6.242 1.00 91.19 674 PRO A O 1
ATOM 5242 N N . GLY A 1 675 ? -9.323 -12.661 -4.372 1.00 92.00 675 GLY A N 1
ATOM 5243 C CA . GLY A 1 675 ? -9.454 -11.390 -3.659 1.00 92.00 675 GLY A CA 1
ATOM 5244 C C . GLY A 1 675 ? -8.109 -10.669 -3.470 1.00 92.00 675 GLY A C 1
ATOM 5245 O O . GLY A 1 675 ? -8.095 -9.443 -3.422 1.00 92.00 675 GLY A O 1
ATOM 5246 N N . LEU A 1 676 ? -6.984 -11.400 -3.433 1.00 92.25 676 LEU A N 1
ATOM 5247 C CA . LEU A 1 676 ? -5.635 -10.842 -3.323 1.00 92.25 676 LEU A CA 1
ATOM 5248 C C . LEU A 1 676 ? -5.291 -10.021 -4.565 1.00 92.25 676 LEU A C 1
ATOM 5250 O O . LEU A 1 676 ? -4.825 -8.897 -4.436 1.00 92.25 676 LEU A O 1
ATOM 5254 N N . ILE A 1 677 ? -5.615 -10.527 -5.763 1.00 91.50 677 ILE A N 1
ATOM 5255 C CA . ILE A 1 677 ? -5.410 -9.782 -7.014 1.00 91.50 677 ILE A CA 1
ATOM 5256 C C . ILE A 1 677 ? -6.150 -8.448 -6.972 1.00 91.50 677 ILE A C 1
ATOM 5258 O O . ILE A 1 677 ? -5.603 -7.445 -7.406 1.00 91.50 677 ILE A O 1
ATOM 5262 N N . THR A 1 678 ? -7.357 -8.418 -6.400 1.00 92.62 678 THR A N 1
ATOM 5263 C CA . THR A 1 678 ? -8.151 -7.186 -6.317 1.00 92.62 678 THR A CA 1
ATOM 5264 C C . THR A 1 678 ? -7.510 -6.137 -5.408 1.00 92.62 678 THR A C 1
ATOM 5266 O O . THR A 1 678 ? -7.436 -4.975 -5.792 1.00 92.62 678 THR A O 1
ATOM 5269 N N . ILE A 1 679 ? -7.033 -6.510 -4.217 1.00 92.06 679 ILE A N 1
ATOM 5270 C CA . ILE A 1 679 ? -6.374 -5.544 -3.316 1.00 92.06 679 ILE A CA 1
ATOM 5271 C C . ILE A 1 679 ? -4.953 -5.182 -3.744 1.00 92.06 679 ILE A C 1
ATOM 5273 O O . ILE A 1 679 ? -4.389 -4.233 -3.213 1.00 92.06 679 ILE A O 1
ATOM 5277 N N . CYS A 1 680 ? -4.403 -5.912 -4.711 1.00 91.75 680 CYS A N 1
ATOM 5278 C CA . CYS A 1 680 ? -3.149 -5.625 -5.391 1.00 91.75 680 CYS A CA 1
ATOM 5279 C C . CYS A 1 680 ? -3.394 -4.918 -6.744 1.00 91.75 680 CYS A C 1
ATOM 5281 O O . CYS A 1 680 ? -2.667 -5.146 -7.708 1.00 91.75 680 CYS A O 1
ATOM 5283 N N . THR A 1 681 ? -4.432 -4.079 -6.822 1.00 92.31 681 THR A N 1
ATOM 5284 C CA . THR A 1 681 ? -4.695 -3.144 -7.932 1.00 92.31 681 THR A CA 1
ATOM 5285 C C . THR A 1 681 ? -4.445 -1.699 -7.491 1.00 92.31 681 THR A C 1
ATOM 5287 O O . THR A 1 681 ? -4.067 -1.456 -6.347 1.00 92.31 681 THR A O 1
ATOM 5290 N N . HIS A 1 682 ? -4.611 -0.716 -8.380 1.00 94.19 682 HIS A N 1
ATOM 5291 C CA . HIS A 1 682 ? -4.357 0.683 -8.032 1.00 94.19 682 HIS A CA 1
ATOM 5292 C C . HIS A 1 682 ? -5.459 1.234 -7.108 1.00 94.19 682 HIS A C 1
ATOM 5294 O O . HIS A 1 682 ? -6.610 1.370 -7.520 1.00 94.19 682 HIS A O 1
ATOM 5300 N N . LEU A 1 683 ? -5.119 1.588 -5.868 1.00 95.25 683 LEU A N 1
ATOM 5301 C CA . LEU A 1 683 ? -6.092 1.979 -4.842 1.00 95.25 683 LEU A CA 1
ATOM 5302 C C . LEU A 1 683 ? -5.735 3.330 -4.220 1.00 95.25 683 LEU A C 1
ATOM 5304 O O . LEU A 1 683 ? -4.789 3.440 -3.442 1.00 95.25 683 LEU A O 1
ATOM 5308 N N . VAL A 1 684 ? -6.522 4.361 -4.519 1.00 95.44 684 VAL A N 1
ATOM 5309 C CA . VAL A 1 684 ? -6.268 5.728 -4.037 1.00 95.44 684 VAL A CA 1
ATOM 5310 C C . VAL A 1 684 ? -7.247 6.074 -2.921 1.00 95.44 684 VAL A C 1
ATOM 5312 O O . VAL A 1 684 ? -8.452 6.106 -3.146 1.00 95.44 684 VAL A O 1
ATOM 5315 N N . ALA A 1 685 ? -6.751 6.322 -1.711 1.00 95.88 685 ALA A N 1
ATOM 5316 C CA . ALA A 1 685 ? -7.583 6.721 -0.577 1.00 95.88 685 ALA A CA 1
ATOM 5317 C C . ALA A 1 685 ? -7.910 8.217 -0.642 1.00 95.88 685 ALA A C 1
ATOM 5319 O O . ALA A 1 685 ? -7.021 9.031 -0.881 1.00 95.88 685 ALA A O 1
ATOM 5320 N N . SER A 1 686 ? -9.162 8.588 -0.367 1.00 95.25 686 SER A N 1
ATOM 5321 C CA . SER A 1 686 ? -9.559 9.986 -0.185 1.00 95.25 686 SER A CA 1
ATOM 5322 C C . SER A 1 686 ? -9.857 10.263 1.287 1.00 95.25 686 SER A C 1
ATOM 5324 O O . SER A 1 686 ? -10.870 9.816 1.816 1.00 95.25 686 SER A O 1
ATOM 5326 N N . ASP A 1 687 ? -8.987 11.026 1.950 1.00 96.25 687 ASP A N 1
ATOM 5327 C CA . ASP A 1 687 ? -9.180 11.495 3.331 1.00 96.25 687 ASP A CA 1
ATOM 5328 C C . ASP A 1 687 ? -9.762 12.919 3.408 1.00 96.25 687 ASP A C 1
ATOM 5330 O O . ASP A 1 687 ? -9.747 13.558 4.463 1.00 96.25 687 ASP A O 1
ATOM 5334 N N . THR A 1 688 ? -10.301 13.425 2.294 1.00 95.44 688 THR A N 1
ATOM 5335 C CA . THR A 1 688 ? -10.797 14.802 2.170 1.00 95.44 688 THR A CA 1
ATOM 5336 C C . THR A 1 688 ? -11.862 15.123 3.219 1.00 95.44 688 THR A C 1
ATOM 5338 O O . THR A 1 688 ? -11.772 16.158 3.876 1.00 95.44 688 THR A O 1
ATOM 5341 N N . GLU A 1 689 ? -12.820 14.219 3.449 1.00 95.94 689 GLU A N 1
ATOM 5342 C CA . GLU A 1 689 ? -13.861 14.400 4.471 1.00 95.94 689 GLU A CA 1
ATOM 5343 C C . GLU A 1 689 ? -13.299 14.397 5.899 1.00 95.94 689 GLU A C 1
ATOM 5345 O O . GLU A 1 689 ? -13.741 15.175 6.741 1.00 95.94 689 GLU A O 1
ATOM 5350 N N . ALA A 1 690 ? -12.284 13.574 6.184 1.00 97.38 690 ALA A N 1
ATOM 5351 C CA . ALA A 1 690 ? -11.654 13.546 7.503 1.00 97.38 690 ALA A CA 1
ATOM 5352 C C . ALA A 1 690 ? -10.886 14.846 7.795 1.00 97.38 690 ALA A C 1
ATOM 5354 O O . ALA A 1 690 ? -10.897 15.334 8.928 1.00 97.38 690 ALA A O 1
ATOM 5355 N N . ARG A 1 691 ? -10.241 15.429 6.776 1.00 96.69 691 ARG A N 1
ATOM 5356 C CA . ARG A 1 691 ? -9.449 16.665 6.894 1.00 96.69 691 ARG A CA 1
ATOM 5357 C C . ARG A 1 691 ? -10.289 17.929 7.056 1.00 96.69 691 ARG A C 1
ATOM 5359 O O . ARG A 1 691 ? -9.766 18.915 7.579 1.00 96.69 691 ARG A O 1
ATOM 5366 N N . LYS A 1 692 ? -11.557 17.926 6.623 1.00 97.25 692 LYS A N 1
ATOM 5367 C CA . LYS A 1 692 ? -12.447 19.086 6.782 1.00 97.25 692 LYS A CA 1
ATOM 5368 C C . LYS A 1 692 ? -12.498 19.544 8.247 1.00 97.25 692 LYS A C 1
ATOM 5370 O O . LYS A 1 692 ? -12.460 18.699 9.147 1.00 97.25 692 LYS A O 1
ATOM 5375 N N . PRO A 1 693 ? -12.600 20.857 8.516 1.00 95.50 693 PRO A N 1
ATOM 5376 C CA . PRO A 1 693 ? -12.789 21.364 9.869 1.00 95.50 693 PRO A CA 1
ATOM 5377 C C . PRO A 1 693 ? -14.009 20.741 10.561 1.00 95.50 693 PRO A C 1
ATOM 5379 O O . PRO A 1 693 ? -14.995 20.385 9.916 1.00 95.50 693 PRO A O 1
ATOM 5382 N N . ILE A 1 694 ? -13.982 20.692 11.897 1.00 94.25 694 ILE A N 1
ATOM 5383 C CA . ILE A 1 694 ? -15.107 20.183 12.706 1.00 94.25 694 ILE A CA 1
ATOM 5384 C C . ILE A 1 694 ? -16.407 20.951 12.410 1.00 94.25 694 ILE A C 1
ATOM 5386 O O . ILE A 1 694 ? -17.479 20.350 12.379 1.00 94.25 694 ILE A O 1
ATOM 5390 N N . SER A 1 695 ? -16.316 22.260 12.150 1.00 92.88 695 SER A N 1
ATOM 5391 C CA . SER A 1 695 ? -17.455 23.116 11.785 1.00 92.88 695 SER A CA 1
ATOM 5392 C C . SER A 1 695 ? -18.125 22.727 10.465 1.00 92.88 695 SER A C 1
ATOM 5394 O O . SER A 1 695 ? -19.287 23.054 10.261 1.00 92.88 695 SER A O 1
ATOM 5396 N N . GLU A 1 696 ? -17.416 22.024 9.583 1.00 94.56 696 GLU A N 1
ATOM 5397 C CA . GLU A 1 696 ? -17.913 21.550 8.285 1.00 94.56 696 GLU A CA 1
ATOM 5398 C C . GLU A 1 696 ? -18.282 20.056 8.312 1.00 94.56 696 GLU A C 1
ATOM 5400 O O . GLU A 1 696 ? -18.559 19.460 7.275 1.00 94.56 696 GLU A O 1
ATOM 5405 N N . GLY A 1 697 ? -18.282 19.433 9.496 1.00 93.06 697 GLY A N 1
ATOM 5406 C CA . GLY A 1 697 ? -18.619 18.019 9.676 1.00 93.06 697 GLY A CA 1
ATOM 5407 C C . GLY A 1 697 ? -17.458 17.038 9.496 1.00 93.06 697 GLY A C 1
ATOM 5408 O O . GLY A 1 697 ? -17.683 15.834 9.590 1.00 93.06 697 GLY A O 1
ATOM 5409 N N . GLY A 1 698 ? -16.229 17.522 9.286 1.00 96.31 698 GLY A N 1
ATOM 5410 C CA . GLY A 1 698 ? -15.025 16.684 9.288 1.00 96.31 698 GLY A CA 1
ATOM 5411 C C . GLY A 1 698 ? -14.433 16.472 10.683 1.00 96.31 698 GLY A C 1
ATOM 5412 O O . GLY A 1 698 ? -15.020 16.869 11.693 1.00 96.31 698 GLY A O 1
ATOM 5413 N N . LEU A 1 699 ? -13.247 15.861 10.749 1.00 96.56 699 LEU A N 1
ATOM 5414 C CA . LEU A 1 699 ? -12.519 15.624 12.005 1.00 96.56 699 LEU A CA 1
ATOM 5415 C C . LEU A 1 699 ? -11.448 16.687 12.290 1.00 96.56 699 LEU A C 1
ATOM 5417 O O . LEU A 1 699 ? -10.911 16.743 13.394 1.00 96.56 699 LEU A O 1
ATOM 5421 N N . GLY A 1 700 ? -11.103 17.512 11.299 1.00 95.56 700 GLY A N 1
ATOM 5422 C CA . GLY A 1 700 ? -9.884 18.317 11.316 1.00 95.56 700 GLY A CA 1
ATOM 5423 C C . GLY A 1 700 ? -8.621 17.453 11.303 1.00 95.56 700 GLY A C 1
ATOM 5424 O O . GLY A 1 700 ? -7.602 17.865 11.854 1.00 95.56 700 GLY A O 1
ATOM 5425 N N . TYR A 1 701 ? -8.702 16.249 10.722 1.00 96.06 701 TYR A N 1
ATOM 5426 C CA . TYR A 1 701 ? -7.629 15.263 10.736 1.00 96.06 701 TYR A CA 1
ATOM 5427 C C . TYR A 1 701 ? -6.333 15.826 10.145 1.00 96.06 701 TYR A C 1
ATOM 5429 O O . TYR A 1 701 ? -6.303 16.349 9.028 1.00 96.06 701 TYR A O 1
ATOM 5437 N N . LYS A 1 702 ? -5.244 15.665 10.897 1.00 93.81 702 LYS A N 1
ATOM 5438 C CA . LYS A 1 702 ? -3.878 15.954 10.467 1.00 93.81 702 LYS A CA 1
ATOM 5439 C C . LYS A 1 702 ? -3.029 14.726 10.758 1.00 93.81 702 LYS A C 1
ATOM 5441 O O . LYS A 1 702 ? -2.892 14.344 11.917 1.00 93.81 702 LYS A O 1
ATOM 5446 N N . GLY A 1 703 ? -2.493 14.110 9.708 1.00 92.38 703 GLY A N 1
ATOM 5447 C CA . GLY A 1 703 ? -1.516 13.037 9.864 1.00 92.38 703 GLY A CA 1
ATOM 5448 C C . GLY A 1 703 ? -0.226 13.558 10.506 1.00 92.38 703 GLY A C 1
ATOM 5449 O O . GLY A 1 703 ? 0.178 14.694 10.263 1.00 92.38 703 GLY A O 1
ATOM 5450 N N . LEU A 1 704 ? 0.391 12.717 11.327 1.00 95.00 704 LEU A N 1
ATOM 5451 C CA . LEU A 1 704 ? 1.636 12.940 12.063 1.00 95.00 704 LEU A CA 1
ATOM 5452 C C . LEU A 1 704 ? 2.877 12.758 11.187 1.00 95.00 704 LEU A C 1
ATOM 5454 O O . LEU A 1 704 ? 3.910 13.357 11.460 1.00 95.00 704 LEU A O 1
ATOM 5458 N N . LEU A 1 705 ? 2.773 11.912 10.161 1.00 95.81 705 LEU A N 1
ATOM 5459 C CA . LEU A 1 705 ? 3.890 11.534 9.300 1.00 95.81 705 LEU A CA 1
ATOM 5460 C C . LEU A 1 705 ? 3.462 11.258 7.856 1.00 95.81 705 LEU A C 1
ATOM 5462 O O . LEU A 1 705 ? 2.288 10.976 7.571 1.00 95.81 705 LEU A O 1
ATOM 5466 N N . THR A 1 706 ? 4.447 11.311 6.963 1.00 96.69 706 THR A N 1
ATOM 5467 C CA . THR A 1 706 ? 4.351 10.849 5.576 1.00 96.69 706 THR A CA 1
ATOM 5468 C C . THR A 1 706 ? 4.648 9.353 5.450 1.00 96.69 706 THR A C 1
ATOM 5470 O O . THR A 1 706 ? 5.284 8.757 6.320 1.00 96.69 706 THR A O 1
ATOM 5473 N N . THR A 1 707 ? 4.250 8.740 4.329 1.00 96.69 707 THR A N 1
ATOM 5474 C CA . THR A 1 707 ? 4.563 7.322 4.075 1.00 96.69 707 THR A CA 1
ATOM 5475 C C . THR A 1 707 ? 6.063 7.055 3.946 1.00 96.69 707 THR A C 1
ATOM 5477 O O . THR A 1 707 ? 6.540 6.009 4.376 1.00 96.69 707 THR A O 1
ATOM 5480 N N . LEU A 1 708 ? 6.823 8.005 3.388 1.00 97.44 708 LEU A N 1
ATOM 5481 C CA . LEU A 1 708 ? 8.280 7.891 3.279 1.00 97.44 708 LEU A CA 1
ATOM 5482 C C . LEU A 1 708 ? 8.929 7.818 4.666 1.00 97.44 708 LEU A C 1
ATOM 5484 O O . LEU A 1 708 ? 9.709 6.907 4.926 1.00 97.44 708 LEU A O 1
ATOM 5488 N N . GLU A 1 709 ? 8.580 8.743 5.562 1.00 97.38 709 GLU A N 1
ATOM 5489 C CA . GLU A 1 709 ? 9.119 8.761 6.927 1.00 97.38 709 GLU A CA 1
ATOM 5490 C C . GLU A 1 709 ? 8.739 7.494 7.693 1.00 97.38 709 GLU A C 1
ATOM 5492 O O . GLU A 1 709 ? 9.591 6.887 8.336 1.00 97.38 709 GLU A O 1
ATOM 5497 N N . GLY A 1 710 ? 7.482 7.055 7.584 1.00 96.69 710 GLY A N 1
ATOM 5498 C CA . GLY A 1 710 ? 7.010 5.863 8.282 1.00 96.69 710 GLY A CA 1
ATOM 5499 C C . GLY A 1 710 ? 7.717 4.596 7.820 1.00 96.69 710 GLY A C 1
ATOM 5500 O O . GLY A 1 710 ? 8.158 3.808 8.652 1.00 96.69 710 GLY A O 1
ATOM 5501 N N . VAL A 1 711 ? 7.842 4.380 6.504 1.00 97.25 711 VAL A N 1
ATOM 5502 C CA . VAL A 1 711 ? 8.517 3.183 5.972 1.00 97.25 711 VAL A CA 1
ATOM 5503 C C . VAL A 1 711 ? 9.981 3.165 6.400 1.00 97.25 711 VAL A C 1
ATOM 5505 O O . VAL A 1 711 ? 10.466 2.132 6.855 1.00 97.25 711 VAL A O 1
ATOM 5508 N N . VAL A 1 712 ? 10.674 4.306 6.314 1.00 97.62 712 VAL A N 1
ATOM 5509 C CA . VAL A 1 712 ? 12.064 4.416 6.774 1.00 97.62 712 VAL A CA 1
ATOM 5510 C C . VAL A 1 712 ? 12.165 4.148 8.278 1.00 97.62 712 VAL A C 1
ATOM 5512 O O . VAL A 1 712 ? 13.042 3.390 8.680 1.00 97.62 712 VAL A O 1
ATOM 5515 N N . SER A 1 713 ? 11.246 4.674 9.095 1.00 96.00 713 SER A N 1
ATOM 5516 C CA . SER A 1 713 ? 11.215 4.425 10.544 1.00 96.00 713 SER A CA 1
ATOM 5517 C C . SER A 1 713 ? 11.073 2.938 10.878 1.00 96.00 713 SER A C 1
ATOM 5519 O O . SER A 1 713 ? 11.822 2.435 11.706 1.00 96.00 713 SER A O 1
ATOM 5521 N N . VAL A 1 714 ? 10.180 2.205 10.203 1.00 95.00 714 VAL A N 1
ATOM 5522 C CA . VAL A 1 714 ? 10.022 0.756 10.438 1.00 95.00 714 VAL A CA 1
ATOM 5523 C C . VAL A 1 714 ? 11.301 -0.012 10.089 1.00 95.00 714 VAL A C 1
ATOM 5525 O O . VAL A 1 714 ? 11.691 -0.925 10.816 1.00 95.00 714 VAL A O 1
ATOM 5528 N N . ILE A 1 715 ? 11.982 0.361 8.999 1.00 95.62 715 ILE A N 1
ATOM 5529 C CA . ILE A 1 715 ? 13.261 -0.257 8.615 1.00 95.62 715 ILE A CA 1
ATOM 5530 C C . ILE A 1 715 ? 14.362 0.092 9.629 1.00 95.62 715 ILE A C 1
ATOM 5532 O O . ILE A 1 715 ? 15.183 -0.760 9.959 1.00 95.62 715 ILE A O 1
ATOM 5536 N N . MET A 1 716 ? 14.378 1.321 10.151 1.00 94.31 716 MET A N 1
ATOM 5537 C CA . MET A 1 716 ? 15.307 1.728 11.208 1.00 94.31 716 MET A CA 1
ATOM 5538 C C . MET A 1 716 ? 15.113 0.908 12.482 1.00 94.31 716 MET A C 1
ATOM 5540 O O . MET A 1 716 ? 16.097 0.425 13.041 1.00 94.31 716 MET A O 1
ATOM 5544 N N . ASP A 1 717 ? 13.869 0.731 12.926 1.00 90.81 717 ASP A N 1
ATOM 5545 C CA . ASP A 1 717 ? 13.555 -0.058 14.119 1.00 90.81 717 ASP A CA 1
ATOM 5546 C C . ASP A 1 717 ? 13.972 -1.521 13.924 1.00 90.81 717 ASP A C 1
ATOM 5548 O O . ASP A 1 717 ? 14.668 -2.081 14.771 1.00 90.81 717 ASP A O 1
ATOM 5552 N N . TRP A 1 718 ? 13.679 -2.094 12.750 1.00 90.75 718 TRP A N 1
ATOM 5553 C CA . TRP A 1 718 ? 14.174 -3.416 12.361 1.00 90.75 718 TRP A CA 1
ATOM 5554 C C . TRP A 1 718 ? 15.704 -3.511 12.448 1.00 90.75 718 TRP A C 1
ATOM 5556 O O . TRP A 1 718 ? 16.238 -4.438 13.057 1.00 90.75 718 TRP A O 1
ATOM 5566 N N . ASN A 1 719 ? 16.422 -2.557 11.851 1.00 92.44 719 ASN A N 1
ATOM 5567 C CA . ASN A 1 719 ? 17.883 -2.552 11.826 1.00 92.44 719 ASN A CA 1
ATOM 5568 C C . ASN A 1 719 ? 18.490 -2.430 13.227 1.00 92.44 719 ASN A C 1
ATOM 5570 O O . ASN A 1 719 ? 19.504 -3.067 13.500 1.00 92.44 719 ASN A O 1
ATOM 5574 N N . ARG A 1 720 ? 17.891 -1.619 14.109 1.00 89.50 720 ARG A N 1
ATOM 5575 C CA . ARG A 1 720 ? 18.339 -1.466 15.502 1.00 89.50 720 ARG A CA 1
ATOM 5576 C C . ARG A 1 720 ? 18.189 -2.764 16.276 1.00 89.50 720 ARG A C 1
ATOM 5578 O O . ARG A 1 720 ? 19.115 -3.156 16.979 1.00 89.50 720 ARG A O 1
ATOM 5585 N N . GLU A 1 721 ? 17.054 -3.433 16.119 1.00 85.31 721 GLU A N 1
ATOM 5586 C CA . GLU A 1 721 ? 16.779 -4.686 16.814 1.00 85.31 721 GLU A CA 1
ATOM 5587 C C . GLU A 1 721 ? 17.721 -5.815 16.373 1.00 85.31 721 GLU A C 1
ATOM 5589 O O . GLU A 1 721 ? 18.162 -6.609 17.198 1.00 85.31 721 GLU A O 1
ATOM 5594 N N . HIS A 1 722 ? 18.117 -5.822 15.099 1.00 86.56 722 HIS A N 1
ATOM 5595 C CA . HIS A 1 722 ? 19.001 -6.836 14.518 1.00 86.56 722 HIS A CA 1
ATOM 5596 C C . HIS A 1 722 ? 20.481 -6.399 14.462 1.00 86.56 722 HIS A C 1
ATOM 5598 O O . HIS A 1 722 ? 21.305 -7.070 13.842 1.00 86.56 722 HIS A O 1
ATOM 5604 N N . ALA A 1 723 ? 20.859 -5.289 15.109 1.00 82.94 723 ALA A N 1
ATOM 5605 C CA . ALA A 1 723 ? 22.217 -4.734 15.036 1.00 82.94 723 ALA A CA 1
ATOM 5606 C C . ALA A 1 723 ? 23.297 -5.651 15.648 1.00 82.94 723 ALA A C 1
ATOM 5608 O O . ALA A 1 723 ? 24.467 -5.569 15.272 1.00 82.94 723 ALA A O 1
ATOM 5609 N N . SER A 1 724 ? 22.921 -6.516 16.596 1.00 70.12 724 SER A N 1
ATOM 5610 C CA . SER A 1 724 ? 23.817 -7.467 17.270 1.00 70.12 724 SER A CA 1
ATOM 5611 C C . SER A 1 724 ? 23.929 -8.822 16.555 1.00 70.12 724 SER A C 1
ATOM 5613 O O . SER A 1 724 ? 24.789 -9.635 16.903 1.00 70.12 724 SER A O 1
ATOM 5615 N N . GLU A 1 725 ? 23.105 -9.075 15.535 1.00 65.31 725 GLU A N 1
ATOM 5616 C CA . GLU A 1 725 ? 23.023 -10.364 14.853 1.00 65.31 725 GLU A CA 1
ATOM 5617 C C . GLU A 1 725 ? 23.996 -10.429 13.667 1.00 65.31 725 GLU A C 1
ATOM 5619 O O . GLU A 1 725 ? 23.734 -9.941 12.570 1.00 65.31 725 GLU A O 1
ATOM 5624 N N . GLN A 1 726 ? 25.151 -11.069 13.868 1.00 48.25 726 GLN A N 1
ATOM 5625 C CA . GLN A 1 726 ? 26.173 -11.224 12.820 1.00 48.25 726 GLN A CA 1
ATOM 5626 C C . GLN A 1 726 ? 25.902 -12.388 11.838 1.00 48.25 726 GLN A C 1
ATOM 5628 O O . GLN A 1 726 ? 26.672 -12.579 10.896 1.00 48.25 726 GLN A O 1
ATOM 5633 N N . THR A 1 727 ? 24.840 -13.191 12.020 1.00 50.22 727 THR A N 1
ATOM 5634 C CA . THR A 1 727 ? 24.574 -14.399 11.203 1.00 50.22 727 THR A CA 1
ATOM 5635 C C . THR A 1 727 ? 23.096 -14.603 10.840 1.00 50.22 727 THR A C 1
ATOM 5637 O O . THR A 1 727 ? 22.194 -14.148 11.532 1.00 50.22 727 THR A O 1
ATOM 5640 N N . ARG A 1 728 ? 22.856 -15.321 9.725 1.00 49.06 728 ARG A N 1
ATOM 5641 C CA . ARG A 1 728 ? 21.534 -15.582 9.106 1.00 49.06 728 ARG A CA 1
ATOM 5642 C C . ARG A 1 728 ? 20.515 -16.310 9.998 1.00 49.06 728 ARG A C 1
ATOM 5644 O O . ARG A 1 728 ? 19.334 -16.272 9.676 1.00 49.06 728 ARG A O 1
ATOM 5651 N N . GLU A 1 729 ? 20.955 -16.983 11.060 1.00 47.28 729 GLU A N 1
ATOM 5652 C CA . GLU A 1 729 ? 20.107 -17.833 11.914 1.00 47.28 729 GLU A CA 1
ATOM 5653 C C . GLU A 1 729 ? 19.413 -17.066 13.061 1.00 47.28 729 GLU A C 1
ATOM 5655 O O . GLU A 1 729 ? 18.591 -17.653 13.757 1.00 47.28 729 GLU A O 1
ATOM 5660 N N . GLY A 1 730 ? 19.700 -15.766 13.236 1.00 52.50 730 GLY A N 1
ATOM 5661 C CA . GLY A 1 730 ? 19.157 -14.936 14.324 1.00 52.50 730 GLY A CA 1
ATOM 5662 C C . GLY A 1 730 ? 17.832 -14.213 14.047 1.00 52.50 730 GLY A C 1
ATOM 5663 O O . GLY A 1 730 ? 17.160 -13.851 15.006 1.00 52.50 730 GLY A O 1
ATOM 5664 N N . LYS A 1 731 ? 17.420 -14.054 12.774 1.00 64.00 731 LYS A N 1
ATOM 5665 C CA . LYS A 1 731 ? 16.318 -13.145 12.393 1.00 64.00 731 LYS A CA 1
ATOM 5666 C C . LYS A 1 731 ? 15.055 -13.379 13.224 1.00 64.00 731 LYS A C 1
ATOM 5668 O O . LYS A 1 731 ? 14.433 -14.444 13.128 1.00 64.00 731 LYS A O 1
ATOM 5673 N N . LYS A 1 732 ? 14.612 -12.362 13.965 1.00 65.81 732 LYS A N 1
ATOM 5674 C CA . LYS A 1 732 ? 13.371 -12.435 14.740 1.00 65.81 732 LYS A CA 1
ATOM 5675 C C . LYS A 1 732 ? 12.175 -12.538 13.792 1.00 65.81 732 LYS A C 1
ATOM 5677 O O . LYS A 1 732 ? 11.889 -11.646 12.996 1.00 65.81 732 LYS A O 1
ATOM 5682 N N . ILE A 1 733 ? 11.448 -13.653 13.875 1.00 64.25 733 ILE A N 1
ATOM 5683 C CA . ILE A 1 733 ? 10.218 -13.867 13.105 1.00 64.25 733 ILE A CA 1
ATOM 5684 C C . ILE A 1 733 ? 9.034 -13.418 13.958 1.00 64.25 733 ILE A C 1
ATOM 5686 O O . ILE A 1 733 ? 8.594 -14.146 14.850 1.00 64.25 733 ILE A O 1
ATOM 5690 N N . TYR A 1 734 ? 8.483 -12.241 13.667 1.00 67.19 734 TYR A N 1
ATOM 5691 C CA . TYR A 1 734 ? 7.264 -11.782 14.332 1.00 67.19 734 TYR A CA 1
ATOM 5692 C C . TYR A 1 734 ? 6.041 -12.591 13.897 1.00 67.19 734 TYR A C 1
ATOM 5694 O O . TYR A 1 734 ? 5.929 -13.064 12.760 1.00 67.19 734 TYR A O 1
ATOM 5702 N N . GLN A 1 735 ? 5.069 -12.708 14.801 1.00 64.69 735 GLN A N 1
ATOM 5703 C CA . GLN A 1 735 ? 3.748 -13.214 14.458 1.00 64.69 735 GLN A CA 1
ATOM 5704 C C . GLN A 1 735 ? 2.921 -12.093 13.819 1.00 64.69 735 GLN A C 1
ATOM 5706 O O . GLN A 1 735 ? 2.249 -11.314 14.499 1.00 64.69 735 GLN A O 1
ATOM 5711 N N . GLY A 1 736 ? 2.971 -12.014 12.488 1.00 68.75 736 GLY A N 1
ATOM 5712 C CA . GLY A 1 736 ? 2.095 -11.133 11.719 1.00 68.75 736 GLY A CA 1
ATOM 5713 C C . GLY A 1 736 ? 0.612 -11.496 11.883 1.00 68.75 736 GLY A C 1
ATOM 5714 O O . GLY A 1 736 ? 0.253 -12.613 12.265 1.00 68.75 736 GLY A O 1
ATOM 5715 N N . SER A 1 737 ? -0.276 -10.558 11.545 1.00 72.75 737 SER A N 1
ATOM 5716 C CA . SER A 1 737 ? -1.732 -10.728 11.726 1.00 72.75 737 SER A CA 1
ATOM 5717 C C . SER A 1 737 ? -2.327 -11.929 10.975 1.00 72.75 737 SER A C 1
ATOM 5719 O O . SER A 1 737 ? -3.296 -12.519 11.446 1.00 72.75 737 SER A O 1
ATOM 5721 N N . LEU A 1 738 ? -1.732 -12.324 9.843 1.00 75.56 738 LEU A N 1
ATOM 5722 C CA . LEU A 1 738 ? -2.131 -13.513 9.081 1.00 75.56 738 LEU A CA 1
ATOM 5723 C C . LEU A 1 738 ? -1.871 -14.802 9.857 1.00 75.56 738 LEU A C 1
ATOM 5725 O O . LEU A 1 738 ? -2.759 -15.638 9.988 1.00 75.56 738 LEU A O 1
ATOM 5729 N N . ARG A 1 739 ? -0.663 -14.926 10.413 1.00 77.50 739 ARG A N 1
ATOM 5730 C CA . ARG A 1 739 ? -0.258 -16.087 11.205 1.00 77.50 739 ARG A CA 1
ATOM 5731 C C . ARG A 1 739 ? -1.084 -16.189 12.484 1.00 77.50 739 ARG A C 1
ATOM 5733 O O . ARG A 1 739 ? -1.503 -17.279 12.850 1.00 77.50 739 ARG A O 1
ATOM 5740 N N . LEU A 1 740 ? -1.373 -15.054 13.125 1.00 78.69 740 LEU A N 1
ATOM 5741 C CA . LEU A 1 740 ? -2.268 -15.015 14.281 1.00 78.69 740 LEU A CA 1
ATOM 5742 C C . LEU A 1 740 ? -3.683 -15.493 13.921 1.00 78.69 740 LEU A C 1
ATOM 5744 O O . LEU A 1 740 ? -4.268 -16.268 14.671 1.00 78.69 740 LEU A O 1
ATOM 5748 N N . ALA A 1 741 ? -4.228 -15.063 12.778 1.00 77.25 741 ALA A N 1
ATOM 5749 C CA . ALA A 1 741 ? -5.543 -15.514 12.327 1.00 77.25 741 ALA A CA 1
ATOM 5750 C C . ALA A 1 741 ? -5.578 -17.035 12.099 1.00 77.25 741 ALA A C 1
ATOM 5752 O O . ALA A 1 741 ? -6.535 -17.676 12.526 1.00 77.25 741 ALA A O 1
ATOM 5753 N N . GLU A 1 742 ? -4.533 -17.613 11.495 1.00 80.69 742 GLU A N 1
ATOM 5754 C CA . GLU A 1 742 ? -4.407 -19.070 11.343 1.00 80.69 742 GLU A CA 1
ATOM 5755 C C . GLU A 1 742 ? -4.368 -19.782 12.703 1.00 80.69 742 GLU A C 1
ATOM 5757 O O . GLU A 1 742 ? -5.140 -20.711 12.924 1.00 80.69 742 GLU A O 1
ATOM 5762 N N . MET A 1 743 ? -3.546 -19.310 13.646 1.00 79.44 743 MET A N 1
ATOM 5763 C CA . MET A 1 743 ? -3.440 -19.907 14.985 1.00 79.44 743 MET A CA 1
ATOM 5764 C C . MET A 1 743 ? -4.764 -19.867 15.759 1.00 79.44 743 MET A C 1
ATOM 5766 O O . MET A 1 743 ? -5.126 -20.837 16.423 1.00 79.44 743 MET A O 1
ATOM 5770 N N . LEU A 1 744 ? -5.499 -18.754 15.678 1.00 81.06 744 LEU A N 1
ATOM 5771 C CA . LEU A 1 744 ? -6.804 -18.610 16.328 1.00 81.06 744 LEU A CA 1
ATOM 5772 C C . LEU A 1 744 ? -7.856 -19.538 15.706 1.00 81.06 744 LEU A C 1
ATOM 5774 O O . LEU A 1 744 ? -8.687 -20.096 16.419 1.00 81.06 744 LEU A O 1
ATOM 5778 N N . GLU A 1 745 ? -7.817 -19.732 14.388 1.00 79.44 745 GLU A N 1
ATOM 5779 C CA . GLU A 1 745 ? -8.720 -20.654 13.698 1.00 79.44 745 GLU A CA 1
ATOM 5780 C C . GLU A 1 745 ? -8.414 -22.122 14.037 1.00 79.44 745 GLU A C 1
ATOM 5782 O O . GLU A 1 745 ? -9.337 -22.905 14.273 1.00 79.44 745 GLU A O 1
ATOM 5787 N N . GLU A 1 746 ? -7.131 -22.490 14.127 1.00 79.12 746 GLU A N 1
ATOM 5788 C CA . GLU A 1 746 ? -6.684 -23.817 14.570 1.00 79.12 746 GLU A CA 1
ATOM 5789 C C . GLU A 1 746 ? -7.106 -24.086 16.026 1.00 79.12 746 GLU A C 1
ATOM 5791 O O . GLU A 1 746 ? -7.661 -25.146 16.323 1.00 79.12 746 GLU A O 1
ATOM 5796 N N . ALA A 1 747 ? -6.928 -23.108 16.923 1.00 71.75 747 ALA A N 1
ATOM 5797 C CA . ALA A 1 747 ? -7.343 -23.205 18.324 1.00 71.75 747 ALA A CA 1
ATOM 5798 C C . ALA A 1 747 ? -8.871 -23.287 18.495 1.00 71.75 747 ALA A C 1
ATOM 5800 O O . ALA A 1 747 ? -9.359 -23.981 19.382 1.00 71.75 747 ALA A O 1
ATOM 5801 N N . GLY A 1 748 ? -9.644 -22.617 17.635 1.00 59.53 748 GLY A N 1
ATOM 5802 C CA . GLY A 1 748 ? -11.106 -22.730 17.622 1.00 59.53 748 GLY A CA 1
ATOM 5803 C C . GLY A 1 748 ? -11.617 -24.057 17.046 1.00 59.53 748 GLY A C 1
ATOM 5804 O O . GLY A 1 748 ? -12.731 -24.471 17.358 1.00 59.53 748 GLY A O 1
ATOM 5805 N N . SER A 1 749 ? -10.811 -24.734 16.223 1.00 55.59 749 SER A N 1
ATOM 5806 C CA . SER A 1 749 ? -11.152 -26.015 15.584 1.00 55.59 749 SER A CA 1
ATOM 5807 C C . SER A 1 749 ? -10.811 -27.241 16.442 1.00 55.59 749 SER A C 1
ATOM 5809 O O . SER A 1 749 ? -11.266 -28.342 16.133 1.00 55.59 749 SER A O 1
ATOM 5811 N N . SER A 1 750 ? -10.018 -27.073 17.507 1.00 35.81 750 SER A N 1
ATOM 5812 C CA . SER A 1 750 ? -9.607 -28.144 18.429 1.00 35.81 750 SER A CA 1
ATOM 5813 C C . SER A 1 750 ? -10.599 -28.407 19.572 1.00 35.81 750 SER A C 1
ATOM 5815 O O . SER A 1 750 ? -10.411 -29.355 20.335 1.00 35.81 750 SER A O 1
ATOM 5817 N N . VAL A 1 751 ? -11.692 -27.640 19.656 1.00 27.52 751 VAL A N 1
ATOM 5818 C CA . VAL A 1 751 ? -12.881 -28.018 20.432 1.00 27.52 751 VAL A CA 1
ATOM 5819 C C . VAL A 1 751 ? -13.762 -28.884 19.521 1.00 27.52 751 VAL A C 1
ATOM 5821 O O . VAL A 1 751 ? -14.222 -28.382 18.492 1.00 27.52 751 VAL A O 1
ATOM 5824 N N . PRO A 1 752 ? -13.983 -30.176 19.830 1.00 24.12 752 PRO A N 1
ATOM 5825 C CA . PRO A 1 752 ? -14.841 -31.022 19.010 1.00 24.12 752 PRO A CA 1
ATOM 5826 C C . PRO A 1 752 ? -16.257 -30.435 18.974 1.00 24.12 752 PRO A C 1
ATOM 5828 O O . PRO A 1 752 ? -16.774 -30.022 20.013 1.00 24.12 752 PRO A O 1
ATOM 5831 N N . LEU A 1 753 ? -16.853 -30.393 17.778 1.00 26.59 753 LEU A N 1
ATOM 5832 C CA . LEU A 1 753 ? -18.291 -30.162 17.595 1.00 26.59 753 LEU A CA 1
ATOM 5833 C C . LEU A 1 753 ? -19.128 -31.188 18.362 1.00 26.59 753 LEU A C 1
ATOM 5835 O O . LEU A 1 753 ? -18.737 -32.379 18.342 1.00 26.59 753 LEU A O 1
#

pLDDT: mean 85.78, std 13.89, range [24.12, 98.94]

Sequence (753 aa):
MGAQAITGAFKTVSMAVAEAEAGILPIGERHAQAGTRLYVNMQTLPKTHPLATLRVRETRRYMSPLTKLALAHDGAIERMETIEPYALPPWHRHMVVEYDLDKEAAAYVDTGDDVTETSNMRQVLIATSASARNGLVGMGGIVRNTASGGANDNIVAKYSATLGPRDEQNAYMAELEAIAMVLRCMPDGLQHRDIIVATRNRSALQAIAKPRQQSGQGAIREIYRHARRLEKGSNTIKMRWVSSTNESFTLGVKAKTEARKATESGCQATKPPHQARSTRLRVLLAQRRRLMVLPESETPPQVGQLRGKPWTPELLRHTYEVLEKSPINFDGHLPPKLNRRYIVTGGNGLVGGYIVLQLLARGTPPRCIRIVDVRETERDDLREGLAAQVDYVQTDITSKAAVGDAFSKPWDPKIASLPLTVFHTAAIIIPGARSKYLYKFTESVNVQGTKNVLAASRAVGADIFSSTSSASISIRPVEAFVAPWAEPKHYWQVMDTQDFDKPLREREEYFANYAVSKAIAERLVCAENEPSFRTGCIRPGNGIYGHPSDNPIGNLLARDVNQTWVPHIVQNFVHGANVAVAHLYHEAALAKENCTQAGKPFVVTDVGPPITFGDVYTAVEVLSIHPFRNVIVPPLIMLFMTHIVEWFILLPHRLPFLKGILPEVKGDLRTVQPGLITICTHLVASDTEARKPISEGGLGYKGLLTTLEGVVSVIMDWNREHASEQTREGKKIYQGSLRLAEMLEEAGSSVPL

Organism: NCBI:txid485398

Solvent-accessible surface area (backbone atoms only — not comparable to full-atom values): 40539 Å² total; per-residue (Å²): 106,73,34,28,68,71,59,69,48,60,90,85,55,54,66,68,57,32,18,56,76,50,74,40,76,51,68,70,56,50,51,50,52,50,48,54,51,50,53,53,50,36,61,18,37,50,76,85,37,70,73,47,60,61,74,75,72,90,46,98,88,61,78,49,73,68,41,54,55,47,65,77,47,60,93,74,73,66,62,51,44,64,48,53,84,56,46,57,66,92,90,56,85,65,60,58,69,49,76,55,86,55,79,67,59,40,40,33,68,63,73,66,73,84,64,82,94,75,70,97,53,48,44,34,40,30,19,34,20,43,25,73,41,90,63,21,17,3,12,7,22,35,34,33,52,67,80,61,98,57,101,61,89,51,64,78,46,75,45,58,42,23,50,27,44,49,72,30,33,45,49,56,53,23,36,37,44,30,53,21,51,52,49,59,71,52,64,92,85,52,59,51,30,40,34,39,42,35,32,63,54,57,68,39,52,50,45,56,48,54,59,52,74,50,70,55,38,64,33,48,44,46,34,57,52,31,46,54,60,42,39,75,35,62,28,48,72,42,36,35,38,42,57,86,88,49,82,62,37,54,52,42,54,52,3,37,51,31,1,42,63,23,27,42,95,85,66,64,52,79,51,91,58,54,25,36,57,64,32,41,51,51,48,52,53,51,53,43,54,63,67,66,44,62,88,71,66,64,55,55,70,76,58,56,71,55,41,49,81,82,70,46,71,66,57,51,52,50,51,46,57,47,40,73,76,51,63,84,57,81,67,56,89,62,60,81,68,70,88,49,31,36,40,27,30,22,20,52,41,69,44,22,31,32,34,53,52,47,43,42,66,50,66,44,58,34,84,37,36,33,33,33,17,72,56,82,62,85,50,68,82,51,64,40,80,64,47,52,59,36,44,76,38,82,28,52,48,65,39,56,65,48,38,41,53,61,65,65,52,83,62,61,79,93,54,56,83,40,54,29,40,37,39,41,48,58,67,65,63,57,61,11,51,54,55,77,89,71,30,62,67,51,36,40,39,31,30,50,10,44,51,34,51,53,52,36,39,55,74,71,58,30,39,36,39,45,30,61,44,45,20,61,48,57,43,48,49,45,45,74,89,53,60,98,90,53,82,39,50,59,46,57,47,71,26,49,63,83,62,66,93,46,78,85,73,63,74,82,54,29,32,19,40,43,30,49,24,38,48,54,30,46,51,56,46,22,69,62,38,42,97,71,30,31,14,21,33,38,13,41,23,61,54,61,33,72,42,57,45,24,64,79,55,19,53,52,73,74,33,56,66,45,81,40,55,44,51,47,30,37,31,20,42,18,38,21,58,43,51,21,50,46,54,45,30,44,49,62,45,54,73,42,83,92,45,74,50,46,41,36,72,33,31,41,49,31,44,73,59,28,41,36,48,41,39,54,50,48,47,44,51,69,64,41,85,57,71,47,44,82,44,82,44,61,49,68,58,54,56,53,47,9,50,52,42,43,52,57,72,44,40,36,77,76,42,60,86,41,55,89,72,61,83,83,74,62,69,74,64,56,38,42,15,61,20,36,59,34,76,61,35,29,37,44,56,49,33,64,63,21,41,32,47,58,93,77,48,20,47,47,50,73,55,67,49,33,56,68,59,44,54,48,48,31,42,51,53,46,38,61,74,48,66,83,54,91,56,90,89,61,74,81,78,63,80,24,62,56,58,50,46,51,52,53,52,53,62,64,61,71,55,81,130

Foldseek 3Di:
DVLCVQQVNDPPDDPVVSCVSSVHDDPVLVVVLVLLLVVLVLCQAPCPDPSVVDDQDDDPPDQDPNNVSCVVCPPVADQAHHFDQFLDPPPDDAAAEAEDPDLVVLLCLVQVPPDDPPAPAWEKRKEKFWDADPQWIKIWIWIATNPDPDDDGRTPDIDIFTAGGQLQDDRLLRRLQRLLVVLVPDDLLDARHEYEYEYQDPPNVVCRRPVGRFWNSVSSSSNSVSQVSHVVRVYHYYYYHDHPPHPSNVRNVVRVVSNVVNNDPPHDHPDPHRGTSVSNSVSVSVVVVVVPPQVLFADPVVLVVQADDFDDLVNLVVLLVVCVVPPFDLQPPFDAQDLAAEEEECLLPFQNVLLLVNNVSNPNQLLSYEYEYLDDHPDVSCCDDRNVSHHYQNAQLLDLVRLLCSLPPDGDPVRLPGAYAYEAEDAFDQFFAQDPVPQPLRQSGLPNSLVSNLVSCVVSQHQHYEYEFALLLQFFFWQPDDDSPDDIPSLADERFFPCVVDPRDDSNRRLHSNSSSSNNSQQVQLVPDDNSHFGHYEHEWPDEDFALQADLQVVQLLDQEAEDSFQNAWTFYAYSSLSSSLSSLLVVQSPDHPQLLTSYYFYTGFPDGTHGSNSLLVSCCSQAPHHHDYDHDHPVVLQVLQPVLSCLQCVCVVPVVCVVVDDDDDDPSNSSHSSNVRSSGHYHYDRPQQCDDSVVNHSVRDGSHHPSSSSSNNSVVLCVVCVPPPDPVPRDDHCHSNNVSVVVVVVVPPPDD